Protein AF-0000000084598105 (afdb_homodimer)

InterPro domains:
  IPR011642 Nucleoside transporter/FeoB GTPase, Gate domain [PF07670] (47-146)
  IPR011642 Nucleoside transporter/FeoB GTPase, Gate domain [PF07670] (225-319)
  IPR014226 Sporulation integral membrane protein YlbJ [TIGR02871] (14-387)

pLDDT: mean 82.36, std 17.13, range [29.59, 98.12]

Nearest PDB structures (foldseek):
  6fv7-assembly1_B  TM=1.353E-01  e=2.612E-01  Aquifex aeolicus VF5
  6ids-assembly1_A  TM=1.250E-01  e=1.024E+00  Vibrio cholerae
  6fv7-assembly1_B  TM=1.267E-01  e=2.418E-01  Aquifex aeolicus VF5
  6ids-assembly1_A  TM=1.412E-01  e=9.019E-01  Vibrio cholerae

Organism: NCBI:txid1246626

Structure (mmCIF, N/CA/C/O backbone):
data_AF-0000000084598105-model_v1
#
loop_
_entity.id
_entity.type
_entity.pdbx_description
1 polymer 'Sporulation integral membrane protein'
#
loop_
_atom_site.group_PDB
_atom_site.id
_atom_site.type_symbol
_atom_site.label_atom_id
_atom_site.label_alt_id
_atom_site.label_comp_id
_atom_site.label_asym_id
_atom_site.label_entity_id
_atom_site.label_seq_id
_atom_site.pdbx_PDB_ins_code
_atom_site.Cartn_x
_atom_site.Cartn_y
_atom_site.Cartn_z
_atom_site.occupancy
_atom_site.B_iso_or_equiv
_atom_site.auth_seq_id
_atom_site.auth_comp_id
_atom_site.auth_asym_id
_atom_site.auth_atom_id
_atom_site.pdbx_PDB_model_num
ATOM 1 N N . MET A 1 1 ? -23.672 -43.031 5.434 1 60.06 1 MET A N 1
ATOM 2 C CA . MET A 1 1 ? -23.594 -42.188 6.609 1 60.06 1 MET A CA 1
ATOM 3 C C . MET A 1 1 ? -22.359 -42.5 7.449 1 60.06 1 MET A C 1
ATOM 5 O O . MET A 1 1 ? -21.625 -41.625 7.867 1 60.06 1 MET A O 1
ATOM 9 N N . LEU A 1 2 ? -22.109 -43.781 7.691 1 66.19 2 LEU A N 1
ATOM 10 C CA . LEU A 1 2 ? -20.953 -44.219 8.477 1 66.19 2 LEU A CA 1
ATOM 11 C C . LEU A 1 2 ? -19.656 -43.938 7.719 1 66.19 2 LEU A C 1
ATOM 13 O O . LEU A 1 2 ? -18.672 -43.531 8.312 1 66.19 2 LEU A O 1
ATOM 17 N N . GLU A 1 3 ? -19.719 -44.156 6.43 1 68 3 GLU A N 1
ATOM 18 C CA . GLU A 1 3 ? -18.531 -43.906 5.617 1 68 3 GLU A CA 1
ATOM 19 C C . GLU A 1 3 ? -18.172 -42.438 5.562 1 68 3 GLU A C 1
ATOM 21 O O . GLU A 1 3 ? -17 -42.062 5.613 1 68 3 GLU A O 1
ATOM 26 N N . ALA A 1 4 ? -19.172 -41.688 5.574 1 69.06 4 ALA A N 1
ATOM 27 C CA . ALA A 1 4 ? -18.938 -40.25 5.578 1 69.06 4 ALA A CA 1
ATOM 28 C C . ALA A 1 4 ? -18.375 -39.781 6.918 1 69.06 4 ALA A C 1
ATOM 30 O O . ALA A 1 4 ? -17.5 -38.906 6.965 1 69.06 4 ALA A O 1
ATOM 31 N N . ARG A 1 5 ? -19 -40.406 7.883 1 69.81 5 ARG A N 1
ATOM 32 C CA . ARG A 1 5 ? -18.516 -40.062 9.219 1 69.81 5 ARG A CA 1
ATOM 33 C C . ARG A 1 5 ? -17.062 -40.531 9.414 1 69.81 5 ARG A C 1
ATOM 35 O O . ARG A 1 5 ? -16.25 -39.844 10.008 1 69.81 5 ARG A O 1
ATOM 42 N N . GLN A 1 6 ? -16.875 -41.656 8.859 1 75.5 6 GLN A N 1
ATOM 43 C CA . GLN A 1 6 ? -15.516 -42.188 8.961 1 75.5 6 GLN A CA 1
ATOM 44 C C . GLN A 1 6 ? -14.531 -41.344 8.156 1 75.5 6 GLN A C 1
ATOM 46 O O . GLN A 1 6 ? -13.406 -41.125 8.602 1 75.5 6 GLN A O 1
ATOM 51 N N . SER A 1 7 ? -14.992 -40.969 7.09 1 78.75 7 SER A N 1
ATOM 52 C CA . SER A 1 7 ? -14.156 -40.125 6.258 1 78.75 7 SER A CA 1
ATOM 53 C C . SER A 1 7 ? -13.891 -38.781 6.934 1 78.75 7 SER A C 1
ATOM 55 O O . SER A 1 7 ? -12.773 -38.25 6.883 1 78.75 7 SER A O 1
ATOM 57 N N . SER A 1 8 ? -14.875 -38.406 7.602 1 84.38 8 SER A N 1
ATOM 58 C CA . SER A 1 8 ? -14.727 -37.156 8.336 1 84.38 8 SER A CA 1
ATOM 59 C C . SER A 1 8 ? -13.789 -37.344 9.531 1 84.38 8 SER A C 1
ATOM 61 O O . SER A 1 8 ? -12.977 -36.438 9.82 1 84.38 8 SER A O 1
ATOM 63 N N . GLN A 1 9 ? -13.852 -38.438 10.141 1 87 9 GLN A N 1
ATOM 64 C CA . GLN A 1 9 ? -12.977 -38.719 11.273 1 87 9 GLN A CA 1
ATOM 65 C C . GLN A 1 9 ? -11.531 -38.875 10.836 1 87 9 GLN A C 1
ATOM 67 O O . GLN A 1 9 ? -10.609 -38.438 11.523 1 87 9 GLN A O 1
ATOM 72 N N . LEU A 1 10 ? -11.438 -39.5 9.75 1 88.69 10 LEU A N 1
ATOM 73 C CA . LEU A 1 10 ? -10.094 -39.719 9.203 1 88.69 10 LEU A CA 1
ATOM 74 C C . LEU A 1 10 ? -9.469 -38.375 8.812 1 88.69 10 LEU A C 1
ATOM 76 O O . LEU A 1 10 ? -8.273 -38.156 9.039 1 88.69 10 LEU A O 1
ATOM 80 N N . LYS A 1 11 ? -10.234 -37.594 8.234 1 88.56 11 LYS A N 1
ATOM 81 C CA . LYS A 1 11 ? -9.75 -36.25 7.883 1 88.56 11 LYS A CA 1
ATOM 82 C C . LYS A 1 11 ? -9.328 -35.469 9.125 1 88.56 11 LYS A C 1
ATOM 84 O O . LYS A 1 11 ? -8.281 -34.812 9.117 1 88.56 11 LYS A O 1
ATOM 89 N N . SER A 1 12 ? -10.078 -35.562 10.086 1 90 12 SER A N 1
ATOM 90 C CA . SER A 1 12 ? -9.75 -34.906 11.336 1 90 12 SER A CA 1
ATOM 91 C C . SER A 1 12 ? -8.453 -35.438 11.938 1 90 12 SER A C 1
ATOM 93 O O . SER A 1 12 ? -7.633 -34.656 12.43 1 90 12 SER A O 1
ATOM 95 N N . ALA A 1 13 ? -8.375 -36.688 11.844 1 88.69 13 ALA A N 1
ATOM 96 C CA . ALA A 1 13 ? -7.168 -37.281 12.383 1 88.69 13 ALA A CA 1
ATOM 97 C C . ALA A 1 13 ? -5.938 -36.875 11.578 1 88.69 13 ALA A C 1
ATOM 99 O O . ALA A 1 13 ? -4.875 -36.625 12.148 1 88.69 13 ALA A O 1
ATOM 100 N N . LEU A 1 14 ? -6.047 -36.875 10.359 1 89.19 14 LEU A N 1
ATOM 101 C CA . LEU A 1 14 ? -4.938 -36.5 9.484 1 89.19 14 LEU A CA 1
ATOM 102 C C . LEU A 1 14 ? -4.496 -35.062 9.742 1 89.19 14 LEU A C 1
ATOM 104 O O . LEU A 1 14 ? -3.299 -34.781 9.82 1 89.19 14 LEU A O 1
ATOM 108 N N . PHE A 1 15 ? -5.434 -34.25 9.891 1 89.44 15 PHE A N 1
ATOM 109 C CA . PHE A 1 15 ? -5.121 -32.844 10.156 1 89.44 15 PHE A CA 1
ATOM 110 C C . PHE A 1 15 ? -4.461 -32.688 11.523 1 89.44 15 PHE A C 1
ATOM 112 O O . PHE A 1 15 ? -3.52 -31.906 11.672 1 89.44 15 PHE A O 1
ATOM 119 N N . ALA A 1 16 ? -4.977 -33.438 12.438 1 89.19 16 ALA A N 1
ATOM 120 C CA . ALA A 1 16 ? -4.422 -33.375 13.789 1 89.19 16 ALA A CA 1
ATOM 121 C C . ALA A 1 16 ? -2.986 -33.875 13.812 1 89.19 16 ALA A C 1
ATOM 123 O O . ALA A 1 16 ? -2.111 -33.25 14.422 1 89.19 16 ALA A O 1
ATOM 124 N N . ILE A 1 17 ? -2.801 -34.969 13.195 1 90.5 17 ILE A N 1
ATOM 125 C CA . ILE A 1 17 ? -1.473 -35.562 13.164 1 90.5 17 ILE A CA 1
ATOM 126 C C . ILE A 1 17 ? -0.501 -34.625 12.445 1 90.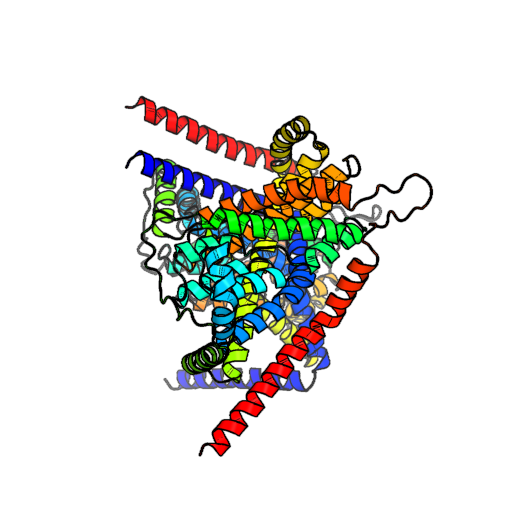5 17 ILE A C 1
ATOM 128 O O . ILE A 1 17 ? 0.621 -34.406 12.906 1 90.5 17 ILE A O 1
ATOM 132 N N . ALA A 1 18 ? -0.896 -34.125 11.273 1 91.06 18 ALA A N 1
ATOM 133 C CA . ALA A 1 18 ? -0.05 -33.219 10.516 1 91.06 18 ALA A CA 1
ATOM 134 C C . ALA A 1 18 ? 0.343 -32 11.352 1 91.06 18 ALA A C 1
ATOM 136 O O . ALA A 1 18 ? 1.498 -31.562 11.328 1 91.06 18 ALA A O 1
ATOM 137 N N . THR A 1 19 ? -0.594 -31.484 12.125 1 91.81 19 THR A N 1
ATOM 138 C CA . THR A 1 19 ? -0.34 -30.297 12.938 1 91.81 19 THR A CA 1
ATOM 139 C C . THR A 1 19 ? 0.572 -30.625 14.117 1 91.81 19 THR A C 1
ATOM 141 O O . THR A 1 19 ? 1.424 -29.828 14.492 1 91.81 19 THR A O 1
ATOM 144 N N . ILE A 1 20 ? 0.414 -31.766 14.664 1 91 20 ILE A N 1
ATOM 145 C CA . ILE A 1 20 ? 1.255 -32.188 15.781 1 91 20 ILE A CA 1
ATOM 146 C C . ILE A 1 20 ? 2.688 -32.406 15.289 1 91 20 ILE A C 1
ATOM 148 O O . ILE A 1 20 ? 3.641 -32 15.969 1 91 20 ILE A O 1
ATOM 152 N N . VAL A 1 21 ? 2.812 -33.031 14.18 1 91.94 21 VAL A N 1
ATOM 153 C CA . VAL A 1 21 ? 4.133 -33.25 13.609 1 91.94 21 VAL A CA 1
ATOM 154 C C . VAL A 1 21 ? 4.797 -31.906 13.305 1 91.94 21 VAL A C 1
ATOM 156 O O . VAL A 1 21 ? 5.988 -31.719 13.57 1 91.94 21 VAL A O 1
ATOM 159 N N . PHE A 1 22 ? 4.051 -31.047 12.75 1 92.31 22 PHE A N 1
ATOM 160 C CA . PHE A 1 22 ? 4.562 -29.719 12.453 1 92.31 22 PHE A CA 1
ATOM 161 C C . PHE A 1 22 ? 5 -29 13.727 1 92.31 22 PHE A C 1
ATOM 163 O O . PHE A 1 22 ? 6.105 -28.453 13.789 1 92.31 22 PHE A O 1
ATOM 170 N N . ALA A 1 23 ? 4.152 -29.062 14.75 1 92.56 23 ALA A N 1
ATOM 171 C CA . ALA A 1 23 ? 4.449 -28.406 16.031 1 92.56 23 ALA A CA 1
ATOM 172 C C . ALA A 1 23 ? 5.688 -29.031 16.672 1 92.56 23 ALA A C 1
ATOM 174 O O . ALA A 1 23 ? 6.547 -28.312 17.188 1 92.56 23 ALA A O 1
ATOM 175 N N . SER A 1 24 ? 5.738 -30.281 16.609 1 93.06 24 SER A N 1
ATOM 176 C CA . SER A 1 24 ? 6.887 -30.969 17.188 1 93.06 24 SER A CA 1
ATOM 177 C C . SER A 1 24 ? 8.172 -30.641 16.438 1 93.06 24 SER A C 1
ATOM 179 O O . SER A 1 24 ? 9.227 -30.453 17.047 1 93.06 24 SER A O 1
ATOM 181 N N . SER A 1 25 ? 8.062 -30.562 15.117 1 93.75 25 SER A N 1
ATOM 182 C CA . SER A 1 25 ? 9.219 -30.234 14.297 1 93.75 25 SER A CA 1
ATOM 183 C C . SER A 1 25 ? 9.727 -28.828 14.617 1 93.75 25 SER A C 1
ATOM 185 O O . SER A 1 25 ? 10.938 -28.578 14.602 1 93.75 25 SER A O 1
ATOM 187 N N . LEU A 1 26 ? 8.859 -27.922 14.883 1 92.19 26 LEU A N 1
ATOM 188 C CA . LEU A 1 26 ? 9.234 -26.562 15.258 1 92.19 26 LEU A CA 1
ATOM 189 C C . LEU A 1 26 ? 10.031 -26.547 16.562 1 92.19 26 LEU A C 1
ATOM 191 O O . LEU A 1 26 ? 10.961 -25.766 16.703 1 92.19 26 LEU A O 1
ATOM 195 N N . VAL A 1 27 ? 9.672 -27.438 17.484 1 92.31 27 VAL A N 1
ATOM 196 C CA . VAL A 1 27 ? 10.312 -27.516 18.797 1 92.31 27 VAL A CA 1
ATOM 197 C C . VAL A 1 27 ? 11.672 -28.203 18.672 1 92.31 27 VAL A C 1
ATOM 199 O O . VAL A 1 27 ? 12.625 -27.812 19.344 1 92.31 27 VAL A O 1
ATOM 202 N N . PHE A 1 28 ? 11.766 -29.109 17.781 1 94.06 28 PHE A N 1
ATOM 203 C CA . PHE A 1 28 ? 12.977 -29.922 17.656 1 94.06 28 PHE A CA 1
ATOM 204 C C . PHE A 1 28 ? 14.008 -29.203 16.781 1 94.06 28 PHE A C 1
ATOM 206 O O . PHE A 1 28 ? 15.211 -29.438 16.922 1 94.06 28 PHE A O 1
ATOM 213 N N . PHE A 1 29 ? 13.555 -28.391 15.859 1 95.06 29 PHE A N 1
ATOM 214 C CA . PHE A 1 29 ? 14.453 -27.719 14.938 1 95.06 29 PHE A CA 1
ATOM 215 C C . PHE A 1 29 ? 14.242 -26.203 14.977 1 95.06 29 PHE A C 1
ATOM 217 O O . PHE A 1 29 ? 14.023 -25.578 13.938 1 95.06 29 PHE A O 1
ATOM 224 N N . PRO A 1 30 ? 14.445 -25.578 16.078 1 93.06 30 PRO A N 1
ATOM 225 C CA . PRO A 1 30 ? 14.125 -24.156 16.234 1 93.06 30 PRO A CA 1
ATOM 226 C C . PRO A 1 30 ? 15.031 -23.25 15.391 1 93.06 30 PRO A C 1
ATOM 228 O O . PRO A 1 30 ? 14.578 -22.234 14.867 1 93.06 30 PRO A O 1
ATOM 231 N N . LYS A 1 31 ? 16.25 -23.594 15.25 1 94.19 31 LYS A N 1
ATOM 232 C CA . LYS A 1 31 ? 17.172 -22.766 14.484 1 94.19 31 LYS A CA 1
ATOM 233 C C . LYS A 1 31 ? 16.828 -22.781 13 1 94.19 31 LYS A C 1
ATOM 235 O O . LYS A 1 31 ? 16.797 -21.734 12.352 1 94.19 31 LYS A O 1
ATOM 240 N N . GLU A 1 32 ? 16.609 -23.938 12.492 1 94.62 32 GLU A N 1
ATOM 241 C CA . GLU A 1 32 ? 16.25 -24.078 11.086 1 94.62 32 GLU A CA 1
ATOM 242 C C . GLU A 1 32 ? 14.922 -23.406 10.773 1 94.62 32 GLU A C 1
ATOM 244 O O . GLU A 1 32 ? 14.758 -22.797 9.711 1 94.62 32 GLU A O 1
ATOM 249 N N . ALA A 1 33 ? 14.055 -23.578 11.727 1 94.81 33 ALA A N 1
ATOM 250 C CA . ALA A 1 33 ? 12.758 -22.938 11.562 1 94.81 33 ALA A CA 1
ATOM 251 C C . ALA A 1 33 ? 12.891 -21.422 11.523 1 94.81 33 ALA A C 1
ATOM 253 O O . ALA A 1 33 ? 12.234 -20.75 10.727 1 94.81 33 ALA A O 1
ATOM 254 N N . LEU A 1 34 ? 13.711 -20.875 12.391 1 94.12 34 LEU A N 1
ATOM 255 C CA . LEU A 1 34 ? 13.945 -19.438 12.43 1 94.12 34 LEU A CA 1
ATOM 256 C C . LEU A 1 34 ? 14.562 -18.953 11.125 1 94.12 34 LEU A C 1
ATOM 258 O O . LEU A 1 34 ? 14.164 -17.922 10.586 1 94.12 34 LEU A O 1
ATOM 262 N N . GLU A 1 35 ? 15.461 -19.656 10.672 1 93.25 35 GLU A N 1
ATOM 263 C CA . GLU A 1 35 ? 16.125 -19.297 9.422 1 93.25 35 GLU A CA 1
ATOM 264 C C . GLU A 1 35 ? 15.141 -19.312 8.25 1 93.25 35 GLU A C 1
ATOM 266 O O . GLU A 1 35 ? 15.156 -18.422 7.406 1 93.25 35 GLU A O 1
ATOM 271 N N . ALA A 1 36 ? 14.352 -20.312 8.203 1 93.31 36 ALA A N 1
ATOM 272 C CA . ALA A 1 36 ? 13.352 -20.422 7.148 1 93.31 36 ALA A CA 1
ATOM 273 C C . ALA A 1 36 ? 12.32 -19.297 7.242 1 93.31 36 ALA A C 1
ATOM 275 O O . ALA A 1 36 ? 11.914 -18.734 6.223 1 93.31 36 ALA A O 1
ATOM 276 N N . SER A 1 37 ? 11.898 -19.062 8.461 1 94 37 SER A N 1
ATOM 277 C CA . SER A 1 37 ? 10.969 -17.969 8.68 1 94 37 SER A CA 1
ATOM 278 C C . SER A 1 37 ? 11.555 -16.641 8.234 1 94 37 SER A C 1
ATOM 280 O O . SER A 1 37 ? 10.867 -15.82 7.625 1 94 37 SER A O 1
ATOM 282 N N . THR A 1 38 ? 12.797 -16.406 8.492 1 93.12 38 THR A N 1
ATOM 283 C CA . THR A 1 38 ? 13.477 -15.172 8.117 1 93.12 38 THR A CA 1
ATOM 284 C C . THR A 1 38 ? 13.609 -15.062 6.602 1 93.12 38 THR A C 1
ATOM 286 O O . THR A 1 38 ? 13.453 -13.984 6.035 1 93.12 38 THR A O 1
ATOM 289 N N . ARG A 1 39 ? 13.867 -16.125 6.008 1 90.44 39 ARG A N 1
ATOM 290 C CA . ARG A 1 39 ? 13.938 -16.141 4.551 1 90.44 39 ARG A CA 1
ATOM 291 C C . ARG A 1 39 ? 12.594 -15.789 3.928 1 90.44 39 ARG A C 1
ATOM 293 O O . ARG A 1 39 ? 12.531 -15.023 2.961 1 90.44 39 ARG A O 1
ATOM 300 N N . GLY A 1 40 ? 11.578 -16.438 4.441 1 90.31 40 GLY A N 1
ATOM 301 C CA . GLY A 1 40 ? 10.242 -16.094 3.975 1 90.31 40 GLY A CA 1
ATOM 302 C C . GLY A 1 40 ? 9.906 -14.625 4.184 1 90.31 40 GLY A C 1
ATOM 303 O O . GLY A 1 40 ? 9.352 -13.977 3.295 1 90.31 40 GLY A O 1
ATOM 304 N N . LEU A 1 41 ? 10.234 -14.109 5.344 1 91.81 41 LEU A N 1
ATOM 305 C CA . LEU A 1 41 ? 9.992 -12.711 5.664 1 91.81 41 LEU A CA 1
ATOM 306 C C . LEU A 1 41 ? 10.773 -11.797 4.723 1 91.81 41 LEU A C 1
ATOM 308 O O . LEU A 1 41 ? 10.25 -10.789 4.25 1 91.81 41 LEU A O 1
ATOM 312 N N . ASP A 1 42 ? 11.969 -12.125 4.473 1 89.5 42 ASP A N 1
ATOM 313 C CA . ASP A 1 42 ? 12.82 -11.336 3.586 1 89.5 42 ASP A CA 1
ATOM 314 C C . ASP A 1 42 ? 12.25 -11.297 2.168 1 89.5 42 ASP A C 1
ATOM 316 O O . ASP A 1 42 ? 12.242 -10.25 1.526 1 89.5 42 ASP A O 1
ATOM 320 N N . MET A 1 43 ? 11.781 -12.398 1.75 1 84.81 43 MET A N 1
ATOM 321 C CA . MET A 1 43 ? 11.172 -12.477 0.426 1 84.81 43 MET A CA 1
ATOM 322 C C . MET A 1 43 ? 9.914 -11.617 0.36 1 84.81 43 MET A C 1
ATOM 324 O O . MET A 1 43 ? 9.688 -10.906 -0.623 1 84.81 43 MET A O 1
ATOM 328 N N . TRP A 1 44 ? 9.102 -11.727 1.334 1 87.94 44 TRP A N 1
ATOM 329 C CA . TRP A 1 44 ? 7.863 -10.961 1.401 1 87.94 44 TRP A CA 1
ATOM 330 C C . TRP A 1 44 ? 8.148 -9.461 1.458 1 87.94 44 TRP A C 1
ATOM 332 O O . TRP A 1 44 ? 7.547 -8.68 0.719 1 87.94 44 TRP A O 1
ATOM 342 N N . TRP A 1 45 ? 9.102 -9.062 2.254 1 87.44 45 TRP A N 1
ATOM 343 C CA . TRP A 1 45 ? 9.375 -7.656 2.543 1 87.44 45 TRP A CA 1
ATOM 344 C C . TRP A 1 45 ? 10.117 -7 1.384 1 87.44 45 TRP A C 1
ATOM 346 O O . TRP A 1 45 ? 9.875 -5.832 1.066 1 87.44 45 TRP A O 1
ATOM 356 N N . ASN A 1 46 ? 10.984 -7.68 0.807 1 82.62 46 ASN A N 1
ATOM 357 C CA . ASN A 1 46 ? 11.883 -7.062 -0.163 1 82.62 46 ASN A CA 1
ATOM 358 C C . ASN A 1 46 ? 11.352 -7.211 -1.588 1 82.62 46 ASN A C 1
ATOM 360 O O . ASN A 1 46 ? 11.742 -6.453 -2.479 1 82.62 46 ASN A O 1
ATOM 364 N N . VAL A 1 47 ? 10.43 -8.094 -1.729 1 80.69 47 VAL A N 1
ATOM 365 C CA . VAL A 1 47 ? 10.047 -8.367 -3.109 1 80.69 47 VAL A CA 1
ATOM 366 C C . VAL A 1 47 ? 8.523 -8.281 -3.244 1 80.69 47 VAL A C 1
ATOM 368 O O . VAL A 1 47 ? 8.008 -7.441 -3.992 1 80.69 47 VAL A O 1
ATOM 371 N N . VAL A 1 48 ? 7.809 -9.039 -2.488 1 83.94 48 VAL A N 1
ATOM 372 C CA . VAL A 1 48 ? 6.379 -9.242 -2.707 1 83.94 48 VAL A CA 1
ATOM 373 C C . VAL A 1 48 ? 5.609 -7.992 -2.279 1 83.94 48 VAL A C 1
ATOM 375 O O . VAL A 1 48 ? 4.805 -7.457 -3.047 1 83.94 48 VAL A O 1
ATOM 378 N N . PHE A 1 49 ? 5.934 -7.469 -1.114 1 90.38 49 PHE A N 1
ATOM 379 C CA . PHE A 1 49 ? 5.188 -6.355 -0.546 1 90.38 49 PHE A CA 1
ATOM 380 C C . PHE A 1 49 ? 5.328 -5.109 -1.414 1 90.38 49 PHE A C 1
ATOM 382 O O . PHE A 1 49 ? 4.332 -4.559 -1.887 1 90.38 49 PHE A O 1
ATOM 389 N N . PRO A 1 50 ? 6.488 -4.711 -1.719 1 87.31 50 PRO A N 1
ATOM 390 C CA . PRO A 1 50 ? 6.641 -3.492 -2.514 1 87.31 50 PRO A CA 1
ATOM 391 C C . PRO A 1 50 ? 6.164 -3.662 -3.955 1 87.31 50 PRO A C 1
ATOM 393 O O . PRO A 1 50 ? 5.715 -2.697 -4.578 1 87.31 50 PRO A O 1
ATOM 396 N N . SER A 1 51 ? 6.16 -4.836 -4.469 1 82.75 51 SER A N 1
ATOM 397 C CA . SER A 1 51 ? 5.758 -5.055 -5.852 1 82.75 51 SER A CA 1
ATOM 398 C C . SER A 1 51 ? 4.242 -5.055 -5.996 1 82.75 51 SER A C 1
ATOM 400 O O . SER A 1 51 ? 3.703 -4.523 -6.969 1 82.75 51 SER A O 1
ATOM 402 N N . LEU A 1 52 ? 3.539 -5.633 -5.043 1 85.19 52 LEU A N 1
ATOM 403 C CA . LEU A 1 52 ? 2.104 -5.863 -5.184 1 85.19 52 LEU A CA 1
ATOM 404 C C . LEU A 1 52 ? 1.311 -4.68 -4.637 1 85.19 52 LEU A C 1
ATOM 406 O O . LEU A 1 52 ? 0.213 -4.387 -5.117 1 85.19 52 LEU A O 1
ATOM 410 N N . LEU A 1 53 ? 1.883 -3.963 -3.723 1 90.44 53 LEU A N 1
ATOM 411 C CA . LEU A 1 53 ? 1.112 -2.957 -3 1 90.44 53 LEU A CA 1
ATOM 412 C C . LEU A 1 53 ? 0.583 -1.889 -3.951 1 90.44 53 LEU A C 1
ATOM 414 O O . LEU A 1 53 ? -0.616 -1.604 -3.965 1 90.44 53 LEU A O 1
ATOM 418 N N . PRO A 1 54 ? 1.417 -1.25 -4.766 1 89.25 54 PRO A N 1
ATOM 419 C CA . PRO A 1 54 ? 0.887 -0.23 -5.676 1 89.25 54 PRO A CA 1
ATOM 420 C C . PRO A 1 54 ? -0.196 -0.772 -6.605 1 89.25 54 PRO A C 1
ATOM 422 O O . PRO A 1 54 ? -1.189 -0.09 -6.867 1 89.25 54 PRO A O 1
ATOM 425 N N . PHE A 1 55 ? -0.065 -1.954 -7.047 1 84.88 55 PHE A N 1
ATOM 426 C CA . PHE A 1 55 ? -1.041 -2.555 -7.945 1 84.88 55 PHE A CA 1
ATOM 427 C C . PHE A 1 55 ? -2.371 -2.773 -7.234 1 84.88 55 PHE A C 1
ATOM 429 O O . PHE A 1 55 ? -3.434 -2.514 -7.805 1 84.88 55 PHE A O 1
ATOM 436 N N . PHE A 1 56 ? -2.291 -3.266 -6.02 1 88.06 56 PHE A N 1
ATOM 437 C CA . PHE A 1 56 ? -3.51 -3.502 -5.254 1 88.06 56 PHE A CA 1
ATOM 438 C C . PHE A 1 56 ? -4.23 -2.189 -4.969 1 88.06 56 PHE A C 1
ATOM 440 O O . PHE A 1 56 ? -5.457 -2.115 -5.066 1 88.06 56 PHE A O 1
ATOM 447 N N . ILE A 1 57 ? -3.475 -1.183 -4.617 1 91.69 57 ILE A N 1
ATOM 448 C CA . ILE A 1 57 ? -4.082 0.109 -4.312 1 91.69 57 ILE A CA 1
ATOM 449 C C . ILE A 1 57 ? -4.766 0.663 -5.562 1 91.69 57 ILE A C 1
ATOM 451 O O . ILE A 1 57 ? -5.926 1.078 -5.508 1 91.69 57 ILE A O 1
ATOM 455 N N . VAL A 1 58 ? -4.113 0.608 -6.629 1 88.75 58 VAL A N 1
ATOM 456 C CA . VAL A 1 58 ? -4.637 1.155 -7.875 1 88.75 58 VAL A CA 1
ATOM 457 C C . VAL A 1 58 ? -5.871 0.365 -8.305 1 88.75 58 VAL A C 1
ATOM 459 O O . VAL A 1 58 ? -6.832 0.938 -8.82 1 88.75 58 VAL A O 1
ATOM 462 N N . SER A 1 59 ? -5.805 -0.915 -8.133 1 86.69 59 SER A N 1
ATOM 463 C CA . SER A 1 59 ? -6.961 -1.732 -8.484 1 86.69 59 SER A CA 1
ATOM 464 C C . SER A 1 59 ? -8.188 -1.315 -7.68 1 86.69 59 SER A C 1
ATOM 466 O O . SER A 1 59 ? -9.297 -1.247 -8.219 1 86.69 59 SER A O 1
ATOM 468 N N . GLU A 1 60 ? -7.996 -1.048 -6.426 1 87.25 60 GLU A N 1
ATOM 469 C CA . GLU A 1 60 ? -9.094 -0.587 -5.578 1 87.25 60 GLU A CA 1
ATOM 470 C C . GLU A 1 60 ? -9.625 0.765 -6.047 1 87.25 60 GLU A C 1
ATOM 472 O O . GLU A 1 60 ? -10.828 1.019 -5.988 1 87.25 60 GLU A O 1
ATOM 477 N N . LEU A 1 61 ? -8.758 1.586 -6.445 1 89.5 61 LEU A N 1
ATOM 478 C CA . LEU A 1 61 ? -9.164 2.904 -6.922 1 89.5 61 LEU A CA 1
ATOM 479 C C . LEU A 1 61 ? -9.945 2.795 -8.227 1 89.5 61 LEU A C 1
ATOM 481 O O . LEU A 1 61 ? -10.945 3.49 -8.422 1 89.5 61 LEU A O 1
ATOM 485 N N . LEU A 1 62 ? -9.492 1.968 -9.102 1 86.94 62 LEU A N 1
ATOM 486 C CA . LEU A 1 62 ? -10.188 1.743 -10.359 1 86.94 62 LEU A CA 1
ATOM 487 C C . LEU A 1 62 ? -11.609 1.245 -10.117 1 86.94 62 LEU A C 1
ATOM 489 O O . LEU A 1 62 ? -12.555 1.68 -10.781 1 86.94 62 LEU A O 1
ATOM 493 N N . ILE A 1 63 ? -11.742 0.396 -9.188 1 83.56 63 ILE A N 1
ATOM 494 C CA . ILE A 1 63 ? -13.047 -0.137 -8.82 1 83.56 63 ILE A CA 1
ATOM 495 C C . ILE A 1 63 ? -13.906 0.975 -8.227 1 83.56 63 ILE A C 1
ATOM 497 O O . ILE A 1 63 ? -15.062 1.155 -8.625 1 83.56 63 ILE A O 1
ATOM 501 N N . GLY A 1 64 ? -13.367 1.741 -7.379 1 85.31 64 GLY A N 1
ATOM 502 C CA . GLY A 1 64 ? -14.102 2.797 -6.703 1 85.31 64 GLY A CA 1
ATOM 503 C C . GLY A 1 64 ? -14.531 3.914 -7.633 1 85.31 64 GLY A C 1
ATOM 504 O O . GLY A 1 64 ? -15.602 4.508 -7.449 1 85.31 64 GLY A O 1
ATOM 505 N N . PHE A 1 65 ? -13.711 4.184 -8.617 1 86.94 65 PHE A N 1
ATOM 506 C CA . PHE A 1 65 ? -14.016 5.262 -9.555 1 86.94 65 PHE A CA 1
ATOM 507 C C . PHE A 1 65 ? -14.922 4.766 -10.672 1 86.94 65 PHE A C 1
ATOM 509 O O . PHE A 1 65 ? -15.312 5.539 -11.547 1 86.94 65 PHE A O 1
ATOM 516 N N . GLY A 1 66 ? -15.234 3.514 -10.695 1 83.25 66 GLY A N 1
ATOM 517 C CA . GLY A 1 66 ? -16.156 2.947 -11.656 1 83.25 66 GLY A CA 1
ATOM 518 C C . GLY A 1 66 ? -15.516 2.631 -13 1 83.25 66 GLY A C 1
ATOM 519 O O . GLY A 1 66 ? -16.219 2.32 -13.969 1 83.25 66 GLY A O 1
ATOM 520 N N . VAL A 1 67 ? -14.242 2.658 -13.008 1 82.38 67 VAL A N 1
ATOM 521 C CA . VAL A 1 67 ? -13.516 2.408 -14.25 1 82.38 67 VAL A CA 1
ATOM 522 C C . VAL A 1 67 ? -13.742 0.966 -14.695 1 82.38 67 VAL A C 1
ATOM 524 O O . VAL A 1 67 ? -13.758 0.677 -15.891 1 82.38 67 VAL A O 1
ATOM 527 N N . VAL A 1 68 ? -13.945 0.158 -13.773 1 80.62 68 VAL A N 1
ATOM 528 C CA . VAL A 1 68 ? -14.164 -1.257 -14.055 1 80.62 68 VAL A CA 1
ATOM 529 C C . VAL A 1 68 ? -15.422 -1.426 -14.906 1 80.62 68 VAL A C 1
ATOM 531 O O . VAL A 1 68 ? -15.469 -2.277 -15.797 1 80.62 68 VAL A O 1
ATOM 534 N N . ALA A 1 69 ? -16.406 -0.642 -14.602 1 79.31 69 ALA A N 1
ATOM 535 C CA . ALA A 1 69 ? -17.641 -0.686 -15.398 1 79.31 69 ALA A CA 1
ATOM 536 C C . ALA A 1 69 ? -17.375 -0.24 -16.828 1 79.31 69 ALA A C 1
ATOM 538 O O . ALA A 1 69 ? -17.938 -0.808 -17.781 1 79.31 69 ALA A O 1
ATOM 539 N N . PHE A 1 70 ? -16.594 0.751 -16.938 1 81.5 70 PHE A N 1
ATOM 540 C CA . PHE A 1 70 ? -16.203 1.251 -18.25 1 81.5 70 PHE A CA 1
ATOM 541 C C . PHE A 1 70 ? -15.484 0.173 -19.047 1 81.5 70 PHE A C 1
ATOM 543 O O . PHE A 1 70 ? -15.844 -0.109 -20.188 1 81.5 70 PHE A O 1
ATOM 550 N N . LEU A 1 71 ? -14.516 -0.438 -18.453 1 79.75 71 LEU A N 1
ATOM 551 C CA . LEU A 1 71 ? -13.719 -1.479 -19.094 1 79.75 71 LEU A CA 1
ATOM 552 C C . LEU A 1 71 ? -14.578 -2.707 -19.391 1 79.75 71 LEU A C 1
ATOM 554 O O . LEU A 1 71 ? -14.352 -3.4 -20.391 1 79.75 71 LEU A O 1
ATOM 558 N N . GLY A 1 72 ? -15.492 -2.965 -18.531 1 77.5 72 GLY A N 1
ATOM 559 C CA . GLY A 1 72 ? -16.406 -4.074 -18.75 1 77.5 72 GLY A CA 1
ATOM 560 C C . GLY A 1 72 ? -17.188 -3.967 -20.047 1 77.5 72 GLY A C 1
ATOM 561 O O . GLY A 1 72 ? -17.281 -4.941 -20.797 1 77.5 72 GLY A O 1
ATOM 562 N N . VAL A 1 73 ? -17.641 -2.775 -20.25 1 79.44 73 VAL A N 1
ATOM 563 C CA . VAL A 1 73 ? -18.406 -2.553 -21.469 1 79.44 73 VAL A CA 1
ATOM 564 C C . VAL A 1 73 ? -17.484 -2.684 -22.688 1 79.44 73 VAL A C 1
ATOM 566 O O . VAL A 1 73 ? -17.844 -3.301 -23.688 1 79.44 73 VAL A O 1
ATOM 569 N N . LEU A 1 74 ? -16.312 -2.227 -22.562 1 77.81 74 LEU A N 1
ATOM 570 C CA . LEU A 1 74 ? -15.352 -2.201 -23.672 1 77.81 74 LEU A CA 1
ATOM 571 C C . LEU A 1 74 ? -14.867 -3.607 -24 1 77.81 74 LEU A C 1
ATOM 573 O O . LEU A 1 74 ? -14.617 -3.93 -25.156 1 77.81 74 LEU A O 1
ATOM 577 N N . LEU A 1 75 ? -14.758 -4.457 -23.016 1 82.69 75 LEU A N 1
ATOM 578 C CA . LEU A 1 75 ? -14.109 -5.754 -23.203 1 82.69 75 LEU A CA 1
ATOM 579 C C . LEU A 1 75 ? -15.156 -6.859 -23.344 1 82.69 75 LEU A C 1
ATOM 581 O O . LEU A 1 75 ? -14.805 -8.031 -23.5 1 82.69 75 LEU A O 1
ATOM 585 N N . GLU A 1 76 ? -16.344 -6.445 -23.344 1 85.19 76 GLU A N 1
ATOM 586 C CA . GLU A 1 76 ? -17.438 -7.406 -23.453 1 85.19 76 GLU A CA 1
ATOM 587 C C . GLU A 1 76 ? -17.328 -8.242 -24.719 1 85.19 76 GLU A C 1
ATOM 589 O O . GLU A 1 76 ? -17.484 -9.461 -24.688 1 85.19 76 GLU A O 1
ATOM 594 N N . PRO A 1 77 ? -17.031 -7.633 -25.797 1 85.62 77 PRO A N 1
ATOM 595 C CA . PRO A 1 77 ? -16.969 -8.422 -27.031 1 85.62 77 PRO A CA 1
ATOM 596 C C . PRO A 1 77 ? -15.805 -9.406 -27.047 1 85.62 77 PRO A C 1
ATOM 598 O O . PRO A 1 77 ? -15.797 -10.344 -27.859 1 85.62 77 PRO A O 1
ATOM 601 N N . LEU A 1 78 ? -14.945 -9.25 -26.172 1 86.75 78 LEU A N 1
ATOM 602 C CA . LEU A 1 78 ? -13.789 -10.133 -26.125 1 86.75 78 LEU A CA 1
ATOM 603 C C . LEU A 1 78 ? -13.984 -11.219 -25.062 1 86.75 78 LEU A C 1
ATOM 605 O O . LEU A 1 78 ? -13.82 -12.406 -25.359 1 86.75 78 LEU A O 1
ATOM 609 N N . MET A 1 79 ? -14.406 -10.891 -23.969 1 89.62 79 MET A N 1
ATOM 610 C CA . MET A 1 79 ? -14.453 -11.781 -22.812 1 89.62 79 MET A CA 1
ATOM 611 C C . MET A 1 79 ? -15.586 -12.789 -22.938 1 89.62 79 MET A C 1
ATOM 613 O O . MET A 1 79 ? -15.422 -13.961 -22.609 1 89.62 79 MET A O 1
ATOM 617 N N . ARG A 1 80 ? -16.672 -12.32 -23.469 1 89.75 80 ARG A N 1
ATOM 618 C CA . ARG A 1 80 ? -17.859 -13.172 -23.531 1 89.75 80 ARG A CA 1
ATOM 619 C C . ARG A 1 80 ? -17.656 -14.305 -24.531 1 89.75 80 ARG A C 1
ATOM 621 O O . ARG A 1 80 ? -17.875 -15.477 -24.219 1 89.75 80 ARG A O 1
ATOM 628 N N . PRO A 1 81 ? -17.219 -13.977 -25.688 1 89.69 81 PRO A N 1
ATOM 629 C CA . PRO A 1 81 ? -17.062 -15.07 -26.641 1 89.69 81 PRO A CA 1
ATOM 630 C C . PRO A 1 81 ? -15.875 -15.977 -26.312 1 89.69 81 PRO A C 1
ATOM 632 O O . PRO A 1 81 ? -15.945 -17.188 -26.516 1 89.69 81 PRO A O 1
ATOM 635 N N . LEU A 1 82 ? -14.844 -15.484 -25.766 1 90.5 82 LEU A N 1
ATOM 636 C CA . LEU A 1 82 ? -13.625 -16.266 -25.578 1 90.5 82 LEU A CA 1
ATOM 637 C C . LEU A 1 82 ? -13.695 -17.078 -24.281 1 90.5 82 LEU A C 1
ATOM 639 O O . LEU A 1 82 ? -13.242 -18.219 -24.25 1 90.5 82 LEU A O 1
ATOM 643 N N . PHE A 1 83 ? -14.273 -16.5 -23.266 1 93.19 83 PHE A N 1
ATOM 644 C CA . PHE A 1 83 ? -14.133 -17.141 -21.953 1 93.19 83 PHE A CA 1
ATOM 645 C C . PHE A 1 83 ? -15.5 -17.328 -21.297 1 93.19 83 PHE A C 1
ATOM 647 O O . PHE A 1 83 ? -15.594 -17.906 -20.219 1 93.19 83 PHE A O 1
ATOM 654 N N . LYS A 1 84 ? -16.609 -16.781 -21.953 1 91.94 84 LYS A N 1
ATOM 655 C CA . LYS A 1 84 ? -17.969 -16.844 -21.438 1 91.94 84 LYS A CA 1
ATOM 656 C C . LYS A 1 84 ? -18.078 -16.219 -20.062 1 91.94 84 LYS A C 1
ATOM 658 O O . LYS A 1 84 ? -18.688 -16.781 -19.156 1 91.94 84 LYS A O 1
ATOM 663 N N . VAL A 1 85 ? -17.406 -15.141 -19.875 1 91.94 85 VAL A N 1
ATOM 664 C CA . VAL A 1 85 ? -17.5 -14.281 -18.703 1 91.94 85 VAL A CA 1
ATOM 665 C C . VAL A 1 85 ? -17.828 -12.852 -19.125 1 91.94 85 VAL A C 1
ATOM 667 O O . VAL A 1 85 ? -17.531 -12.461 -20.266 1 91.94 85 VAL A O 1
ATOM 670 N N . PRO A 1 86 ? -18.516 -12.125 -18.281 1 90.88 86 PRO A N 1
ATOM 671 C CA . PRO A 1 86 ? -18.844 -10.742 -18.625 1 90.88 86 PRO A CA 1
ATOM 672 C C . PRO A 1 86 ? -17.609 -9.883 -18.859 1 90.88 86 PRO A C 1
ATOM 674 O O . PRO A 1 86 ? -16.516 -10.25 -18.438 1 90.88 86 PRO A O 1
ATOM 677 N N . GLY A 1 87 ? -17.859 -8.773 -19.531 1 88.38 87 GLY A N 1
ATOM 678 C CA . GLY A 1 87 ? -16.781 -7.859 -19.891 1 88.38 87 GLY A CA 1
ATOM 679 C C . GLY A 1 87 ? -15.969 -7.398 -18.703 1 88.38 87 GLY A C 1
ATOM 680 O O . GLY A 1 87 ? -14.773 -7.152 -18.812 1 88.38 87 GLY A O 1
ATOM 681 N N . ILE A 1 88 ? -16.562 -7.34 -17.516 1 88.12 88 ILE A N 1
ATOM 682 C CA . ILE A 1 88 ? -15.898 -6.895 -16.297 1 88.12 88 ILE A CA 1
ATOM 683 C C . ILE A 1 88 ? -14.766 -7.859 -15.953 1 88.12 88 ILE A C 1
ATOM 685 O O . ILE A 1 88 ? -13.789 -7.473 -15.305 1 88.12 88 ILE A O 1
ATOM 689 N N . GLY A 1 89 ? -14.875 -9.062 -16.406 1 91.19 89 GLY A N 1
ATOM 690 C CA . GLY A 1 89 ? -13.812 -10.039 -16.234 1 91.19 89 GLY A CA 1
ATOM 691 C C . GLY A 1 89 ? -12.516 -9.625 -16.891 1 91.19 89 GLY A C 1
ATOM 692 O O . GLY A 1 89 ? -11.438 -10.094 -16.5 1 91.19 89 GLY A O 1
ATOM 693 N N . GLY A 1 90 ? -12.656 -8.859 -17.922 1 88.94 90 GLY A N 1
ATOM 694 C CA . GLY A 1 90 ? -11.453 -8.352 -18.578 1 88.94 90 GLY A CA 1
ATOM 695 C C . GLY A 1 90 ? -10.57 -7.535 -17.641 1 88.94 90 GLY A C 1
ATOM 696 O O . GLY A 1 90 ? -9.344 -7.613 -17.734 1 88.94 90 GLY A O 1
ATOM 697 N N . PHE A 1 91 ? -11.266 -6.746 -16.828 1 85.25 91 PHE A N 1
ATOM 698 C CA . PHE A 1 91 ? -10.531 -6.004 -15.812 1 85.25 91 PHE A CA 1
ATOM 699 C C . PHE A 1 91 ? -9.812 -6.953 -14.859 1 85.25 91 PHE A C 1
ATOM 701 O O . PHE A 1 91 ? -8.641 -6.746 -14.539 1 85.25 91 PHE A O 1
ATOM 708 N N . VAL A 1 92 ? -10.422 -7.965 -14.391 1 91 92 VAL A N 1
ATOM 709 C CA . VAL A 1 92 ? -9.844 -8.953 -13.484 1 91 92 VAL A CA 1
ATOM 710 C C . VAL A 1 92 ? -8.664 -9.648 -14.164 1 91 92 VAL A C 1
ATOM 712 O O . VAL A 1 92 ? -7.621 -9.859 -13.539 1 91 92 VAL A O 1
ATOM 715 N N . TRP A 1 93 ? -8.867 -9.945 -15.352 1 90.31 93 TRP A N 1
ATOM 716 C CA . TRP A 1 93 ? -7.824 -10.617 -16.125 1 90.31 93 TRP A CA 1
ATOM 717 C C . TRP A 1 93 ? -6.594 -9.727 -16.266 1 90.31 93 TRP A C 1
ATOM 719 O O . TRP A 1 93 ? -5.473 -10.156 -16 1 90.31 93 TRP A O 1
ATOM 729 N N . ALA A 1 94 ? -6.754 -8.508 -16.672 1 82.31 94 ALA A N 1
ATOM 730 C CA . ALA A 1 94 ? -5.656 -7.57 -16.875 1 82.31 94 ALA A CA 1
ATOM 731 C C . ALA A 1 94 ? -4.895 -7.32 -15.578 1 82.31 94 ALA A C 1
ATOM 733 O O . ALA A 1 94 ? -3.66 -7.328 -15.562 1 82.31 94 ALA A O 1
ATOM 734 N N . MET A 1 95 ? -5.676 -7.09 -14.562 1 81.88 95 MET A N 1
ATOM 735 C CA . MET A 1 95 ? -5.043 -6.801 -13.281 1 81.88 95 MET A CA 1
ATOM 736 C C . MET A 1 95 ? -4.348 -8.039 -12.727 1 81.88 95 MET A C 1
ATOM 738 O O . MET A 1 95 ? -3.303 -7.93 -12.078 1 81.88 95 MET A O 1
ATOM 742 N N . GLY A 1 96 ? -4.938 -9.172 -12.906 1 87.06 96 GLY A N 1
ATOM 743 C CA . GLY A 1 96 ? -4.297 -10.414 -12.492 1 87.06 96 GLY A CA 1
ATOM 744 C C . GLY A 1 96 ? -2.967 -10.648 -13.18 1 87.06 96 GLY A C 1
ATOM 745 O O . GLY A 1 96 ? -2.004 -11.086 -12.547 1 87.06 96 GLY A O 1
ATOM 746 N N . LEU A 1 97 ? -2.932 -10.328 -14.414 1 83.19 97 LEU A N 1
ATOM 747 C CA . LEU A 1 97 ? -1.706 -10.492 -15.188 1 83.19 97 LEU A CA 1
ATOM 748 C C . LEU A 1 97 ? -0.631 -9.516 -14.719 1 83.19 97 LEU A C 1
ATOM 750 O O . LEU A 1 97 ? 0.545 -9.883 -14.633 1 83.19 97 LEU A O 1
ATOM 754 N N . ALA A 1 98 ? -1.062 -8.383 -14.406 1 75.75 98 ALA A N 1
ATOM 755 C CA . ALA A 1 98 ? -0.113 -7.312 -14.109 1 75.75 98 ALA A CA 1
ATOM 756 C C . ALA A 1 98 ? 0.41 -7.426 -12.68 1 75.75 98 ALA A C 1
ATOM 758 O O . ALA A 1 98 ? 1.594 -7.195 -12.43 1 75.75 98 ALA A O 1
ATOM 759 N N . SER A 1 99 ? -0.468 -7.715 -11.781 1 79.5 99 SER A N 1
ATOM 760 C CA . SER A 1 99 ? -0.106 -7.699 -10.367 1 79.5 99 SER A CA 1
ATOM 761 C C . SER A 1 99 ? 0.446 -9.047 -9.922 1 79.5 99 SER A C 1
ATOM 763 O O . SER A 1 99 ? 1.358 -9.109 -9.094 1 79.5 99 SER A O 1
ATOM 765 N N . GLY A 1 100 ? -0.136 -10.117 -10.492 1 85.5 100 GLY A N 1
ATOM 766 C CA . GLY A 1 100 ? 0.273 -11.453 -10.07 1 85.5 100 GLY A CA 1
ATOM 767 C C . GLY A 1 100 ? -0.633 -12.047 -9.016 1 85.5 100 GLY A C 1
ATOM 768 O O . GLY A 1 100 ? -1.661 -11.469 -8.664 1 85.5 100 GLY A O 1
ATOM 769 N N . ASN A 1 101 ? -0.258 -13.258 -8.539 1 86.44 101 ASN A N 1
ATOM 770 C CA . ASN A 1 101 ? -1.024 -13.969 -7.52 1 86.44 101 ASN A CA 1
ATOM 771 C C . ASN A 1 101 ? -0.963 -13.25 -6.176 1 86.44 101 ASN A C 1
ATOM 773 O O . ASN A 1 101 ? 0.065 -12.672 -5.824 1 86.44 101 ASN A O 1
ATOM 777 N N . PRO A 1 102 ? -2.09 -13.25 -5.523 1 89.25 102 PRO A N 1
ATOM 778 C CA . PRO A 1 102 ? -3.404 -13.836 -5.789 1 89.25 102 PRO A CA 1
ATOM 779 C C . PRO A 1 102 ? -4.438 -12.805 -6.234 1 89.25 102 PRO A C 1
ATOM 781 O O . PRO A 1 102 ? -5.609 -12.906 -5.871 1 89.25 102 PRO A O 1
ATOM 784 N N . ALA A 1 103 ? -3.971 -11.797 -6.852 1 87.75 103 ALA A N 1
ATOM 785 C CA . ALA A 1 103 ? -4.801 -10.648 -7.191 1 87.75 103 ALA A CA 1
ATOM 786 C C . ALA A 1 103 ? -6.012 -11.07 -8.016 1 87.75 103 ALA A C 1
ATOM 788 O O . ALA A 1 103 ? -7.117 -10.555 -7.812 1 87.75 103 ALA A O 1
ATOM 789 N N . GLY A 1 104 ? -5.805 -11.984 -8.953 1 92 104 GLY A N 1
ATOM 790 C CA . GLY A 1 104 ? -6.918 -12.445 -9.773 1 92 104 GLY A CA 1
ATOM 791 C C . GLY A 1 104 ? -8.055 -13.023 -8.953 1 92 104 GLY A C 1
ATOM 792 O O . GLY A 1 104 ? -9.219 -12.68 -9.164 1 92 104 GLY A O 1
ATOM 793 N N . ALA A 1 105 ? -7.723 -13.828 -8.062 1 94 105 ALA A N 1
ATOM 794 C CA . ALA A 1 105 ? -8.727 -14.445 -7.191 1 94 105 ALA A CA 1
ATOM 795 C C . ALA A 1 105 ? -9.398 -13.398 -6.309 1 94 105 ALA A C 1
ATOM 797 O O . ALA A 1 105 ? -10.617 -13.438 -6.109 1 94 105 ALA A O 1
ATOM 798 N N . LYS A 1 106 ? -8.625 -12.539 -5.789 1 92.25 106 LYS A N 1
ATOM 799 C CA . LYS A 1 106 ? -9.172 -11.484 -4.941 1 92.25 106 LYS A CA 1
ATOM 800 C C . LYS A 1 106 ? -10.195 -10.641 -5.695 1 92.25 106 LYS A C 1
ATOM 802 O O . LYS A 1 106 ? -11.273 -10.352 -5.176 1 92.25 106 LYS A O 1
ATOM 807 N N . LEU A 1 107 ? -9.852 -10.281 -6.848 1 91.31 107 LEU A N 1
ATOM 808 C CA . LEU A 1 107 ? -10.734 -9.43 -7.645 1 91.31 107 LEU A CA 1
ATOM 809 C C . LEU A 1 107 ? -11.961 -10.203 -8.102 1 91.31 107 LEU A C 1
ATOM 811 O O . LEU A 1 107 ? -13.055 -9.641 -8.211 1 91.31 107 LEU A O 1
ATOM 815 N N . ALA A 1 108 ? -11.797 -11.445 -8.398 1 94.69 108 ALA A N 1
ATOM 816 C CA . ALA A 1 108 ? -12.945 -12.281 -8.727 1 94.69 108 ALA A CA 1
ATOM 817 C C . ALA A 1 108 ? -13.938 -12.336 -7.57 1 94.69 108 ALA A C 1
ATOM 819 O O . ALA A 1 108 ? -15.148 -12.219 -7.773 1 94.69 108 ALA A O 1
ATOM 820 N N . VAL A 1 109 ? -13.422 -12.508 -6.406 1 94.81 109 VAL A N 1
ATOM 821 C CA . VAL A 1 109 ? -14.258 -12.555 -5.211 1 94.81 109 VAL A CA 1
ATOM 822 C C . VAL A 1 109 ? -14.961 -11.211 -5.023 1 94.81 109 VAL A C 1
ATOM 824 O O . VAL A 1 109 ? -16.141 -11.172 -4.68 1 94.81 109 VAL A O 1
ATOM 827 N N . GLN A 1 110 ? -14.219 -10.172 -5.219 1 90.69 110 GLN A N 1
ATOM 828 C CA . GLN A 1 110 ? -14.805 -8.844 -5.082 1 90.69 110 GLN A CA 1
ATOM 829 C C . GLN A 1 110 ? -15.953 -8.641 -6.066 1 90.69 110 GLN A C 1
ATOM 831 O O . GLN A 1 110 ? -17 -8.094 -5.707 1 90.69 110 GLN A O 1
ATOM 836 N N . MET A 1 111 ? -15.805 -9.039 -7.316 1 91.31 111 MET A N 1
ATOM 837 C CA . MET A 1 111 ? -16.859 -8.922 -8.32 1 91.31 111 MET A CA 1
ATOM 838 C C . MET A 1 111 ? -18.062 -9.773 -7.953 1 91.31 111 MET A C 1
ATOM 840 O O . MET A 1 111 ? -19.203 -9.391 -8.211 1 91.31 111 MET A O 1
ATOM 844 N N . ARG A 1 112 ? -17.766 -10.891 -7.391 1 94.12 112 ARG A N 1
ATOM 845 C CA . ARG A 1 112 ? -18.844 -11.773 -6.938 1 94.12 112 ARG A CA 1
ATOM 846 C C . ARG A 1 112 ? -19.625 -11.141 -5.793 1 94.12 112 ARG A C 1
ATOM 848 O O . ARG A 1 112 ? -20.859 -11.156 -5.793 1 94.12 112 ARG A O 1
ATOM 855 N N . LYS A 1 113 ? -18.969 -10.57 -4.891 1 91.5 113 LYS A N 1
ATOM 856 C CA . LYS A 1 113 ? -19.594 -9.93 -3.74 1 91.5 113 LYS A CA 1
ATOM 857 C C . LYS A 1 113 ? -20.438 -8.727 -4.172 1 91.5 113 LYS A C 1
ATOM 859 O O . LYS A 1 113 ? -21.469 -8.438 -3.561 1 91.5 113 LYS A O 1
ATOM 864 N N . LEU A 1 114 ? -19.984 -8.109 -5.23 1 85.94 114 LEU A N 1
ATOM 865 C CA . LEU A 1 114 ? -20.703 -6.945 -5.754 1 85.94 114 LEU A CA 1
ATOM 866 C C . LEU A 1 114 ? -21.859 -7.379 -6.648 1 85.94 114 LEU A C 1
ATOM 868 O O . LEU A 1 114 ? -22.609 -6.535 -7.148 1 85.94 114 LEU A O 1
ATOM 872 N N . GLY A 1 115 ? -22 -8.664 -6.926 1 89.38 115 GLY A N 1
ATOM 873 C CA . GLY A 1 115 ? -23.078 -9.211 -7.723 1 89.38 115 GLY A CA 1
ATOM 874 C C . GLY A 1 115 ? -22.891 -9.008 -9.211 1 89.38 115 GLY A C 1
ATOM 875 O O . GLY A 1 115 ? -23.844 -9.062 -9.984 1 89.38 115 GLY A O 1
ATOM 876 N N . LYS A 1 116 ? -21.719 -8.836 -9.586 1 88.38 116 LYS A N 1
ATOM 877 C CA . LYS A 1 116 ? -21.438 -8.516 -10.984 1 88.38 116 LYS A CA 1
ATOM 878 C C . LYS A 1 116 ? -21.172 -9.773 -11.797 1 88.38 116 LYS A C 1
ATOM 880 O O . LYS A 1 116 ? -21.25 -9.758 -13.023 1 88.38 116 LYS A O 1
ATOM 885 N N . ILE A 1 117 ? -20.891 -10.867 -11.102 1 92.25 117 ILE A N 1
ATOM 886 C CA . ILE A 1 117 ? -20.672 -12.148 -11.781 1 92.25 117 ILE A CA 1
ATOM 887 C C . ILE A 1 117 ? -21.328 -13.273 -10.992 1 92.25 117 ILE A C 1
ATOM 889 O O . ILE A 1 117 ? -21.562 -13.148 -9.789 1 92.25 117 ILE A O 1
ATOM 893 N N . SER A 1 118 ? -21.609 -14.305 -11.727 1 93.88 118 SER A N 1
ATOM 894 C CA . SER A 1 118 ? -22.156 -15.5 -11.078 1 93.88 118 SER A CA 1
ATOM 895 C C . SER A 1 118 ? -21.047 -16.328 -10.445 1 93.88 118 SER A C 1
ATOM 897 O O . SER A 1 118 ? -19.859 -16.062 -10.641 1 93.88 118 SER A O 1
ATOM 899 N N . GLN A 1 119 ? -21.469 -17.312 -9.641 1 95 119 GLN A N 1
ATOM 900 C CA . GLN A 1 119 ? -20.516 -18.203 -9 1 95 119 GLN A CA 1
ATOM 901 C C . GLN A 1 119 ? -19.656 -18.906 -10.031 1 95 119 GLN A C 1
ATOM 903 O O . GLN A 1 119 ? -18.422 -18.984 -9.883 1 95 119 GLN A O 1
ATOM 908 N N . ILE A 1 120 ? -20.312 -19.406 -11.055 1 95 120 ILE A N 1
ATOM 909 C CA . ILE A 1 120 ? -19.625 -20.172 -12.086 1 95 120 ILE A CA 1
ATOM 910 C C . ILE A 1 120 ? -18.688 -19.266 -12.875 1 95 120 ILE A C 1
ATOM 912 O O . ILE A 1 120 ? -17.562 -19.656 -13.203 1 95 120 ILE A O 1
ATOM 916 N N . GLU A 1 121 ? -19.156 -18.094 -13.188 1 94.19 121 GLU A N 1
ATOM 917 C CA . GLU A 1 121 ? -18.297 -17.125 -13.859 1 94.19 121 GLU A CA 1
ATOM 918 C C . GLU A 1 121 ? -17.078 -16.766 -12.992 1 94.19 121 GLU A C 1
ATOM 920 O O . GLU A 1 121 ? -15.984 -16.578 -13.516 1 94.19 121 GLU A O 1
ATOM 925 N N . GLY A 1 122 ? -17.328 -16.688 -11.688 1 95.88 122 GLY A N 1
ATOM 926 C CA . GLY A 1 122 ? -16.234 -16.453 -10.766 1 95.88 122 GLY A CA 1
ATOM 927 C C . GLY A 1 122 ? -15.227 -17.578 -10.734 1 95.88 122 GLY A C 1
ATOM 928 O O . GLY A 1 122 ? -14.016 -17.328 -10.648 1 95.88 122 GLY A O 1
ATOM 929 N N . GLU A 1 123 ? -15.688 -18.797 -10.82 1 96.62 123 GLU A N 1
ATOM 930 C CA . GLU A 1 123 ? -14.812 -19.969 -10.859 1 96.62 123 GLU A CA 1
ATOM 931 C C . GLU A 1 123 ? -13.977 -19.984 -12.141 1 96.62 123 GLU A C 1
ATOM 933 O O . GLU A 1 123 ? -12.789 -20.312 -12.109 1 96.62 123 GLU A O 1
ATOM 938 N N . ARG A 1 124 ? -14.641 -19.641 -13.234 1 95.81 124 ARG A N 1
ATOM 939 C CA . ARG A 1 124 ? -13.906 -19.547 -14.484 1 95.81 124 ARG A CA 1
ATOM 940 C C . ARG A 1 124 ? -12.82 -18.469 -14.406 1 95.81 124 ARG A C 1
ATOM 942 O O . ARG A 1 124 ? -11.664 -18.734 -14.75 1 95.81 124 ARG A O 1
ATOM 949 N N . LEU A 1 125 ? -13.227 -17.328 -13.914 1 94.81 125 LEU A N 1
ATOM 950 C CA . LEU A 1 125 ? -12.312 -16.188 -13.844 1 94.81 125 LEU A CA 1
ATOM 951 C C . LEU A 1 125 ? -11.133 -16.5 -12.922 1 94.81 125 LEU A C 1
ATOM 953 O O . LEU A 1 125 ? -9.977 -16.266 -13.289 1 94.81 125 LEU A O 1
ATOM 957 N N . ALA A 1 126 ? -11.414 -17 -11.758 1 95.62 126 ALA A N 1
ATOM 958 C CA . ALA A 1 126 ? -10.352 -17.328 -10.812 1 95.62 126 ALA A CA 1
ATOM 959 C C . ALA A 1 126 ? -9.391 -18.375 -11.398 1 95.62 126 ALA A C 1
ATOM 961 O O . ALA A 1 126 ? -8.211 -18.391 -11.062 1 95.62 126 ALA A O 1
ATOM 962 N N . GLY A 1 127 ? -9.875 -19.156 -12.266 1 95.12 127 GLY A N 1
ATOM 963 C CA . GLY A 1 127 ? -9.102 -20.25 -12.828 1 95.12 127 GLY A CA 1
ATOM 964 C C . GLY A 1 127 ? -8.016 -19.781 -13.781 1 95.12 127 GLY A C 1
ATOM 965 O O . GLY A 1 127 ? -6.988 -20.438 -13.93 1 95.12 127 GLY A O 1
ATOM 966 N N . PHE A 1 128 ? -8.258 -18.672 -14.438 1 94.06 128 PHE A N 1
ATOM 967 C CA . PHE A 1 128 ? -7.277 -18.344 -15.469 1 94.06 128 PHE A CA 1
ATOM 968 C C . PHE A 1 128 ? -6.75 -16.938 -15.281 1 94.06 128 PHE A C 1
ATOM 970 O O . PHE A 1 128 ? -6.039 -16.406 -16.141 1 94.06 128 PHE A O 1
ATOM 977 N N . THR A 1 129 ? -7.105 -16.266 -14.195 1 91.69 129 THR A N 1
ATOM 978 C CA . THR A 1 129 ? -6.645 -14.891 -13.984 1 91.69 129 THR A CA 1
ATOM 979 C C . THR A 1 129 ? -5.559 -14.844 -12.914 1 91.69 129 THR A C 1
ATOM 981 O O . THR A 1 129 ? -5.176 -13.766 -12.453 1 91.69 129 THR A O 1
ATOM 984 N N . ASN A 1 130 ? -5.094 -15.938 -12.508 1 90.19 130 ASN A N 1
ATOM 985 C CA . ASN A 1 130 ? -4 -16.047 -11.547 1 90.19 130 ASN A CA 1
ATOM 986 C C . ASN A 1 130 ? -2.691 -16.422 -12.227 1 90.19 130 ASN A C 1
ATOM 988 O O . ASN A 1 130 ? -2.598 -17.469 -12.859 1 90.19 130 ASN A O 1
ATOM 992 N N . SER A 1 131 ? -1.803 -15.508 -12.18 1 89.69 131 SER A N 1
ATOM 993 C CA . SER A 1 131 ? -0.501 -15.711 -12.812 1 89.69 131 SER A CA 1
ATOM 994 C C . SER A 1 131 ? 0.614 -15.07 -11.992 1 89.69 131 SER A C 1
ATOM 996 O O . SER A 1 131 ? 0.351 -14.258 -11.102 1 89.69 131 SER A O 1
ATOM 998 N N . SER A 1 132 ? 1.801 -15.562 -12.25 1 88.81 132 SER A N 1
ATOM 999 C CA . SER A 1 132 ? 2.955 -14.891 -11.664 1 88.81 132 SER A CA 1
ATOM 1000 C C . SER A 1 132 ? 3.207 -13.547 -12.328 1 88.81 132 SER A C 1
ATOM 1002 O O . SER A 1 132 ? 2.998 -13.391 -13.531 1 88.81 132 SER A O 1
ATOM 1004 N N . ASN A 1 133 ? 3.551 -12.586 -11.578 1 82.44 133 ASN A N 1
ATOM 1005 C CA . ASN A 1 133 ? 3.816 -11.266 -12.141 1 82.44 133 ASN A CA 1
ATOM 1006 C C . ASN A 1 133 ? 5.086 -11.258 -12.984 1 82.44 133 ASN A C 1
ATOM 1008 O O . ASN A 1 133 ? 6.027 -12.008 -12.703 1 82.44 133 ASN A O 1
ATOM 1012 N N . PRO A 1 134 ? 5.152 -10.375 -13.961 1 80.38 134 PRO A N 1
ATOM 1013 C CA . PRO A 1 134 ? 6.293 -10.297 -14.875 1 80.38 134 PRO A CA 1
ATOM 1014 C C . PRO A 1 134 ? 7.605 -9.992 -14.156 1 80.38 134 PRO A C 1
ATOM 1016 O O . PRO A 1 134 ? 8.656 -10.516 -14.539 1 80.38 134 PRO A O 1
ATOM 1019 N N . LEU A 1 135 ? 7.551 -9.211 -13.18 1 74.62 135 LEU A N 1
ATOM 1020 C CA . LEU A 1 135 ? 8.758 -8.852 -12.445 1 74.62 135 LEU A CA 1
ATOM 1021 C C . LEU A 1 135 ? 9.391 -10.078 -11.797 1 74.62 135 LEU A C 1
ATOM 1023 O O . LEU A 1 135 ? 10.609 -10.172 -11.695 1 74.62 135 LEU A O 1
ATOM 1027 N N . PHE A 1 136 ? 8.578 -10.93 -11.352 1 83.12 136 PHE A N 1
ATOM 1028 C CA . PHE A 1 136 ? 9.07 -12.156 -10.727 1 83.12 136 PHE A CA 1
ATOM 1029 C C . PHE A 1 136 ? 9.703 -13.078 -11.766 1 83.12 136 PHE A C 1
ATOM 1031 O O . PHE A 1 136 ? 10.789 -13.617 -11.539 1 83.12 136 PHE A O 1
ATOM 1038 N N . ILE A 1 137 ? 9.102 -13.203 -12.891 1 88.75 137 ILE A N 1
ATOM 1039 C CA . ILE A 1 137 ? 9.578 -14.102 -13.938 1 88.75 137 ILE A CA 1
ATOM 1040 C C . ILE A 1 137 ? 10.875 -13.555 -14.531 1 88.75 137 ILE A C 1
ATOM 1042 O O . ILE A 1 137 ? 11.883 -14.266 -14.602 1 88.75 137 ILE A O 1
ATOM 1046 N N . PHE A 1 138 ? 10.922 -12.32 -14.836 1 82.25 138 PHE A N 1
ATOM 1047 C CA . PHE A 1 138 ? 12.078 -11.727 -15.5 1 82.25 138 PHE A CA 1
ATOM 1048 C C . PHE A 1 138 ? 13.172 -11.406 -14.492 1 82.25 138 PHE A C 1
ATOM 1050 O O . PHE A 1 138 ? 14.344 -11.711 -14.727 1 82.25 138 PHE A O 1
ATOM 1057 N N . GLY A 1 139 ? 12.82 -10.852 -13.461 1 77.44 139 GLY A N 1
ATOM 1058 C CA . GLY A 1 139 ? 13.789 -10.352 -12.492 1 77.44 139 GLY A CA 1
ATOM 1059 C C . GLY A 1 139 ? 14.359 -11.438 -11.602 1 77.44 139 GLY A C 1
ATOM 1060 O O . GLY A 1 139 ? 15.57 -11.625 -11.547 1 77.44 139 GLY A O 1
ATOM 1061 N N . ALA A 1 140 ? 13.5 -12.102 -10.906 1 79.69 140 ALA A N 1
ATOM 1062 C CA . ALA A 1 140 ? 13.945 -13.062 -9.914 1 79.69 140 ALA A CA 1
ATOM 1063 C C . ALA A 1 140 ? 14.391 -14.367 -10.57 1 79.69 140 ALA A C 1
ATOM 1065 O O . ALA A 1 140 ? 15.508 -14.844 -10.336 1 79.69 140 ALA A O 1
ATOM 1066 N N . ILE A 1 141 ? 13.602 -14.867 -11.469 1 89.38 141 ILE A N 1
ATOM 1067 C CA . ILE A 1 141 ? 13.875 -16.203 -12 1 89.38 141 ILE A CA 1
ATOM 1068 C C . ILE A 1 141 ? 14.906 -16.109 -13.117 1 89.38 141 ILE A C 1
ATOM 1070 O O . ILE A 1 141 ? 16.016 -16.625 -12.992 1 89.38 141 ILE A O 1
ATOM 1074 N N . ALA A 1 142 ? 14.664 -15.375 -14.141 1 87.81 142 ALA A N 1
ATOM 1075 C CA . ALA A 1 142 ? 15.539 -15.344 -15.312 1 87.81 142 ALA A CA 1
ATOM 1076 C C . ALA A 1 142 ? 16.875 -14.695 -14.984 1 87.81 142 ALA A C 1
ATOM 1078 O O . ALA A 1 142 ? 17.938 -15.297 -15.188 1 87.81 142 ALA A O 1
ATOM 1079 N N . VAL A 1 143 ? 16.828 -13.586 -14.422 1 80.06 143 VAL A N 1
ATOM 1080 C CA . VAL A 1 143 ? 18.047 -12.852 -14.133 1 80.06 143 VAL A CA 1
ATOM 1081 C C . VAL A 1 143 ? 18.625 -13.312 -12.797 1 80.06 143 VAL A C 1
ATOM 1083 O O . VAL A 1 143 ? 19.828 -13.555 -12.68 1 80.06 143 VAL A O 1
ATOM 1086 N N . GLY A 1 144 ? 17.891 -13.43 -11.852 1 79.12 144 GLY A N 1
ATOM 1087 C CA . GLY A 1 144 ? 18.344 -13.703 -10.5 1 79.12 144 GLY A CA 1
ATOM 1088 C C . GLY A 1 144 ? 18.859 -15.117 -10.32 1 79.12 144 GLY A C 1
ATOM 1089 O O . GLY A 1 144 ? 19.938 -15.32 -9.75 1 79.12 144 GLY A O 1
ATOM 1090 N N . PHE A 1 145 ? 18.094 -16.047 -10.766 1 87.62 145 PHE A N 1
ATOM 1091 C CA . PHE A 1 145 ? 18.438 -17.438 -10.492 1 87.62 145 PHE A CA 1
ATOM 1092 C C . PHE A 1 145 ? 19.188 -18.047 -11.664 1 87.62 145 PHE A C 1
ATOM 1094 O O . PHE A 1 145 ? 20.25 -18.641 -11.477 1 87.62 145 PHE A O 1
ATOM 1101 N N . PHE A 1 146 ? 18.703 -17.812 -12.859 1 90.19 146 PHE A N 1
ATOM 1102 C CA . PHE A 1 146 ? 19.312 -18.453 -14.023 1 90.19 146 PHE A CA 1
ATOM 1103 C C . PHE A 1 146 ? 20.406 -17.562 -14.625 1 90.19 146 PHE A C 1
ATOM 1105 O O . PHE A 1 146 ? 21.141 -18 -15.508 1 90.19 146 PHE A O 1
ATOM 1112 N N . HIS A 1 147 ? 20.453 -16.297 -14.18 1 83 147 HIS A N 1
ATOM 1113 C CA . HIS A 1 147 ? 21.422 -15.32 -14.672 1 83 147 HIS A CA 1
ATOM 1114 C C . HIS A 1 147 ? 21.375 -15.219 -16.188 1 83 147 HIS A C 1
ATOM 1116 O O . HIS A 1 147 ? 22.406 -15.133 -16.844 1 83 147 HIS A O 1
ATOM 1122 N N . ASN A 1 148 ? 20.219 -15.398 -16.719 1 83.12 148 ASN A N 1
ATOM 1123 C CA . ASN A 1 148 ? 19.969 -15.336 -18.156 1 83.12 148 ASN A CA 1
ATOM 1124 C C . ASN A 1 148 ? 18.672 -14.586 -18.469 1 83.12 148 ASN A C 1
ATOM 1126 O O . ASN A 1 148 ? 17.594 -15.18 -18.5 1 83.12 148 ASN A O 1
ATOM 1130 N N . PRO A 1 149 ? 18.781 -13.328 -18.781 1 75.44 149 PRO A N 1
ATOM 1131 C CA . PRO A 1 149 ? 17.609 -12.5 -19.016 1 75.44 149 PRO A CA 1
ATOM 1132 C C . PRO A 1 149 ? 16.766 -12.992 -20.188 1 75.44 149 PRO A C 1
ATOM 1134 O O . PRO A 1 149 ? 15.547 -12.82 -20.203 1 75.44 149 PRO A O 1
ATOM 1137 N N . ALA A 1 150 ? 17.359 -13.625 -21.109 1 76.5 150 ALA A N 1
ATOM 1138 C CA . ALA A 1 150 ? 16.672 -14.07 -22.312 1 76.5 150 ALA A CA 1
ATOM 1139 C C . ALA A 1 150 ? 15.648 -15.164 -21.984 1 76.5 150 ALA A C 1
ATOM 1141 O O . ALA A 1 150 ? 14.641 -15.305 -22.672 1 76.5 150 ALA A O 1
ATOM 1142 N N . LEU A 1 151 ? 15.867 -15.812 -20.969 1 87.69 151 LEU A N 1
ATOM 1143 C CA . LEU A 1 151 ? 14.961 -16.875 -20.562 1 87.69 151 LEU A CA 1
ATOM 1144 C C . LEU A 1 151 ? 13.625 -16.312 -20.094 1 87.69 151 LEU A C 1
ATOM 1146 O O . LEU A 1 151 ? 12.617 -17.016 -20.094 1 87.69 151 LEU A O 1
ATOM 1150 N N . GLY A 1 152 ? 13.68 -15.102 -19.672 1 87.19 152 GLY A N 1
ATOM 1151 C CA . GLY A 1 152 ? 12.469 -14.461 -19.188 1 87.19 152 GLY A CA 1
ATOM 1152 C C . GLY A 1 152 ? 11.344 -14.445 -20.203 1 87.19 152 GLY A C 1
ATOM 1153 O O . GLY A 1 152 ? 10.188 -14.703 -19.859 1 87.19 152 GLY A O 1
ATOM 1154 N N . MET A 1 153 ? 11.703 -14.25 -21.375 1 84.62 153 MET A N 1
ATOM 1155 C CA . MET A 1 153 ? 10.688 -14.164 -22.422 1 84.62 153 MET A CA 1
ATOM 1156 C C . MET A 1 153 ? 10.062 -15.531 -22.688 1 84.62 153 MET A C 1
ATOM 1158 O O . MET A 1 153 ? 8.844 -15.633 -22.875 1 84.62 153 MET A O 1
ATOM 1162 N N . ILE A 1 154 ? 10.875 -16.5 -22.703 1 90.88 154 ILE A N 1
ATOM 1163 C CA . ILE A 1 154 ? 10.391 -17.859 -22.938 1 90.88 154 ILE A CA 1
ATOM 1164 C C . ILE A 1 154 ? 9.445 -18.266 -21.812 1 90.88 154 ILE A C 1
ATOM 1166 O O . ILE A 1 154 ? 8.344 -18.766 -22.078 1 90.88 154 ILE A O 1
ATOM 1170 N N . LEU A 1 155 ? 9.859 -18.047 -20.641 1 93.88 155 LEU A N 1
ATOM 1171 C CA . LEU A 1 155 ? 9.062 -18.438 -19.484 1 93.88 155 LEU A CA 1
ATOM 1172 C C . LEU A 1 155 ? 7.777 -17.609 -19.406 1 93.88 155 LEU A C 1
ATOM 1174 O O . LEU A 1 155 ? 6.711 -18.156 -19.094 1 93.88 155 LEU A O 1
ATOM 1178 N N . ALA A 1 156 ? 7.891 -16.328 -19.688 1 91.81 156 ALA A N 1
ATOM 1179 C CA . ALA A 1 156 ? 6.727 -15.453 -19.641 1 91.81 156 ALA A CA 1
ATOM 1180 C C . ALA A 1 156 ? 5.699 -15.844 -20.703 1 91.81 156 ALA A C 1
ATOM 1182 O O . ALA A 1 156 ? 4.504 -15.93 -20.422 1 91.81 156 ALA A O 1
ATOM 1183 N N . LEU A 1 157 ? 6.172 -16.047 -21.891 1 92.12 157 LEU A N 1
ATOM 1184 C CA . LEU A 1 157 ? 5.27 -16.438 -22.969 1 92.12 157 LEU A CA 1
ATOM 1185 C C . LEU A 1 157 ? 4.57 -17.75 -22.656 1 92.12 157 LEU A C 1
ATOM 1187 O O . LEU A 1 157 ? 3.355 -17.875 -22.828 1 92.12 157 LEU A O 1
ATOM 1191 N N . ALA A 1 158 ? 5.359 -18.703 -22.234 1 96.31 158 ALA A N 1
ATOM 1192 C CA . ALA A 1 158 ? 4.773 -20 -21.875 1 96.31 158 ALA A CA 1
ATOM 1193 C C . ALA A 1 158 ? 3.744 -19.844 -20.75 1 96.31 158 ALA A C 1
ATOM 1195 O O . ALA A 1 158 ? 2.678 -20.453 -20.797 1 96.31 158 ALA A O 1
ATOM 1196 N N . HIS A 1 159 ? 4.059 -19.031 -19.797 1 95.75 159 HIS A N 1
ATOM 1197 C CA . HIS A 1 159 ? 3.213 -18.844 -18.625 1 95.75 159 HIS A CA 1
ATOM 1198 C C . HIS A 1 159 ? 1.916 -18.125 -19 1 95.75 159 HIS A C 1
ATOM 1200 O O . HIS A 1 159 ? 0.828 -18.594 -18.641 1 95.75 159 HIS A O 1
ATOM 1206 N N . TYR A 1 160 ? 1.964 -17.078 -19.734 1 93.56 160 TYR A N 1
ATOM 1207 C CA . TYR A 1 160 ? 0.792 -16.25 -20.016 1 93.56 160 TYR A CA 1
ATOM 1208 C C . TYR A 1 160 ? -0.07 -16.875 -21.109 1 93.56 160 TYR A C 1
ATOM 1210 O O . TYR A 1 160 ? -1.301 -16.828 -21.031 1 93.56 160 TYR A O 1
ATOM 1218 N N . ILE A 1 161 ? 0.564 -17.422 -22.109 1 94.69 161 ILE A N 1
ATOM 1219 C CA . ILE A 1 161 ? -0.202 -18.141 -23.109 1 94.69 161 ILE A CA 1
ATOM 1220 C C . ILE A 1 161 ? -0.883 -19.344 -22.469 1 94.69 161 ILE A C 1
ATOM 1222 O O . ILE A 1 161 ? -2.025 -19.672 -22.797 1 94.69 161 ILE A O 1
ATOM 1226 N N . GLY A 1 162 ? -0.138 -20 -21.609 1 96.31 162 GLY A N 1
ATOM 1227 C CA . GLY A 1 162 ? -0.748 -21.094 -20.875 1 96.31 162 GLY A CA 1
ATOM 1228 C C . GLY A 1 162 ? -1.997 -20.688 -20.125 1 96.31 162 GLY A C 1
ATOM 1229 O O . GLY A 1 162 ? -2.996 -21.406 -20.125 1 96.31 162 GLY A O 1
ATOM 1230 N N . ASN A 1 163 ? -1.975 -19.578 -19.484 1 94.75 163 ASN A N 1
ATOM 1231 C CA . ASN A 1 163 ? -3.133 -19.078 -18.75 1 94.75 163 ASN A CA 1
ATOM 1232 C C . ASN A 1 163 ? -4.309 -18.812 -19.688 1 94.75 163 ASN A C 1
ATOM 1234 O O . ASN A 1 163 ? -5.465 -19.031 -19.312 1 94.75 163 ASN A O 1
ATOM 1238 N N . ILE A 1 164 ? -4.027 -18.297 -20.828 1 94.25 164 ILE A N 1
ATOM 1239 C CA . ILE A 1 164 ? -5.07 -18.016 -21.812 1 94.25 164 ILE A CA 1
ATOM 1240 C C . ILE A 1 164 ? -5.711 -19.328 -22.266 1 94.25 164 ILE A C 1
ATOM 1242 O O . ILE A 1 164 ? -6.934 -19.422 -22.391 1 94.25 164 ILE A O 1
ATOM 1246 N N . VAL A 1 165 ? -4.875 -20.297 -22.516 1 96.56 165 VAL A N 1
ATOM 1247 C CA . VAL A 1 165 ? -5.363 -21.594 -22.922 1 96.56 165 VAL A CA 1
ATOM 1248 C C . VAL A 1 165 ? -6.277 -22.188 -21.859 1 96.56 165 VAL A C 1
ATOM 1250 O O . VAL A 1 165 ? -7.344 -22.719 -22.156 1 96.56 165 VAL A O 1
ATOM 1253 N N . VAL A 1 166 ? -5.871 -22.078 -20.609 1 96.31 166 VAL A N 1
ATOM 1254 C CA . VAL A 1 166 ? -6.695 -22.578 -19.516 1 96.31 166 VAL A CA 1
ATOM 1255 C C . VAL A 1 166 ? -8.016 -21.812 -19.469 1 96.31 166 VAL A C 1
ATOM 1257 O O . VAL A 1 166 ? -9.07 -22.391 -19.203 1 96.31 166 VAL A O 1
ATOM 1260 N N . GLY A 1 167 ? -7.949 -20.531 -19.688 1 95.31 167 GLY A N 1
ATOM 1261 C CA . GLY A 1 167 ? -9.172 -19.734 -19.781 1 95.31 167 GLY A CA 1
ATOM 1262 C C . GLY A 1 167 ? -10.125 -20.25 -20.844 1 95.31 167 GLY A C 1
ATOM 1263 O O . GLY A 1 167 ? -11.336 -20.312 -20.609 1 95.31 167 GLY A O 1
ATOM 1264 N N . PHE A 1 168 ? -9.57 -20.609 -21.969 1 95.31 168 PHE A N 1
ATOM 1265 C CA . PHE A 1 168 ? -10.375 -21.125 -23.062 1 95.31 168 PHE A CA 1
ATOM 1266 C C . PHE A 1 168 ? -11 -22.469 -22.672 1 95.31 168 PHE A C 1
ATOM 1268 O O . PHE A 1 168 ? -12.164 -22.734 -23 1 95.31 168 PHE A O 1
ATOM 1275 N N . LEU A 1 169 ? -10.273 -23.266 -22.031 1 95.5 169 LEU A N 1
ATOM 1276 C CA . LEU A 1 169 ? -10.766 -24.578 -21.625 1 95.5 169 LEU A CA 1
ATOM 1277 C C . LEU A 1 169 ? -11.852 -24.453 -20.562 1 95.5 169 LEU A C 1
ATOM 1279 O O . LEU A 1 169 ? -12.812 -25.219 -20.547 1 95.5 169 LEU A O 1
ATOM 1283 N N . PHE A 1 170 ? -11.719 -23.531 -19.734 1 95.19 170 PHE A N 1
ATOM 1284 C CA . PHE A 1 170 ? -12.633 -23.359 -18.609 1 95.19 170 PHE A CA 1
ATOM 1285 C C . PHE A 1 170 ? -13.938 -22.719 -19.062 1 95.19 170 PHE A C 1
ATOM 1287 O O . PHE A 1 170 ? -14.898 -22.641 -18.297 1 95.19 170 PHE A O 1
ATOM 1294 N N . ARG A 1 171 ? -13.922 -22.234 -20.297 1 92.25 171 ARG A N 1
ATOM 1295 C CA . ARG A 1 171 ? -15.164 -21.719 -20.844 1 92.25 171 ARG A CA 1
ATOM 1296 C C . ARG A 1 171 ? -16.281 -22.75 -20.781 1 92.25 171 ARG A C 1
ATOM 1298 O O . ARG A 1 171 ? -17.453 -22.406 -20.703 1 92.25 171 ARG A O 1
ATOM 1305 N N . PHE A 1 172 ? -15.883 -23.953 -20.719 1 91.38 172 PHE A N 1
ATOM 1306 C CA . PHE A 1 172 ? -16.844 -25.062 -20.719 1 91.38 172 PHE A CA 1
ATOM 1307 C C . PHE A 1 172 ? -17.156 -25.5 -19.297 1 91.38 172 PHE A C 1
ATOM 1309 O O . PHE A 1 172 ? -18.016 -26.375 -19.094 1 91.38 172 PHE A O 1
ATOM 1316 N N . HIS A 1 173 ? -16.531 -24.969 -18.406 1 91.06 173 HIS A N 1
ATOM 1317 C CA . HIS A 1 173 ? -16.812 -25.297 -17.016 1 91.06 173 HIS A CA 1
ATOM 1318 C C . HIS A 1 173 ? -18.188 -24.797 -16.594 1 91.06 173 HIS A C 1
ATOM 1320 O O . HIS A 1 173 ? -18.547 -23.641 -16.859 1 91.06 173 HIS A O 1
ATOM 1326 N N . GLY A 1 174 ? -19.031 -25.609 -15.922 1 84.94 174 GLY A N 1
ATOM 1327 C CA . GLY A 1 174 ? -20.359 -25.266 -15.438 1 84.94 174 GLY A CA 1
ATOM 1328 C C . GLY A 1 174 ? -21.406 -25.266 -16.531 1 84.94 174 GLY A C 1
ATOM 1329 O O . GLY A 1 174 ? -22.438 -24.594 -16.406 1 84.94 174 GLY A O 1
ATOM 1330 N N . LYS A 1 175 ? -21.266 -25.703 -17.641 1 75.56 175 LYS A N 1
ATOM 1331 C CA . LYS A 1 175 ? -22.188 -25.688 -18.766 1 75.56 175 LYS A CA 1
ATOM 1332 C C . LYS A 1 175 ? -23.562 -26.219 -18.375 1 75.56 175 LYS A C 1
ATOM 1334 O O . LYS A 1 175 ? -24.578 -25.719 -18.859 1 75.56 175 LYS A O 1
ATOM 1339 N N . ASN A 1 176 ? -23.562 -26.969 -17.453 1 69.75 176 ASN A N 1
ATOM 1340 C CA . ASN A 1 176 ? -24.844 -27.562 -17.094 1 69.75 176 ASN A CA 1
ATOM 1341 C C . ASN A 1 176 ? -25.562 -26.734 -16.047 1 69.75 176 ASN A C 1
ATOM 1343 O O . ASN A 1 176 ? -26.703 -27.047 -15.688 1 69.75 176 ASN A O 1
ATOM 1347 N N . MET A 1 177 ? -25.016 -25.766 -15.617 1 65.62 177 MET A N 1
ATOM 1348 C CA . MET A 1 177 ? -25.656 -25 -14.555 1 65.62 177 MET A CA 1
ATOM 1349 C C . MET A 1 177 ? -26.375 -23.781 -15.117 1 65.62 177 MET A C 1
ATOM 1351 O O . MET A 1 177 ? -25.891 -23.156 -16.062 1 65.62 177 MET A O 1
ATOM 1355 N N . LYS A 1 178 ? -27.703 -23.656 -14.961 1 54.94 178 LYS A N 1
ATOM 1356 C CA . LYS A 1 178 ? -28.594 -22.578 -15.383 1 54.94 178 LYS A CA 1
ATOM 1357 C C . LYS A 1 178 ? -27.984 -21.203 -15.102 1 54.94 178 LYS A C 1
ATOM 1359 O O . LYS A 1 178 ? -27.781 -20.844 -13.938 1 54.94 178 LYS A O 1
ATOM 1364 N N . GLU A 1 179 ? -27.016 -20.875 -15.891 1 57.41 179 GLU A N 1
ATOM 1365 C CA . GLU A 1 179 ? -26.406 -19.578 -15.633 1 57.41 179 GLU A CA 1
ATOM 1366 C C . GLU A 1 179 ? -27.344 -18.438 -16.031 1 57.41 179 GLU A C 1
ATOM 1368 O O . GLU A 1 179 ? -27.859 -18.422 -17.156 1 57.41 179 GLU A O 1
ATOM 1373 N N . VAL A 1 180 ? -28.234 -17.969 -15.195 1 49.34 180 VAL A N 1
ATOM 1374 C CA . VAL A 1 180 ? -28.969 -16.75 -15.523 1 49.34 180 VAL A CA 1
ATOM 1375 C C . VAL A 1 180 ? -27.969 -15.633 -15.844 1 49.34 180 VAL A C 1
ATOM 1377 O O . VAL A 1 180 ? -27.141 -15.273 -15.008 1 49.34 180 VAL A O 1
ATOM 1380 N N . PRO A 1 181 ? -27.75 -15.445 -17.125 1 52.09 181 PRO A N 1
ATOM 1381 C CA . PRO A 1 181 ? -26.859 -14.328 -17.422 1 52.09 181 PRO A CA 1
ATOM 1382 C C . PRO A 1 181 ? -27.25 -13.055 -16.688 1 52.09 181 PRO A C 1
ATOM 1384 O O . PRO A 1 181 ? -28.406 -12.641 -16.703 1 52.09 181 PRO A O 1
ATOM 1387 N N . LEU A 1 182 ? -26.641 -12.812 -15.57 1 51.28 182 LEU A N 1
ATOM 1388 C CA . LEU A 1 182 ? -27.047 -11.57 -14.914 1 51.28 182 LEU A CA 1
ATOM 1389 C C . LEU A 1 182 ? -27.219 -10.445 -15.93 1 51.28 182 LEU A C 1
ATOM 1391 O O . LEU A 1 182 ? -28.328 -9.992 -16.188 1 51.28 182 LEU A O 1
ATOM 1395 N N . THR A 1 183 ? -26.531 -9.289 -15.953 1 48.53 183 THR A N 1
ATOM 1396 C CA . THR A 1 183 ? -26.828 -8.062 -16.703 1 48.53 183 THR A CA 1
ATOM 1397 C C . THR A 1 183 ? -26.25 -8.148 -18.109 1 48.53 183 THR A C 1
ATOM 1399 O O . THR A 1 183 ? -25.047 -8.32 -18.297 1 48.53 183 THR A O 1
ATOM 1402 N N . ARG A 1 184 ? -27.047 -8.766 -19.062 1 48.09 184 ARG A N 1
ATOM 1403 C CA . ARG A 1 184 ? -26.672 -8.586 -20.469 1 48.09 184 ARG A CA 1
ATOM 1404 C C . ARG A 1 184 ? -26.5 -7.105 -20.797 1 48.09 184 ARG A C 1
ATOM 1406 O O . ARG A 1 184 ? -27.453 -6.328 -20.719 1 48.09 184 ARG A O 1
ATOM 1413 N N . GLY A 1 185 ? -25.453 -6.52 -20.391 1 48.31 185 GLY A N 1
ATOM 1414 C CA . GLY A 1 185 ? -25.375 -5.121 -20.781 1 48.31 185 GLY A CA 1
ATOM 1415 C C . GLY A 1 185 ? -25.609 -4.91 -22.266 1 48.31 185 GLY A C 1
ATOM 1416 O O . GLY A 1 185 ? -25.578 -5.863 -23.047 1 48.31 185 GLY A O 1
ATOM 1417 N N . PRO A 1 186 ? -26.25 -3.834 -22.625 1 47.19 186 PRO A N 1
ATOM 1418 C CA . PRO A 1 186 ? -26.625 -3.596 -24.016 1 47.19 186 PRO A CA 1
ATOM 1419 C C . PRO A 1 186 ? -25.469 -3.854 -24.984 1 47.19 186 PRO A C 1
ATOM 1421 O O . PRO A 1 186 ? -24.297 -3.68 -24.625 1 47.19 186 PRO A O 1
ATOM 1424 N N . SER A 1 187 ? -25.672 -4.809 -25.969 1 49.06 187 SER A N 1
ATOM 1425 C CA . SER A 1 187 ? -24.844 -5.227 -27.094 1 49.06 187 SER A CA 1
ATOM 1426 C C . SER A 1 187 ? -24.156 -4.031 -27.75 1 49.06 187 SER A C 1
ATOM 1428 O O . SER A 1 187 ? -23.156 -4.191 -28.453 1 49.06 187 SER A O 1
ATOM 1430 N N . SER A 1 188 ? -24.812 -2.895 -27.75 1 51.97 188 SER A N 1
ATOM 1431 C CA . SER A 1 188 ? -24.188 -1.835 -28.547 1 51.97 188 SER A CA 1
ATOM 1432 C C . SER A 1 188 ? -23.094 -1.126 -27.75 1 51.97 188 SER A C 1
ATOM 1434 O O . SER A 1 188 ? -23.328 -0.679 -26.625 1 51.97 188 SER A O 1
ATOM 1436 N N . LEU A 1 189 ? -21.922 -1.384 -28.016 1 60.44 189 LEU A N 1
ATOM 1437 C CA . LEU A 1 189 ? -20.672 -0.804 -27.531 1 60.44 189 LEU A CA 1
ATOM 1438 C C . LEU A 1 189 ? -20.672 0.712 -27.703 1 60.44 189 LEU A C 1
ATOM 1440 O O . LEU A 1 189 ? -20.375 1.224 -28.781 1 60.44 189 LEU A O 1
ATOM 1444 N N . LYS A 1 190 ? -21.578 1.494 -27.031 1 65.06 190 LYS A N 1
ATOM 1445 C CA . LYS A 1 190 ? -21.359 2.938 -27.109 1 65.06 190 LYS A CA 1
ATOM 1446 C C . LYS A 1 190 ? -20.516 3.436 -25.938 1 65.06 190 LYS A C 1
ATOM 1448 O O . LYS A 1 190 ? -20.812 3.135 -24.781 1 65.06 190 LYS A O 1
ATOM 1453 N N . ILE A 1 191 ? -19.344 3.949 -26.281 1 73.06 191 ILE A N 1
ATOM 1454 C CA . ILE A 1 191 ? -18.406 4.555 -25.328 1 73.06 191 ILE A CA 1
ATOM 1455 C C . ILE A 1 191 ? -19.188 5.426 -24.344 1 73.06 191 ILE A C 1
ATOM 1457 O O . ILE A 1 191 ? -18.844 5.469 -23.156 1 73.06 191 ILE A O 1
ATOM 1461 N N . ILE A 1 192 ? -20.203 5.957 -24.828 1 73.5 192 ILE A N 1
ATOM 1462 C CA . ILE A 1 192 ? -21.016 6.832 -23.984 1 73.5 192 ILE A CA 1
ATOM 1463 C C . ILE A 1 192 ? -21.703 6.016 -22.891 1 73.5 192 ILE A C 1
ATOM 1465 O O . ILE A 1 192 ? -21.797 6.461 -21.75 1 73.5 192 ILE A O 1
ATOM 1469 N N . ASP A 1 193 ? -22.109 4.906 -23.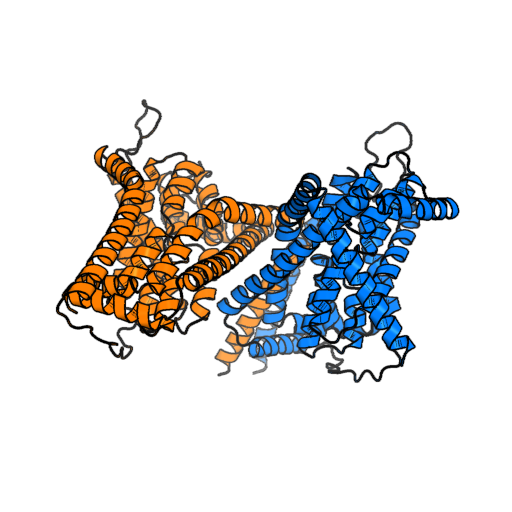312 1 75.44 193 ASP A N 1
ATOM 1470 C CA . ASP A 1 193 ? -22.75 4.023 -22.344 1 75.44 193 ASP A CA 1
ATOM 1471 C C . ASP A 1 193 ? -21.75 3.553 -21.297 1 75.44 193 ASP A C 1
ATOM 1473 O O . ASP A 1 193 ? -22.094 3.436 -20.109 1 75.44 193 ASP A O 1
ATOM 1477 N N . ALA A 1 194 ? -20.594 3.395 -21.781 1 76.19 194 ALA A N 1
ATOM 1478 C CA . ALA A 1 194 ? -19.547 2.949 -20.875 1 76.19 194 ALA A CA 1
ATOM 1479 C C . ALA A 1 194 ? -19.219 4.027 -19.844 1 76.19 194 ALA A C 1
ATOM 1481 O O . ALA A 1 194 ? -19.062 3.738 -18.656 1 76.19 194 ALA A O 1
ATOM 1482 N N . PHE A 1 195 ? -19.156 5.156 -20.297 1 78.44 195 PHE A N 1
ATOM 1483 C CA . PHE A 1 195 ? -18.859 6.266 -19.391 1 78.44 195 PHE A CA 1
ATOM 1484 C C . PHE A 1 195 ? -19.984 6.496 -18.406 1 78.44 195 PHE A C 1
ATOM 1486 O O . PHE A 1 195 ? -19.75 6.812 -17.234 1 78.44 195 PHE A O 1
ATOM 1493 N N . SER A 1 196 ? -21.141 6.414 -18.969 1 78.94 196 SER A N 1
ATOM 1494 C CA . SER A 1 196 ? -22.297 6.57 -18.094 1 78.94 196 SER A CA 1
ATOM 1495 C C . SER A 1 196 ? -22.312 5.512 -17 1 78.94 196 SER A C 1
ATOM 1497 O O . SER A 1 196 ? -22.641 5.809 -15.852 1 78.94 196 SER A O 1
ATOM 1499 N N . ALA A 1 197 ? -21.969 4.402 -17.375 1 76.19 197 ALA A N 1
ATOM 1500 C CA . ALA A 1 197 ? -21.922 3.318 -16.391 1 76.19 197 ALA A CA 1
ATOM 1501 C C . ALA A 1 197 ? -20.859 3.596 -15.328 1 76.19 197 ALA A C 1
ATOM 1503 O O . ALA A 1 197 ? -21.078 3.354 -14.141 1 76.19 197 ALA A O 1
ATOM 1504 N N . MET A 1 198 ? -19.766 4.074 -15.781 1 81.38 198 MET A N 1
ATOM 1505 C CA . MET A 1 198 ? -18.672 4.418 -14.883 1 81.38 198 MET A CA 1
ATOM 1506 C C . MET A 1 198 ? -19.094 5.504 -13.891 1 81.38 198 MET A C 1
ATOM 1508 O O . MET A 1 198 ? -18.875 5.375 -12.688 1 81.38 198 MET A O 1
ATOM 1512 N N . HIS A 1 199 ? -19.672 6.484 -14.43 1 81.81 199 HIS A N 1
ATOM 1513 C CA . HIS A 1 199 ? -20.094 7.613 -13.609 1 81.81 199 HIS A CA 1
ATOM 1514 C C . HIS A 1 199 ? -21.125 7.184 -12.57 1 81.81 199 HIS A C 1
ATOM 1516 O O . HIS A 1 199 ? -21.047 7.598 -11.414 1 81.81 199 HIS A O 1
ATOM 1522 N N . GLN A 1 200 ? -22 6.367 -12.961 1 79.06 200 GLN A N 1
ATOM 1523 C CA . GLN A 1 200 ? -23.031 5.895 -12.055 1 79.06 200 GLN A CA 1
ATOM 1524 C C . GLN A 1 200 ? -22.438 5.043 -10.938 1 79.06 200 GLN A C 1
ATOM 1526 O O . GLN A 1 200 ? -22.875 5.129 -9.789 1 79.06 200 GLN A O 1
ATOM 1531 N N . GLU A 1 201 ? -21.547 4.266 -11.281 1 80.19 201 GLU A N 1
ATOM 1532 C CA . GLU A 1 201 ? -20.906 3.412 -10.281 1 80.19 201 GLU A CA 1
ATOM 1533 C C . GLU A 1 201 ? -20.141 4.242 -9.258 1 80.19 201 GLU A C 1
ATOM 1535 O O . GLU A 1 201 ? -20.125 3.91 -8.07 1 80.19 201 GLU A O 1
ATOM 1540 N N . ARG A 1 202 ? -19.469 5.234 -9.719 1 81.06 202 ARG A N 1
ATOM 1541 C CA . ARG A 1 202 ? -18.75 6.117 -8.812 1 81.06 202 ARG A CA 1
ATOM 1542 C C . ARG A 1 202 ? -19.688 6.797 -7.832 1 81.06 202 ARG A C 1
ATOM 1544 O O . ARG A 1 202 ? -19.391 6.895 -6.641 1 81.06 202 ARG A O 1
ATOM 1551 N N . LEU A 1 203 ? -20.766 7.219 -8.375 1 81.19 203 LEU A N 1
ATOM 1552 C CA . LEU A 1 203 ? -21.75 7.875 -7.527 1 81.19 203 LEU A CA 1
ATOM 1553 C C . LEU A 1 203 ? -22.328 6.891 -6.516 1 81.19 203 LEU A C 1
ATOM 1555 O O . LEU A 1 203 ? -22.594 7.262 -5.367 1 81.19 203 LEU A O 1
ATOM 1559 N N . LYS A 1 204 ? -22.469 5.707 -6.898 1 80.75 204 LYS A N 1
ATOM 1560 C CA . LYS A 1 204 ? -23.016 4.68 -6.016 1 80.75 204 LYS A CA 1
ATOM 1561 C C . LYS A 1 204 ? -22.062 4.367 -4.875 1 80.75 204 LYS A C 1
ATOM 1563 O O . LYS A 1 204 ? -22.484 4.07 -3.756 1 80.75 204 LYS A O 1
ATOM 1568 N N . ASP A 1 205 ? -20.812 4.332 -5.125 1 82.94 205 ASP A N 1
ATOM 1569 C CA . ASP A 1 205 ? -19.812 4.102 -4.078 1 82.94 205 ASP A CA 1
ATOM 1570 C C . ASP A 1 205 ? -19.938 5.145 -2.967 1 82.94 205 ASP A C 1
ATOM 1572 O O . ASP A 1 205 ? -19.859 4.805 -1.783 1 82.94 205 ASP A O 1
ATOM 1576 N N . GLY A 1 206 ? -20.062 6.457 -3.232 1 80.75 206 GLY A N 1
ATOM 1577 C CA . GLY A 1 206 ? -20.422 7.508 -2.295 1 80.75 206 GLY A CA 1
ATOM 1578 C C . GLY A 1 206 ? -19.281 7.941 -1.407 1 80.75 206 GLY A C 1
ATOM 1579 O O . GLY A 1 206 ? -19.391 8.922 -0.667 1 80.75 206 GLY A O 1
ATOM 1580 N N . ARG A 1 207 ? -18.172 7.289 -1.399 1 87.25 207 ARG A N 1
ATOM 1581 C CA . ARG A 1 207 ? -17.031 7.676 -0.562 1 87.25 207 ARG A CA 1
ATOM 1582 C C . ARG A 1 207 ? -16.359 8.93 -1.106 1 87.25 207 ARG A C 1
ATOM 1584 O O . ARG A 1 207 ? -16.312 9.141 -2.32 1 87.25 207 ARG A O 1
ATOM 1591 N N . THR A 1 208 ? -15.852 9.766 -0.141 1 85.81 208 THR A N 1
ATOM 1592 C CA . THR A 1 208 ? -15 10.875 -0.55 1 85.81 208 THR A CA 1
ATOM 1593 C C . THR A 1 208 ? -13.656 10.367 -1.069 1 85.81 208 THR A C 1
ATOM 1595 O O . THR A 1 208 ? -13.297 9.211 -0.834 1 85.81 208 THR A O 1
ATOM 1598 N N . PHE A 1 209 ? -13.016 11.195 -1.803 1 86.56 209 PHE A N 1
ATOM 1599 C CA . PHE A 1 209 ? -11.719 10.844 -2.371 1 86.56 209 PHE A CA 1
ATOM 1600 C C . PHE A 1 209 ? -10.758 10.375 -1.281 1 86.56 209 PHE A C 1
ATOM 1602 O O . PHE A 1 209 ? -10.086 9.352 -1.431 1 86.56 209 PHE A O 1
ATOM 1609 N N . GLY A 1 210 ? -10.758 11.125 -0.199 1 86.38 210 GLY A N 1
ATOM 1610 C CA . GLY A 1 210 ? -9.883 10.773 0.908 1 86.38 210 GLY A CA 1
ATOM 1611 C C . GLY A 1 210 ? -10.211 9.422 1.524 1 86.38 210 GLY A C 1
ATOM 1612 O O . GLY A 1 210 ? -9.312 8.641 1.833 1 86.38 210 GLY A O 1
ATOM 1613 N N . LYS A 1 211 ? -11.398 9.195 1.685 1 90.38 211 LYS A N 1
ATOM 1614 C CA . LYS A 1 211 ? -11.828 7.922 2.252 1 90.38 211 LYS A CA 1
ATOM 1615 C C . LYS A 1 211 ? -11.523 6.77 1.302 1 90.38 211 LYS A C 1
ATOM 1617 O O . LYS A 1 211 ? -11.086 5.699 1.734 1 90.38 211 LYS A O 1
ATOM 1622 N N . LEU A 1 212 ? -11.758 7.008 0.034 1 91.44 212 LEU A N 1
ATOM 1623 C CA . LEU A 1 212 ? -11.523 5.969 -0.961 1 91.44 212 LEU A CA 1
ATOM 1624 C C . LEU A 1 212 ? -10.055 5.562 -0.984 1 91.44 212 LEU A C 1
ATOM 1626 O O . LEU A 1 212 ? -9.734 4.371 -0.992 1 91.44 212 LEU A O 1
ATOM 1630 N N . ILE A 1 213 ? -9.18 6.496 -1.002 1 91.31 213 ILE A N 1
ATOM 1631 C CA . ILE A 1 213 ? -7.762 6.18 -1.055 1 91.31 213 ILE A CA 1
ATOM 1632 C C . ILE A 1 213 ? -7.332 5.512 0.249 1 91.31 213 ILE A C 1
ATOM 1634 O O . ILE A 1 213 ? -6.547 4.559 0.237 1 91.31 213 ILE A O 1
ATOM 1638 N N . GLY A 1 214 ? -7.812 6.016 1.332 1 91.56 214 GLY A N 1
ATOM 1639 C CA . GLY A 1 214 ? -7.512 5.398 2.615 1 91.56 214 GLY A CA 1
ATOM 1640 C C . GLY A 1 214 ? -7.953 3.949 2.697 1 91.56 214 GLY A C 1
ATOM 1641 O O . GLY A 1 214 ? -7.199 3.092 3.156 1 91.56 214 GLY A O 1
ATOM 1642 N N . ASP A 1 215 ? -9.156 3.732 2.285 1 92 215 ASP A N 1
ATOM 1643 C CA . ASP A 1 215 ? -9.688 2.373 2.279 1 92 215 ASP A CA 1
ATOM 1644 C C . ASP A 1 215 ? -8.883 1.47 1.351 1 92 215 ASP A C 1
ATOM 1646 O O . ASP A 1 215 ? -8.664 0.295 1.654 1 92 215 ASP A O 1
ATOM 1650 N N . ALA A 1 216 ? -8.5 2.027 0.2 1 91.81 216 ALA A N 1
ATOM 1651 C CA . ALA A 1 216 ? -7.691 1.277 -0.757 1 91.81 216 ALA A CA 1
ATOM 1652 C C . ALA A 1 216 ? -6.363 0.854 -0.138 1 91.81 216 ALA A C 1
ATOM 1654 O O . ALA A 1 216 ? -5.945 -0.297 -0.281 1 91.81 216 ALA A O 1
ATOM 1655 N N . VAL A 1 217 ? -5.789 1.74 0.52 1 92.38 217 VAL A N 1
ATOM 1656 C CA . VAL A 1 217 ? -4.508 1.455 1.159 1 92.38 217 VAL A CA 1
ATOM 1657 C C . VAL A 1 217 ? -4.703 0.421 2.266 1 92.38 217 VAL A C 1
ATOM 1659 O O . VAL A 1 217 ? -3.959 -0.56 2.344 1 92.38 217 VAL A O 1
ATOM 1662 N N . ARG A 1 218 ? -5.688 0.599 3.086 1 91.31 218 ARG A N 1
ATOM 1663 C CA . ARG A 1 218 ? -5.941 -0.291 4.215 1 91.31 218 ARG A CA 1
ATOM 1664 C C . ARG A 1 218 ? -6.219 -1.713 3.738 1 91.31 218 ARG A C 1
ATOM 1666 O O . ARG A 1 218 ? -5.609 -2.666 4.23 1 91.31 218 ARG A O 1
ATOM 1673 N N . SER A 1 219 ? -7.062 -1.845 2.826 1 89.56 219 SER A N 1
ATOM 1674 C CA . SER A 1 219 ? -7.438 -3.16 2.312 1 89.56 219 SER A CA 1
ATOM 1675 C C . SER A 1 219 ? -6.25 -3.855 1.655 1 89.56 219 SER A C 1
ATOM 1677 O O . SER A 1 219 ? -6.074 -5.066 1.804 1 89.56 219 SER A O 1
ATOM 1679 N N . SER A 1 220 ? -5.488 -3.123 0.915 1 89.94 220 SER A N 1
ATOM 1680 C CA . SER A 1 220 ? -4.32 -3.678 0.237 1 89.94 220 SER A CA 1
ATOM 1681 C C . SER A 1 220 ? -3.291 -4.188 1.239 1 89.94 220 SER A C 1
ATOM 1683 O O . SER A 1 220 ? -2.717 -5.262 1.056 1 89.94 220 SER A O 1
ATOM 1685 N N . ILE A 1 221 ? -3.111 -3.428 2.271 1 90.31 221 ILE A N 1
ATOM 1686 C CA . ILE A 1 221 ? -2.154 -3.816 3.303 1 90.31 221 ILE A CA 1
ATOM 1687 C C . ILE A 1 221 ? -2.635 -5.086 4 1 90.31 221 ILE A C 1
ATOM 1689 O O . ILE A 1 221 ? -1.842 -5.988 4.277 1 90.31 221 ILE A O 1
ATOM 1693 N N . GLU A 1 222 ? -3.873 -5.141 4.305 1 89.81 222 GLU A N 1
ATOM 1694 C CA . GLU A 1 222 ? -4.434 -6.324 4.945 1 89.81 222 GLU A CA 1
ATOM 1695 C C . GLU A 1 222 ? -4.211 -7.57 4.098 1 89.81 222 GLU A C 1
ATOM 1697 O O . GLU A 1 222 ? -3.82 -8.617 4.613 1 89.81 222 GLU A O 1
ATOM 1702 N N . THR A 1 223 ? -4.465 -7.457 2.885 1 86.81 223 THR A N 1
ATOM 1703 C CA . THR A 1 223 ? -4.262 -8.57 1.96 1 86.81 223 THR A CA 1
ATOM 1704 C C . THR A 1 223 ? -2.791 -8.969 1.906 1 86.81 223 THR A C 1
ATOM 1706 O O . THR A 1 223 ? -2.467 -10.156 1.905 1 86.81 223 THR A O 1
ATOM 1709 N N . LEU A 1 224 ? -1.959 -8.016 1.85 1 89 224 LEU A N 1
ATOM 1710 C CA . LEU A 1 224 ? -0.529 -8.281 1.74 1 89 224 LEU A CA 1
ATOM 1711 C C . LEU A 1 224 ? 0.001 -8.922 3.018 1 89 224 LEU A C 1
ATOM 1713 O O . LEU A 1 224 ? 0.917 -9.75 2.971 1 89 224 LEU A O 1
ATOM 1717 N N . LEU A 1 225 ? -0.553 -8.492 4.172 1 90.88 225 LEU A N 1
ATOM 1718 C CA . LEU A 1 225 ? -0.166 -9.125 5.422 1 90.88 225 LEU A CA 1
ATOM 1719 C C . LEU A 1 225 ? -0.569 -10.602 5.43 1 90.88 225 LEU A C 1
ATOM 1721 O O . LEU A 1 225 ? 0.187 -11.453 5.902 1 90.88 225 LEU A O 1
ATOM 1725 N N . LEU A 1 226 ? -1.704 -10.867 4.914 1 89.88 226 LEU A N 1
ATOM 1726 C CA . LEU A 1 226 ? -2.152 -12.25 4.785 1 89.88 226 LEU A CA 1
ATOM 1727 C C . LEU A 1 226 ? -1.213 -13.047 3.885 1 89.88 226 LEU A C 1
ATOM 1729 O O . LEU A 1 226 ? -0.819 -14.164 4.227 1 89.88 226 LEU A O 1
ATOM 1733 N N . ILE A 1 227 ? -0.866 -12.5 2.777 1 89.56 227 ILE A N 1
ATOM 1734 C CA . ILE A 1 227 ? 0.056 -13.117 1.832 1 89.56 227 ILE A CA 1
ATOM 1735 C C . ILE A 1 227 ? 1.396 -13.383 2.516 1 89.56 227 ILE A C 1
ATOM 1737 O O . ILE A 1 227 ? 1.967 -14.469 2.379 1 89.56 227 ILE A O 1
ATOM 1741 N N . GLY A 1 228 ? 1.877 -12.406 3.248 1 90.31 228 GLY A N 1
ATOM 1742 C CA . GLY A 1 228 ? 3.119 -12.57 3.984 1 90.31 228 GLY A CA 1
ATOM 1743 C C . GLY A 1 228 ? 3.082 -13.727 4.969 1 90.31 228 GLY A C 1
ATOM 1744 O O . GLY A 1 228 ? 4.039 -14.492 5.07 1 90.31 228 GLY A O 1
ATOM 1745 N N . GLY A 1 229 ? 2.002 -13.844 5.711 1 91.88 229 GLY A N 1
ATOM 1746 C CA . GLY A 1 229 ? 1.839 -14.961 6.629 1 91.88 229 GLY A CA 1
ATOM 1747 C C . GLY A 1 229 ? 1.951 -16.312 5.953 1 91.88 229 GLY A C 1
ATOM 1748 O O . GLY A 1 229 ? 2.611 -17.219 6.469 1 91.88 229 GLY A O 1
ATOM 1749 N N . PHE A 1 230 ? 1.382 -16.422 4.816 1 91.94 230 PHE A N 1
ATOM 1750 C CA . PHE A 1 230 ? 1.405 -17.688 4.09 1 91.94 230 PHE A CA 1
ATOM 1751 C C . PHE A 1 230 ? 2.801 -17.969 3.551 1 91.94 230 PHE A C 1
ATOM 1753 O O . PHE A 1 230 ? 3.25 -19.125 3.557 1 91.94 230 PHE A O 1
ATOM 1760 N N . ILE A 1 231 ? 3.441 -16.969 3.012 1 90.12 231 ILE A N 1
ATOM 1761 C CA . ILE A 1 231 ? 4.789 -17.156 2.484 1 90.12 231 ILE A CA 1
ATOM 1762 C C . ILE A 1 231 ? 5.711 -17.672 3.592 1 90.12 231 ILE A C 1
ATOM 1764 O O . ILE A 1 231 ? 6.461 -18.625 3.393 1 90.12 231 ILE A O 1
ATOM 1768 N N . ILE A 1 232 ? 5.676 -17.062 4.766 1 92.56 232 ILE A N 1
ATOM 1769 C CA . ILE A 1 232 ? 6.504 -17.438 5.906 1 92.56 232 ILE A CA 1
ATOM 1770 C C . ILE A 1 232 ? 6.164 -18.859 6.348 1 92.56 232 ILE A C 1
ATOM 1772 O O . ILE A 1 232 ? 7.059 -19.672 6.555 1 92.56 232 ILE A O 1
ATOM 1776 N N . LEU A 1 233 ? 4.91 -19.141 6.48 1 94.19 233 LEU A N 1
ATOM 1777 C CA . LEU A 1 233 ? 4.449 -20.453 6.926 1 94.19 233 LEU A CA 1
ATOM 1778 C C . LEU A 1 233 ? 4.945 -21.547 5.988 1 94.19 233 LEU A C 1
ATOM 1780 O O . LEU A 1 233 ? 5.477 -22.562 6.445 1 94.19 233 LEU A O 1
ATOM 1784 N N . PHE A 1 234 ? 4.855 -21.359 4.734 1 92.25 234 PHE A N 1
ATOM 1785 C CA . PHE A 1 234 ? 5.199 -22.406 3.773 1 92.25 234 PHE A CA 1
ATOM 1786 C C . PHE A 1 234 ? 6.711 -22.5 3.596 1 92.25 234 PHE A C 1
ATOM 1788 O O . PHE A 1 234 ? 7.234 -23.547 3.213 1 92.25 234 PHE A O 1
ATOM 1795 N N . SER A 1 235 ? 7.379 -21.344 3.805 1 91.19 235 SER A N 1
ATOM 1796 C CA . SER A 1 235 ? 8.836 -21.422 3.865 1 91.19 235 SER A CA 1
ATOM 1797 C C . SER A 1 235 ? 9.297 -22.328 5 1 91.19 235 SER A C 1
ATOM 1799 O O . SER A 1 235 ? 10.18 -23.172 4.809 1 91.19 235 SER A O 1
ATOM 1801 N N . VAL A 1 236 ? 8.711 -22.219 6.164 1 93.81 236 VAL A N 1
ATOM 1802 C CA . VAL A 1 236 ? 9.039 -23.047 7.328 1 93.81 236 VAL A CA 1
ATOM 1803 C C . VAL A 1 236 ? 8.602 -24.484 7.086 1 93.81 236 VAL A C 1
ATOM 1805 O O . VAL A 1 236 ? 9.344 -25.422 7.391 1 93.81 236 VAL A O 1
ATOM 1808 N N . LEU A 1 237 ? 7.426 -24.625 6.527 1 94.19 237 LEU A N 1
ATOM 1809 C CA . LEU A 1 237 ? 6.91 -25.969 6.238 1 94.19 237 LEU A CA 1
ATOM 1810 C C . LEU A 1 237 ? 7.836 -26.703 5.281 1 94.19 237 LEU A C 1
ATOM 1812 O O . LEU A 1 237 ? 8.141 -27.875 5.492 1 94.19 237 LEU A O 1
ATOM 1816 N N . ASN A 1 238 ? 8.211 -26.031 4.242 1 93.12 238 ASN A N 1
ATOM 1817 C CA . ASN A 1 238 ? 9.133 -26.625 3.275 1 93.12 238 ASN A CA 1
ATOM 1818 C C . ASN A 1 238 ? 10.438 -27.062 3.938 1 93.12 238 ASN A C 1
ATOM 1820 O O . ASN A 1 238 ? 10.945 -28.156 3.658 1 93.12 238 ASN A O 1
ATOM 1824 N N . GLN A 1 239 ? 10.984 -26.219 4.789 1 93.5 239 GLN A N 1
ATOM 1825 C CA . GLN A 1 239 ? 12.242 -26.5 5.48 1 93.5 239 GLN A CA 1
ATOM 1826 C C . GLN A 1 239 ? 12.094 -27.688 6.422 1 93.5 239 GLN A C 1
ATOM 1828 O O . GLN A 1 239 ? 12.953 -28.578 6.457 1 93.5 239 GLN A O 1
ATOM 1833 N N . LEU A 1 240 ? 11.07 -27.766 7.141 1 93.88 240 LEU A N 1
ATOM 1834 C CA . LEU A 1 240 ? 10.859 -28.844 8.109 1 93.88 240 LEU A CA 1
ATOM 1835 C C . LEU A 1 240 ? 10.602 -30.172 7.41 1 93.88 240 LEU A C 1
ATOM 1837 O O . LEU A 1 240 ? 11.109 -31.203 7.836 1 93.88 240 LEU A O 1
ATOM 1841 N N . LEU A 1 241 ? 9.82 -30.141 6.352 1 93.62 241 LEU A N 1
ATOM 1842 C CA . LEU A 1 241 ? 9.586 -31.359 5.574 1 93.62 241 LEU A CA 1
ATOM 1843 C C . LEU A 1 241 ? 10.883 -31.875 4.973 1 93.62 241 LEU A C 1
ATOM 1845 O O . LEU A 1 241 ? 11.078 -33.094 4.848 1 93.62 241 LEU A O 1
ATOM 1849 N N . SER A 1 242 ? 11.711 -30.953 4.613 1 93.25 242 SER A N 1
ATOM 1850 C CA . SER A 1 242 ? 13.023 -31.328 4.098 1 93.25 242 SER A CA 1
ATOM 1851 C C . SER A 1 242 ? 13.867 -32 5.176 1 93.25 242 SER A C 1
ATOM 1853 O O . SER A 1 242 ? 14.484 -33.031 4.93 1 93.25 242 SER A O 1
ATOM 1855 N N . LEU A 1 243 ? 13.891 -31.469 6.367 1 93.06 243 LEU A N 1
ATOM 1856 C CA . LEU A 1 243 ? 14.695 -31.969 7.477 1 93.06 243 LEU A CA 1
ATOM 1857 C C . LEU A 1 243 ? 14.195 -33.344 7.941 1 93.06 243 LEU A C 1
ATOM 1859 O O . LEU A 1 243 ? 14.984 -34.188 8.375 1 93.06 243 LEU A O 1
ATOM 1863 N N . LEU A 1 244 ? 12.93 -33.562 7.828 1 93.81 244 LEU A N 1
ATOM 1864 C CA . LEU A 1 244 ? 12.336 -34.812 8.242 1 93.81 244 LEU A CA 1
ATOM 1865 C C . LEU A 1 244 ? 12.516 -35.906 7.172 1 93.81 244 LEU A C 1
ATOM 1867 O O . LEU A 1 244 ? 12.195 -37.062 7.395 1 93.81 244 LEU A O 1
ATOM 1871 N N . GLY A 1 245 ? 12.938 -35.5 6.016 1 93.12 245 GLY A N 1
ATOM 1872 C CA . GLY A 1 245 ? 13.195 -36.438 4.941 1 93.12 245 GLY A CA 1
ATOM 1873 C C . GLY A 1 245 ? 11.969 -36.75 4.109 1 93.12 245 GLY A C 1
ATOM 1874 O O . GLY A 1 245 ? 12.008 -37.594 3.223 1 93.12 245 GLY A O 1
ATOM 1875 N N . ILE A 1 246 ? 11 -36.094 4.387 1 92.19 246 ILE A N 1
ATOM 1876 C CA . ILE A 1 246 ? 9.742 -36.344 3.691 1 92.19 246 ILE A CA 1
ATOM 1877 C C . ILE A 1 246 ? 9.867 -35.938 2.229 1 92.19 246 ILE A C 1
ATOM 1879 O O . ILE A 1 246 ? 9.422 -36.656 1.33 1 92.19 246 ILE A O 1
ATOM 1883 N N . LEU A 1 247 ? 10.43 -34.75 1.98 1 92.81 247 LEU A N 1
ATOM 1884 C CA . LEU A 1 247 ? 10.594 -34.281 0.609 1 92.81 247 LEU A CA 1
ATOM 1885 C C . LEU A 1 247 ? 11.453 -35.25 -0.197 1 92.81 247 LEU A C 1
ATOM 1887 O O . LEU A 1 247 ? 11.172 -35.5 -1.368 1 92.81 247 LEU A O 1
ATOM 1891 N N . SER A 1 248 ? 12.484 -35.75 0.46 1 92.88 248 SER A N 1
ATOM 1892 C CA . SER A 1 248 ? 13.367 -36.688 -0.213 1 92.88 248 SER A CA 1
ATOM 1893 C C . SER A 1 248 ? 12.648 -38 -0.549 1 92.88 248 SER A C 1
ATOM 1895 O O . SER A 1 248 ? 12.883 -38.594 -1.603 1 92.88 248 SER A O 1
ATOM 1897 N N . LEU A 1 249 ? 11.836 -38.406 0.32 1 93.75 249 LEU A N 1
ATOM 1898 C CA . LEU A 1 249 ? 11.07 -39.625 0.096 1 93.75 249 LEU A CA 1
ATOM 1899 C C . LEU A 1 249 ? 10.133 -39.469 -1.095 1 93.75 249 LEU A C 1
ATOM 1901 O O . LEU A 1 249 ? 10.07 -40.344 -1.957 1 93.75 249 LEU A O 1
ATOM 1905 N N . ILE A 1 250 ? 9.484 -38.375 -1.144 1 94.81 250 ILE A N 1
ATOM 1906 C CA . ILE A 1 250 ? 8.562 -38.125 -2.246 1 94.81 250 ILE A CA 1
ATOM 1907 C C . ILE A 1 250 ? 9.352 -37.938 -3.539 1 94.81 250 ILE A C 1
ATOM 1909 O O . ILE A 1 250 ? 8.93 -38.375 -4.605 1 94.81 250 ILE A O 1
ATOM 1913 N N . ALA A 1 251 ? 10.445 -37.25 -3.406 1 94.81 251 ALA A N 1
ATOM 1914 C CA . ALA A 1 251 ? 11.289 -36.969 -4.562 1 94.81 251 ALA A CA 1
ATOM 1915 C C . ALA A 1 251 ? 11.766 -38.25 -5.227 1 94.81 251 ALA A C 1
ATOM 1917 O O . ALA A 1 251 ? 11.938 -38.312 -6.449 1 94.81 251 ALA A O 1
ATOM 1918 N N . ALA A 1 252 ? 11.977 -39.281 -4.465 1 94 252 ALA A N 1
ATOM 1919 C CA . ALA A 1 252 ? 12.414 -40.562 -5.008 1 94 252 ALA A CA 1
ATOM 1920 C C . ALA A 1 252 ? 11.391 -41.125 -5.988 1 94 252 ALA A C 1
ATOM 1922 O O . ALA A 1 252 ? 11.75 -41.625 -7.059 1 94 252 ALA A O 1
ATOM 1923 N N . SER A 1 253 ? 10.188 -41.031 -5.652 1 94.81 253 SER A N 1
ATOM 1924 C CA . SER A 1 253 ? 9.117 -41.5 -6.531 1 94.81 253 SER A CA 1
ATOM 1925 C C . SER A 1 253 ? 9 -40.625 -7.773 1 94.81 253 SER A C 1
ATOM 1927 O O . SER A 1 253 ? 8.805 -41.125 -8.883 1 94.81 253 SER A O 1
ATOM 1929 N N . ILE A 1 254 ? 9.164 -39.375 -7.586 1 95.81 254 ILE A N 1
ATOM 1930 C CA . ILE A 1 254 ? 9.039 -38.406 -8.688 1 95.81 254 ILE A CA 1
ATOM 1931 C C . ILE A 1 254 ? 10.219 -38.562 -9.641 1 95.81 254 ILE A C 1
ATOM 1933 O O . ILE A 1 254 ? 10.062 -38.406 -10.859 1 95.81 254 ILE A O 1
ATOM 1937 N N . SER A 1 255 ? 11.383 -38.875 -9.07 1 95.94 255 SER A N 1
ATOM 1938 C CA . SER A 1 255 ? 12.578 -39.062 -9.883 1 95.94 255 SER A CA 1
ATOM 1939 C C . SER A 1 255 ? 12.367 -40.156 -10.922 1 95.94 255 SER A C 1
ATOM 1941 O O . SER A 1 255 ? 12.789 -40.031 -12.078 1 95.94 255 SER A O 1
ATOM 1943 N N . MET A 1 256 ? 11.688 -41.188 -10.547 1 94.88 256 MET A N 1
ATOM 1944 C CA . MET A 1 256 ? 11.383 -42.281 -11.461 1 94.88 256 MET A CA 1
ATOM 1945 C C . MET A 1 256 ? 10.438 -41.812 -12.57 1 94.88 256 MET A C 1
ATOM 1947 O O . MET A 1 256 ? 10.625 -42.188 -13.734 1 94.88 256 MET A O 1
ATOM 1951 N N . CYS A 1 257 ? 9.5 -41.062 -12.172 1 95.44 257 CYS A N 1
ATOM 1952 C CA . CYS A 1 257 ? 8.555 -40.531 -13.148 1 95.44 257 CYS A CA 1
ATOM 1953 C C . CYS A 1 257 ? 9.25 -39.625 -14.141 1 95.44 257 CYS A C 1
ATOM 1955 O O . CYS A 1 257 ? 8.984 -39.688 -15.344 1 95.44 257 CYS A O 1
ATOM 1957 N N . PHE A 1 258 ? 10.102 -38.75 -13.617 1 96.25 258 PHE A N 1
ATOM 1958 C CA . PHE A 1 258 ? 10.844 -37.812 -14.477 1 96.25 258 PHE A CA 1
ATOM 1959 C C . PHE A 1 258 ? 11.688 -38.594 -15.484 1 96.25 258 PHE A C 1
ATOM 1961 O O . PHE A 1 258 ? 11.719 -38.25 -16.672 1 96.25 258 PHE A O 1
ATOM 1968 N N . ALA A 1 259 ? 12.328 -39.656 -15.023 1 93.56 259 ALA A N 1
ATOM 1969 C CA . ALA A 1 259 ? 13.156 -40.5 -15.898 1 93.56 259 ALA A CA 1
ATOM 1970 C C . ALA A 1 259 ? 12.32 -41.125 -17.016 1 93.56 259 ALA A C 1
ATOM 1972 O O . ALA A 1 259 ? 12.758 -41.188 -18.156 1 93.56 259 ALA A O 1
ATOM 1973 N N . PHE A 1 260 ? 11.188 -41.5 -16.688 1 94.56 260 PHE A N 1
ATOM 1974 C CA . PHE A 1 260 ? 10.297 -42.188 -17.625 1 94.56 260 PHE A CA 1
ATOM 1975 C C . PHE A 1 260 ? 9.859 -41.219 -18.734 1 94.56 260 PHE A C 1
ATOM 1977 O O . PHE A 1 260 ? 9.68 -41.656 -19.875 1 94.56 260 PHE A O 1
ATOM 1984 N N . ILE A 1 261 ? 9.719 -39.938 -18.438 1 94.31 261 ILE A N 1
ATOM 1985 C CA . ILE A 1 261 ? 9.18 -39 -19.438 1 94.31 261 ILE A CA 1
ATOM 1986 C C . ILE A 1 261 ? 10.32 -38.219 -20.062 1 94.31 261 ILE A C 1
ATOM 1988 O O . ILE A 1 261 ? 10.086 -37.281 -20.828 1 94.31 261 ILE A O 1
ATOM 1992 N N . GLY A 1 262 ? 11.523 -38.531 -19.688 1 93.12 262 GLY A N 1
ATOM 1993 C CA . GLY A 1 262 ? 12.68 -37.969 -20.359 1 93.12 262 GLY A CA 1
ATOM 1994 C C . GLY A 1 262 ? 13.172 -36.688 -19.688 1 93.12 262 GLY A C 1
ATOM 1995 O O . GLY A 1 262 ? 13.953 -35.938 -20.281 1 93.12 262 GLY A O 1
ATOM 1996 N N . LEU A 1 263 ? 12.727 -36.469 -18.5 1 95.94 263 LEU A N 1
ATOM 1997 C CA . LEU A 1 263 ? 13.219 -35.312 -17.734 1 95.94 263 LEU A CA 1
ATOM 1998 C C . LEU A 1 263 ? 14.367 -35.75 -16.812 1 95.94 263 LEU A C 1
ATOM 2000 O O . LEU A 1 263 ? 14.5 -36.906 -16.469 1 95.94 263 LEU A O 1
ATOM 2004 N N . SER A 1 264 ? 15.203 -34.719 -16.453 1 96.56 264 SER A N 1
ATOM 2005 C CA . SER A 1 264 ? 16.328 -35.031 -15.555 1 96.56 264 SER A CA 1
ATOM 2006 C C . SER A 1 264 ? 15.828 -35.406 -14.164 1 96.56 264 SER A C 1
ATOM 2008 O O . SER A 1 264 ? 15.211 -34.594 -13.469 1 96.56 264 SER A O 1
ATOM 2010 N N . PRO A 1 265 ? 16.172 -36.562 -13.75 1 96 265 PRO A N 1
ATOM 2011 C CA . PRO A 1 265 ? 15.672 -37.062 -12.461 1 96 265 PRO A CA 1
ATOM 2012 C C . PRO A 1 265 ? 16.188 -36.219 -11.281 1 96 265 PRO A C 1
ATOM 2014 O O . PRO A 1 265 ? 15.547 -36.188 -10.227 1 96 265 PRO A O 1
ATOM 2017 N N . GLU A 1 266 ? 17.344 -35.562 -11.445 1 96.19 266 GLU A N 1
ATOM 2018 C CA . GLU A 1 266 ? 17.969 -34.75 -10.391 1 96.19 266 GLU A CA 1
ATOM 2019 C C . GLU A 1 266 ? 17.078 -33.562 -10.008 1 96.19 266 GLU A C 1
ATOM 2021 O O . GLU A 1 266 ? 17.281 -32.969 -8.953 1 96.19 266 GLU A O 1
ATOM 2026 N N . LEU A 1 267 ? 16.094 -33.344 -10.836 1 97.62 267 LEU A N 1
ATOM 2027 C CA . LEU A 1 267 ? 15.242 -32.188 -10.609 1 97.62 267 LEU A CA 1
ATOM 2028 C C . LEU A 1 267 ? 14.062 -32.531 -9.719 1 97.62 267 LEU A C 1
ATOM 2030 O O . LEU A 1 267 ? 13.273 -31.672 -9.352 1 97.62 267 LEU A O 1
ATOM 2034 N N . ALA A 1 268 ? 13.969 -33.781 -9.32 1 97.06 268 ALA A N 1
ATOM 2035 C CA . ALA A 1 268 ? 12.805 -34.25 -8.562 1 97.06 268 ALA A CA 1
ATOM 2036 C C . ALA A 1 268 ? 12.695 -33.5 -7.23 1 97.06 268 ALA A C 1
ATOM 2038 O O . ALA A 1 268 ? 11.617 -33.031 -6.875 1 97.06 268 ALA A O 1
ATOM 2039 N N . TYR A 1 269 ? 13.797 -33.406 -6.527 1 95.38 269 TYR A N 1
ATOM 2040 C CA . TYR A 1 269 ? 13.781 -32.719 -5.227 1 95.38 269 TYR A CA 1
ATOM 2041 C C . TYR A 1 269 ? 13.484 -31.25 -5.379 1 95.38 269 TYR A C 1
ATOM 2043 O O . TYR A 1 269 ? 12.602 -30.703 -4.711 1 95.38 269 TYR A O 1
ATOM 2051 N N . PRO A 1 270 ? 14.164 -30.531 -6.262 1 95.88 270 PRO A N 1
ATOM 2052 C CA . PRO A 1 270 ? 13.82 -29.125 -6.492 1 95.88 270 PRO A CA 1
ATOM 2053 C C . PRO A 1 270 ? 12.367 -28.938 -6.91 1 95.88 270 PRO A C 1
ATOM 2055 O O . PRO A 1 270 ? 11.734 -27.938 -6.527 1 95.88 270 PRO A O 1
ATOM 2058 N N . PHE A 1 271 ? 11.875 -29.875 -7.68 1 97 271 PHE A N 1
ATOM 2059 C CA . PHE A 1 271 ? 10.5 -29.812 -8.148 1 97 271 PHE A CA 1
ATOM 2060 C C . PHE A 1 271 ? 9.523 -29.875 -6.98 1 97 271 PHE A C 1
ATOM 2062 O O . PHE A 1 271 ? 8.617 -29.047 -6.879 1 97 271 PHE A O 1
ATOM 2069 N N . ILE A 1 272 ? 9.68 -30.812 -6.113 1 95.75 272 ILE A N 1
ATOM 2070 C CA . ILE A 1 272 ? 8.789 -30.953 -4.969 1 95.75 272 ILE A CA 1
ATOM 2071 C C . ILE A 1 272 ? 8.906 -29.75 -4.055 1 95.75 272 ILE A C 1
ATOM 2073 O O . ILE A 1 272 ? 7.91 -29.266 -3.514 1 95.75 272 ILE A O 1
ATOM 2077 N N . SER A 1 273 ? 10.102 -29.266 -3.836 1 92.69 273 SER A N 1
ATOM 2078 C CA . SER A 1 273 ? 10.297 -28.047 -3.068 1 92.69 273 SER A CA 1
ATOM 2079 C C . SER A 1 273 ? 9.531 -26.875 -3.682 1 92.69 273 SER A C 1
ATOM 2081 O O . SER A 1 273 ? 8.945 -26.062 -2.961 1 92.69 273 SER A O 1
ATOM 2083 N N . GLY A 1 274 ? 9.523 -26.812 -5.008 1 94 274 GLY A N 1
ATOM 2084 C CA . GLY A 1 274 ? 8.82 -25.766 -5.734 1 94 274 GLY A CA 1
ATOM 2085 C C . GLY A 1 274 ? 7.312 -25.891 -5.641 1 94 274 GLY A C 1
ATOM 2086 O O . GLY A 1 274 ? 6.598 -24.891 -5.723 1 94 274 GLY A O 1
ATOM 2087 N N . LEU A 1 275 ? 6.844 -27.125 -5.477 1 95 275 LEU A N 1
ATOM 2088 C CA . LEU A 1 275 ? 5.414 -27.328 -5.285 1 95 275 LEU A CA 1
ATOM 2089 C C . LEU A 1 275 ? 4.945 -26.688 -3.979 1 95 275 LEU A C 1
ATOM 2091 O O . LEU A 1 275 ? 3.793 -26.266 -3.865 1 95 275 LEU A O 1
ATOM 2095 N N . PHE A 1 276 ? 5.832 -26.609 -3.068 1 90.81 276 PHE A N 1
ATOM 2096 C CA . PHE A 1 276 ? 5.48 -26.016 -1.783 1 90.81 276 PHE A CA 1
ATOM 2097 C C . PHE A 1 276 ? 5.73 -24.516 -1.793 1 90.81 276 PHE A C 1
ATOM 2099 O O . PHE A 1 276 ? 4.91 -23.734 -1.294 1 90.81 276 PHE A O 1
ATOM 2106 N N . GLU A 1 277 ? 6.875 -24.156 -2.334 1 87.88 277 GLU A N 1
ATOM 2107 C CA . GLU A 1 277 ? 7.27 -22.75 -2.42 1 87.88 277 GLU A CA 1
ATOM 2108 C C . GLU A 1 277 ? 8.016 -22.469 -3.717 1 87.88 277 GLU A C 1
ATOM 2110 O O . GLU A 1 277 ? 9.195 -22.797 -3.85 1 87.88 277 GLU A O 1
ATOM 2115 N N . ILE A 1 278 ? 7.418 -21.625 -4.508 1 91.5 278 ILE A N 1
ATOM 2116 C CA . ILE A 1 278 ? 7.859 -21.469 -5.891 1 91.5 278 ILE A CA 1
ATOM 2117 C C . ILE A 1 278 ? 9.25 -20.844 -5.922 1 91.5 278 ILE A C 1
ATOM 2119 O O . ILE A 1 278 ? 10.086 -21.219 -6.75 1 91.5 278 ILE A O 1
ATOM 2123 N N . THR A 1 279 ? 9.547 -19.875 -5.062 1 86.88 279 THR A N 1
ATOM 2124 C CA . THR A 1 279 ? 10.828 -19.172 -5.09 1 86.88 279 THR A CA 1
ATOM 2125 C C . THR A 1 279 ? 11.969 -20.125 -4.746 1 86.88 279 THR A C 1
ATOM 2127 O O . THR A 1 279 ? 12.977 -20.172 -5.457 1 86.88 279 THR A O 1
ATOM 2130 N N . ILE A 1 280 ? 11.812 -20.875 -3.744 1 85.94 280 ILE A N 1
ATOM 2131 C CA . ILE A 1 280 ? 12.836 -21.828 -3.316 1 85.94 280 ILE A CA 1
ATOM 2132 C C . ILE A 1 280 ? 13.016 -22.906 -4.383 1 85.94 280 ILE A C 1
ATOM 2134 O O . ILE A 1 280 ? 14.148 -23.281 -4.723 1 85.94 280 ILE A O 1
ATOM 2138 N N . GLY A 1 281 ? 11.945 -23.406 -4.812 1 92.31 281 GLY A N 1
ATOM 2139 C CA . GLY A 1 281 ? 12 -24.422 -5.848 1 92.31 281 GLY A CA 1
ATOM 2140 C C . GLY A 1 281 ? 12.711 -23.953 -7.105 1 92.31 281 GLY A C 1
ATOM 2141 O O . GLY A 1 281 ? 13.578 -24.656 -7.633 1 92.31 281 GLY A O 1
ATOM 2142 N N . ALA A 1 282 ? 12.359 -22.766 -7.547 1 93.69 282 ALA A N 1
ATOM 2143 C CA . ALA A 1 282 ? 12.961 -22.219 -8.758 1 93.69 282 ALA A CA 1
ATOM 2144 C C . ALA A 1 282 ? 14.469 -22.016 -8.578 1 93.69 282 ALA A C 1
ATOM 2146 O O . ALA A 1 282 ? 15.25 -22.266 -9.492 1 93.69 282 ALA A O 1
ATOM 2147 N N . GLN A 1 283 ? 14.836 -21.562 -7.449 1 90.69 283 GLN A N 1
ATOM 2148 C CA . GLN A 1 283 ? 16.25 -21.375 -7.156 1 90.69 283 GLN A CA 1
ATOM 2149 C C . GLN A 1 283 ? 17 -22.703 -7.184 1 90.69 283 GLN A C 1
ATOM 2151 O O . GLN A 1 283 ? 18.062 -22.812 -7.801 1 90.69 283 GLN A O 1
ATOM 2156 N N . LEU A 1 284 ? 16.469 -23.703 -6.555 1 92.38 284 LEU A N 1
ATOM 2157 C CA . LEU A 1 284 ? 17.094 -25.016 -6.508 1 92.38 284 LEU A CA 1
ATOM 2158 C C . LEU A 1 284 ? 17.188 -25.625 -7.902 1 92.38 284 LEU A C 1
ATOM 2160 O O . LEU A 1 284 ? 18.188 -26.266 -8.242 1 92.38 284 LEU A O 1
ATOM 2164 N N . ILE A 1 285 ? 16.188 -25.453 -8.68 1 96.69 285 ILE A N 1
ATOM 2165 C CA . ILE A 1 285 ? 16.172 -25.969 -10.047 1 96.69 285 ILE A CA 1
ATOM 2166 C C . ILE A 1 285 ? 17.297 -25.344 -10.859 1 96.69 285 ILE A C 1
ATOM 2168 O O . ILE A 1 285 ? 18.031 -26.047 -11.562 1 96.69 285 ILE A O 1
ATOM 2172 N N . SER A 1 286 ? 17.469 -24.047 -10.734 1 93.81 286 SER A N 1
ATOM 2173 C CA . SER A 1 286 ? 18.484 -23.328 -11.484 1 93.81 286 SER A CA 1
ATOM 2174 C C . SER A 1 286 ? 19.891 -23.766 -11.055 1 93.81 286 SER A C 1
ATOM 2176 O O . SER A 1 286 ? 20.828 -23.688 -11.844 1 93.81 286 SER A O 1
ATOM 2178 N N . GLN A 1 287 ? 20.016 -24.25 -9.859 1 93.62 287 GLN A N 1
ATOM 2179 C CA . GLN A 1 287 ? 21.328 -24.625 -9.312 1 93.62 287 GLN A CA 1
ATOM 2180 C C . GLN A 1 287 ? 21.641 -26.078 -9.586 1 93.62 287 GLN A C 1
ATOM 2182 O O . GLN A 1 287 ? 22.766 -26.547 -9.312 1 93.62 287 GLN A O 1
ATOM 2187 N N . THR A 1 288 ? 20.656 -26.781 -10.047 1 95.19 288 THR A N 1
ATOM 2188 C CA . THR A 1 288 ? 20.891 -28.172 -10.391 1 95.19 288 THR A CA 1
ATOM 2189 C C . THR A 1 288 ? 21.547 -28.297 -11.766 1 95.19 288 THR A C 1
ATOM 2191 O O . THR A 1 288 ? 20.875 -28.609 -12.758 1 95.19 288 THR A O 1
ATOM 2194 N N . THR A 1 289 ? 22.844 -28.234 -11.789 1 90.88 289 THR A N 1
ATOM 2195 C CA . THR A 1 289 ? 23.625 -28.125 -13.023 1 90.88 289 THR A CA 1
ATOM 2196 C C . THR A 1 289 ? 23.719 -29.484 -13.727 1 90.88 289 THR A C 1
ATOM 2198 O O . THR A 1 289 ? 24.016 -29.547 -14.922 1 90.88 289 THR A O 1
ATOM 2201 N N . GLU A 1 290 ? 23.469 -30.531 -13.047 1 93.44 290 GLU A N 1
ATOM 2202 C CA . GLU A 1 290 ? 23.516 -31.875 -13.633 1 93.44 290 GLU A CA 1
ATOM 2203 C C . GLU A 1 290 ? 22.328 -32.125 -14.562 1 93.44 290 GLU A C 1
ATOM 2205 O O . GLU A 1 290 ? 22.375 -33 -15.406 1 93.44 290 GLU A O 1
ATOM 2210 N N . ALA A 1 291 ? 21.359 -31.312 -14.469 1 95.12 291 ALA A N 1
ATOM 2211 C CA . ALA A 1 291 ? 20.156 -31.469 -15.281 1 95.12 291 ALA A CA 1
ATOM 2212 C C . ALA A 1 291 ? 20.297 -30.75 -16.609 1 95.12 291 ALA A C 1
ATOM 2214 O O . ALA A 1 291 ? 21.047 -29.781 -16.719 1 95.12 291 ALA A O 1
ATOM 2215 N N . SER A 1 292 ? 19.625 -31.297 -17.609 1 93.75 292 SER A N 1
ATOM 2216 C CA . SER A 1 292 ? 19.578 -30.578 -18.875 1 93.75 292 SER A CA 1
ATOM 2217 C C . SER A 1 292 ? 18.891 -29.234 -18.719 1 93.75 292 SER A C 1
ATOM 2219 O O . SER A 1 292 ? 17.922 -29.109 -17.969 1 93.75 292 SER A O 1
ATOM 2221 N N . PHE A 1 293 ? 19.344 -28.359 -19.484 1 93.75 293 PHE A N 1
ATOM 2222 C CA . PHE A 1 293 ? 18.828 -27 -19.406 1 93.75 293 PHE A CA 1
ATOM 2223 C C . PHE A 1 293 ? 17.344 -26.969 -19.75 1 93.75 293 PHE A C 1
ATOM 2225 O O . PHE A 1 293 ? 16.562 -26.281 -19.109 1 93.75 293 PHE A O 1
ATOM 2232 N N . LEU A 1 294 ? 17 -27.688 -20.734 1 94.12 294 LEU A N 1
ATOM 2233 C CA . LEU A 1 294 ? 15.609 -27.75 -21.141 1 94.12 294 LEU A CA 1
ATOM 2234 C C . LEU A 1 294 ? 14.75 -28.344 -20.031 1 94.12 294 LEU A C 1
ATOM 2236 O O . LEU A 1 294 ? 13.641 -27.875 -19.766 1 94.12 294 LEU A O 1
ATOM 2240 N N . SER A 1 295 ? 15.227 -29.375 -19.375 1 96.38 295 SER A N 1
ATOM 2241 C CA . SER A 1 295 ? 14.5 -29.969 -18.266 1 96.38 295 SER A CA 1
ATOM 2242 C C . SER A 1 295 ? 14.281 -28.953 -17.141 1 96.38 295 SER A C 1
ATOM 2244 O O . SER A 1 295 ? 13.219 -28.922 -16.516 1 96.38 295 SER A O 1
ATOM 2246 N N . GLN A 1 296 ? 15.266 -28.141 -16.875 1 97.25 296 GLN A N 1
ATOM 2247 C CA . GLN A 1 296 ? 15.141 -27.094 -15.867 1 97.25 296 GLN A CA 1
ATOM 2248 C C . GLN A 1 296 ? 14.008 -26.125 -16.203 1 97.25 296 GLN A C 1
ATOM 2250 O O . GLN A 1 296 ? 13.188 -25.797 -15.352 1 97.25 296 GLN A O 1
ATOM 2255 N N . LEU A 1 297 ? 13.961 -25.781 -17.453 1 96.69 297 LEU A N 1
ATOM 2256 C CA . LEU A 1 297 ? 12.969 -24.797 -17.891 1 96.69 297 LEU A CA 1
ATOM 2257 C C . LEU A 1 297 ? 11.562 -25.391 -17.844 1 96.69 297 LEU A C 1
ATOM 2259 O O . LEU A 1 297 ? 10.609 -24.688 -17.469 1 96.69 297 LEU A O 1
ATOM 2263 N N . ILE A 1 298 ? 11.5 -26.609 -18.234 1 97.5 298 ILE A N 1
ATOM 2264 C CA . ILE A 1 298 ? 10.211 -27.281 -18.219 1 97.5 298 ILE A CA 1
ATOM 2265 C C . ILE A 1 298 ? 9.68 -27.344 -16.781 1 97.5 298 ILE A C 1
ATOM 2267 O O . ILE A 1 298 ? 8.523 -27.016 -16.531 1 97.5 298 ILE A O 1
ATOM 2271 N N . VAL A 1 299 ? 10.492 -27.719 -15.867 1 97.81 299 VAL A N 1
ATOM 2272 C CA . VAL A 1 299 ? 10.094 -27.922 -14.477 1 97.81 299 VAL A CA 1
ATOM 2273 C C . VAL A 1 299 ? 9.781 -26.578 -13.828 1 97.81 299 VAL A C 1
ATOM 2275 O O . VAL A 1 299 ? 8.797 -26.453 -13.094 1 97.81 299 VAL A O 1
ATOM 2278 N N . VAL A 1 300 ? 10.578 -25.594 -14.062 1 97.38 300 VAL A N 1
ATOM 2279 C CA . VAL A 1 300 ? 10.328 -24.266 -13.492 1 97.38 300 VAL A CA 1
ATOM 2280 C C . VAL A 1 300 ? 9.016 -23.719 -14.047 1 97.38 300 VAL A C 1
ATOM 2282 O O . VAL A 1 300 ? 8.242 -23.094 -13.312 1 97.38 300 VAL A O 1
ATOM 2285 N N . SER A 1 301 ? 8.789 -23.891 -15.312 1 97.56 301 SER A N 1
ATOM 2286 C CA . SER A 1 301 ? 7.555 -23.422 -15.93 1 97.56 301 SER A CA 1
ATOM 2287 C C . SER A 1 301 ? 6.332 -24.094 -15.312 1 97.56 301 SER A C 1
ATOM 2289 O O . SER A 1 301 ? 5.289 -23.453 -15.133 1 97.56 301 SER A O 1
ATOM 2291 N N . PHE A 1 302 ? 6.473 -25.344 -15.062 1 98 302 PHE A N 1
ATOM 2292 C CA . PHE A 1 302 ? 5.371 -26.047 -14.414 1 98 302 PHE A CA 1
ATOM 2293 C C . PHE A 1 302 ? 5.074 -25.438 -13.047 1 98 302 PHE A C 1
ATOM 2295 O O . PHE A 1 302 ? 3.914 -25.172 -12.719 1 98 302 PHE A O 1
ATOM 2302 N N . ILE A 1 303 ? 6.078 -25.266 -12.266 1 96.75 303 ILE A N 1
ATOM 2303 C CA . ILE A 1 303 ? 5.891 -24.766 -10.914 1 96.75 303 ILE A CA 1
ATOM 2304 C C . ILE A 1 303 ? 5.312 -23.359 -10.961 1 96.75 303 ILE A C 1
ATOM 2306 O O . ILE A 1 303 ? 4.473 -23 -10.133 1 96.75 303 ILE A O 1
ATOM 2310 N N . LEU A 1 304 ? 5.754 -22.562 -11.883 1 94.94 304 LEU A N 1
ATOM 2311 C CA . LEU A 1 304 ? 5.215 -21.219 -12.07 1 94.94 304 LEU A CA 1
ATOM 2312 C C . LEU A 1 304 ? 3.725 -21.266 -12.391 1 94.94 304 LEU A C 1
ATOM 2314 O O . LEU A 1 304 ? 2.947 -20.469 -11.867 1 94.94 304 LEU A O 1
ATOM 2318 N N . GLY A 1 305 ? 3.418 -22.141 -13.266 1 95.94 305 GLY A N 1
ATOM 2319 C CA . GLY A 1 305 ? 2.023 -22.297 -13.648 1 95.94 305 GLY A CA 1
ATOM 2320 C C . GLY A 1 305 ? 1.16 -22.875 -12.547 1 95.94 305 GLY A C 1
ATOM 2321 O O . GLY A 1 305 ? 0.049 -22.391 -12.305 1 95.94 305 GLY A O 1
ATOM 2322 N N . PHE A 1 306 ? 1.683 -23.828 -11.867 1 96.5 306 PHE A N 1
ATOM 2323 C CA . PHE A 1 306 ? 0.972 -24.484 -10.773 1 96.5 306 PHE A CA 1
ATOM 2324 C C . PHE A 1 306 ? 0.799 -23.531 -9.594 1 96.5 306 PHE A C 1
ATOM 2326 O O . PHE A 1 306 ? -0.185 -23.625 -8.859 1 96.5 306 PHE A O 1
ATOM 2333 N N . GLY A 1 307 ? 1.7 -22.594 -9.414 1 93.06 307 GLY A N 1
ATOM 2334 C CA . GLY A 1 307 ? 1.621 -21.547 -8.398 1 93.06 307 GLY A CA 1
ATOM 2335 C C . GLY A 1 307 ? 2.107 -22 -7.035 1 93.06 307 GLY A C 1
ATOM 2336 O O . GLY A 1 307 ? 2.318 -21.188 -6.141 1 93.06 307 GLY A O 1
ATOM 2337 N N . GLY A 1 308 ? 2.252 -23.344 -6.82 1 93.31 308 GLY A N 1
ATOM 2338 C CA . GLY A 1 308 ? 2.662 -23.859 -5.527 1 93.31 308 GLY A CA 1
ATOM 2339 C C . GLY A 1 308 ? 1.531 -23.922 -4.52 1 93.31 308 GLY A C 1
ATOM 2340 O O . GLY A 1 308 ? 0.542 -23.188 -4.648 1 93.31 308 GLY A O 1
ATOM 2341 N N . PHE A 1 309 ? 1.734 -24.641 -3.516 1 95.31 309 PHE A N 1
ATOM 2342 C CA . PHE A 1 309 ? 0.704 -24.812 -2.498 1 95.31 309 PHE A CA 1
ATOM 2343 C C . PHE A 1 309 ? 0.564 -23.547 -1.654 1 95.31 309 PHE A C 1
ATOM 2345 O O . PHE A 1 309 ? -0.518 -23.25 -1.14 1 95.31 309 PHE A O 1
ATOM 2352 N N . SER A 1 310 ? 1.654 -22.812 -1.51 1 93.62 310 SER A N 1
ATOM 2353 C CA . SER A 1 310 ? 1.586 -21.547 -0.78 1 93.62 310 SER A CA 1
ATOM 2354 C C . SER A 1 310 ? 0.558 -20.609 -1.398 1 93.62 310 SER A C 1
ATOM 2356 O O . SER A 1 310 ? -0.33 -20.109 -0.705 1 93.62 310 SER A O 1
ATOM 2358 N N . ILE A 1 311 ? 0.645 -20.375 -2.701 1 94.25 311 ILE A N 1
ATOM 2359 C CA . ILE A 1 311 ? -0.269 -19.5 -3.416 1 94.25 311 ILE A CA 1
ATOM 2360 C C . ILE A 1 311 ? -1.672 -20.094 -3.424 1 94.25 311 ILE A C 1
ATOM 2362 O O . ILE A 1 311 ? -2.662 -19.391 -3.252 1 94.25 311 ILE A O 1
ATOM 2366 N N . GLN A 1 312 ? -1.724 -21.344 -3.605 1 96.06 312 GLN A N 1
ATOM 2367 C CA . GLN A 1 312 ? -3.023 -22 -3.635 1 96.06 312 GLN A CA 1
ATOM 2368 C C . GLN A 1 312 ? -3.734 -21.875 -2.289 1 96.06 312 GLN A C 1
ATOM 2370 O O . GLN A 1 312 ? -4.957 -21.719 -2.24 1 96.06 312 GLN A O 1
ATOM 2375 N N . ALA A 1 313 ? -2.984 -22 -1.236 1 94.88 313 ALA A N 1
ATOM 2376 C CA . ALA A 1 313 ? -3.578 -21.812 0.084 1 94.88 313 ALA A CA 1
ATOM 2377 C C . ALA A 1 313 ? -4.059 -20.375 0.265 1 94.88 313 ALA A C 1
ATOM 2379 O O . ALA A 1 313 ? -5.109 -20.125 0.869 1 94.88 313 ALA A O 1
ATOM 2380 N N . GLN A 1 314 ? -3.305 -19.453 -0.187 1 93.75 314 GLN A N 1
ATOM 2381 C CA . GLN A 1 314 ? -3.727 -18.047 -0.167 1 93.75 314 GLN A CA 1
ATOM 2382 C C . GLN A 1 314 ? -5.051 -17.859 -0.905 1 93.75 314 GLN A C 1
ATOM 2384 O O . GLN A 1 314 ? -5.98 -17.25 -0.377 1 93.75 314 GLN A O 1
ATOM 2389 N N . VAL A 1 315 ? -5.105 -18.406 -2.062 1 95.94 315 VAL A N 1
ATOM 2390 C CA . VAL A 1 315 ? -6.285 -18.266 -2.912 1 95.94 315 VAL A CA 1
ATOM 2391 C C . VAL A 1 315 ? -7.48 -18.953 -2.25 1 95.94 315 VAL A C 1
ATOM 2393 O O . VAL A 1 315 ? -8.594 -18.422 -2.285 1 95.94 315 VAL A O 1
ATOM 2396 N N . ALA A 1 316 ? -7.23 -20.078 -1.662 1 95.94 316 ALA A N 1
ATOM 2397 C CA . ALA A 1 316 ? -8.305 -20.781 -0.955 1 95.94 316 ALA A CA 1
ATOM 2398 C C . ALA A 1 316 ? -8.891 -19.906 0.15 1 95.94 316 ALA A C 1
ATOM 2400 O O . ALA A 1 316 ? -10.109 -19.859 0.33 1 95.94 316 ALA A O 1
ATOM 2401 N N . SER A 1 317 ? -8.07 -19.297 0.868 1 94.12 317 SER A N 1
ATOM 2402 C CA . SER A 1 317 ? -8.508 -18.406 1.942 1 94.12 317 SER A CA 1
ATOM 2403 C C . SER A 1 317 ? -9.312 -17.234 1.397 1 94.12 317 SER A C 1
ATOM 2405 O O . SER A 1 317 ? -10.312 -16.828 1.994 1 94.12 317 SER A O 1
ATOM 2407 N N . ILE A 1 318 ? -8.914 -16.719 0.321 1 92.88 318 ILE A N 1
ATOM 2408 C CA . ILE A 1 318 ? -9.578 -15.578 -0.301 1 92.88 318 ILE A CA 1
ATOM 2409 C C . ILE A 1 318 ? -10.922 -16.016 -0.871 1 92.88 318 ILE A C 1
ATOM 2411 O O . ILE A 1 318 ? -11.945 -15.352 -0.648 1 92.88 318 ILE A O 1
ATOM 2415 N N . LEU A 1 319 ? -10.945 -17.125 -1.547 1 95.62 319 LEU A N 1
ATOM 2416 C CA . LEU A 1 319 ? -12.172 -17.625 -2.16 1 95.62 319 LEU A CA 1
ATOM 2417 C C . LEU A 1 319 ? -13.211 -17.969 -1.098 1 95.62 319 LEU A C 1
ATOM 2419 O O . LEU A 1 319 ? -14.414 -17.859 -1.343 1 95.62 319 LEU A O 1
ATOM 2423 N N . ALA A 1 320 ? -12.781 -18.328 0.086 1 94.62 320 ALA A N 1
ATOM 2424 C CA . ALA A 1 320 ? -13.664 -18.734 1.175 1 94.62 320 ALA A CA 1
ATOM 2425 C C . ALA A 1 320 ? -14.531 -17.578 1.644 1 94.62 320 ALA A C 1
ATOM 2427 O O . ALA A 1 320 ? -15.547 -17.781 2.322 1 94.62 320 ALA A O 1
ATOM 2428 N N . GLU A 1 321 ? -14.18 -16.391 1.259 1 92.5 321 GLU A N 1
ATOM 2429 C CA . GLU A 1 321 ? -14.984 -15.227 1.599 1 92.5 321 GLU A CA 1
ATOM 2430 C C . GLU A 1 321 ? -16.234 -15.141 0.716 1 92.5 321 GLU A C 1
ATOM 2432 O O . GLU A 1 321 ? -17.109 -14.305 0.949 1 92.5 321 GLU A O 1
ATOM 2437 N N . SER A 1 322 ? -16.344 -15.93 -0.25 1 95.19 322 SER A N 1
ATOM 2438 C CA . SER A 1 322 ? -17.484 -16.016 -1.157 1 95.19 322 SER A CA 1
ATOM 2439 C C . SER A 1 322 ? -17.922 -17.453 -1.364 1 95.19 322 SER A C 1
ATOM 2441 O O . SER A 1 322 ? -17.5 -18.344 -0.629 1 95.19 322 SER A O 1
ATOM 2443 N N . ASP A 1 323 ? -18.859 -17.641 -2.314 1 96 323 ASP A N 1
ATOM 2444 C CA . ASP A 1 323 ? -19.344 -18.984 -2.582 1 96 323 ASP A CA 1
ATOM 2445 C C . ASP A 1 323 ? -18.594 -19.609 -3.762 1 96 323 ASP A C 1
ATOM 2447 O O . ASP A 1 323 ? -18.969 -20.672 -4.254 1 96 323 ASP A O 1
ATOM 2451 N N . ILE A 1 324 ? -17.547 -18.906 -4.242 1 95.88 324 ILE A N 1
ATOM 2452 C CA . ILE A 1 324 ? -16.719 -19.469 -5.301 1 95.88 324 ILE A CA 1
ATOM 2453 C C . ILE A 1 324 ? -15.961 -20.688 -4.77 1 95.88 324 ILE A C 1
ATOM 2455 O O . ILE A 1 324 ? -15.25 -20.594 -3.77 1 95.88 324 ILE A O 1
ATOM 2459 N N . ARG A 1 325 ? -16.156 -21.844 -5.461 1 95.94 325 ARG A N 1
ATOM 2460 C CA . ARG A 1 325 ? -15.555 -23.094 -4.988 1 95.94 325 ARG A CA 1
ATOM 2461 C C . ARG A 1 325 ? -14.07 -23.156 -5.34 1 95.94 325 ARG A C 1
ATOM 2463 O O . ARG A 1 325 ? -13.664 -22.703 -6.414 1 95.94 325 ARG A O 1
ATOM 2470 N N . PHE A 1 326 ? -13.242 -23.781 -4.535 1 97.38 326 PHE A N 1
ATOM 2471 C CA . PHE A 1 326 ? -11.797 -23.875 -4.688 1 97.38 326 PHE A CA 1
ATOM 2472 C C . PHE A 1 326 ? -11.422 -24.953 -5.691 1 97.38 326 PHE A C 1
ATOM 2474 O O . PHE A 1 326 ? -10.422 -24.828 -6.402 1 97.38 326 PHE A O 1
ATOM 2481 N N . ARG A 1 327 ? -12.102 -25.984 -5.824 1 96.44 327 ARG A N 1
ATOM 2482 C CA . ARG A 1 327 ? -11.75 -27.156 -6.609 1 96.44 327 ARG A CA 1
ATOM 2483 C C . ARG A 1 327 ? -11.492 -26.797 -8.062 1 96.44 327 ARG A C 1
ATOM 2485 O O . ARG A 1 327 ? -10.508 -27.25 -8.656 1 96.44 327 ARG A O 1
ATOM 2492 N N . PRO A 1 328 ? -12.352 -26 -8.68 1 96.06 328 PRO A N 1
ATOM 2493 C CA . PRO A 1 328 ? -12.055 -25.609 -10.062 1 96.06 328 PRO A CA 1
ATOM 2494 C C . PRO A 1 328 ? -10.734 -24.859 -10.188 1 96.06 328 PRO A C 1
ATOM 2496 O O . PRO A 1 328 ? -10.023 -25.016 -11.188 1 96.06 328 PRO A O 1
ATOM 2499 N N . PHE A 1 329 ? -10.438 -24.094 -9.227 1 96.81 329 PHE A N 1
ATOM 2500 C CA . PHE A 1 329 ? -9.18 -23.359 -9.227 1 96.81 329 PHE A CA 1
ATOM 2501 C C . PHE A 1 329 ? -7.992 -24.312 -9.203 1 96.81 329 PHE A C 1
ATOM 2503 O O . PHE A 1 329 ? -7.035 -24.141 -9.961 1 96.81 329 PHE A O 1
ATOM 2510 N N . LEU A 1 330 ? -8.094 -25.297 -8.336 1 97.19 330 LEU A N 1
ATOM 2511 C CA . LEU A 1 330 ? -7.035 -26.297 -8.227 1 97.19 330 LEU A CA 1
ATOM 2512 C C . LEU A 1 330 ? -6.816 -27 -9.562 1 97.19 330 LEU A C 1
ATOM 2514 O O . LEU A 1 330 ? -5.676 -27.188 -9.984 1 97.19 330 LEU A O 1
ATOM 2518 N N . LEU A 1 331 ? -7.828 -27.344 -10.148 1 96.94 331 LEU A N 1
ATOM 2519 C CA . LEU A 1 331 ? -7.754 -28 -11.453 1 96.94 331 LEU A CA 1
ATOM 2520 C C . LEU A 1 331 ? -7.148 -27.062 -12.492 1 96.94 331 LEU A C 1
ATOM 2522 O O . LEU A 1 331 ? -6.332 -27.484 -13.32 1 96.94 331 LEU A O 1
ATOM 2526 N N . ALA A 1 332 ? -7.562 -25.875 -12.461 1 97 332 ALA A N 1
ATOM 2527 C CA . ALA A 1 332 ? -7.035 -24.891 -13.398 1 97 332 ALA A CA 1
ATOM 2528 C C . ALA A 1 332 ? -5.531 -24.719 -13.227 1 97 332 ALA A C 1
ATOM 2530 O O . ALA A 1 332 ? -4.797 -24.594 -14.211 1 97 332 ALA A O 1
ATOM 2531 N N . ARG A 1 333 ? -5.105 -24.688 -11.984 1 96.88 333 ARG A N 1
ATOM 2532 C CA . ARG A 1 333 ? -3.682 -24.516 -11.711 1 96.88 333 ARG A CA 1
ATOM 2533 C C . ARG A 1 333 ? -2.883 -25.719 -12.211 1 96.88 333 ARG A C 1
ATOM 2535 O O . ARG A 1 333 ? -1.778 -25.562 -12.734 1 96.88 333 ARG A O 1
ATOM 2542 N N . PHE A 1 334 ? -3.432 -26.844 -12.016 1 97.38 334 PHE A N 1
ATOM 2543 C CA . PHE A 1 334 ? -2.781 -28.047 -12.516 1 97.38 334 PHE A CA 1
ATOM 2544 C C . PHE A 1 334 ? -2.676 -28.016 -14.039 1 97.38 334 PHE A C 1
ATOM 2546 O O . PHE A 1 334 ? -1.61 -28.297 -14.594 1 97.38 334 PHE A O 1
ATOM 2553 N N . LEU A 1 335 ? -3.746 -27.703 -14.68 1 97.5 335 LEU A N 1
ATOM 2554 C CA . LEU A 1 335 ? -3.758 -27.594 -16.125 1 97.5 335 LEU A CA 1
ATOM 2555 C C . LEU A 1 335 ? -2.789 -26.516 -16.609 1 97.5 335 LEU A C 1
ATOM 2557 O O . LEU A 1 335 ? -2.104 -26.703 -17.609 1 97.5 335 LEU A O 1
ATOM 2561 N N . GLN A 1 336 ? -2.807 -25.453 -15.906 1 97.44 336 GLN A N 1
ATOM 2562 C CA . GLN A 1 336 ? -1.897 -24.359 -16.234 1 97.44 336 GLN A CA 1
ATOM 2563 C C . GLN A 1 336 ? -0.441 -24.812 -16.141 1 97.44 336 GLN A C 1
ATOM 2565 O O . GLN A 1 336 ? 0.38 -24.469 -16.984 1 97.44 336 GLN A O 1
ATOM 2570 N N . GLY A 1 337 ? -0.097 -25.5 -15.07 1 97.62 337 GLY A N 1
ATOM 2571 C CA . GLY A 1 337 ? 1.249 -26.031 -14.938 1 97.62 337 GLY A CA 1
ATOM 2572 C C . GLY A 1 337 ? 1.643 -26.938 -16.094 1 97.62 337 GLY A C 1
ATOM 2573 O O . GLY A 1 337 ? 2.729 -26.797 -16.656 1 97.62 337 GLY A O 1
ATOM 2574 N N . LEU A 1 338 ? 0.79 -27.781 -16.438 1 97.69 338 LEU A N 1
ATOM 2575 C CA . LEU A 1 338 ? 1.052 -28.734 -17.516 1 97.69 338 LEU A CA 1
ATOM 2576 C C . LEU A 1 338 ? 1.161 -28.016 -18.859 1 97.69 338 LEU A C 1
ATOM 2578 O O . LEU A 1 338 ? 2.07 -28.281 -19.641 1 97.69 338 LEU A O 1
ATOM 2582 N N . THR A 1 339 ? 0.236 -27.125 -19.094 1 97.88 339 THR A N 1
ATOM 2583 C CA . THR A 1 339 ? 0.219 -26.406 -20.359 1 97.88 339 THR A CA 1
ATOM 2584 C C . THR A 1 339 ? 1.468 -25.531 -20.516 1 97.88 339 THR A C 1
ATOM 2586 O O . THR A 1 339 ? 2.094 -25.516 -21.578 1 97.88 339 THR A O 1
ATOM 2589 N N . ALA A 1 340 ? 1.791 -24.812 -19.469 1 97.75 340 ALA A N 1
ATOM 2590 C CA . ALA A 1 340 ? 2.973 -23.953 -19.516 1 97.75 340 ALA A CA 1
ATOM 2591 C C . ALA A 1 340 ? 4.242 -24.781 -19.719 1 97.75 340 ALA A C 1
ATOM 2593 O O . ALA A 1 340 ? 5.129 -24.391 -20.484 1 97.75 340 ALA A O 1
ATOM 2594 N N . ALA A 1 341 ? 4.352 -25.906 -19.016 1 97.75 341 ALA A N 1
ATOM 2595 C CA . ALA A 1 341 ? 5.496 -26.797 -19.172 1 97.75 341 ALA A CA 1
ATOM 2596 C C . ALA A 1 341 ? 5.621 -27.297 -20.609 1 97.75 341 ALA A C 1
ATOM 2598 O O . ALA A 1 341 ? 6.727 -27.359 -21.156 1 97.75 341 ALA A O 1
ATOM 2599 N N . CYS A 1 342 ? 4.562 -27.641 -21.234 1 97.56 342 CYS A N 1
ATOM 2600 C CA . CYS A 1 342 ? 4.559 -28.141 -22.594 1 97.56 342 CYS A CA 1
ATOM 2601 C C . CYS A 1 342 ? 4.91 -27.031 -23.594 1 97.56 342 CYS A C 1
ATOM 2603 O O . CYS A 1 342 ? 5.609 -27.281 -24.578 1 97.56 342 CYS A O 1
ATOM 2605 N N . LEU A 1 343 ? 4.457 -25.891 -23.297 1 97.38 343 LEU A N 1
ATOM 2606 C CA . LEU A 1 343 ? 4.664 -24.766 -24.219 1 97.38 343 LEU A CA 1
ATOM 2607 C C . LEU A 1 343 ? 6.125 -24.328 -24.219 1 97.38 343 LEU A C 1
ATOM 2609 O O . LEU A 1 343 ? 6.613 -23.781 -25.203 1 97.38 343 LEU A O 1
ATOM 2613 N N . VAL A 1 344 ? 6.789 -24.578 -23.125 1 96.31 344 VAL A N 1
ATOM 2614 C CA . VAL A 1 344 ? 8.195 -24.203 -23.031 1 96.31 344 VAL A CA 1
ATOM 2615 C C . VAL A 1 344 ? 8.992 -24.953 -24.094 1 96.31 344 VAL A C 1
ATOM 2617 O O . VAL A 1 344 ? 9.969 -24.422 -24.641 1 96.31 344 VAL A O 1
ATOM 2620 N N . ILE A 1 345 ? 8.641 -26.156 -24.469 1 95.25 345 ILE A N 1
ATOM 2621 C CA . ILE A 1 345 ? 9.391 -27.016 -25.375 1 95.25 345 ILE A CA 1
ATOM 2622 C C . ILE A 1 345 ? 9.453 -26.375 -26.75 1 95.25 345 ILE A C 1
ATOM 2624 O O . ILE A 1 345 ? 10.539 -26.078 -27.25 1 95.25 345 ILE A O 1
ATOM 2628 N N . PRO A 1 346 ? 8.359 -26.109 -27.406 1 95.12 346 PRO A N 1
ATOM 2629 C CA . PRO A 1 346 ? 8.461 -25.469 -28.719 1 95.12 346 PRO A CA 1
ATOM 2630 C C . PRO A 1 346 ? 9.07 -24.062 -28.641 1 95.12 346 PRO A C 1
ATOM 2632 O O . PRO A 1 346 ? 9.773 -23.641 -29.547 1 95.12 346 PRO A O 1
ATOM 2635 N N . LEU A 1 347 ? 8.828 -23.359 -27.578 1 93.94 347 LEU A N 1
ATOM 2636 C CA . LEU A 1 347 ? 9.352 -22 -27.438 1 93.94 347 LEU A CA 1
ATOM 2637 C C . LEU A 1 347 ? 10.867 -22.016 -27.25 1 93.94 347 LEU A C 1
ATOM 2639 O O . LEU A 1 347 ? 11.562 -21.109 -27.719 1 93.94 347 LEU A O 1
ATOM 2643 N N . TYR A 1 348 ? 11.305 -23.016 -26.5 1 91.56 348 TYR A N 1
ATOM 2644 C CA . TYR A 1 348 ? 12.734 -23.203 -26.281 1 91.56 348 TYR A CA 1
ATOM 2645 C C . TYR A 1 348 ? 13.453 -23.406 -27.609 1 91.56 348 TYR A C 1
ATOM 2647 O O . TYR A 1 348 ? 14.484 -22.781 -27.875 1 91.56 348 TYR A O 1
ATOM 2655 N N . TYR A 1 349 ? 12.953 -24.203 -28.469 1 89.75 349 TYR A N 1
ATOM 2656 C CA . TYR A 1 349 ? 13.594 -24.531 -29.734 1 89.75 349 TYR A CA 1
ATOM 2657 C C . TYR A 1 349 ? 13.414 -23.391 -30.734 1 89.75 349 TYR A C 1
ATOM 2659 O O . TYR A 1 349 ? 14.281 -23.156 -31.594 1 89.75 349 TYR A O 1
ATOM 2667 N N . LEU A 1 350 ? 12.383 -22.703 -30.594 1 87.69 350 LEU A N 1
ATOM 2668 C CA . LEU A 1 350 ? 12.102 -21.594 -31.5 1 87.69 350 LEU A CA 1
ATOM 2669 C C . LEU A 1 350 ? 12.953 -20.375 -31.141 1 87.69 350 LEU A C 1
ATOM 2671 O O . LEU A 1 350 ? 13.406 -19.656 -32.031 1 87.69 350 LEU A O 1
ATOM 2675 N N . PHE A 1 351 ? 13.102 -20.188 -29.828 1 81.44 351 PHE A N 1
ATOM 2676 C CA . PHE A 1 351 ? 13.656 -18.891 -29.422 1 81.44 351 PHE A CA 1
ATOM 2677 C C . PHE A 1 351 ? 15.031 -19.078 -28.781 1 81.44 351 PHE A C 1
ATOM 2679 O O . PHE A 1 351 ? 15.789 -18.109 -28.641 1 81.44 351 PHE A O 1
ATOM 2686 N N . TYR A 1 352 ? 15.25 -20.203 -28.25 1 72.56 352 TYR A N 1
ATOM 2687 C CA . TYR A 1 352 ? 16.531 -20.375 -27.562 1 72.56 352 TYR A CA 1
ATOM 2688 C C . TYR A 1 352 ? 17.531 -21.078 -28.453 1 72.56 352 TYR A C 1
ATOM 2690 O O . TYR A 1 352 ? 17.25 -22.125 -29.047 1 72.56 352 TYR A O 1
ATOM 2698 N N . GLU A 1 353 ? 18.531 -20.391 -29.031 1 60.56 353 GLU A N 1
ATOM 2699 C CA . GLU A 1 353 ? 19.625 -21.016 -29.766 1 60.56 353 GLU A CA 1
ATOM 2700 C C . GLU A 1 353 ? 20.797 -21.328 -28.844 1 60.56 353 GLU A C 1
ATOM 2702 O O . GLU A 1 353 ? 21.359 -20.438 -28.219 1 60.56 353 GLU A O 1
ATOM 2707 N N . PRO A 1 354 ? 20.844 -22.719 -28.531 1 49.88 354 PRO A N 1
ATOM 2708 C CA . PRO A 1 354 ? 22.016 -23.047 -27.719 1 49.88 354 PRO A CA 1
ATOM 2709 C C . PRO A 1 354 ? 23.297 -22.406 -28.25 1 49.88 354 PRO A C 1
ATOM 2711 O O . PRO A 1 354 ? 23.438 -22.219 -29.453 1 49.88 354 PRO A O 1
ATOM 2714 N N . LEU A 1 355 ? 23.891 -21.453 -27.531 1 43.62 355 LEU A N 1
ATOM 2715 C CA . LEU A 1 355 ? 25.203 -20.969 -27.969 1 43.62 355 LEU A CA 1
ATOM 2716 C C . LEU A 1 355 ? 26.078 -22.109 -28.453 1 43.62 355 LEU A C 1
ATOM 2718 O O . LEU A 1 355 ? 26.281 -23.094 -27.734 1 43.62 355 LEU A O 1
ATOM 2722 N N . THR A 1 356 ? 26.141 -22.578 -29.672 1 38.78 356 THR A N 1
ATOM 2723 C CA . THR A 1 356 ? 27.344 -23.312 -30.062 1 38.78 356 THR A CA 1
ATOM 2724 C C . THR A 1 356 ? 28.562 -22.828 -29.281 1 38.78 356 THR A C 1
ATOM 2726 O O . THR A 1 356 ? 28.547 -21.734 -28.719 1 38.78 356 THR A O 1
ATOM 2729 N N . ASP A 1 357 ? 29.953 -23.453 -29.406 1 36.03 357 ASP A N 1
ATOM 2730 C CA . ASP A 1 357 ? 31.25 -23.328 -28.734 1 36.03 357 ASP A CA 1
ATOM 2731 C C . ASP A 1 357 ? 31.562 -21.875 -28.406 1 36.03 357 ASP A C 1
ATOM 2733 O O . ASP A 1 357 ? 32.25 -21.594 -27.406 1 36.03 357 ASP A O 1
ATOM 2737 N N . GLU A 1 358 ? 32.062 -21.031 -29.438 1 34.72 358 GLU A N 1
ATOM 2738 C CA . GLU A 1 358 ? 33 -19.953 -29.078 1 34.72 358 GLU A CA 1
ATOM 2739 C C . GLU A 1 358 ? 32.312 -18.922 -28.172 1 34.72 358 GLU A C 1
ATOM 2741 O O . GLU A 1 358 ? 32.969 -18.234 -27.406 1 34.72 358 GLU A O 1
ATOM 2746 N N . VAL A 1 359 ? 31.297 -18.094 -28.75 1 35.78 359 VAL A N 1
ATOM 2747 C CA . VAL A 1 359 ? 31.062 -16.797 -28.141 1 35.78 359 VAL A CA 1
ATOM 2748 C C . VAL A 1 359 ? 30.188 -16.953 -26.906 1 35.78 359 VAL A C 1
ATOM 2750 O O . VAL A 1 359 ? 29.188 -17.672 -26.938 1 35.78 359 VAL A O 1
ATOM 2753 N N . SER A 1 360 ? 30.609 -16.703 -25.656 1 36.66 360 SER A N 1
ATOM 2754 C CA . SER A 1 360 ? 30.203 -16.734 -24.25 1 36.66 360 SER A CA 1
ATOM 2755 C C . SER A 1 360 ? 28.703 -16.469 -24.109 1 36.66 360 SER A C 1
ATOM 2757 O O . SER A 1 360 ? 28.078 -16.922 -23.156 1 36.66 360 SER A O 1
ATOM 2759 N N . SER A 1 361 ? 28.281 -15.172 -24.312 1 37.12 361 SER A N 1
ATOM 2760 C CA . SER A 1 361 ? 27.031 -14.672 -23.734 1 37.12 361 SER A CA 1
ATOM 2761 C C . SER A 1 361 ? 25.828 -15.258 -24.453 1 37.12 361 SER A C 1
ATOM 2763 O O . SER A 1 361 ? 25.609 -15.008 -25.641 1 37.12 361 SER A O 1
ATOM 2765 N N . GLY A 1 362 ? 25.453 -16.438 -24.406 1 37.47 362 GLY A N 1
ATOM 2766 C CA . GLY A 1 362 ? 24.297 -17.125 -24.969 1 37.47 362 GLY A CA 1
ATOM 2767 C C . GLY A 1 362 ? 23.078 -16.234 -25.094 1 37.47 362 GLY A C 1
ATOM 2768 O O . GLY A 1 362 ? 22.484 -15.844 -24.094 1 37.47 362 GLY A O 1
ATOM 2769 N N . GLY A 1 363 ? 23.109 -15.195 -25.938 1 42.16 363 GLY A N 1
ATOM 2770 C CA . GLY A 1 363 ? 22.047 -14.227 -26.125 1 42.16 363 GLY A CA 1
ATOM 2771 C C . GLY A 1 363 ? 20.797 -14.82 -26.75 1 42.16 363 GLY A C 1
ATOM 2772 O O . GLY A 1 363 ? 20.875 -15.82 -27.484 1 42.16 363 GLY A O 1
ATOM 2773 N N . VAL A 1 364 ? 19.781 -15.102 -26.078 1 47.84 364 VAL A N 1
ATOM 2774 C CA . VAL A 1 364 ? 18.484 -15.391 -26.656 1 47.84 364 VAL A CA 1
ATOM 2775 C C . VAL A 1 364 ? 18.328 -14.648 -27.984 1 47.84 364 VAL A C 1
ATOM 2777 O O . VAL A 1 364 ? 18.625 -13.453 -28.078 1 47.84 364 VAL A O 1
ATOM 2780 N N . ARG A 1 365 ? 18.469 -15.312 -29.188 1 42.88 365 ARG A N 1
ATOM 2781 C CA . ARG A 1 365 ? 18.172 -14.672 -30.469 1 42.88 365 ARG A CA 1
ATOM 2782 C C . ARG A 1 365 ? 16.734 -14.148 -30.5 1 42.88 365 ARG A C 1
ATOM 2784 O O . ARG A 1 365 ? 15.828 -14.828 -30.984 1 42.88 365 ARG A O 1
ATOM 2791 N N . ILE A 1 366 ? 16.266 -13.531 -29.531 1 44.69 366 ILE A N 1
ATOM 2792 C CA . ILE A 1 366 ? 15.031 -12.836 -29.891 1 44.69 366 ILE A CA 1
ATOM 2793 C C . ILE A 1 366 ? 15.273 -11.992 -31.141 1 44.69 366 ILE A C 1
ATOM 2795 O O . ILE A 1 366 ? 16.25 -11.227 -31.203 1 44.69 366 ILE A O 1
ATOM 2799 N N . PRO A 1 367 ? 14.695 -12.352 -32.312 1 43.16 367 PRO A N 1
ATOM 2800 C CA . PRO A 1 367 ? 14.945 -11.453 -33.438 1 43.16 367 PRO A CA 1
ATOM 2801 C C . PRO A 1 367 ? 15.062 -9.992 -33.031 1 43.16 367 PRO A C 1
ATOM 2803 O O . PRO A 1 367 ? 14.336 -9.539 -32.125 1 43.16 367 PRO A O 1
ATOM 2806 N N . ALA A 1 368 ? 16.203 -9.336 -33.312 1 46.03 368 ALA A N 1
ATOM 2807 C CA . ALA A 1 368 ? 16.453 -7.914 -33.062 1 46.03 368 ALA A CA 1
ATOM 2808 C C . ALA A 1 368 ? 15.172 -7.098 -33.219 1 46.03 368 ALA A C 1
ATOM 2810 O O . ALA A 1 368 ? 14.969 -6.109 -32.5 1 46.03 368 ALA A O 1
ATOM 2811 N N . SER A 1 369 ? 14.328 -7.609 -34.031 1 47.5 369 SER A N 1
ATOM 2812 C CA . SER A 1 369 ? 13.07 -6.926 -34.312 1 47.5 369 SER A CA 1
ATOM 2813 C C . SER A 1 369 ? 12.117 -6.988 -33.125 1 47.5 369 SER A C 1
ATOM 2815 O O . SER A 1 369 ? 11.422 -6.016 -32.812 1 47.5 369 SER A O 1
ATOM 2817 N N . ILE A 1 370 ? 12.078 -8.07 -32.562 1 45.56 370 ILE A N 1
ATOM 2818 C CA . ILE A 1 370 ? 11.172 -8.195 -31.422 1 45.56 370 ILE A CA 1
ATOM 2819 C C . ILE A 1 370 ? 11.758 -7.469 -30.203 1 45.56 370 ILE A C 1
ATOM 2821 O O . ILE A 1 370 ? 11.039 -6.789 -29.484 1 45.56 370 ILE A O 1
ATOM 2825 N N . GLU A 1 371 ? 12.969 -7.645 -30.047 1 47.97 371 GLU A N 1
ATOM 2826 C CA . GLU A 1 371 ? 13.617 -6.875 -28.984 1 47.97 371 GLU A CA 1
ATOM 2827 C C . GLU A 1 371 ? 13.492 -5.375 -29.25 1 47.97 371 GLU A C 1
ATOM 2829 O O . GLU A 1 371 ? 13.195 -4.605 -28.328 1 47.97 371 GLU A O 1
ATOM 2834 N N . GLN A 1 372 ? 13.812 -4.969 -30.516 1 49.47 372 GLN A N 1
ATOM 2835 C CA . GLN A 1 372 ? 13.617 -3.58 -30.906 1 49.47 372 GLN A CA 1
ATOM 2836 C C . GLN A 1 372 ? 12.156 -3.174 -30.781 1 49.47 372 GLN A C 1
ATOM 2838 O O . GLN A 1 372 ? 11.844 -2.061 -30.344 1 49.47 372 GLN A O 1
ATOM 2843 N N . GLY A 1 373 ? 11.336 -4.027 -31.141 1 47.09 373 GLY A N 1
ATOM 2844 C CA . GLY A 1 373 ? 9.914 -3.756 -31 1 47.09 373 GLY A CA 1
ATOM 2845 C C . GLY A 1 373 ? 9.484 -3.592 -29.547 1 47.09 373 GLY A C 1
ATOM 2846 O O . GLY A 1 373 ? 8.719 -2.684 -29.219 1 47.09 373 GLY A O 1
ATOM 2847 N N . TRP A 1 374 ? 9.953 -4.438 -28.812 1 46 374 TRP A N 1
ATOM 2848 C CA . TRP A 1 374 ? 9.656 -4.32 -27.391 1 46 374 TRP A CA 1
ATOM 2849 C C . TRP A 1 374 ? 10.305 -3.068 -26.797 1 46 374 TRP A C 1
ATOM 2851 O O . TRP A 1 374 ? 9.664 -2.33 -26.047 1 46 374 TRP A O 1
ATOM 2861 N N . HIS A 1 375 ? 11.555 -2.873 -27.172 1 50.53 375 HIS A N 1
ATOM 2862 C CA . HIS A 1 375 ? 12.18 -1.617 -26.781 1 50.53 375 HIS A CA 1
ATOM 2863 C C . HIS A 1 375 ? 11.453 -0.422 -27.375 1 50.53 375 HIS A C 1
ATOM 2865 O O . HIS A 1 375 ? 11.258 0.596 -26.703 1 50.53 375 HIS A O 1
ATOM 2871 N N . TYR A 1 376 ? 11.156 -0.602 -28.688 1 48.44 376 TYR A N 1
ATOM 2872 C CA . TYR A 1 376 ? 10.344 0.425 -29.328 1 48.44 376 TYR A CA 1
ATOM 2873 C C . TYR A 1 376 ? 8.977 0.543 -28.656 1 48.44 376 TYR A C 1
ATOM 2875 O O . TYR A 1 376 ? 8.492 1.65 -28.422 1 48.44 376 TYR A O 1
ATOM 2883 N N . PHE A 1 377 ? 8.414 -0.497 -28.469 1 43.91 377 PHE A N 1
ATOM 2884 C CA . PHE A 1 377 ? 7.156 -0.483 -27.734 1 43.91 377 PHE A CA 1
ATOM 2885 C C . PHE A 1 377 ? 7.336 0.151 -26.359 1 43.91 377 PHE A C 1
ATOM 2887 O O . PHE A 1 377 ? 6.527 0.987 -25.938 1 43.91 377 PHE A O 1
ATOM 2894 N N . LEU A 1 378 ? 8.344 -0.155 -25.734 1 48.31 378 LEU A N 1
ATOM 2895 C CA . LEU A 1 378 ? 8.633 0.465 -24.453 1 48.31 378 LEU A CA 1
ATOM 2896 C C . LEU A 1 378 ? 8.969 1.943 -24.625 1 48.31 378 LEU A C 1
ATOM 2898 O O . LEU A 1 378 ? 8.648 2.76 -23.75 1 48.31 378 LEU A O 1
ATOM 2902 N N . HIS A 1 379 ? 9.586 2.203 -25.797 1 48.5 379 HIS A N 1
ATOM 2903 C CA . HIS A 1 379 ? 9.906 3.59 -26.109 1 48.5 379 HIS A CA 1
ATOM 2904 C C . HIS A 1 379 ? 8.664 4.359 -26.531 1 48.5 379 HIS A C 1
ATOM 2906 O O . HIS A 1 379 ? 8.531 5.547 -26.234 1 48.5 379 HIS A O 1
ATOM 2912 N N . VAL A 1 380 ? 7.832 3.734 -27.359 1 48.12 380 VAL A N 1
ATOM 2913 C CA . VAL A 1 380 ? 6.672 4.414 -27.922 1 48.12 380 VAL A CA 1
ATOM 2914 C C . VAL A 1 380 ? 5.492 4.312 -26.969 1 48.12 380 VAL A C 1
ATOM 2916 O O . VAL A 1 380 ? 4.578 5.141 -27 1 48.12 380 VAL A O 1
ATOM 2919 N N . SER A 1 381 ? 5.543 3.494 -26.188 1 44.75 381 SER A N 1
ATOM 2920 C CA . SER A 1 381 ? 4.406 3.205 -25.312 1 44.75 381 SER A CA 1
ATOM 2921 C C . SER A 1 381 ? 4.059 4.406 -24.453 1 44.75 381 SER A C 1
ATOM 2923 O O . SER A 1 381 ? 2.883 4.727 -24.266 1 44.75 381 SER A O 1
ATOM 2925 N N . PRO A 1 382 ? 5.012 5.012 -23.953 1 46.12 382 PRO A N 1
ATOM 2926 C CA . PRO A 1 382 ? 4.59 6.234 -23.266 1 46.12 382 PRO A CA 1
ATOM 2927 C C . PRO A 1 382 ? 3.893 7.223 -24.188 1 46.12 382 PRO A C 1
ATOM 2929 O O . PRO A 1 382 ? 2.949 7.902 -23.781 1 46.12 382 PRO A O 1
ATOM 2932 N N . TYR A 1 383 ? 4.344 7.215 -25.438 1 46.75 383 TYR A N 1
ATOM 2933 C CA . TYR A 1 383 ? 3.727 8.109 -26.406 1 46.75 383 TYR A CA 1
ATOM 2934 C C . TYR A 1 383 ? 2.35 7.598 -26.828 1 46.75 383 TYR A C 1
ATOM 2936 O O . TYR A 1 383 ? 1.434 8.383 -27.062 1 46.75 383 TYR A O 1
ATOM 2944 N N . ILE A 1 384 ? 2.184 6.43 -26.891 1 45.47 384 ILE A N 1
ATOM 2945 C CA . ILE A 1 384 ? 0.871 5.867 -27.188 1 45.47 384 ILE A CA 1
ATOM 2946 C C . ILE A 1 384 ? -0.076 6.121 -26.016 1 45.47 384 ILE A C 1
ATOM 2948 O O . ILE A 1 384 ? -1.214 6.551 -26.219 1 45.47 384 ILE A O 1
ATOM 2952 N N . THR A 1 385 ? 0.36 5.906 -24.891 1 42.25 385 THR A N 1
ATOM 2953 C CA . THR A 1 385 ? -0.445 6.191 -23.703 1 42.25 385 THR A CA 1
ATOM 2954 C C . THR A 1 385 ? -0.772 7.68 -23.625 1 42.25 385 THR A C 1
ATOM 2956 O O . THR A 1 385 ? -1.914 8.055 -23.344 1 42.25 385 THR A O 1
ATOM 2959 N N . PHE A 1 386 ? 0.248 8.453 -23.875 1 45.38 386 PHE A N 1
ATOM 2960 C CA . PHE A 1 386 ? 0.021 9.891 -23.969 1 45.38 386 PHE A CA 1
ATOM 2961 C C . PHE A 1 386 ? -0.927 10.211 -25.125 1 45.38 386 PHE A C 1
ATOM 2963 O O . PHE A 1 386 ? -1.819 11.055 -24.984 1 45.38 386 PHE A O 1
ATOM 2970 N N . SER A 1 387 ? -0.783 9.578 -26.25 1 45.06 387 SER A N 1
ATOM 2971 C CA . SER A 1 387 ? -1.675 9.828 -27.375 1 45.06 387 SER A CA 1
ATOM 2972 C C . SER A 1 387 ? -3.098 9.375 -27.062 1 45.06 387 SER A C 1
ATOM 2974 O O . SER A 1 387 ? -4.062 10.062 -27.406 1 45.06 387 SER A O 1
ATOM 2976 N N . PHE A 1 388 ? -3.221 8.328 -26.375 1 44.19 388 PHE A N 1
ATOM 2977 C CA . PHE A 1 388 ? -4.566 7.898 -26.016 1 44.19 388 PHE A CA 1
ATOM 2978 C C . PHE A 1 388 ? -5.164 8.797 -24.938 1 44.19 388 PHE A C 1
ATOM 2980 O O . PHE A 1 388 ? -6.359 9.094 -24.969 1 44.19 388 PHE A O 1
ATOM 2987 N N . LEU A 1 389 ? -4.348 9.195 -24.062 1 44.44 389 LEU A N 1
ATOM 2988 C CA . LEU A 1 389 ? -4.773 10.203 -23.109 1 44.44 389 LEU A CA 1
ATOM 2989 C C . LEU A 1 389 ? -5.152 11.5 -23.812 1 44.44 389 LEU A C 1
ATOM 2991 O O . LEU A 1 389 ? -6.184 12.102 -23.5 1 44.44 389 LEU A O 1
ATOM 2995 N N . CYS A 1 390 ? -4.297 11.875 -24.75 1 47.19 390 CYS A N 1
ATOM 2996 C CA . CYS A 1 390 ? -4.637 13.047 -25.562 1 47.19 390 CYS A CA 1
ATOM 2997 C C . CYS A 1 39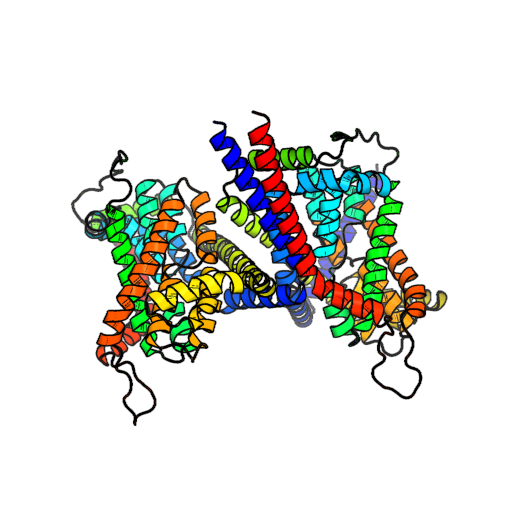0 ? -5.887 12.789 -26.391 1 47.19 390 CYS A C 1
ATOM 2999 O O . CYS A 1 390 ? -6.758 13.656 -26.5 1 47.19 390 CYS A O 1
ATOM 3001 N N . LEU A 1 391 ? -5.941 11.664 -26.938 1 46.88 391 LEU A N 1
ATOM 3002 C CA . LEU A 1 391 ? -7.125 11.32 -27.719 1 46.88 391 LEU A CA 1
ATOM 3003 C C . LEU A 1 391 ? -8.367 11.273 -26.828 1 46.88 391 LEU A C 1
ATOM 3005 O O . LEU A 1 391 ? -9.43 11.75 -27.234 1 46.88 391 LEU A O 1
ATOM 3009 N N . PHE A 1 392 ? -8.211 10.812 -25.734 1 44.31 392 PHE A N 1
ATOM 3010 C CA . PHE A 1 392 ? -9.312 10.805 -24.781 1 44.31 392 PHE A CA 1
ATOM 3011 C C . PHE A 1 392 ? -9.695 12.219 -24.375 1 44.31 392 PHE A C 1
ATOM 3013 O O . PHE A 1 392 ? -10.875 12.57 -24.344 1 44.31 392 PHE A O 1
ATOM 3020 N N . ILE A 1 393 ? -8.727 13.008 -24.094 1 47.69 393 ILE A N 1
ATOM 3021 C CA . ILE A 1 393 ? -8.992 14.422 -23.828 1 47.69 393 ILE A CA 1
ATOM 3022 C C . ILE A 1 393 ? -9.617 15.07 -25.062 1 47.69 393 ILE A C 1
ATOM 3024 O O . ILE A 1 393 ? -10.578 15.828 -24.953 1 47.69 393 ILE A O 1
ATOM 3028 N N . LEU A 1 394 ? -9.047 14.719 -26.172 1 46.97 394 LEU A N 1
ATOM 3029 C CA . LEU A 1 394 ? -9.578 15.289 -27.406 1 46.97 394 LEU A CA 1
ATOM 3030 C C . LEU A 1 394 ? -10.992 14.797 -27.672 1 46.97 394 LEU A C 1
ATOM 3032 O O . LEU A 1 394 ? -11.867 15.578 -28.047 1 46.97 394 LEU A O 1
ATOM 3036 N N . LEU A 1 395 ? -11.188 13.633 -27.484 1 45.88 395 LEU A N 1
ATOM 3037 C CA . LEU A 1 395 ? -12.531 13.133 -27.734 1 45.88 395 LEU A CA 1
ATOM 3038 C C . LEU A 1 395 ? -13.523 13.703 -26.719 1 45.88 395 LEU A C 1
ATOM 3040 O O . LEU A 1 395 ? -14.664 14.016 -27.078 1 45.88 395 LEU A O 1
ATOM 3044 N N . LYS A 1 396 ? -13.133 13.984 -25.609 1 46.62 396 LYS A N 1
ATOM 3045 C CA . LYS A 1 396 ? -13.953 14.609 -24.578 1 46.62 396 LYS A CA 1
ATOM 3046 C C . LYS A 1 396 ? -14.195 16.078 -24.891 1 46.62 396 LYS A C 1
ATOM 3048 O O . LYS A 1 396 ? -15.312 16.578 -24.719 1 46.62 396 LYS A O 1
ATOM 3053 N N . THR A 1 397 ? -13.133 16.75 -25.281 1 46.88 397 THR A N 1
ATOM 3054 C CA . THR A 1 397 ? -13.336 18.141 -25.688 1 46.88 397 THR A CA 1
ATOM 3055 C C . THR A 1 397 ? -14.234 18.203 -26.922 1 46.88 397 THR A C 1
ATOM 3057 O O . THR A 1 397 ? -15.055 19.125 -27.047 1 46.88 397 THR A O 1
ATOM 3060 N N . MET A 1 398 ? -14.117 17.328 -27.734 1 45.75 398 MET A N 1
ATOM 3061 C CA . MET A 1 398 ? -14.969 17.344 -28.922 1 45.75 398 MET A CA 1
ATOM 3062 C C . MET A 1 398 ? -16.406 16.984 -28.562 1 45.75 398 MET A C 1
ATOM 3064 O O . MET A 1 398 ? -17.359 17.531 -29.125 1 45.75 398 MET A O 1
ATOM 3068 N N . HIS A 1 399 ? -16.594 16.125 -27.703 1 44.53 399 HIS A N 1
ATOM 3069 C CA . HIS A 1 399 ? -17.953 15.742 -27.328 1 44.53 399 HIS A CA 1
ATOM 3070 C C . HIS A 1 399 ? -18.609 16.812 -26.484 1 44.53 399 HIS A C 1
ATOM 3072 O O . HIS A 1 399 ? -19.812 17.062 -26.609 1 44.53 399 HIS A O 1
ATOM 3078 N N . LEU A 1 400 ? -17.953 17.453 -25.641 1 44.59 400 LEU A N 1
ATOM 3079 C CA . LEU A 1 400 ? -18.5 18.625 -24.938 1 44.59 400 LEU A CA 1
ATOM 3080 C C . LEU A 1 400 ? -18.859 19.734 -25.922 1 44.59 400 LEU A C 1
ATOM 3082 O O . LEU A 1 400 ? -19.859 20.422 -25.75 1 44.59 400 LEU A O 1
ATOM 3086 N N . ARG A 1 401 ? -18.141 19.859 -26.922 1 44.5 401 ARG A N 1
ATOM 3087 C CA . ARG A 1 401 ? -18.484 20.859 -27.938 1 44.5 401 ARG A CA 1
ATOM 3088 C C . ARG A 1 401 ? -19.719 20.422 -28.734 1 44.5 401 ARG A C 1
ATOM 3090 O O . ARG A 1 401 ? -20.531 21.266 -29.109 1 44.5 401 ARG A O 1
ATOM 3097 N N . ARG A 1 402 ? -19.812 19.172 -29.016 1 43.72 402 ARG A N 1
ATOM 3098 C CA . ARG A 1 402 ? -20.969 18.766 -29.812 1 43.72 402 ARG A CA 1
ATOM 3099 C C . ARG A 1 402 ? -22.266 18.891 -29 1 43.72 402 ARG A C 1
ATOM 3101 O O . ARG A 1 402 ? -23.312 19.25 -29.531 1 43.72 402 ARG A O 1
ATOM 3108 N N . ASN A 1 403 ? -22.219 18.578 -27.812 1 41.97 403 ASN A N 1
ATOM 3109 C CA . ASN A 1 403 ? -23.453 18.734 -27.062 1 41.97 403 ASN A CA 1
ATOM 3110 C C . ASN A 1 403 ? -23.75 20.203 -26.75 1 41.97 403 ASN A C 1
ATOM 3112 O O . ASN A 1 403 ? -24.828 20.531 -26.266 1 41.97 403 ASN A O 1
ATOM 3116 N N . SER A 1 404 ? -22.812 21.047 -26.875 1 41.34 404 SER A N 1
ATOM 3117 C CA . SER A 1 404 ? -23.172 22.453 -26.797 1 41.34 404 SER A CA 1
ATOM 3118 C C . SER A 1 404 ? -23.859 22.922 -28.062 1 41.34 404 SER A C 1
ATOM 3120 O O . SER A 1 404 ? -24.594 23.906 -28.047 1 41.34 404 SER A O 1
ATOM 3122 N N . PHE A 1 405 ? -23.578 22.359 -29.234 1 41.16 405 PHE A N 1
ATOM 3123 C CA . PHE A 1 405 ? -24.234 22.844 -30.438 1 41.16 405 PHE A CA 1
ATOM 3124 C C . PHE A 1 405 ? -25.609 22.234 -30.594 1 41.16 405 PHE A C 1
ATOM 3126 O O . PHE A 1 405 ? -26.391 22.656 -31.453 1 41.16 405 PHE A O 1
ATOM 3133 N N . SER A 1 406 ? -25.844 21.094 -30.172 1 34.41 406 SER A N 1
ATOM 3134 C CA . SER A 1 406 ? -27.203 20.594 -30.438 1 34.41 406 SER A CA 1
ATOM 3135 C C . SER A 1 406 ? -28.203 21.219 -29.469 1 34.41 406 SER A C 1
ATOM 3137 O O . SER A 1 406 ? -29.375 20.828 -29.469 1 34.41 406 SER A O 1
ATOM 3139 N N . ARG A 1 407 ? -27.828 22.203 -28.547 1 29.59 407 ARG A N 1
ATOM 3140 C CA . ARG A 1 407 ? -28.906 23.031 -28.047 1 29.59 407 ARG A CA 1
ATOM 3141 C C . ARG A 1 407 ? -28.891 24.406 -28.719 1 29.59 407 ARG A C 1
ATOM 3143 O O . ARG A 1 407 ? -27.828 24.984 -28.922 1 29.59 407 ARG A O 1
ATOM 3150 N N . MET B 1 1 ? -28.281 22.594 -11.203 1 56 1 MET B N 1
ATOM 3151 C CA . MET B 1 1 ? -28.406 21.141 -11.164 1 56 1 MET B CA 1
ATOM 3152 C C . MET B 1 1 ? -27.594 20.5 -12.281 1 56 1 MET B C 1
ATOM 3154 O O . MET B 1 1 ? -26.844 19.547 -12.039 1 56 1 MET B O 1
ATOM 3158 N N . LEU B 1 2 ? -27.719 21.078 -13.547 1 57.78 2 LEU B N 1
ATOM 3159 C CA . LEU B 1 2 ? -26.969 20.562 -14.688 1 57.78 2 LEU B CA 1
ATOM 3160 C C . LEU B 1 2 ? -25.469 20.812 -14.523 1 57.78 2 LEU B C 1
ATOM 3162 O O . LEU B 1 2 ? -24.656 19.938 -14.828 1 57.78 2 LEU B O 1
ATOM 3166 N N . GLU B 1 3 ? -25.125 22.016 -14.047 1 60.62 3 GLU B N 1
ATOM 3167 C CA . GLU B 1 3 ? -23.719 22.344 -13.836 1 60.62 3 GLU B CA 1
ATOM 3168 C C . GLU B 1 3 ? -23.094 21.438 -12.789 1 60.62 3 GLU B C 1
ATOM 3170 O O . GLU B 1 3 ? -21.953 21 -12.945 1 60.62 3 GLU B O 1
ATOM 3175 N N . ALA B 1 4 ? -23.859 21.203 -11.844 1 63.97 4 ALA B N 1
ATOM 3176 C CA . ALA B 1 4 ? -23.375 20.312 -10.797 1 63.97 4 ALA B CA 1
ATOM 3177 C C . ALA B 1 4 ? -23.172 18.891 -11.336 1 63.97 4 ALA B C 1
ATOM 3179 O O . ALA B 1 4 ? -22.203 18.219 -10.977 1 63.97 4 ALA B O 1
ATOM 3180 N N . ARG B 1 5 ? -24.078 18.531 -12.164 1 66.56 5 ARG B N 1
ATOM 3181 C CA . ARG B 1 5 ? -23.953 17.203 -12.773 1 66.56 5 ARG B CA 1
ATOM 3182 C C . ARG B 1 5 ? -22.734 17.125 -13.688 1 66.56 5 ARG B C 1
ATOM 3184 O O . ARG B 1 5 ? -22.016 16.125 -13.688 1 66.56 5 ARG B O 1
ATOM 3191 N N . GLN B 1 6 ? -22.547 18.188 -14.375 1 68.12 6 GLN B N 1
ATOM 3192 C CA . GLN B 1 6 ? -21.391 18.219 -15.273 1 68.12 6 GLN B CA 1
ATOM 3193 C C . GLN B 1 6 ? -20.078 18.219 -14.5 1 68.12 6 GLN B C 1
ATOM 3195 O O . GLN B 1 6 ? -19.125 17.547 -14.891 1 68.12 6 GLN B O 1
ATOM 3200 N N . SER B 1 7 ? -20.156 18.938 -13.516 1 73 7 SER B N 1
ATOM 3201 C CA . SER B 1 7 ? -18.969 18.984 -12.688 1 73 7 SER B CA 1
ATOM 3202 C C . SER B 1 7 ? -18.672 17.625 -12.062 1 73 7 SER B C 1
ATOM 3204 O O . SER B 1 7 ? -17.5 17.219 -11.984 1 73 7 SER B O 1
ATOM 3206 N N . SER B 1 8 ? -19.672 17.016 -11.852 1 79.31 8 SER B N 1
ATOM 3207 C CA . SER B 1 8 ? -19.516 15.688 -11.258 1 79.31 8 SER B CA 1
ATOM 3208 C C . SER B 1 8 ? -19 14.688 -12.281 1 79.31 8 SER B C 1
ATOM 3210 O O . SER B 1 8 ? -18.156 13.852 -11.969 1 79.31 8 SER B O 1
ATOM 3212 N N . GLN B 1 9 ? -19.438 14.828 -13.453 1 80.38 9 GLN B N 1
ATOM 3213 C CA . GLN B 1 9 ? -19 13.93 -14.523 1 80.38 9 GLN B CA 1
ATOM 3214 C C . GLN B 1 9 ? -17.547 14.188 -14.883 1 80.38 9 GLN B C 1
ATOM 3216 O O . GLN B 1 9 ? -16.797 13.242 -15.164 1 80.38 9 GLN B O 1
ATOM 3221 N N . LEU B 1 10 ? -17.266 15.43 -14.859 1 81.06 10 LEU B N 1
ATOM 3222 C CA . LEU B 1 10 ? -15.875 15.789 -15.156 1 81.06 10 LEU B CA 1
ATOM 3223 C C . LEU B 1 10 ? -14.938 15.258 -14.078 1 81.06 10 LEU B C 1
ATOM 3225 O O . LEU B 1 10 ? -13.844 14.773 -14.391 1 81.06 10 LEU B O 1
ATOM 3229 N N . LYS B 1 11 ? -15.359 15.383 -12.914 1 82.88 11 LYS B N 1
ATOM 3230 C CA . LYS B 1 11 ? -14.555 14.859 -11.805 1 82.88 11 LYS B CA 1
ATOM 3231 C C . LYS B 1 11 ? -14.367 13.344 -11.938 1 82.88 11 LYS B C 1
ATOM 3233 O O . LYS B 1 11 ? -13.266 12.836 -11.742 1 82.88 11 LYS B O 1
ATOM 3238 N N . SER B 1 12 ? -15.383 12.734 -12.344 1 81.12 12 SER B N 1
ATOM 3239 C CA . SER B 1 12 ? -15.312 11.289 -12.516 1 81.12 12 SER B CA 1
ATOM 3240 C C . SER B 1 12 ? -14.352 10.914 -13.641 1 81.12 12 SER B C 1
ATOM 3242 O O . SER B 1 12 ? -13.57 9.969 -13.508 1 81.12 12 SER B O 1
ATOM 3244 N N . ALA B 1 13 ? -14.422 11.648 -14.625 1 81.5 13 ALA B N 1
ATOM 3245 C CA . ALA B 1 13 ? -13.555 11.383 -15.766 1 81.5 13 ALA B CA 1
ATOM 3246 C C . ALA B 1 13 ? -12.086 11.625 -15.406 1 81.5 13 ALA B C 1
ATOM 3248 O O . ALA B 1 13 ? -11.219 10.836 -15.789 1 81.5 13 ALA B O 1
ATOM 3249 N N . LEU B 1 14 ? -11.883 12.625 -14.688 1 83.62 14 LEU B N 1
ATOM 3250 C CA . LEU B 1 14 ? -10.516 12.961 -14.297 1 83.62 14 LEU B CA 1
ATOM 3251 C C . LEU B 1 14 ? -9.93 11.883 -13.398 1 83.62 14 LEU B C 1
ATOM 3253 O O . LEU B 1 14 ? -8.789 11.453 -13.602 1 83.62 14 LEU B O 1
ATOM 3257 N N . PHE B 1 15 ? -10.695 11.469 -12.531 1 83.38 15 PHE B N 1
ATOM 3258 C CA . PHE B 1 15 ? -10.234 10.422 -11.617 1 83.38 15 PHE B CA 1
ATOM 3259 C C . PHE B 1 15 ? -9.984 9.125 -12.367 1 83.38 15 PHE B C 1
ATOM 3261 O O . PHE B 1 15 ? -9 8.43 -12.117 1 83.38 15 PHE B O 1
ATOM 3268 N N . ALA B 1 16 ? -10.852 8.852 -13.273 1 82.12 16 ALA B N 1
ATOM 3269 C CA . ALA B 1 16 ? -10.734 7.617 -14.055 1 82.12 16 ALA B CA 1
ATOM 3270 C C . ALA B 1 16 ? -9.484 7.648 -14.938 1 82.12 16 ALA B C 1
ATOM 3272 O O . ALA B 1 16 ? -8.719 6.684 -14.969 1 82.12 16 ALA B O 1
ATOM 3273 N N . ILE B 1 17 ? -9.312 8.711 -15.547 1 83.81 17 ILE B N 1
ATOM 3274 C CA . ILE B 1 17 ? -8.172 8.844 -16.438 1 83.81 17 ILE B CA 1
ATOM 3275 C C . ILE B 1 17 ? -6.871 8.773 -15.648 1 83.81 17 ILE B C 1
ATOM 3277 O O . ILE B 1 17 ? -5.934 8.07 -16.031 1 83.81 17 ILE B O 1
ATOM 3281 N N . ALA B 1 18 ? -6.832 9.461 -14.594 1 86.25 18 ALA B N 1
ATOM 3282 C CA . ALA B 1 18 ? -5.641 9.461 -13.75 1 86.25 18 ALA B CA 1
ATOM 3283 C C . ALA B 1 18 ? -5.301 8.055 -13.266 1 86.25 18 ALA B C 1
ATOM 3285 O O . ALA B 1 18 ? -4.137 7.648 -13.289 1 86.25 18 ALA B O 1
ATOM 3286 N N . THR B 1 19 ? -6.312 7.371 -12.914 1 86.62 19 THR B N 1
ATOM 3287 C CA . THR B 1 19 ? -6.078 6.035 -12.383 1 86.62 19 THR B CA 1
ATOM 3288 C C . THR B 1 19 ? -5.68 5.066 -13.492 1 86.62 19 THR B C 1
ATOM 3290 O O . THR B 1 19 ? -4.852 4.18 -13.281 1 86.62 19 THR B O 1
ATOM 3293 N N . ILE B 1 20 ? -6.238 5.207 -14.633 1 84.12 20 ILE B N 1
ATOM 3294 C CA . ILE B 1 20 ? -5.887 4.359 -15.766 1 84.12 20 ILE B CA 1
ATOM 3295 C C . ILE B 1 20 ? -4.438 4.621 -16.172 1 84.12 20 ILE B C 1
ATOM 3297 O O . ILE B 1 20 ? -3.686 3.688 -16.453 1 84.12 20 ILE B O 1
ATOM 3301 N N . VAL B 1 21 ? -4.121 5.836 -16.172 1 85.69 21 VAL B N 1
ATOM 3302 C CA . VAL B 1 21 ? -2.75 6.203 -16.516 1 85.69 21 VAL B CA 1
ATOM 3303 C C . VAL B 1 21 ? -1.786 5.629 -15.484 1 85.69 21 VAL B C 1
ATOM 3305 O O . VAL B 1 21 ? -0.728 5.105 -15.836 1 85.69 21 VAL B O 1
ATOM 3308 N N . PHE B 1 22 ? -2.154 5.758 -14.32 1 89.06 22 PHE B N 1
ATOM 3309 C CA . PHE B 1 22 ? -1.329 5.219 -13.25 1 89.06 22 PHE B CA 1
ATOM 3310 C C . PHE B 1 22 ? -1.188 3.705 -13.383 1 89.06 22 PHE B C 1
ATOM 3312 O O . PHE B 1 22 ? -0.08 3.172 -13.312 1 89.06 22 PHE B O 1
ATOM 3319 N N . ALA B 1 23 ? -2.287 3.039 -13.578 1 84.25 23 ALA B N 1
ATOM 3320 C CA . ALA B 1 23 ? -2.293 1.587 -13.727 1 84.25 23 ALA B CA 1
ATOM 3321 C C . ALA B 1 23 ? -1.45 1.157 -14.93 1 84.25 23 ALA B C 1
ATOM 3323 O O . ALA B 1 23 ? -0.655 0.22 -14.836 1 84.25 23 ALA B O 1
ATOM 3324 N N . SER B 1 24 ? -1.629 1.804 -15.992 1 83.31 24 SER B N 1
ATOM 3325 C CA . SER B 1 24 ? -0.87 1.489 -17.188 1 83.31 24 SER B CA 1
ATOM 3326 C C . SER B 1 24 ? 0.624 1.715 -16.984 1 83.31 24 SER B C 1
ATOM 3328 O O . SER B 1 24 ? 1.448 0.932 -17.453 1 83.31 24 SER B O 1
ATOM 3330 N N . SER B 1 25 ? 0.941 2.785 -16.281 1 87.06 25 SER B N 1
ATOM 3331 C CA . SER B 1 25 ? 2.342 3.08 -16 1 87.06 25 SER B CA 1
ATOM 3332 C C . SER B 1 25 ? 2.977 1.985 -15.148 1 87.06 25 SER B C 1
ATOM 3334 O O . SER B 1 25 ? 4.152 1.658 -15.32 1 87.06 25 SER B O 1
ATOM 3336 N N . LEU B 1 26 ? 2.238 1.478 -14.242 1 84.12 26 LEU B N 1
ATOM 3337 C CA . LEU B 1 26 ? 2.738 0.389 -13.414 1 84.12 26 LEU B CA 1
ATOM 3338 C C . LEU B 1 26 ? 3.078 -0.832 -14.258 1 84.12 26 LEU B C 1
ATOM 3340 O O . LEU B 1 26 ? 4.07 -1.517 -14 1 84.12 26 LEU B O 1
ATOM 3344 N N . VAL B 1 27 ? 2.264 -1.106 -15.219 1 76.44 27 VAL B N 1
ATOM 3345 C CA . VAL B 1 27 ? 2.426 -2.277 -16.078 1 76.44 27 VAL B CA 1
ATOM 3346 C C . VAL B 1 27 ? 3.604 -2.066 -17.031 1 76.44 27 VAL B C 1
ATOM 3348 O O . VAL B 1 27 ? 4.348 -3.004 -17.312 1 76.44 27 VAL B O 1
ATOM 3351 N N . PHE B 1 28 ? 3.807 -0.833 -17.312 1 77.44 28 PHE B N 1
ATOM 3352 C CA . PHE B 1 28 ? 4.809 -0.542 -18.328 1 77.44 28 PHE B CA 1
ATOM 3353 C C . PHE B 1 28 ? 6.18 -0.333 -17.703 1 77.44 28 PHE B C 1
ATOM 3355 O O . PHE B 1 28 ? 7.207 -0.508 -18.359 1 77.44 28 PHE B O 1
ATOM 3362 N N . PHE B 1 29 ? 6.199 0.129 -16.516 1 83.31 29 PHE B N 1
ATOM 3363 C CA . PHE B 1 29 ? 7.457 0.404 -15.828 1 83.31 29 PHE B CA 1
ATOM 3364 C C . PHE B 1 29 ? 7.543 -0.377 -14.523 1 83.31 29 PHE B C 1
ATOM 3366 O O . PHE B 1 29 ? 7.785 0.201 -13.461 1 83.31 29 PHE B O 1
ATOM 3373 N N . PRO B 1 30 ? 7.504 -1.69 -14.672 1 77.81 30 PRO B N 1
ATOM 3374 C CA . PRO B 1 30 ? 7.438 -2.492 -13.445 1 77.81 30 PRO B CA 1
ATOM 3375 C C . PRO B 1 30 ? 8.719 -2.42 -12.625 1 77.81 30 PRO B C 1
ATOM 3377 O O . PRO B 1 30 ? 8.672 -2.441 -11.391 1 77.81 30 PRO B O 1
ATOM 3380 N N . LYS B 1 31 ? 9.898 -2.336 -13.25 1 82.81 31 LYS B N 1
ATOM 3381 C CA . LYS B 1 31 ? 11.164 -2.27 -12.516 1 82.81 31 LYS B CA 1
ATOM 3382 C C . LYS B 1 31 ? 11.281 -0.96 -11.742 1 82.81 31 LYS B C 1
ATOM 3384 O O . LYS B 1 31 ? 11.641 -0.96 -10.562 1 82.81 31 LYS B O 1
ATOM 3389 N N . GLU B 1 32 ? 11.023 0.13 -12.445 1 89 32 GLU B N 1
ATOM 3390 C CA . GLU B 1 32 ? 11.086 1.443 -11.812 1 89 32 GLU B CA 1
ATOM 3391 C C . GLU B 1 32 ? 10.062 1.567 -10.688 1 89 32 GLU B C 1
ATOM 3393 O O . GLU B 1 32 ? 10.352 2.168 -9.648 1 89 32 GLU B O 1
ATOM 3398 N N . ALA B 1 33 ? 8.922 0.979 -10.93 1 88.38 33 ALA B N 1
ATOM 3399 C CA . ALA B 1 33 ? 7.887 0.99 -9.906 1 88.38 33 ALA B CA 1
ATOM 3400 C C . ALA B 1 33 ? 8.328 0.209 -8.664 1 88.38 33 ALA B C 1
ATOM 3402 O O . ALA B 1 33 ? 8.094 0.642 -7.535 1 88.38 33 ALA B O 1
ATOM 3403 N N . LEU B 1 34 ? 8.93 -0.885 -8.906 1 85.88 34 LEU B N 1
ATOM 3404 C CA . LEU B 1 34 ? 9.422 -1.699 -7.801 1 85.88 34 LEU B CA 1
ATOM 3405 C C . LEU B 1 34 ? 10.492 -0.952 -7.008 1 85.88 34 LEU B C 1
ATOM 3407 O O . LEU B 1 34 ? 10.477 -0.969 -5.773 1 85.88 34 LEU B O 1
ATOM 3411 N N . GLU B 1 35 ? 11.398 -0.376 -7.68 1 89.75 35 GLU B N 1
ATOM 3412 C CA . GLU B 1 35 ? 12.453 0.383 -7.02 1 89.75 35 GLU B CA 1
ATOM 3413 C C . GLU B 1 35 ? 11.883 1.524 -6.188 1 89.75 35 GLU B C 1
ATOM 3415 O O . GLU B 1 35 ? 12.32 1.757 -5.059 1 89.75 35 GLU B O 1
ATOM 3420 N N . ALA B 1 36 ? 10.969 2.238 -6.766 1 91.75 36 ALA B N 1
ATOM 3421 C CA . ALA B 1 36 ? 10.328 3.342 -6.055 1 91.75 36 ALA B CA 1
ATOM 3422 C C . ALA B 1 36 ? 9.562 2.84 -4.832 1 91.75 36 ALA B C 1
ATOM 3424 O O . ALA B 1 36 ? 9.594 3.473 -3.775 1 91.75 36 ALA B O 1
A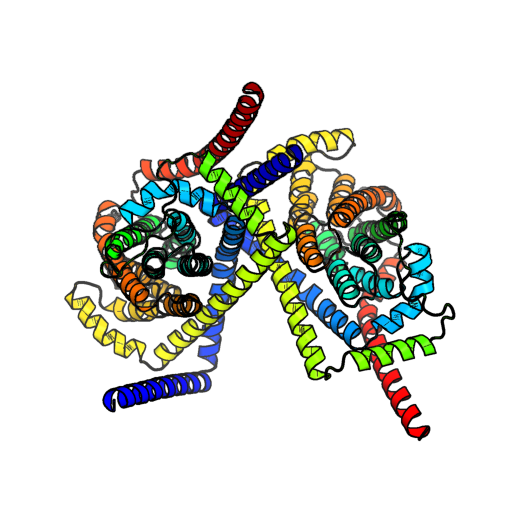TOM 3425 N N . SER B 1 37 ? 8.836 1.787 -5.023 1 91.69 37 SER B N 1
ATOM 3426 C CA . SER B 1 37 ? 8.102 1.178 -3.92 1 91.69 37 SER B CA 1
ATOM 3427 C C . SER B 1 37 ? 9.039 0.743 -2.801 1 91.69 37 SER B C 1
ATOM 3429 O O . SER B 1 37 ? 8.734 0.921 -1.62 1 91.69 37 SER B O 1
ATOM 3431 N N . THR B 1 38 ? 10.141 0.214 -3.131 1 90.56 38 THR B N 1
ATOM 3432 C CA . THR B 1 38 ? 11.133 -0.226 -2.152 1 90.56 38 THR B CA 1
ATOM 3433 C C . THR B 1 38 ? 11.727 0.968 -1.41 1 90.56 38 THR B C 1
ATOM 3435 O O . THR B 1 38 ? 11.961 0.9 -0.201 1 90.56 38 THR B O 1
ATOM 3438 N N . ARG B 1 39 ? 11.977 1.992 -2.113 1 89.44 39 ARG B N 1
ATOM 3439 C CA . ARG B 1 39 ? 12.469 3.209 -1.475 1 89.44 39 ARG B CA 1
ATOM 3440 C C . ARG B 1 39 ? 11.461 3.742 -0.463 1 89.44 39 ARG B C 1
ATOM 3442 O O . ARG B 1 39 ? 11.828 4.148 0.64 1 89.44 39 ARG B O 1
ATOM 3449 N N . GLY B 1 40 ? 10.25 3.809 -0.888 1 90.31 40 GLY B N 1
ATOM 3450 C CA . GLY B 1 40 ? 9.211 4.215 0.045 1 90.31 40 GLY B CA 1
ATOM 3451 C C . GLY B 1 40 ? 9.125 3.316 1.265 1 90.31 40 GLY B C 1
ATOM 3452 O O . GLY B 1 40 ? 8.984 3.801 2.391 1 90.31 40 GLY B O 1
ATOM 3453 N N . LEU B 1 41 ? 9.188 2.047 1.018 1 91.06 41 LEU B N 1
ATOM 3454 C CA . LEU B 1 41 ? 9.141 1.073 2.104 1 91.06 41 LEU B CA 1
ATOM 3455 C C . LEU B 1 41 ? 10.312 1.265 3.059 1 91.06 41 LEU B C 1
ATOM 3457 O O . LEU B 1 41 ? 10.141 1.206 4.277 1 91.06 41 LEU B O 1
ATOM 3461 N N . ASP B 1 42 ? 11.461 1.469 2.549 1 89.19 42 ASP B N 1
ATOM 3462 C CA . ASP B 1 42 ? 12.656 1.678 3.357 1 89.19 42 ASP B CA 1
ATOM 3463 C C . ASP B 1 42 ? 12.531 2.938 4.211 1 89.19 42 ASP B C 1
ATOM 3465 O O . ASP B 1 42 ? 12.906 2.938 5.387 1 89.19 42 ASP B O 1
ATOM 3469 N N . MET B 1 43 ? 12.031 3.965 3.623 1 83.81 43 MET B N 1
ATOM 3470 C CA . MET B 1 43 ? 11.812 5.207 4.355 1 83.81 43 MET B CA 1
ATOM 3471 C C . MET B 1 43 ? 10.812 4.996 5.492 1 83.81 43 MET B C 1
ATOM 3473 O O . MET B 1 43 ? 11.031 5.477 6.605 1 83.81 43 MET B O 1
ATOM 3477 N N . TRP B 1 44 ? 9.773 4.32 5.207 1 87.31 44 TRP B N 1
ATOM 3478 C CA . TRP B 1 44 ? 8.75 4.047 6.207 1 87.31 44 TRP B CA 1
ATOM 3479 C C . TRP B 1 44 ? 9.305 3.18 7.336 1 87.31 44 TRP B C 1
ATOM 3481 O O . TRP B 1 44 ? 9.094 3.475 8.516 1 87.31 44 TRP B O 1
ATOM 3491 N N . TRP B 1 45 ? 10.023 2.164 6.992 1 86.12 45 TRP B N 1
ATOM 3492 C CA . TRP B 1 45 ? 10.477 1.161 7.949 1 86.12 45 TRP B CA 1
ATOM 3493 C C . TRP B 1 45 ? 11.617 1.699 8.797 1 86.12 45 TRP B C 1
ATOM 3495 O O . TRP B 1 45 ? 11.711 1.397 9.992 1 86.12 45 TRP B O 1
ATOM 3505 N N . ASN B 1 46 ? 12.461 2.459 8.25 1 80.88 46 ASN B N 1
ATOM 3506 C CA . ASN B 1 46 ? 13.695 2.834 8.938 1 80.88 46 ASN B CA 1
ATOM 3507 C C . ASN B 1 46 ? 13.562 4.191 9.625 1 80.88 46 ASN B C 1
ATOM 3509 O O . ASN B 1 46 ? 14.305 4.496 10.555 1 80.88 46 ASN B O 1
ATOM 3513 N N . VAL B 1 47 ? 12.625 4.957 9.258 1 78.5 47 VAL B N 1
ATOM 3514 C CA . VAL B 1 47 ? 12.578 6.316 9.781 1 78.5 47 VAL B CA 1
ATOM 3515 C C . VAL B 1 47 ? 11.219 6.586 10.414 1 78.5 47 VAL B C 1
ATOM 3517 O O . VAL B 1 47 ? 11.117 6.855 11.609 1 78.5 47 VAL B O 1
ATOM 3520 N N . VAL B 1 48 ? 10.195 6.418 9.68 1 82.56 48 VAL B N 1
ATOM 3521 C CA . VAL B 1 48 ? 8.875 6.898 10.07 1 82.56 48 VAL B CA 1
ATOM 3522 C C . VAL B 1 48 ? 8.289 5.984 11.148 1 82.56 48 VAL B C 1
ATOM 3524 O O . VAL B 1 48 ? 7.84 6.457 12.195 1 82.56 48 VAL B O 1
ATOM 3527 N N . PHE B 1 49 ? 8.375 4.688 10.938 1 86.56 49 PHE B N 1
ATOM 3528 C CA . PHE B 1 49 ? 7.742 3.721 11.828 1 86.56 49 PHE B CA 1
ATOM 3529 C C . PHE B 1 49 ? 8.352 3.799 13.227 1 86.56 49 PHE B C 1
ATOM 3531 O O . PHE B 1 49 ? 7.637 4.012 14.211 1 86.56 49 PHE B O 1
ATOM 3538 N N . PRO B 1 50 ? 9.641 3.746 13.359 1 79.62 50 PRO B N 1
ATOM 3539 C CA . PRO B 1 50 ? 10.227 3.77 14.703 1 79.62 50 PRO B CA 1
ATOM 3540 C C . PRO B 1 50 ? 10.102 5.133 15.375 1 79.62 50 PRO B C 1
ATOM 3542 O O . PRO B 1 50 ? 10.039 5.215 16.609 1 79.62 50 PRO B O 1
ATOM 3545 N N . SER B 1 51 ? 9.969 6.164 14.641 1 76.75 51 SER B N 1
ATOM 3546 C CA . SER B 1 51 ? 9.891 7.504 15.211 1 76.75 51 SER B CA 1
ATOM 3547 C C . SER B 1 51 ? 8.484 7.812 15.711 1 76.75 51 SER B C 1
ATOM 3549 O O . SER B 1 51 ? 8.32 8.438 16.766 1 76.75 51 SER B O 1
ATOM 3551 N N . LEU B 1 52 ? 7.477 7.328 14.992 1 80.81 52 LEU B N 1
ATOM 3552 C CA . LEU B 1 52 ? 6.105 7.738 15.289 1 80.81 52 LEU B CA 1
ATOM 3553 C C . LEU B 1 52 ? 5.438 6.75 16.234 1 80.81 52 LEU B C 1
ATOM 3555 O O . LEU B 1 52 ? 4.562 7.129 17.016 1 80.81 52 LEU B O 1
ATOM 3559 N N . LEU B 1 53 ? 5.867 5.484 16.25 1 85.56 53 LEU B N 1
ATOM 3560 C CA . LEU B 1 53 ? 5.156 4.438 16.969 1 85.56 53 LEU B CA 1
ATOM 3561 C C . LEU B 1 53 ? 5.105 4.746 18.469 1 85.56 53 LEU B C 1
ATOM 3563 O O . LEU B 1 53 ? 4.027 4.75 19.062 1 85.56 53 LEU B O 1
ATOM 3567 N N . PRO B 1 54 ? 6.258 5.035 19.125 1 84.56 54 PRO B N 1
ATOM 3568 C CA . PRO B 1 54 ? 6.184 5.324 20.562 1 84.56 54 PRO B CA 1
ATOM 3569 C C . PRO B 1 54 ? 5.305 6.531 20.875 1 84.56 54 PRO B C 1
ATOM 3571 O O . PRO B 1 54 ? 4.57 6.523 21.859 1 84.56 54 PRO B O 1
ATOM 3574 N N . PHE B 1 55 ? 5.293 7.52 20.062 1 80.62 55 PHE B N 1
ATOM 3575 C CA . PHE B 1 55 ? 4.508 8.727 20.297 1 80.62 55 PHE B CA 1
ATOM 3576 C C . PHE B 1 55 ? 3.018 8.438 20.156 1 80.62 55 PHE B C 1
ATOM 3578 O O . PHE B 1 55 ? 2.207 8.938 20.938 1 80.62 55 PHE B O 1
ATOM 3585 N N . PHE B 1 56 ? 2.699 7.625 19.188 1 84.69 56 PHE B N 1
ATOM 3586 C CA . PHE B 1 56 ? 1.3 7.27 18.984 1 84.69 56 PHE B CA 1
ATOM 3587 C C . PHE B 1 56 ? 0.789 6.434 20.156 1 84.69 56 PHE B C 1
ATOM 3589 O O . PHE B 1 56 ? -0.336 6.629 20.625 1 84.69 56 PHE B O 1
ATOM 3596 N N . ILE B 1 57 ? 1.58 5.527 20.625 1 87.38 57 ILE B N 1
ATOM 3597 C CA . ILE B 1 57 ? 1.183 4.676 21.75 1 87.38 57 ILE B CA 1
ATOM 3598 C C . ILE B 1 57 ? 0.982 5.527 23 1 87.38 57 ILE B C 1
ATOM 3600 O O . ILE B 1 57 ? -0.042 5.414 23.672 1 87.38 57 ILE B O 1
ATOM 3604 N N . VAL B 1 58 ? 1.909 6.352 23.234 1 86.06 58 VAL B N 1
ATOM 3605 C CA . VAL B 1 58 ? 1.847 7.195 24.422 1 86.06 58 VAL B CA 1
ATOM 3606 C C . VAL B 1 58 ? 0.635 8.117 24.328 1 86.06 58 VAL B C 1
ATOM 3608 O O . VAL B 1 58 ? -0.048 8.352 25.328 1 86.06 58 VAL B O 1
ATOM 3611 N N . SER B 1 59 ? 0.431 8.664 23.203 1 85.12 59 SER B N 1
ATOM 3612 C CA . SER B 1 59 ? -0.727 9.539 23.031 1 85.12 59 SER B CA 1
ATOM 3613 C C . SER B 1 59 ? -2.023 8.805 23.359 1 85.12 59 SER B C 1
ATOM 3615 O O . SER B 1 59 ? -2.92 9.359 23.984 1 85.12 59 SER B O 1
ATOM 3617 N N . GLU B 1 60 ? -2.127 7.551 22.938 1 85.62 60 GLU B N 1
ATOM 3618 C CA . GLU B 1 60 ? -3.303 6.738 23.234 1 85.62 60 GLU B CA 1
ATOM 3619 C C . GLU B 1 60 ? -3.434 6.48 24.719 1 85.62 60 GLU B C 1
ATOM 3621 O O . GLU B 1 60 ? -4.543 6.457 25.266 1 85.62 60 GLU B O 1
ATOM 3626 N N . LEU B 1 61 ? -2.359 6.258 25.328 1 86.38 61 LEU B N 1
ATOM 3627 C CA . LEU B 1 61 ? -2.371 6.012 26.766 1 86.38 61 LEU B CA 1
ATOM 3628 C C . LEU B 1 61 ? -2.773 7.273 27.531 1 86.38 61 LEU B C 1
ATOM 3630 O O . LEU B 1 61 ? -3.555 7.203 28.484 1 86.38 61 LEU B O 1
ATOM 3634 N N . LEU B 1 62 ? -2.252 8.367 27.094 1 84.62 62 LEU B N 1
ATOM 3635 C CA . LEU B 1 62 ? -2.602 9.633 27.734 1 84.62 62 LEU B CA 1
ATOM 3636 C C . LEU B 1 62 ? -4.098 9.906 27.609 1 84.62 62 LEU B C 1
ATOM 3638 O O . LEU B 1 62 ? -4.719 10.391 28.562 1 84.62 62 LEU B O 1
ATOM 3642 N N . ILE B 1 63 ? -4.625 9.586 26.531 1 82.56 63 ILE B N 1
ATOM 3643 C CA . ILE B 1 63 ? -6.055 9.758 26.312 1 82.56 63 ILE B CA 1
ATOM 3644 C C . ILE B 1 63 ? -6.836 8.805 27.219 1 82.56 63 ILE B C 1
ATOM 3646 O O . ILE B 1 63 ? -7.789 9.219 27.891 1 82.56 63 ILE B O 1
ATOM 3650 N N . GLY B 1 64 ? -6.41 7.609 27.281 1 84.25 64 GLY B N 1
ATOM 3651 C CA . GLY B 1 64 ? -7.094 6.605 28.078 1 84.25 64 GLY B CA 1
ATOM 3652 C C . GLY B 1 64 ? -7.012 6.875 29.578 1 84.25 64 GLY B C 1
ATOM 3653 O O . GLY B 1 64 ? -7.945 6.57 30.312 1 84.25 64 GLY B O 1
ATOM 3654 N N . PHE B 1 65 ? -5.934 7.449 29.953 1 85.38 65 PHE B N 1
ATOM 3655 C CA . PHE B 1 65 ? -5.727 7.734 31.375 1 85.38 65 PHE B CA 1
ATOM 3656 C C . PHE B 1 65 ? -6.398 9.047 31.766 1 85.38 65 PHE B C 1
ATOM 3658 O O . PHE B 1 65 ? -6.418 9.414 32.938 1 85.38 65 PHE B O 1
ATOM 3665 N N . GLY B 1 66 ? -6.902 9.742 30.828 1 81.62 66 GLY B N 1
ATOM 3666 C CA . GLY B 1 66 ? -7.609 10.984 31.109 1 81.62 66 GLY B CA 1
ATOM 3667 C C . GLY B 1 66 ? -6.684 12.172 31.266 1 81.62 66 GLY B C 1
ATOM 3668 O O . GLY B 1 66 ? -7.121 13.258 31.641 1 81.62 66 GLY B O 1
ATOM 3669 N N . VAL B 1 67 ? -5.449 12.016 30.922 1 81 67 VAL B N 1
ATOM 3670 C CA . VAL B 1 67 ? -4.461 13.086 31.062 1 81 67 VAL B CA 1
ATOM 3671 C C . VAL B 1 67 ? -4.824 14.242 30.141 1 81 67 VAL B C 1
ATOM 3673 O O . VAL B 1 67 ? -4.551 15.406 30.453 1 81 67 VAL B O 1
ATOM 3676 N N . VAL B 1 68 ? -5.434 13.922 29.125 1 80.19 68 VAL B N 1
ATOM 3677 C CA . VAL B 1 68 ? -5.852 14.922 28.156 1 80.19 68 VAL B CA 1
ATOM 3678 C C . VAL B 1 68 ? -6.824 15.906 28.812 1 80.19 68 VAL B C 1
ATOM 3680 O O . VAL B 1 68 ? -6.785 17.109 28.531 1 80.19 68 VAL B O 1
ATOM 3683 N N . ALA B 1 69 ? -7.668 15.391 29.656 1 78.56 69 ALA B N 1
ATOM 3684 C CA . ALA B 1 69 ? -8.602 16.25 30.391 1 78.56 69 ALA B CA 1
ATOM 3685 C C . ALA B 1 69 ? -7.863 17.188 31.344 1 78.56 69 ALA B C 1
ATOM 3687 O O . ALA B 1 69 ? -8.234 18.359 31.484 1 78.56 69 ALA B O 1
ATOM 3688 N N . PHE B 1 70 ? -6.914 16.641 31.922 1 80.69 70 PHE B N 1
ATOM 3689 C CA . PHE B 1 70 ? -6.078 17.438 32.844 1 80.69 70 PHE B CA 1
ATOM 3690 C C . PHE B 1 70 ? -5.395 18.562 32.094 1 80.69 70 PHE B C 1
ATOM 3692 O O . PHE B 1 70 ? -5.48 19.734 32.5 1 80.69 70 PHE B O 1
ATOM 3699 N N . LEU B 1 71 ? -4.762 18.25 30.984 1 81.38 71 LEU B N 1
ATOM 3700 C CA . LEU B 1 71 ? -4.051 19.234 30.172 1 81.38 71 LEU B CA 1
ATOM 3701 C C . LEU B 1 71 ? -5.02 20.25 29.562 1 81.38 71 LEU B C 1
ATOM 3703 O O . LEU B 1 71 ? -4.676 21.406 29.391 1 81.38 71 LEU B O 1
ATOM 3707 N N . GLY B 1 72 ? -6.133 19.766 29.312 1 78.69 72 GLY B N 1
ATOM 3708 C CA . GLY B 1 72 ? -7.16 20.656 28.781 1 78.69 72 GLY B CA 1
ATOM 3709 C C . GLY B 1 72 ? -7.512 21.797 29.703 1 78.69 72 GLY B C 1
ATOM 3710 O O . GLY B 1 72 ? -7.605 22.953 29.281 1 78.69 72 GLY B O 1
ATOM 3711 N N . VAL B 1 73 ? -7.648 21.422 30.938 1 79.5 73 VAL B N 1
ATOM 3712 C CA . VAL B 1 73 ? -7.984 22.453 31.922 1 79.5 73 VAL B CA 1
ATOM 3713 C C . VAL B 1 73 ? -6.812 23.406 32.094 1 79.5 73 VAL B C 1
ATOM 3715 O O . VAL B 1 73 ? -7.008 24.625 32.156 1 79.5 73 VAL B O 1
ATOM 3718 N N . LEU B 1 74 ? -5.664 22.922 32.062 1 78.69 74 LEU B N 1
ATOM 3719 C CA . LEU B 1 74 ? -4.457 23.703 32.312 1 78.69 74 LEU B CA 1
ATOM 3720 C C . LEU B 1 74 ? -4.184 24.656 31.141 1 78.69 74 LEU B C 1
ATOM 3722 O O . LEU B 1 74 ? -3.703 25.766 31.344 1 78.69 74 LEU B O 1
ATOM 3726 N N . LEU B 1 75 ? -4.527 24.281 29.953 1 84.31 75 LEU B N 1
ATOM 3727 C CA . LEU B 1 75 ? -4.117 25.031 28.766 1 84.31 75 LEU B CA 1
ATOM 3728 C C . LEU B 1 75 ? -5.277 25.859 28.219 1 84.31 75 LEU B C 1
ATOM 3730 O O . LEU B 1 75 ? -5.125 26.562 27.219 1 84.31 75 LEU B O 1
ATOM 3734 N N . GLU B 1 76 ? -6.312 25.812 28.922 1 85.25 76 GLU B N 1
ATOM 3735 C CA . GLU B 1 76 ? -7.504 26.547 28.516 1 85.25 76 GLU B CA 1
ATOM 3736 C C . GLU B 1 76 ? -7.215 28.047 28.375 1 85.25 76 GLU B C 1
ATOM 3738 O O . GLU B 1 76 ? -7.621 28.672 27.391 1 85.25 76 GLU B O 1
ATOM 3743 N N . PRO B 1 77 ? -6.523 28.609 29.297 1 85.38 77 PRO B N 1
ATOM 3744 C CA . PRO B 1 77 ? -6.293 30.047 29.203 1 85.38 77 PRO B CA 1
ATOM 3745 C C . PRO B 1 77 ? -5.383 30.422 28.031 1 85.38 77 PRO B C 1
ATOM 3747 O O . PRO B 1 77 ? -5.34 31.594 27.641 1 85.38 77 PRO B O 1
ATOM 3750 N N . LEU B 1 78 ? -4.773 29.516 27.5 1 87.56 78 LEU B N 1
ATOM 3751 C CA . LEU B 1 78 ? -3.867 29.766 26.391 1 87.56 78 LEU B CA 1
ATOM 3752 C C . LEU B 1 78 ? -4.555 29.484 25.047 1 87.56 78 LEU B C 1
ATOM 3754 O O . LEU B 1 78 ? -4.551 30.328 24.156 1 87.56 78 LEU B O 1
ATOM 3758 N N . MET B 1 79 ? -5.172 28.422 24.953 1 90.19 79 MET B N 1
ATOM 3759 C CA . MET B 1 79 ? -5.711 27.922 23.688 1 90.19 79 MET B CA 1
ATOM 3760 C C . MET B 1 79 ? -6.938 28.719 23.266 1 90.19 79 MET B C 1
ATOM 3762 O O . MET B 1 79 ? -7.102 29.031 22.078 1 90.19 79 MET B O 1
ATOM 3766 N N . ARG B 1 80 ? -7.742 29.078 24.203 1 89.5 80 ARG B N 1
ATOM 3767 C CA . ARG B 1 80 ? -9 29.75 23.891 1 89.5 80 ARG B CA 1
ATOM 3768 C C . ARG B 1 80 ? -8.75 31.156 23.375 1 89.5 80 ARG B C 1
ATOM 3770 O O . ARG B 1 80 ? -9.266 31.531 22.312 1 89.5 80 ARG B O 1
ATOM 3777 N N . PRO B 1 81 ? -7.973 31.875 24.062 1 89.06 81 PRO B N 1
ATOM 3778 C CA . PRO B 1 81 ? -7.77 33.219 23.562 1 89.06 81 PRO B CA 1
ATOM 3779 C C . PRO B 1 81 ? -6.914 33.25 22.297 1 89.06 81 PRO B C 1
ATOM 3781 O O . PRO B 1 81 ? -7.156 34.094 21.406 1 89.06 81 PRO B O 1
ATOM 3784 N N . LEU B 1 82 ? -5.988 32.406 22.125 1 90.19 82 LEU B N 1
ATOM 3785 C CA . LEU B 1 82 ? -5.035 32.469 21.031 1 90.19 82 LEU B CA 1
ATOM 3786 C C . LEU B 1 82 ? -5.613 31.828 19.766 1 90.19 82 LEU B C 1
ATOM 3788 O O . LEU B 1 82 ? -5.418 32.344 18.656 1 90.19 82 LEU B O 1
ATOM 3792 N N . PHE B 1 83 ? -6.316 30.75 19.938 1 92.88 83 PHE B N 1
ATOM 3793 C CA . PHE B 1 83 ? -6.664 29.969 18.75 1 92.88 83 PHE B CA 1
ATOM 3794 C C . PHE B 1 83 ? -8.164 29.703 18.703 1 92.88 83 PHE B C 1
ATOM 3796 O O . PHE B 1 83 ? -8.664 29.109 17.75 1 92.88 83 PHE B O 1
ATOM 3803 N N . LYS B 1 84 ? -8.93 30.125 19.812 1 91.44 84 LYS B N 1
ATOM 3804 C CA . LYS B 1 84 ? -10.375 29.922 19.938 1 91.44 84 LYS B CA 1
ATOM 3805 C C . LYS B 1 84 ? -10.734 28.453 19.844 1 91.44 84 LYS B C 1
ATOM 3807 O O . LYS B 1 84 ? -11.664 28.078 19.125 1 91.44 84 LYS B O 1
ATOM 3812 N N . VAL B 1 85 ? -9.93 27.641 20.438 1 91.81 85 VAL B N 1
ATOM 3813 C CA . VAL B 1 85 ? -10.188 26.219 20.625 1 91.81 85 VAL B CA 1
ATOM 3814 C C . VAL B 1 85 ? -10.102 25.859 22.109 1 91.81 85 VAL B C 1
ATOM 3816 O O . VAL B 1 85 ? -9.438 26.562 22.875 1 91.81 85 VAL B O 1
ATOM 3819 N N . PRO B 1 86 ? -10.852 24.844 22.516 1 90.56 86 PRO B N 1
ATOM 3820 C CA . PRO B 1 86 ? -10.812 24.453 23.922 1 90.56 86 PRO B CA 1
ATOM 3821 C C . PRO B 1 86 ? -9.422 24.016 24.375 1 90.56 86 PRO B C 1
ATOM 3823 O O . PRO B 1 86 ? -8.57 23.688 23.547 1 90.56 86 PRO B O 1
ATOM 3826 N N . GLY B 1 87 ? -9.25 24.031 25.672 1 88.44 87 GLY B N 1
ATOM 3827 C CA . GLY B 1 87 ? -7.965 23.703 26.281 1 88.44 87 GLY B CA 1
ATOM 3828 C C . GLY B 1 87 ? -7.449 22.344 25.844 1 88.44 87 GLY B C 1
ATOM 3829 O O . GLY B 1 87 ? -6.234 22.141 25.734 1 88.44 87 GLY B O 1
ATOM 3830 N N . ILE B 1 88 ? -8.336 21.406 25.531 1 88.31 88 ILE B N 1
ATOM 3831 C CA . ILE B 1 88 ? -7.961 20.047 25.125 1 88.31 88 ILE B CA 1
ATOM 3832 C C . ILE B 1 88 ? -7.172 20.109 23.812 1 88.31 88 ILE B C 1
ATOM 3834 O O . ILE B 1 88 ? -6.359 19.234 23.531 1 88.31 88 ILE B O 1
ATOM 3838 N N . GLY B 1 89 ? -7.359 21.125 23.062 1 91.12 89 GLY B N 1
ATOM 3839 C CA . GLY B 1 89 ? -6.59 21.344 21.844 1 91.12 89 GLY B CA 1
ATOM 3840 C C . GLY B 1 89 ? -5.105 21.484 22.094 1 91.12 89 GLY B C 1
ATOM 3841 O O . GLY B 1 89 ? -4.289 21.25 21.203 1 91.12 89 GLY B O 1
ATOM 3842 N N . GLY B 1 90 ? -4.848 21.969 23.266 1 89.62 90 GLY B N 1
ATOM 3843 C CA . GLY B 1 90 ? -3.445 22.078 23.625 1 89.62 90 GLY B CA 1
ATOM 3844 C C . GLY B 1 90 ? -2.719 20.75 23.609 1 89.62 90 GLY B C 1
ATOM 3845 O O . GLY B 1 90 ? -1.551 20.688 23.219 1 89.62 90 GLY B O 1
ATOM 3846 N N . PHE B 1 91 ? -3.412 19.75 24.047 1 86.12 91 PHE B N 1
ATOM 3847 C CA . PHE B 1 91 ? -2.867 18.391 23.969 1 86.12 91 PHE B CA 1
ATOM 3848 C C . PHE B 1 91 ? -2.619 18 22.516 1 86.12 91 PHE B C 1
ATOM 3850 O O . PHE B 1 91 ? -1.56 17.469 22.188 1 86.12 91 PHE B O 1
ATOM 3857 N N . VAL B 1 92 ? -3.543 18.234 21.641 1 91.12 92 VAL B N 1
ATOM 3858 C CA . VAL B 1 92 ? -3.428 17.922 20.219 1 91.12 92 VAL B CA 1
ATOM 3859 C C . VAL B 1 92 ? -2.254 18.688 19.609 1 91.12 92 VAL B C 1
ATOM 3861 O O . VAL B 1 92 ? -1.479 18.125 18.828 1 91.12 92 VAL B O 1
ATOM 3864 N N . TRP B 1 93 ? -2.176 19.875 20 1 90.62 93 TRP B N 1
ATOM 3865 C CA . TRP B 1 93 ? -1.107 20.734 19.5 1 90.62 93 TRP B CA 1
ATOM 3866 C C . TRP B 1 93 ? 0.258 20.219 19.922 1 90.62 93 TRP B C 1
ATOM 3868 O O . TRP B 1 93 ? 1.16 20.062 19.109 1 90.62 93 TRP B O 1
ATOM 3878 N N . ALA B 1 94 ? 0.429 19.922 21.188 1 83.06 94 ALA B N 1
ATOM 3879 C CA . ALA B 1 94 ? 1.697 19.453 21.734 1 83.06 94 ALA B CA 1
ATOM 3880 C C . ALA B 1 94 ? 2.104 18.125 21.109 1 83.06 94 ALA B C 1
ATOM 3882 O O . ALA B 1 94 ? 3.262 17.938 20.719 1 83.06 94 ALA B O 1
ATOM 3883 N N . MET B 1 95 ? 1.124 17.281 21.047 1 82.5 95 MET B N 1
ATOM 3884 C CA . MET B 1 95 ? 1.417 15.969 20.484 1 82.5 95 MET B CA 1
ATOM 3885 C C . MET B 1 95 ? 1.692 16.062 18.984 1 82.5 95 MET B C 1
ATOM 3887 O O . MET B 1 95 ? 2.514 15.32 18.453 1 82.5 95 MET B O 1
ATOM 3891 N N . GLY B 1 96 ? 0.984 16.891 18.297 1 87.12 96 GLY B N 1
ATOM 3892 C CA . GLY B 1 96 ? 1.245 17.109 16.891 1 87.12 96 GLY B CA 1
ATOM 3893 C C . GLY B 1 96 ? 2.648 17.625 16.609 1 87.12 96 GLY B C 1
ATOM 3894 O O . GLY B 1 96 ? 3.293 17.188 15.656 1 87.12 96 GLY B O 1
ATOM 3895 N N . LEU B 1 97 ? 3.082 18.453 17.469 1 83.56 97 LEU B N 1
ATOM 3896 C CA . LEU B 1 97 ? 4.422 19.016 17.328 1 83.56 97 LEU B CA 1
ATOM 3897 C C . LEU B 1 97 ? 5.484 17.953 17.594 1 83.56 97 LEU B C 1
ATOM 3899 O O . LEU B 1 97 ? 6.508 17.906 16.906 1 83.56 97 LEU B O 1
ATOM 3903 N N . ALA B 1 98 ? 5.219 17.141 18.5 1 76.12 98 ALA B N 1
ATOM 3904 C CA . ALA B 1 98 ? 6.219 16.188 18.953 1 76.12 98 ALA B CA 1
ATOM 3905 C C . ALA B 1 98 ? 6.289 14.984 18.016 1 76.12 98 ALA B C 1
ATOM 3907 O O . ALA B 1 98 ? 7.375 14.484 17.719 1 76.12 98 ALA B O 1
ATOM 3908 N N . SER B 1 99 ? 5.168 14.555 17.594 1 80.19 99 SER B N 1
ATOM 3909 C CA . SER B 1 99 ? 5.113 13.312 16.828 1 80.19 99 SER B CA 1
ATOM 3910 C C . SER B 1 99 ? 5.242 13.578 15.328 1 80.19 99 SER B C 1
ATOM 3912 O O . SER B 1 99 ? 5.84 12.781 14.602 1 80.19 99 SER B O 1
ATOM 3914 N N . GLY B 1 100 ? 4.688 14.688 14.906 1 85.25 100 GLY B N 1
ATOM 3915 C CA . GLY B 1 100 ? 4.707 14.984 13.484 1 85.25 100 GLY B CA 1
ATOM 3916 C C . GLY B 1 100 ? 3.449 14.539 12.766 1 85.25 100 GLY B C 1
ATOM 3917 O O . GLY B 1 100 ? 2.498 14.07 13.398 1 85.25 100 GLY B O 1
ATOM 3918 N N . ASN B 1 101 ? 3.424 14.719 11.453 1 86.44 101 ASN B N 1
ATOM 3919 C CA . ASN B 1 101 ? 2.287 14.336 10.625 1 86.44 101 ASN B CA 1
ATOM 3920 C C . ASN B 1 101 ? 2.113 12.82 10.57 1 86.44 101 ASN B C 1
ATOM 3922 O O . ASN B 1 101 ? 3.098 12.078 10.578 1 86.44 101 ASN B O 1
ATOM 3926 N N . PRO B 1 102 ? 0.859 12.406 10.578 1 88.94 102 PRO B N 1
ATOM 3927 C CA . PRO B 1 102 ? -0.415 13.125 10.617 1 88.94 102 PRO B CA 1
ATOM 3928 C C . PRO B 1 102 ? -1.066 13.102 12 1 88.94 102 PRO B C 1
ATOM 3930 O O . PRO B 1 102 ? -2.293 13.016 12.109 1 88.94 102 PRO B O 1
ATOM 3933 N N . ALA B 1 103 ? -0.287 13.062 13.008 1 87.31 103 ALA B N 1
ATOM 3934 C CA . ALA B 1 103 ? -0.75 12.867 14.383 1 87.31 103 ALA B CA 1
ATOM 3935 C C . ALA B 1 103 ? -1.746 13.953 14.781 1 87.31 103 ALA B C 1
ATOM 3937 O O . ALA B 1 103 ? -2.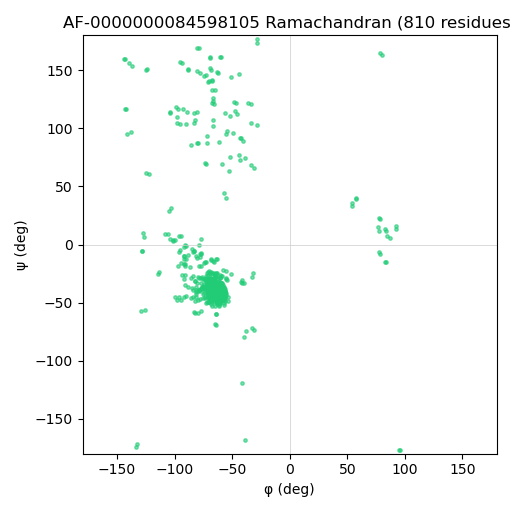744 13.664 15.453 1 87.31 103 ALA B O 1
ATOM 3938 N N . GLY B 1 104 ? -1.447 15.172 14.406 1 92 104 GLY B N 1
ATOM 3939 C CA . GLY B 1 104 ? -2.359 16.25 14.742 1 92 104 GLY B CA 1
ATOM 3940 C C . GLY B 1 104 ? -3.766 16.031 14.219 1 92 104 GLY B C 1
ATOM 3941 O O . GLY B 1 104 ? -4.742 16.203 14.953 1 92 104 GLY B O 1
ATOM 3942 N N . ALA B 1 105 ? -3.828 15.656 13.023 1 93.69 105 ALA B N 1
ATOM 3943 C CA . ALA B 1 105 ? -5.125 15.391 12.406 1 93.69 105 ALA B CA 1
ATOM 3944 C C . ALA B 1 105 ? -5.809 14.195 13.055 1 93.69 105 ALA B C 1
ATOM 3946 O O . ALA B 1 105 ? -7.02 14.219 13.297 1 93.69 105 ALA B O 1
ATOM 3947 N N . LYS B 1 106 ? -5.082 13.188 13.305 1 91.69 106 LYS B N 1
ATOM 3948 C CA . LYS B 1 106 ? -5.629 11.992 13.945 1 91.69 106 LYS B CA 1
ATOM 3949 C C . LYS B 1 106 ? -6.23 12.328 15.312 1 91.69 106 LYS B C 1
ATOM 3951 O O . LYS B 1 106 ? -7.336 11.891 15.633 1 91.69 106 LYS B O 1
ATOM 3956 N N . LEU B 1 107 ? -5.543 13.07 16.047 1 91.06 107 LEU B N 1
ATOM 3957 C CA . LEU B 1 107 ? -5.992 13.422 17.391 1 91.06 107 LEU B CA 1
ATOM 3958 C C . LEU B 1 107 ? -7.172 14.383 17.328 1 91.06 107 LEU B C 1
ATOM 3960 O O . LEU B 1 107 ? -8.07 14.32 18.172 1 91.06 107 LEU B O 1
ATOM 3964 N N . ALA B 1 108 ? -7.152 15.273 16.406 1 94.56 108 ALA B N 1
ATOM 3965 C CA . ALA B 1 108 ? -8.305 16.156 16.219 1 94.56 108 ALA B CA 1
ATOM 3966 C C . ALA B 1 108 ? -9.562 15.352 15.914 1 94.56 108 ALA B C 1
ATOM 3968 O O . ALA B 1 108 ? -10.633 15.633 16.469 1 94.56 108 ALA B O 1
ATOM 3969 N N . VAL B 1 109 ? -9.422 14.383 15.086 1 94.5 109 VAL B N 1
ATOM 3970 C CA . VAL B 1 109 ? -10.547 13.523 14.734 1 94.5 109 VAL B CA 1
ATOM 3971 C C . VAL B 1 109 ? -11.016 12.758 15.969 1 94.5 109 VAL B C 1
ATOM 3973 O O . VAL B 1 109 ? -12.219 12.617 16.203 1 94.5 109 VAL B O 1
ATOM 3976 N N . GLN B 1 110 ? -10.062 12.273 16.703 1 90.38 110 GLN B N 1
ATOM 3977 C CA . GLN B 1 110 ? -10.414 11.539 17.922 1 90.38 110 GLN B CA 1
ATOM 3978 C C . GLN B 1 110 ? -11.188 12.422 18.891 1 90.38 110 GLN B C 1
ATOM 3980 O O . GLN B 1 110 ? -12.172 11.977 19.484 1 90.38 110 GLN B O 1
ATOM 3985 N N . MET B 1 111 ? -10.773 13.633 19.109 1 91.19 111 MET B N 1
ATOM 3986 C CA . MET B 1 111 ? -11.461 14.562 20 1 91.19 111 MET B CA 1
ATOM 3987 C C . MET B 1 111 ? -12.867 14.875 19.484 1 91.19 111 MET B C 1
ATOM 3989 O O . MET B 1 111 ? -13.797 15.047 20.266 1 91.19 111 MET B O 1
ATOM 3993 N N . ARG B 1 112 ? -12.953 14.977 18.172 1 93.94 112 ARG B N 1
ATOM 3994 C CA . ARG B 1 112 ? -14.25 15.211 17.562 1 93.94 112 ARG B CA 1
ATOM 3995 C C . ARG B 1 112 ? -15.188 14.023 17.781 1 93.94 112 ARG B C 1
ATOM 3997 O O . ARG B 1 112 ? -16.359 14.203 18.125 1 93.94 112 ARG B O 1
ATOM 4004 N N . LYS B 1 113 ? -14.688 12.883 17.656 1 91.19 113 LYS B N 1
ATOM 4005 C CA . LYS B 1 113 ? -15.477 11.664 17.844 1 91.19 113 LYS B CA 1
ATOM 4006 C C . LYS B 1 113 ? -15.93 11.516 19.297 1 91.19 113 LYS B C 1
ATOM 4008 O O . LYS B 1 113 ? -17.016 10.992 19.562 1 91.19 113 LYS B O 1
ATOM 4013 N N . LEU B 1 114 ? -15.117 12 20.188 1 85.69 114 LEU B N 1
ATOM 4014 C CA . LEU B 1 114 ? -15.43 11.938 21.609 1 85.69 114 LEU B CA 1
ATOM 4015 C C . LEU B 1 114 ? -16.344 13.078 22.016 1 85.69 114 LEU B C 1
ATOM 4017 O O . LEU B 1 114 ? -16.766 13.156 23.172 1 85.69 114 LEU B O 1
ATOM 4021 N N . GLY B 1 115 ? -16.641 14.008 21.109 1 89.56 115 GLY B N 1
ATOM 4022 C CA . GLY B 1 115 ? -17.547 15.109 21.359 1 89.56 115 GLY B CA 1
ATOM 4023 C C . GLY B 1 115 ? -16.906 16.234 22.172 1 89.56 115 GLY B C 1
ATOM 4024 O O . GLY B 1 115 ? -17.609 17.047 22.766 1 89.56 115 GLY B O 1
ATOM 4025 N N . LYS B 1 116 ? -15.664 16.25 22.125 1 88.19 116 LYS B N 1
ATOM 4026 C CA . LYS B 1 116 ? -14.961 17.219 22.969 1 88.19 116 LYS B CA 1
ATOM 4027 C C . LYS B 1 116 ? -14.727 18.531 22.234 1 88.19 116 LYS B C 1
ATOM 4029 O O . LYS B 1 116 ? -14.445 19.562 22.844 1 88.19 116 LYS B O 1
ATOM 4034 N N . ILE B 1 117 ? -14.82 18.484 20.906 1 92.25 117 ILE B N 1
ATOM 4035 C CA . ILE B 1 117 ? -14.656 19.688 20.094 1 92.25 117 ILE B CA 1
ATOM 4036 C C . ILE B 1 117 ? -15.711 19.719 19 1 92.25 117 ILE B C 1
ATOM 4038 O O . ILE B 1 117 ? -16.234 18.672 18.609 1 92.25 117 ILE B O 1
ATOM 4042 N N . SER B 1 118 ? -16.016 20.938 18.594 1 93.94 118 SER B N 1
ATOM 4043 C CA . SER B 1 118 ? -16.922 21.094 17.453 1 93.94 118 SER B CA 1
ATOM 4044 C C . SER B 1 118 ? -16.203 20.859 16.141 1 93.94 118 SER B C 1
ATOM 4046 O O . SER B 1 118 ? -14.984 20.703 16.094 1 93.94 118 SER B O 1
ATOM 4048 N N . GLN B 1 119 ? -17.016 20.75 15.078 1 95.06 119 GLN B N 1
ATOM 4049 C CA . GLN B 1 119 ? -16.453 20.547 13.742 1 95.06 119 GLN B CA 1
ATOM 4050 C C . GLN B 1 119 ? -15.492 21.656 13.375 1 95.06 119 GLN B C 1
ATOM 4052 O O . GLN B 1 119 ? -14.391 21.406 12.875 1 95.06 119 GLN B O 1
ATOM 4057 N N . ILE B 1 120 ? -15.938 22.875 13.68 1 95 120 ILE B N 1
ATOM 4058 C CA . ILE B 1 120 ? -15.156 24.062 13.312 1 9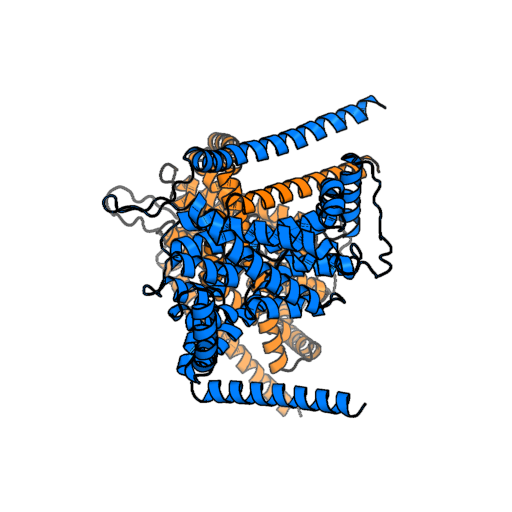5 120 ILE B CA 1
ATOM 4059 C C . ILE B 1 120 ? -13.883 24.109 14.148 1 95 120 ILE B C 1
ATOM 4061 O O . ILE B 1 120 ? -12.805 24.422 13.633 1 95 120 ILE B O 1
ATOM 4065 N N . GLU B 1 121 ? -14.016 23.797 15.406 1 94.12 121 GLU B N 1
ATOM 4066 C CA . GLU B 1 121 ? -12.836 23.734 16.266 1 94.12 121 GLU B CA 1
ATOM 4067 C C . GLU B 1 121 ? -11.867 22.656 15.789 1 94.12 121 GLU B C 1
ATOM 4069 O O . GLU B 1 121 ? -10.648 22.828 15.859 1 94.12 121 GLU B O 1
ATOM 4074 N N . GLY B 1 122 ? -12.438 21.562 15.32 1 95.75 122 GLY B N 1
ATOM 4075 C CA . GLY B 1 122 ? -11.609 20.516 14.742 1 95.75 122 GLY B CA 1
ATOM 4076 C C . GLY B 1 122 ? -10.875 20.953 13.492 1 95.75 122 GLY B C 1
ATOM 4077 O O . GLY B 1 122 ? -9.719 20.578 13.289 1 95.75 122 GLY B O 1
ATOM 4078 N N . GLU B 1 123 ? -11.531 21.703 12.656 1 96.75 123 GLU B N 1
ATOM 4079 C CA . GLU B 1 123 ? -10.914 22.234 11.438 1 96.75 123 GLU B CA 1
ATOM 4080 C C . GLU B 1 123 ? -9.781 23.188 11.773 1 96.75 123 GLU B C 1
ATOM 4082 O O . GLU B 1 123 ? -8.734 23.188 11.117 1 96.75 123 GLU B O 1
ATOM 4087 N N . ARG B 1 124 ? -10.039 24 12.789 1 95.75 124 ARG B N 1
ATOM 4088 C CA . ARG B 1 124 ? -8.984 24.906 13.234 1 95.75 124 ARG B CA 1
ATOM 4089 C C . ARG B 1 124 ? -7.781 24.125 13.75 1 95.75 124 ARG B C 1
ATOM 4091 O O . ARG B 1 124 ? -6.648 24.391 13.352 1 95.75 124 ARG B O 1
ATOM 4098 N N . LEU B 1 125 ? -8.055 23.156 14.586 1 94.69 125 LEU B N 1
ATOM 4099 C CA . LEU B 1 125 ? -6.996 22.375 15.211 1 94.69 125 LEU B CA 1
ATOM 4100 C C . LEU B 1 125 ? -6.203 21.609 14.156 1 94.69 125 LEU B C 1
ATOM 4102 O O . LEU B 1 125 ? -4.969 21.625 14.172 1 94.69 125 LEU B O 1
ATOM 4106 N N . ALA B 1 126 ? -6.891 20.938 13.289 1 95.56 126 ALA B N 1
ATOM 4107 C CA . ALA B 1 126 ? -6.219 20.188 12.234 1 95.56 126 ALA B CA 1
ATOM 4108 C C . ALA B 1 126 ? -5.352 21.094 11.367 1 95.56 126 ALA B C 1
ATOM 4110 O O . ALA B 1 126 ? -4.332 20.656 10.828 1 95.56 126 ALA B O 1
ATOM 4111 N N . GLY B 1 127 ? -5.699 22.297 11.289 1 95.12 127 GLY B N 1
ATOM 4112 C CA . GLY B 1 127 ? -5.023 23.25 10.414 1 95.12 127 GLY B CA 1
ATOM 4113 C C . GLY B 1 127 ? -3.65 23.641 10.914 1 95.12 127 GLY B C 1
ATOM 4114 O O . GLY B 1 127 ? -2.766 23.969 10.125 1 95.12 127 GLY B O 1
ATOM 4115 N N . PHE B 1 128 ? -3.518 23.625 12.203 1 94 128 PHE B N 1
ATOM 4116 C CA . PHE B 1 128 ? -2.248 24.172 12.656 1 94 128 PHE B CA 1
ATOM 4117 C C . PHE B 1 128 ? -1.536 23.203 13.594 1 94 128 PHE B C 1
ATOM 4119 O O . PHE B 1 128 ? -0.553 23.562 14.242 1 94 128 PHE B O 1
ATOM 4126 N N . THR B 1 129 ? -2.008 21.984 13.711 1 91.75 129 THR B N 1
ATOM 4127 C CA . THR B 1 129 ? -1.376 21.016 14.602 1 91.75 129 THR B CA 1
ATOM 4128 C C . THR B 1 129 ? -0.642 19.938 13.797 1 91.75 129 THR B C 1
ATOM 4130 O O . THR B 1 129 ? -0.212 18.922 14.352 1 91.75 129 THR B O 1
ATOM 4133 N N . ASN B 1 130 ? -0.538 20.141 12.547 1 90.31 130 ASN B N 1
ATOM 4134 C CA . ASN B 1 130 ? 0.206 19.234 11.664 1 90.31 130 ASN B CA 1
ATOM 4135 C C . ASN B 1 130 ? 1.556 19.828 11.273 1 90.31 130 ASN B C 1
ATOM 4137 O O . ASN B 1 130 ? 1.616 20.906 10.672 1 90.31 130 ASN B O 1
ATOM 4141 N N . SER B 1 131 ? 2.572 19.203 11.734 1 89.75 131 SER B N 1
ATOM 4142 C CA . SER B 1 131 ? 3.934 19.656 11.461 1 89.75 131 SER B CA 1
ATOM 4143 C C . SER B 1 131 ? 4.879 18.469 11.266 1 89.75 131 SER B C 1
ATOM 4145 O O . SER B 1 131 ? 4.543 17.328 11.602 1 89.75 131 SER B O 1
ATOM 4147 N N . SER B 1 132 ? 5.988 18.766 10.609 1 89.62 132 SER B N 1
ATOM 4148 C CA . SER B 1 132 ? 7.039 17.766 10.531 1 89.62 132 SER B CA 1
ATOM 4149 C C . SER B 1 132 ? 7.719 17.562 11.883 1 89.62 132 SER B C 1
ATOM 4151 O O . SER B 1 132 ? 7.895 18.516 12.641 1 89.62 132 SER B O 1
ATOM 4153 N N . ASN B 1 133 ? 8.023 16.359 12.18 1 82.5 133 ASN B N 1
ATOM 4154 C CA . ASN B 1 133 ? 8.695 16.078 13.445 1 82.5 133 ASN B CA 1
ATOM 4155 C C . ASN B 1 133 ? 10.125 16.625 13.453 1 82.5 133 ASN B C 1
ATOM 4157 O O . ASN B 1 133 ? 10.797 16.625 12.414 1 82.5 133 ASN B O 1
ATOM 4161 N N . PRO B 1 134 ? 10.578 16.969 14.625 1 83.56 134 PRO B N 1
ATOM 4162 C CA . PRO B 1 134 ? 11.922 17.531 14.758 1 83.56 134 PRO B CA 1
ATOM 4163 C C . PRO B 1 134 ? 13.016 16.578 14.273 1 83.56 134 PRO B C 1
ATOM 4165 O O . PRO B 1 134 ? 14 17.016 13.688 1 83.56 134 PRO B O 1
ATOM 4168 N N . LEU B 1 135 ? 12.844 15.359 14.531 1 75.56 135 LEU B N 1
ATOM 4169 C CA . LEU B 1 135 ? 13.836 14.367 14.117 1 75.56 135 LEU B CA 1
ATOM 4170 C C . LEU B 1 135 ? 14.008 14.375 12.602 1 75.56 135 LEU B C 1
ATOM 4172 O O . LEU B 1 135 ? 15.117 14.156 12.102 1 75.56 135 LEU B O 1
ATOM 4176 N N . PHE B 1 136 ? 12.961 14.555 11.922 1 84.88 136 PHE B N 1
ATOM 4177 C CA . PHE B 1 136 ? 13.023 14.617 10.469 1 84.88 136 PHE B CA 1
ATOM 4178 C C . PHE B 1 136 ? 13.727 15.883 10.008 1 84.88 136 PHE B C 1
ATOM 4180 O O . PHE B 1 136 ? 14.57 15.844 9.109 1 84.88 136 PHE B O 1
ATOM 4187 N N . ILE B 1 137 ? 13.43 17 10.594 1 91 137 ILE B N 1
ATOM 4188 C CA . ILE B 1 137 ? 13.992 18.297 10.195 1 91 137 ILE B CA 1
ATOM 4189 C C . ILE B 1 137 ? 15.484 18.328 10.523 1 91 137 ILE B C 1
ATOM 4191 O O . ILE B 1 137 ? 16.312 18.625 9.648 1 91 137 ILE B O 1
ATOM 4195 N N . PHE B 1 138 ? 15.859 17.922 11.656 1 86.38 138 PHE B N 1
ATOM 4196 C CA . PHE B 1 138 ? 17.25 18 12.102 1 86.38 138 PHE B CA 1
ATOM 4197 C C . PHE B 1 138 ? 18.047 16.828 11.562 1 86.38 138 PHE B C 1
ATOM 4199 O O . PHE B 1 138 ? 19.156 17.016 11.047 1 86.38 138 PHE B O 1
ATOM 4206 N N . GLY B 1 139 ? 17.562 15.695 11.688 1 81.12 139 GLY B N 1
ATOM 4207 C CA . GLY B 1 139 ? 18.297 14.484 11.344 1 81.12 139 GLY B CA 1
ATOM 4208 C C . GLY B 1 139 ? 18.359 14.234 9.852 1 81.12 139 GLY B C 1
ATOM 4209 O O . GLY B 1 139 ? 19.453 14.125 9.281 1 81.12 139 GLY B O 1
ATOM 4210 N N . ALA B 1 140 ? 17.25 14.148 9.242 1 82.06 140 ALA B N 1
ATOM 4211 C CA . ALA B 1 140 ? 17.203 13.75 7.836 1 82.06 140 ALA B CA 1
ATOM 4212 C C . ALA B 1 140 ? 17.547 14.922 6.926 1 82.06 140 ALA B C 1
ATOM 4214 O O . ALA B 1 140 ? 18.438 14.82 6.066 1 82.06 140 ALA B O 1
ATOM 4215 N N . ILE B 1 141 ? 16.953 16.047 7.164 1 90.88 141 ILE B N 1
ATOM 4216 C CA . ILE B 1 141 ? 17.094 17.156 6.223 1 90.88 141 ILE B CA 1
ATOM 4217 C C . ILE B 1 141 ? 18.406 17.906 6.496 1 90.88 141 ILE B C 1
ATOM 4219 O O . ILE B 1 141 ? 19.297 17.922 5.652 1 90.88 141 ILE B O 1
ATOM 4223 N N . ALA B 1 142 ? 18.609 18.422 7.641 1 90.5 142 ALA B N 1
ATOM 4224 C CA . ALA B 1 142 ? 19.75 19.266 7.941 1 90.5 142 ALA B CA 1
ATOM 4225 C C . ALA B 1 142 ? 21.047 18.453 7.906 1 90.5 142 ALA B C 1
ATOM 4227 O O . ALA B 1 142 ? 21.984 18.797 7.176 1 90.5 142 ALA B O 1
ATOM 4228 N N . VAL B 1 143 ? 21.094 17.391 8.609 1 83.81 143 VAL B N 1
ATOM 4229 C CA . VAL B 1 143 ? 22.297 16.594 8.703 1 83.81 143 VAL B CA 1
ATOM 4230 C C . VAL B 1 143 ? 22.375 15.633 7.52 1 83.81 143 VAL B C 1
ATOM 4232 O O . VAL B 1 143 ? 23.438 15.5 6.887 1 83.81 143 VAL B O 1
ATOM 4235 N N . GLY B 1 144 ? 21.391 15.016 7.203 1 82.5 144 GLY B N 1
ATOM 4236 C CA . GLY B 1 144 ? 21.391 13.953 6.203 1 82.5 144 GLY B CA 1
ATOM 4237 C C . GLY B 1 144 ? 21.547 14.477 4.785 1 82.5 144 GLY B C 1
ATOM 4238 O O . GLY B 1 144 ? 22.375 13.969 4.023 1 82.5 144 GLY B O 1
ATOM 4239 N N . PHE B 1 145 ? 20.766 15.43 4.441 1 88.88 145 PHE B N 1
ATOM 4240 C CA . PHE B 1 145 ? 20.734 15.883 3.055 1 88.88 145 PHE B CA 1
ATOM 4241 C C . PHE B 1 145 ? 21.672 17.078 2.859 1 88.88 145 PHE B C 1
ATOM 4243 O O . PHE B 1 145 ? 22.484 17.078 1.94 1 88.88 145 PHE B O 1
ATOM 4250 N N . PHE B 1 146 ? 21.578 18.047 3.754 1 91.69 146 PHE B N 1
ATOM 4251 C CA . PHE B 1 146 ? 22.344 19.281 3.578 1 91.69 146 PHE B CA 1
ATOM 4252 C C . PHE B 1 146 ? 23.703 19.156 4.246 1 91.69 146 PHE B C 1
ATOM 4254 O O . PHE B 1 146 ? 24.562 20.016 4.062 1 91.69 146 PHE B O 1
ATOM 4261 N N . HIS B 1 147 ? 23.891 18.141 5.059 1 87.19 147 HIS B N 1
ATOM 4262 C CA . HIS B 1 147 ? 25.125 17.906 5.797 1 87.19 147 HIS B CA 1
ATOM 4263 C C . HIS B 1 147 ? 25.516 19.141 6.605 1 87.19 147 HIS B C 1
ATOM 4265 O O . HIS B 1 147 ? 26.703 19.5 6.648 1 87.19 147 HIS B O 1
ATOM 4271 N N . ASN B 1 148 ? 24.562 19.812 7.109 1 87.88 148 ASN B N 1
ATOM 4272 C CA . ASN B 1 148 ? 24.734 21.031 7.902 1 87.88 148 ASN B CA 1
ATOM 4273 C C . ASN B 1 148 ? 23.75 21.094 9.07 1 87.88 148 ASN B C 1
ATOM 4275 O O . ASN B 1 148 ? 22.641 21.578 8.922 1 87.88 148 ASN B O 1
ATOM 4279 N N . PRO B 1 149 ? 24.172 20.656 10.227 1 80.69 149 PRO B N 1
ATOM 4280 C CA . PRO B 1 149 ? 23.281 20.594 11.398 1 80.69 149 PRO B CA 1
ATOM 4281 C C . PRO B 1 149 ? 22.734 21.969 11.789 1 80.69 149 PRO B C 1
ATOM 4283 O O . PRO B 1 149 ? 21.625 22.062 12.328 1 80.69 149 PRO B O 1
ATOM 4286 N N . ALA B 1 150 ? 23.422 23 11.484 1 80.31 150 ALA B N 1
ATOM 4287 C CA . ALA B 1 150 ? 23.031 24.344 11.883 1 80.31 150 ALA B CA 1
ATOM 4288 C C . ALA B 1 150 ? 21.766 24.781 11.148 1 80.31 150 ALA B C 1
ATOM 4290 O O . ALA B 1 150 ? 21 25.594 11.664 1 80.31 150 ALA B O 1
ATOM 4291 N N . LEU B 1 151 ? 21.547 24.219 10.094 1 90.06 151 LEU B N 1
ATOM 4292 C CA . LEU B 1 151 ? 20.375 24.578 9.297 1 90.06 151 LEU B CA 1
ATOM 4293 C C . LEU B 1 151 ? 19.109 24.078 9.961 1 90.06 151 LEU B C 1
ATOM 4295 O O . LEU B 1 151 ? 18.016 24.594 9.695 1 90.06 151 LEU B O 1
ATOM 4299 N N . GLY B 1 152 ? 19.266 23.047 10.773 1 89.75 152 GLY B N 1
ATOM 4300 C CA . GLY B 1 152 ? 18.109 22.469 11.453 1 89.75 152 GLY B CA 1
ATOM 4301 C C . GLY B 1 152 ? 17.344 23.484 12.281 1 89.75 152 GLY B C 1
ATOM 4302 O O . GLY B 1 152 ? 16.109 23.484 12.273 1 89.75 152 GLY B O 1
ATOM 4303 N N . MET B 1 153 ? 18.047 24.344 12.898 1 87.5 153 MET B N 1
ATOM 4304 C CA . MET B 1 153 ? 17.406 25.312 13.766 1 87.5 153 MET B CA 1
ATOM 4305 C C . MET B 1 153 ? 16.625 26.344 12.945 1 87.5 153 MET B C 1
ATOM 4307 O O . MET B 1 153 ? 15.523 26.734 13.32 1 87.5 153 MET B O 1
ATOM 4311 N N . ILE B 1 154 ? 17.219 26.75 11.898 1 92.62 154 ILE B N 1
ATOM 4312 C CA . ILE B 1 154 ? 16.562 27.719 11.039 1 92.62 154 ILE B CA 1
ATOM 4313 C C . ILE B 1 154 ? 15.273 27.141 10.469 1 92.62 154 ILE B C 1
ATOM 4315 O O . ILE B 1 154 ? 14.219 27.766 10.516 1 92.62 154 ILE B O 1
ATOM 4319 N N . LEU B 1 155 ? 15.398 25.953 9.984 1 95.25 155 LEU B N 1
ATOM 4320 C CA . LEU B 1 155 ? 14.25 25.312 9.367 1 95.25 155 LEU B CA 1
ATOM 4321 C C . LEU B 1 155 ? 13.18 24.984 10.414 1 95.25 155 LEU B C 1
ATOM 4323 O O . LEU B 1 155 ? 11.984 25.156 10.156 1 95.25 155 LEU B O 1
ATOM 4327 N N . ALA B 1 156 ? 13.609 24.531 11.578 1 93.38 156 ALA B N 1
ATOM 4328 C CA . ALA B 1 156 ? 12.672 24.188 12.648 1 93.38 156 ALA B CA 1
ATOM 4329 C C . ALA B 1 156 ? 11.922 25.438 13.133 1 93.38 156 ALA B C 1
ATOM 4331 O O . ALA B 1 156 ? 10.703 25.406 13.305 1 93.38 156 ALA B O 1
ATOM 4332 N N . LEU B 1 157 ? 12.656 26.484 13.359 1 93.38 157 LEU B N 1
ATOM 4333 C CA . LEU B 1 157 ? 12.031 27.719 13.828 1 93.38 157 LEU B CA 1
ATOM 4334 C C . LEU B 1 157 ? 11.031 28.25 12.805 1 93.38 157 LEU B C 1
ATOM 4336 O O . LEU B 1 157 ? 9.914 28.641 13.156 1 93.38 157 LEU B O 1
ATOM 4340 N N . ALA B 1 158 ? 11.477 28.281 11.594 1 96.75 158 ALA B N 1
ATOM 4341 C CA . ALA B 1 158 ? 10.578 28.734 10.539 1 96.75 158 ALA B CA 1
ATOM 4342 C C . ALA B 1 158 ? 9.328 27.859 10.461 1 96.75 158 ALA B C 1
ATOM 4344 O O . ALA B 1 158 ? 8.219 28.375 10.297 1 96.75 158 ALA B O 1
ATOM 4345 N N . HIS B 1 159 ? 9.508 26.578 10.594 1 96.31 159 HIS B N 1
ATOM 4346 C CA . HIS B 1 159 ? 8.422 25.625 10.469 1 96.31 159 HIS B CA 1
ATOM 4347 C C . HIS B 1 159 ? 7.441 25.734 11.633 1 96.31 159 HIS B C 1
ATOM 4349 O O . HIS B 1 159 ? 6.234 25.859 11.414 1 96.31 159 HIS B O 1
ATOM 4355 N N . TYR B 1 160 ? 7.91 25.812 12.844 1 94.06 160 TYR B N 1
ATOM 4356 C CA . TYR B 1 160 ? 7.039 25.766 14.016 1 94.06 160 TYR B CA 1
ATOM 4357 C C . TYR B 1 160 ? 6.414 27.141 14.273 1 94.06 160 TYR B C 1
ATOM 4359 O O . TYR B 1 160 ? 5.246 27.234 14.664 1 94.06 160 TYR B O 1
ATOM 4367 N N . ILE B 1 161 ? 7.18 28.172 14.086 1 95.12 161 ILE B N 1
ATOM 4368 C CA . ILE B 1 161 ? 6.602 29.516 14.188 1 95.12 161 ILE B CA 1
ATOM 4369 C C . ILE B 1 161 ? 5.551 29.703 13.102 1 95.12 161 ILE B C 1
ATOM 4371 O O . ILE B 1 161 ? 4.504 30.312 13.344 1 95.12 161 ILE B O 1
ATOM 4375 N N . GLY B 1 162 ? 5.898 29.203 11.953 1 96.25 162 GLY B N 1
ATOM 4376 C CA . GLY B 1 162 ? 4.91 29.25 10.891 1 96.25 162 GLY B CA 1
ATOM 4377 C C . GLY B 1 162 ? 3.605 28.562 11.25 1 96.25 162 GLY B C 1
ATOM 4378 O O . GLY B 1 162 ? 2.527 29.094 10.961 1 96.25 162 GLY B O 1
ATOM 4379 N N . ASN B 1 163 ? 3.664 27.453 11.859 1 95.06 163 ASN B N 1
ATOM 4380 C CA . ASN B 1 163 ? 2.471 26.734 12.289 1 95.06 163 ASN B CA 1
ATOM 4381 C C . ASN B 1 163 ? 1.665 27.547 13.305 1 95.06 163 ASN B C 1
ATOM 4383 O O . ASN B 1 163 ? 0.433 27.5 13.297 1 95.06 163 ASN B O 1
ATOM 4387 N N . ILE B 1 164 ? 2.34 28.203 14.188 1 94.25 164 ILE B N 1
ATOM 4388 C CA . ILE B 1 164 ? 1.68 29.031 15.195 1 94.25 164 ILE B CA 1
ATOM 4389 C C . ILE B 1 164 ? 0.96 30.188 14.516 1 94.25 164 ILE B C 1
ATOM 4391 O O . ILE B 1 164 ? -0.177 30.516 14.867 1 94.25 164 ILE B O 1
ATOM 4395 N N . VAL B 1 165 ? 1.611 30.797 13.57 1 96.5 165 VAL B N 1
ATOM 4396 C CA . VAL B 1 165 ? 1.018 31.891 12.82 1 96.5 165 VAL B CA 1
ATOM 4397 C C . VAL B 1 165 ? -0.254 31.422 12.125 1 96.5 165 VAL B C 1
ATOM 4399 O O . VAL B 1 165 ? -1.273 32.125 12.141 1 96.5 165 VAL B O 1
ATOM 4402 N N . VAL B 1 166 ? -0.181 30.266 11.531 1 96.25 166 VAL B N 1
ATOM 4403 C CA . VAL B 1 166 ? -1.353 29.719 10.859 1 96.25 166 VAL B CA 1
ATOM 4404 C C . VAL B 1 166 ? -2.463 29.469 11.875 1 96.25 166 VAL B C 1
ATOM 4406 O O . VAL B 1 166 ? -3.639 29.703 11.594 1 96.25 166 VAL B O 1
ATOM 4409 N N . GLY B 1 167 ? -2.109 28.969 13.023 1 95.12 167 GLY B N 1
ATOM 4410 C CA . GLY B 1 167 ? -3.086 28.797 14.086 1 95.12 167 GLY B CA 1
ATOM 4411 C C . GLY B 1 167 ? -3.785 30.094 14.461 1 95.12 167 GLY B C 1
ATOM 4412 O O . GLY B 1 167 ? -5 30.109 14.664 1 95.12 167 GLY B O 1
ATOM 4413 N N . PHE B 1 168 ? -3.027 31.125 14.508 1 95.19 168 PHE B N 1
ATOM 4414 C CA . PHE B 1 168 ? -3.584 32.438 14.836 1 95.19 168 PHE B CA 1
ATOM 4415 C C . PHE B 1 168 ? -4.527 32.906 13.742 1 95.19 168 PHE B C 1
ATOM 4417 O O . PHE B 1 168 ? -5.582 33.5 14.023 1 95.19 168 PHE B O 1
ATOM 4424 N N . LEU B 1 169 ? -4.168 32.688 12.547 1 95.44 169 LEU B N 1
ATOM 4425 C CA . LEU B 1 169 ? -5 33.125 11.422 1 95.44 169 LEU B CA 1
ATOM 4426 C C . LEU B 1 169 ? -6.293 32.312 11.375 1 95.44 169 LEU B C 1
ATOM 4428 O O . LEU B 1 169 ? -7.348 32.844 11.016 1 95.44 169 LEU B O 1
ATOM 4432 N N . PHE B 1 170 ? -6.203 31.109 11.711 1 95.12 170 PHE B N 1
ATOM 4433 C CA . PHE B 1 170 ? -7.34 30.203 11.609 1 95.12 170 PHE B CA 1
ATOM 4434 C C . PHE B 1 170 ? -8.32 30.422 12.758 1 95.12 170 PHE B C 1
ATOM 4436 O O . PHE B 1 170 ? -9.422 29.875 12.75 1 95.12 170 PHE B O 1
ATOM 4443 N N . ARG B 1 171 ? -7.938 31.234 13.719 1 91.81 171 ARG B N 1
ATOM 4444 C CA . ARG B 1 171 ? -8.852 31.594 14.797 1 91.81 171 ARG B CA 1
ATOM 4445 C C . ARG B 1 171 ? -10.117 32.25 14.242 1 91.81 171 ARG B C 1
ATOM 4447 O O . ARG B 1 171 ? -11.188 32.156 14.859 1 91.81 171 ARG B O 1
ATOM 4454 N N . PHE B 1 172 ? -9.992 32.75 13.094 1 91.12 172 PHE B N 1
ATOM 4455 C CA . PHE B 1 172 ? -11.109 33.469 12.477 1 91.12 172 PHE B CA 1
ATOM 4456 C C . PHE B 1 172 ? -11.883 32.531 11.539 1 91.12 172 PHE B C 1
ATOM 4458 O O . PHE B 1 172 ? -12.898 32.938 10.969 1 91.12 172 PHE B O 1
ATOM 4465 N N . HIS B 1 173 ? -11.406 31.422 11.352 1 91.06 173 HIS B N 1
ATOM 4466 C CA . HIS B 1 173 ? -12.125 30.453 10.516 1 91.06 173 HIS B CA 1
ATOM 4467 C C . HIS B 1 173 ? -13.445 30.047 11.164 1 91.06 173 HIS B C 1
ATOM 4469 O O . HIS B 1 173 ? -13.484 29.703 12.344 1 91.06 173 HIS B O 1
ATOM 4475 N N . GLY B 1 174 ? -14.57 30.031 10.398 1 85.19 174 GLY B N 1
ATOM 4476 C CA . GLY B 1 174 ? -15.891 29.641 10.867 1 85.19 174 GLY B CA 1
ATOM 4477 C C . GLY B 1 174 ? -16.578 30.703 11.703 1 85.19 174 GLY B C 1
ATOM 4478 O O . GLY B 1 174 ? -17.438 30.375 12.523 1 85.19 174 GLY B O 1
ATOM 4479 N N . LYS B 1 175 ? -16.281 31.844 11.789 1 75.44 175 LYS B N 1
ATOM 4480 C CA . LYS B 1 175 ? -16.812 32.906 12.617 1 75.44 175 LYS B CA 1
ATOM 4481 C C . LYS B 1 175 ? -18.328 33.031 12.43 1 75.44 175 LYS B C 1
ATOM 4483 O O . LYS B 1 175 ? -19.062 33.312 13.383 1 75.44 175 LYS B O 1
ATOM 4488 N N . ASN B 1 176 ? -18.734 32.719 11.312 1 70.31 176 ASN B N 1
ATOM 4489 C CA . ASN B 1 176 ? -20.156 32.906 11.055 1 70.31 176 ASN B CA 1
ATOM 4490 C C . ASN B 1 176 ? -20.969 31.688 11.445 1 70.31 176 ASN B C 1
ATOM 4492 O O . ASN B 1 176 ? -22.188 31.703 11.359 1 70.31 176 ASN B O 1
ATOM 4496 N N . MET B 1 177 ? -20.359 30.703 11.734 1 64 177 MET B N 1
ATOM 4497 C CA . MET B 1 177 ? -21.109 29.484 12.062 1 64 177 MET B CA 1
ATOM 4498 C C . MET B 1 177 ? -21.422 29.422 13.555 1 64 177 MET B C 1
ATOM 4500 O O . MET B 1 177 ? -20.609 29.844 14.375 1 64 177 MET B O 1
ATOM 4504 N N . LYS B 1 178 ? -22.734 29.5 13.961 1 56.5 178 LYS B N 1
ATOM 4505 C CA . LYS B 1 178 ? -23.281 29.438 15.312 1 56.5 178 LYS B CA 1
ATOM 4506 C C . LYS B 1 178 ? -22.547 28.406 16.156 1 56.5 178 LYS B C 1
ATOM 4508 O O . LYS B 1 178 ? -22.641 27.203 15.898 1 56.5 178 LYS B O 1
ATOM 4513 N N . GLU B 1 179 ? -21.391 28.656 16.578 1 57.44 179 GLU B N 1
ATOM 4514 C CA . GLU B 1 179 ? -20.656 27.688 17.391 1 57.44 179 GLU B CA 1
ATOM 4515 C C . GLU B 1 179 ? -21.25 27.594 18.797 1 57.44 179 GLU B C 1
ATOM 4517 O O . GLU B 1 179 ? -21.516 28.609 19.438 1 57.44 179 GLU B O 1
ATOM 4522 N N . VAL B 1 180 ? -22.156 26.672 19.016 1 50.28 180 VAL B N 1
ATOM 4523 C CA . VAL B 1 180 ? -22.578 26.438 20.391 1 50.28 180 VAL B CA 1
ATOM 4524 C C . VAL B 1 180 ? -21.359 26.125 21.266 1 50.28 180 VAL B C 1
ATOM 4526 O O . VAL B 1 180 ? -20.625 25.172 21 1 50.28 180 VAL B O 1
ATOM 4529 N N . PRO B 1 181 ? -20.859 27.156 21.891 1 50.25 181 PRO B N 1
ATOM 4530 C CA . PRO B 1 181 ? -19.719 26.844 22.75 1 50.25 181 PRO B CA 1
ATOM 4531 C C . PRO B 1 181 ? -19.922 25.578 23.578 1 50.25 181 PRO B C 1
ATOM 4533 O O . PRO B 1 181 ? -20.953 25.438 24.25 1 50.25 181 PRO B O 1
ATOM 4536 N N . LEU B 1 182 ? -19.516 24.453 23.094 1 52.34 182 LEU B N 1
ATOM 4537 C CA . LEU B 1 182 ? -19.625 23.359 24.031 1 52.34 182 LEU B CA 1
ATOM 4538 C C . LEU B 1 182 ? -19.266 23.812 25.438 1 52.34 182 LEU B C 1
ATOM 4540 O O . LEU B 1 182 ? -18.766 24.906 25.641 1 52.34 182 LEU B O 1
ATOM 4544 N N . THR B 1 183 ? -19.047 22.906 26.531 1 48.16 183 THR B N 1
ATOM 4545 C CA . THR B 1 183 ? -19 23.109 27.984 1 48.16 183 THR B CA 1
ATOM 4546 C C . THR B 1 183 ? -17.875 24.062 28.359 1 48.16 183 THR B C 1
ATOM 4548 O O . THR B 1 183 ? -16.703 23.812 28.031 1 48.16 183 THR B O 1
ATOM 4551 N N . ARG B 1 184 ? -18.203 25.469 28.359 1 49.59 184 ARG B N 1
ATOM 4552 C CA . ARG B 1 184 ? -17.281 26.422 28.984 1 49.59 184 ARG B CA 1
ATOM 4553 C C . ARG B 1 184 ? -16.797 25.891 30.328 1 49.59 184 ARG B C 1
ATOM 4555 O O . ARG B 1 184 ? -17.609 25.641 31.234 1 49.59 184 ARG B O 1
ATOM 4562 N N . GLY B 1 185 ? -15.883 24.969 30.297 1 48.69 185 GLY B N 1
ATOM 4563 C CA . GLY B 1 185 ? -15.461 24.594 31.641 1 48.69 185 GLY B CA 1
ATOM 4564 C C . GLY B 1 185 ? -15.242 25.781 32.562 1 48.69 185 GLY B C 1
ATOM 4565 O O . GLY B 1 185 ? -15.156 26.922 32.094 1 48.69 185 GLY B O 1
ATOM 4566 N N . PRO B 1 186 ? -15.523 25.578 33.812 1 46.44 186 PRO B N 1
ATOM 4567 C CA . PRO B 1 186 ? -15.406 26.656 34.781 1 46.44 186 PRO B CA 1
ATOM 4568 C C . PRO B 1 186 ? -14.078 27.422 34.688 1 46.44 186 PRO B C 1
ATOM 4570 O O . PRO B 1 186 ? -13.062 26.828 34.312 1 46.44 186 PRO B O 1
ATOM 4573 N N . SER B 1 187 ? -14.078 28.75 34.469 1 48.59 187 SER B N 1
ATOM 4574 C CA . SER B 1 187 ? -13.031 29.766 34.375 1 48.59 187 SER B CA 1
ATOM 4575 C C . SER B 1 187 ? -11.977 29.562 35.438 1 48.59 187 SER B C 1
ATOM 4577 O O . SER B 1 187 ? -10.867 30.094 35.344 1 48.59 187 SER B O 1
ATOM 4579 N N . SER B 1 188 ? -12.344 29.031 36.594 1 51.66 188 SER B N 1
ATOM 4580 C CA . SER B 1 188 ? -11.328 29.047 37.656 1 51.66 188 SER B CA 1
ATOM 4581 C C . SER B 1 188 ? -10.375 27.875 37.5 1 51.66 188 SER B C 1
ATOM 4583 O O . SER B 1 188 ? -10.805 26.719 37.438 1 51.66 188 SER B O 1
ATOM 4585 N N . LEU B 1 189 ? -9.195 28.125 37.094 1 60.81 189 LEU B N 1
ATOM 4586 C CA . LEU B 1 189 ? -8.039 27.234 36.938 1 60.81 189 LEU B CA 1
ATOM 4587 C C . LEU B 1 189 ? -7.688 26.578 38.281 1 60.81 189 LEU B C 1
ATOM 4589 O O . LEU B 1 189 ? -6.961 27.156 39.094 1 60.81 189 LEU B O 1
ATOM 4593 N N . LYS B 1 190 ? -8.492 25.672 38.844 1 67.19 190 LYS B N 1
ATOM 4594 C CA . LYS B 1 190 ? -8.008 24.938 40 1 67.19 190 LYS B CA 1
ATOM 4595 C C . LYS B 1 190 ? -7.449 23.578 39.594 1 67.19 190 LYS B C 1
ATOM 4597 O O . LYS B 1 190 ? -8.109 22.812 38.906 1 67.19 190 LYS B O 1
ATOM 4602 N N . ILE B 1 191 ? -6.176 23.359 39.812 1 75.75 191 ILE B N 1
ATOM 4603 C CA . ILE B 1 191 ? -5.453 22.109 39.594 1 75.75 191 ILE B CA 1
ATOM 4604 C C . ILE B 1 191 ? -6.297 20.938 40.062 1 75.75 191 ILE B C 1
ATOM 4606 O O . ILE B 1 191 ? -6.305 19.875 39.438 1 75.75 191 ILE B O 1
ATOM 4610 N N . ILE B 1 192 ? -7.035 21.203 41.062 1 74.5 192 ILE B N 1
ATOM 4611 C CA . ILE B 1 192 ? -7.863 20.156 41.656 1 74.5 192 ILE B CA 1
ATOM 4612 C C . ILE B 1 192 ? -8.969 19.766 40.656 1 74.5 192 ILE B C 1
ATOM 4614 O O . ILE B 1 192 ? -9.297 18.594 40.531 1 74.5 192 ILE B O 1
ATOM 4618 N N . ASP B 1 193 ? -9.461 20.75 40.094 1 75.38 193 ASP B N 1
ATOM 4619 C CA . ASP B 1 193 ? -10.5 20.5 39.094 1 75.38 193 ASP B CA 1
ATOM 4620 C C . ASP B 1 193 ? -9.945 19.703 37.906 1 75.38 193 ASP B C 1
ATOM 4622 O O . ASP B 1 193 ? -10.633 18.844 37.344 1 75.38 193 ASP B O 1
ATOM 4626 N N . ALA B 1 194 ? -8.75 20.016 37.562 1 75.44 194 ALA B N 1
ATOM 4627 C CA . ALA B 1 194 ? -8.102 19.312 36.469 1 75.44 194 ALA B CA 1
ATOM 4628 C C . ALA B 1 194 ? -7.887 17.844 36.781 1 75.44 194 ALA B C 1
ATOM 4630 O O . ALA B 1 194 ? -8.133 16.969 35.938 1 75.44 194 ALA B O 1
ATOM 4631 N N . PHE B 1 195 ? -7.48 17.641 37.938 1 78.19 195 PHE B N 1
ATOM 4632 C CA . PHE B 1 195 ? -7.242 16.266 38.375 1 78.19 195 PHE B CA 1
ATOM 4633 C C . PHE B 1 195 ? -8.555 15.492 38.438 1 78.19 195 PHE B C 1
ATOM 4635 O O . PHE B 1 195 ? -8.594 14.312 38.094 1 78.19 195 PHE B O 1
ATOM 4642 N N . SER B 1 196 ? -9.484 16.109 39 1 78.38 196 SER B N 1
ATOM 4643 C CA . SER B 1 196 ? -10.797 15.469 39.062 1 78.38 196 SER B CA 1
ATOM 4644 C C . SER B 1 196 ? -11.312 15.102 37.688 1 78.38 196 SER B C 1
ATOM 4646 O O . SER B 1 196 ? -11.922 14.047 37.5 1 78.38 196 SER B O 1
ATOM 4648 N N . ALA B 1 197 ? -11.109 15.984 36.812 1 75.06 197 ALA B N 1
ATOM 4649 C CA . ALA B 1 197 ? -11.531 15.734 35.438 1 75.06 197 ALA B CA 1
ATOM 4650 C C . ALA B 1 197 ? -10.789 14.539 34.844 1 75.06 197 ALA B C 1
ATOM 4652 O O . ALA B 1 197 ? -11.383 13.711 34.156 1 75.06 197 ALA B O 1
ATOM 4653 N N . MET B 1 198 ? -9.539 14.484 35.094 1 80.06 198 MET B N 1
ATOM 4654 C CA . MET B 1 198 ? -8.711 13.375 34.625 1 80.06 198 MET B CA 1
ATOM 4655 C C . MET B 1 198 ? -9.203 12.047 35.188 1 80.06 198 MET B C 1
ATOM 4657 O O . MET B 1 198 ? -9.359 11.07 34.438 1 80.06 198 MET B O 1
ATOM 4661 N N . HIS B 1 199 ? -9.43 12.102 36.438 1 79.56 199 HIS B N 1
ATOM 4662 C CA . HIS B 1 199 ? -9.867 10.891 37.125 1 79.56 199 HIS B CA 1
ATOM 4663 C C . HIS B 1 199 ? -11.211 10.406 36.594 1 79.56 199 HIS B C 1
ATOM 4665 O O . HIS B 1 199 ? -11.398 9.211 36.375 1 79.56 199 HIS B O 1
ATOM 4671 N N . GLN B 1 200 ? -12.055 11.258 36.438 1 78.75 200 GLN B N 1
ATOM 4672 C CA . GLN B 1 200 ? -13.383 10.914 35.938 1 78.75 200 GLN B CA 1
ATOM 4673 C C . GLN B 1 200 ? -13.297 10.328 34.5 1 78.75 200 GLN B C 1
ATOM 4675 O O . GLN B 1 200 ? -14.023 9.391 34.188 1 78.75 200 GLN B O 1
ATOM 4680 N N . GLU B 1 201 ? -12.5 10.891 33.719 1 79.88 201 GLU B N 1
ATOM 4681 C CA . GLU B 1 201 ? -12.352 10.406 32.375 1 79.88 201 GLU B CA 1
ATOM 4682 C C . GLU B 1 201 ? -11.766 9 32.344 1 79.88 201 GLU B C 1
ATOM 4684 O O . GLU B 1 201 ? -12.141 8.18 31.5 1 79.88 201 GLU B O 1
ATOM 4689 N N . ARG B 1 202 ? -10.805 8.766 33.156 1 81.06 202 ARG B N 1
ATOM 4690 C CA . ARG B 1 202 ? -10.219 7.438 33.25 1 81.06 202 ARG B CA 1
ATOM 4691 C C . ARG B 1 202 ? -11.266 6.395 33.625 1 81.06 202 ARG B C 1
ATOM 4693 O O . ARG B 1 202 ? -11.297 5.301 33.062 1 81.06 202 ARG B O 1
ATOM 4700 N N . LEU B 1 203 ? -12.078 6.832 34.531 1 81.19 203 LEU B N 1
ATOM 4701 C CA . LEU B 1 203 ? -13.133 5.93 34.969 1 81.19 203 LEU B CA 1
ATOM 4702 C C . LEU B 1 203 ? -14.141 5.684 33.844 1 81.19 203 LEU B C 1
ATOM 4704 O O . LEU B 1 203 ? -14.648 4.57 33.719 1 81.19 203 LEU B O 1
ATOM 4708 N N . LYS B 1 204 ? -14.367 6.602 33.156 1 81.94 204 LYS B N 1
ATOM 4709 C CA . LYS B 1 204 ? -15.328 6.492 32.031 1 81.94 204 LYS B CA 1
ATOM 4710 C C . LYS B 1 204 ? -14.805 5.562 30.953 1 81.94 204 LYS B C 1
ATOM 4712 O O . LYS B 1 204 ? -15.586 4.875 30.297 1 81.94 204 LYS B O 1
ATOM 4717 N N . ASP B 1 205 ? -13.555 5.617 30.656 1 82.94 205 ASP B N 1
ATOM 4718 C CA . ASP B 1 205 ? -12.961 4.723 29.672 1 82.94 205 ASP B CA 1
ATOM 4719 C C . ASP B 1 205 ? -13.195 3.26 30.047 1 82.94 205 ASP B C 1
ATOM 4721 O O . ASP B 1 205 ? -13.516 2.438 29.188 1 82.94 205 ASP B O 1
ATOM 4725 N N . GLY B 1 206 ? -13 2.838 31.281 1 82.88 206 GLY B N 1
ATOM 4726 C CA . GLY B 1 206 ? -13.406 1.553 31.828 1 82.88 206 GLY B CA 1
ATOM 4727 C C . GLY B 1 206 ? -12.5 0.413 31.422 1 82.88 206 GLY B C 1
ATOM 4728 O O . GLY B 1 206 ? -12.633 -0.707 31.922 1 82.88 206 GLY B O 1
ATOM 4729 N N . ARG B 1 207 ? -11.57 0.58 30.594 1 87.62 207 ARG B N 1
ATOM 4730 C CA . ARG B 1 207 ? -10.672 -0.496 30.172 1 87.62 207 ARG B CA 1
ATOM 4731 C C . ARG B 1 207 ? -9.664 -0.824 31.266 1 87.62 207 ARG B C 1
ATOM 4733 O O . ARG B 1 207 ? -9.242 0.058 32.031 1 87.62 207 ARG B O 1
ATOM 4740 N N . THR B 1 208 ? -9.344 -2.188 31.312 1 86 208 THR B N 1
ATOM 4741 C CA . THR B 1 208 ? -8.227 -2.574 32.156 1 86 208 THR B CA 1
ATOM 4742 C C . THR B 1 208 ? -6.902 -2.076 31.578 1 86 208 THR B C 1
ATOM 4744 O O . THR B 1 208 ? -6.836 -1.703 30.406 1 86 208 THR B O 1
ATOM 4747 N N . PHE B 1 209 ? -5.957 -2.043 32.438 1 84.5 209 PHE B N 1
ATOM 4748 C CA . PHE B 1 209 ? -4.641 -1.56 32.031 1 84.5 209 PHE B CA 1
ATOM 4749 C C . PHE B 1 209 ? -4.117 -2.361 30.844 1 84.5 209 PHE B C 1
ATOM 4751 O O . PHE B 1 209 ? -3.631 -1.788 29.859 1 84.5 209 PHE B O 1
ATOM 4758 N N . GLY B 1 210 ? -4.246 -3.664 30.953 1 86.31 210 GLY B N 1
ATOM 4759 C CA . GLY B 1 210 ? -3.789 -4.527 29.875 1 86.31 210 GLY B CA 1
ATOM 4760 C C . GLY B 1 210 ? -4.52 -4.289 28.562 1 86.31 210 GLY B C 1
ATOM 4761 O O . GLY B 1 210 ? -3.902 -4.258 27.5 1 86.31 210 GLY B O 1
ATOM 4762 N N . LYS B 1 211 ? -5.691 -4.137 28.641 1 90.19 211 LYS B N 1
ATOM 4763 C CA . LYS B 1 211 ? -6.488 -3.885 27.438 1 90.19 211 LYS B CA 1
ATOM 4764 C C . LYS B 1 211 ? -6.16 -2.521 26.844 1 90.19 211 LYS B C 1
ATOM 4766 O O . LYS B 1 211 ? -6.074 -2.381 25.609 1 90.19 211 LYS B O 1
ATOM 4771 N N . LEU B 1 212 ? -6 -1.55 27.688 1 88.44 212 LEU B N 1
ATOM 4772 C CA . LEU B 1 212 ? -5.688 -0.202 27.219 1 88.44 212 LEU B CA 1
ATOM 4773 C C . LEU B 1 212 ? -4.371 -0.183 26.453 1 88.44 212 LEU B C 1
ATOM 4775 O O . LEU B 1 212 ? -4.281 0.426 25.391 1 88.44 212 LEU B O 1
ATOM 4779 N N . ILE B 1 213 ? -3.402 -0.828 27.016 1 87.81 213 ILE B N 1
ATOM 4780 C CA . ILE B 1 213 ? -2.1 -0.863 26.359 1 87.81 213 ILE B CA 1
ATOM 4781 C C . ILE B 1 213 ? -2.203 -1.633 25.047 1 87.81 213 ILE B C 1
ATOM 4783 O O . ILE B 1 213 ? -1.643 -1.217 24.031 1 87.81 213 ILE B O 1
ATOM 4787 N N . GLY B 1 214 ? -2.904 -2.729 25.141 1 89.25 214 GLY B N 1
ATOM 4788 C CA . GLY B 1 214 ? -3.102 -3.516 23.922 1 89.25 214 GLY B CA 1
ATOM 4789 C C . GLY B 1 214 ? -3.797 -2.746 22.828 1 89.25 214 GLY B C 1
ATOM 4790 O O . GLY B 1 214 ? -3.379 -2.799 21.656 1 89.25 214 GLY B O 1
ATOM 4791 N N . ASP B 1 215 ? -4.777 -2.084 23.156 1 89.81 215 ASP B N 1
ATOM 4792 C CA . ASP B 1 215 ? -5.527 -1.284 22.188 1 89.81 215 ASP B CA 1
ATOM 4793 C C . ASP B 1 215 ? -4.672 -0.141 21.641 1 89.81 215 ASP B C 1
ATOM 4795 O O . ASP B 1 215 ? -4.766 0.199 20.453 1 89.81 215 ASP B O 1
ATOM 4799 N N . ALA B 1 216 ? -3.887 0.447 22.516 1 88.69 216 ALA B N 1
ATOM 4800 C CA . ALA B 1 216 ? -3.004 1.539 22.109 1 88.69 216 ALA B CA 1
ATOM 4801 C C . ALA B 1 216 ? -1.998 1.073 21.062 1 88.69 216 ALA B C 1
ATOM 4803 O O . ALA B 1 216 ? -1.778 1.755 20.047 1 88.69 216 ALA B O 1
ATOM 4804 N N . VAL B 1 217 ? -1.482 -0.064 21.375 1 89.12 217 VAL B N 1
ATOM 4805 C CA . VAL B 1 217 ? -0.499 -0.624 20.453 1 89.12 217 VAL B CA 1
ATOM 4806 C C . VAL B 1 217 ? -1.171 -0.967 19.125 1 89.12 217 VAL B C 1
ATOM 4808 O O . VAL B 1 217 ? -0.664 -0.618 18.062 1 89.12 217 VAL B O 1
ATOM 4811 N N . ARG B 1 218 ? -2.26 -1.582 19.141 1 89.94 218 ARG B N 1
ATOM 4812 C CA . ARG B 1 218 ? -2.969 -2.021 17.953 1 89.94 218 ARG B CA 1
ATOM 4813 C C . ARG B 1 218 ? -3.377 -0.831 17.094 1 89.94 218 ARG B C 1
ATOM 4815 O O . ARG B 1 218 ? -3.129 -0.82 15.875 1 89.94 218 ARG B O 1
ATOM 4822 N N . SER B 1 219 ? -3.918 0.099 17.672 1 88.62 219 SER B N 1
ATOM 4823 C CA . SER B 1 219 ? -4.383 1.276 16.938 1 88.62 219 SER B CA 1
ATOM 4824 C C . SER B 1 219 ? -3.217 2.037 16.328 1 88.62 219 SER B C 1
ATOM 4826 O O . SER B 1 219 ? -3.324 2.541 15.203 1 88.62 219 SER B O 1
ATOM 4828 N N . SER B 1 220 ? -2.146 2.15 17.078 1 87.38 220 SER B N 1
ATOM 4829 C CA . SER B 1 220 ? -0.964 2.854 16.578 1 87.38 220 SER B CA 1
ATOM 4830 C C . SER B 1 220 ? -0.358 2.146 15.375 1 87.38 220 SER B C 1
ATOM 4832 O O . SER B 1 220 ? 0.021 2.793 14.398 1 87.38 220 SER B O 1
ATOM 4834 N N . ILE B 1 221 ? -0.367 0.814 15.461 1 89.06 221 ILE B N 1
ATOM 4835 C CA . ILE B 1 221 ? 0.182 0.025 14.367 1 89.06 221 ILE B CA 1
ATOM 4836 C C . ILE B 1 221 ? -0.705 0.171 13.133 1 89.06 221 ILE B C 1
ATOM 4838 O O . ILE B 1 221 ? -0.205 0.316 12.016 1 89.06 221 ILE B O 1
ATOM 4842 N N . GLU B 1 222 ? -1.912 0.146 13.289 1 89.69 222 GLU B N 1
ATOM 4843 C CA . GLU B 1 222 ? -2.846 0.31 12.18 1 89.69 222 GLU B CA 1
ATOM 4844 C C . GLU B 1 222 ? -2.648 1.655 11.484 1 89.69 222 GLU B C 1
ATOM 4846 O O . GLU B 1 222 ? -2.639 1.73 10.258 1 89.69 222 GLU B O 1
ATOM 4851 N N . THR B 1 223 ? -2.549 2.627 12.258 1 86.88 223 THR B N 1
ATOM 4852 C CA . THR B 1 223 ? -2.332 3.965 11.719 1 86.88 223 THR B CA 1
ATOM 4853 C C . THR B 1 223 ? -1.011 4.031 10.953 1 86.88 223 THR B C 1
ATOM 4855 O O . THR B 1 223 ? -0.937 4.629 9.883 1 86.88 223 THR B O 1
ATOM 4858 N N . LEU B 1 224 ? -0.025 3.463 11.516 1 88.25 224 LEU B N 1
ATOM 4859 C CA . LEU B 1 224 ? 1.297 3.504 10.898 1 88.25 224 LEU B CA 1
ATOM 4860 C C . LEU B 1 224 ? 1.317 2.707 9.602 1 88.25 224 LEU B C 1
ATOM 4862 O O . LEU B 1 224 ? 2.029 3.066 8.656 1 88.25 224 LEU B O 1
ATOM 4866 N N . LEU B 1 225 ? 0.577 1.618 9.57 1 90.25 225 LEU B N 1
ATOM 4867 C CA . LEU B 1 225 ? 0.472 0.858 8.328 1 90.25 225 LEU B CA 1
ATOM 4868 C C . LEU B 1 225 ? -0.211 1.683 7.238 1 90.25 225 LEU B C 1
ATOM 4870 O O . LEU B 1 225 ? 0.2 1.647 6.078 1 90.25 225 LEU B O 1
ATOM 4874 N N . LEU B 1 226 ? -1.171 2.379 7.625 1 90.12 226 LEU B N 1
ATOM 4875 C CA . LEU B 1 226 ? -1.842 3.279 6.691 1 90.12 226 LEU B CA 1
ATOM 4876 C C . LEU B 1 226 ? -0.873 4.332 6.16 1 90.12 226 LEU B C 1
ATOM 4878 O O . LEU B 1 226 ? -0.829 4.586 4.953 1 90.12 226 LEU B O 1
ATOM 4882 N N . ILE B 1 227 ? -0.143 4.91 7.027 1 90.44 227 ILE B N 1
ATOM 4883 C CA . ILE B 1 227 ? 0.856 5.91 6.672 1 90.44 227 ILE B CA 1
ATOM 4884 C C . ILE B 1 227 ? 1.877 5.301 5.711 1 90.44 227 ILE B C 1
ATOM 4886 O O . ILE B 1 227 ? 2.227 5.91 4.699 1 90.44 227 ILE B O 1
ATOM 4890 N N . GLY B 1 228 ? 2.326 4.156 6.062 1 90.69 228 GLY B N 1
ATOM 4891 C CA . GLY B 1 228 ? 3.27 3.463 5.199 1 90.69 228 GLY B CA 1
ATOM 4892 C C . GLY B 1 228 ? 2.736 3.234 3.797 1 90.69 228 GLY B C 1
ATOM 4893 O O . GLY B 1 228 ? 3.457 3.426 2.814 1 90.69 228 GLY B O 1
ATOM 4894 N N . GLY B 1 229 ? 1.533 2.777 3.715 1 91.88 229 GLY B N 1
ATOM 4895 C CA . GLY B 1 229 ? 0.908 2.594 2.414 1 91.88 229 GLY B CA 1
ATOM 4896 C C . GLY B 1 229 ? 0.899 3.857 1.573 1 91.88 229 GLY B C 1
ATOM 4897 O O . GLY B 1 229 ? 1.159 3.809 0.37 1 91.88 229 GLY B O 1
ATOM 4898 N N . PHE B 1 230 ? 0.619 4.949 2.16 1 92.69 230 PHE B N 1
ATOM 4899 C CA . PHE B 1 230 ? 0.586 6.219 1.445 1 92.69 230 PHE B CA 1
ATOM 4900 C C . PHE B 1 230 ? 1.985 6.621 0.995 1 92.69 230 PHE B C 1
ATOM 4902 O O . PHE B 1 230 ? 2.162 7.148 -0.107 1 92.69 230 PHE B O 1
ATOM 4909 N N . ILE B 1 231 ? 2.912 6.441 1.85 1 91.25 231 ILE B N 1
ATOM 4910 C CA . ILE B 1 231 ? 4.285 6.801 1.51 1 91.25 231 ILE B CA 1
ATOM 4911 C C . ILE B 1 231 ? 4.734 6.012 0.281 1 91.25 231 ILE B C 1
ATOM 4913 O O . ILE B 1 231 ? 5.297 6.582 -0.657 1 91.25 231 ILE B O 1
ATOM 4917 N N . ILE B 1 232 ? 4.477 4.766 0.293 1 92 232 ILE B N 1
ATOM 4918 C CA . ILE B 1 232 ? 4.867 3.895 -0.808 1 92 232 ILE B CA 1
ATOM 4919 C C . ILE B 1 232 ? 4.125 4.305 -2.078 1 92 232 ILE B C 1
ATOM 4921 O O . ILE B 1 232 ? 4.73 4.434 -3.145 1 92 232 ILE B O 1
ATOM 4925 N N . LEU B 1 233 ? 2.867 4.48 -1.939 1 92.81 233 LEU B N 1
ATOM 4926 C CA . LEU B 1 233 ? 2.041 4.871 -3.076 1 92.81 233 LEU B CA 1
ATOM 4927 C C . LEU B 1 233 ? 2.562 6.156 -3.711 1 92.81 233 LEU B C 1
ATOM 4929 O O . LEU B 1 233 ? 2.709 6.234 -4.934 1 92.81 233 LEU B O 1
ATOM 4933 N N . PHE B 1 234 ? 2.883 7.098 -2.984 1 92.19 234 PHE B N 1
ATOM 4934 C CA . PHE B 1 234 ? 3.279 8.398 -3.514 1 92.19 234 PHE B CA 1
ATOM 4935 C C . PHE B 1 234 ? 4.73 8.367 -3.984 1 92.19 234 PHE B C 1
ATOM 4937 O O . PHE B 1 234 ? 5.121 9.156 -4.852 1 92.19 234 PHE B O 1
ATOM 4944 N N . SER B 1 235 ? 5.52 7.508 -3.363 1 90.88 235 SER B N 1
ATOM 4945 C CA . SER B 1 235 ? 6.852 7.273 -3.914 1 90.88 235 SER B CA 1
ATOM 4946 C C . SER B 1 235 ? 6.773 6.73 -5.336 1 90.88 235 SER B C 1
ATOM 4948 O O . SER B 1 235 ? 7.488 7.199 -6.227 1 90.88 235 SER B O 1
ATOM 4950 N N . VAL B 1 236 ? 5.906 5.789 -5.547 1 92.81 236 VAL B N 1
ATOM 4951 C CA . VAL B 1 236 ? 5.711 5.188 -6.863 1 92.81 236 VAL B CA 1
ATOM 4952 C C . VAL B 1 236 ? 5.094 6.211 -7.812 1 92.81 236 VAL B C 1
ATOM 4954 O O . VAL B 1 236 ? 5.512 6.328 -8.969 1 92.81 236 VAL B O 1
ATOM 4957 N N . LEU B 1 237 ? 4.145 6.938 -7.316 1 93.38 237 LEU B N 1
ATOM 4958 C CA . LEU B 1 237 ? 3.492 7.961 -8.125 1 93.38 237 LEU B CA 1
ATOM 4959 C C . LEU B 1 237 ? 4.5 9.008 -8.594 1 93.38 237 LEU B C 1
ATOM 4961 O O . LEU B 1 237 ? 4.492 9.398 -9.766 1 93.38 237 LEU B O 1
ATOM 4965 N N . ASN B 1 238 ? 5.277 9.453 -7.688 1 92.31 238 ASN B N 1
ATOM 4966 C CA . ASN B 1 238 ? 6.309 10.422 -8.016 1 92.31 238 ASN B CA 1
ATOM 4967 C C . ASN B 1 238 ? 7.25 9.898 -9.102 1 92.31 238 ASN B C 1
ATOM 4969 O O . ASN B 1 238 ? 7.602 10.625 -10.031 1 92.31 238 ASN B O 1
ATOM 4973 N N . GLN B 1 239 ? 7.668 8.688 -8.992 1 92.44 239 GLN B N 1
ATOM 4974 C CA . GLN B 1 239 ? 8.578 8.062 -9.945 1 92.44 239 GLN B CA 1
ATOM 4975 C C . GLN B 1 239 ? 7.934 7.926 -11.32 1 92.44 239 GLN B C 1
ATOM 4977 O O . GLN B 1 239 ? 8.555 8.227 -12.336 1 92.44 239 GLN B O 1
ATOM 4982 N N . LEU B 1 240 ? 6.75 7.5 -11.359 1 91.38 240 LEU B N 1
ATOM 4983 C CA . LEU B 1 240 ? 6.066 7.281 -12.625 1 91.38 240 LEU B CA 1
ATOM 4984 C C . LEU B 1 240 ? 5.766 8.602 -13.32 1 91.38 240 LEU B C 1
ATOM 4986 O O . LEU B 1 240 ? 5.902 8.719 -14.539 1 91.38 240 LEU B O 1
ATOM 4990 N N . LEU B 1 241 ? 5.359 9.617 -12.562 1 92.06 241 LEU B N 1
ATOM 4991 C CA . LEU B 1 241 ? 5.133 10.938 -13.133 1 92.06 241 LEU B CA 1
ATOM 4992 C C . LEU B 1 241 ? 6.43 11.508 -13.703 1 92.06 241 LEU B C 1
ATOM 4994 O O . LEU B 1 241 ? 6.406 12.211 -14.711 1 92.06 241 LEU B O 1
ATOM 4998 N N . SER B 1 242 ? 7.484 11.219 -13.039 1 91.88 242 SER B N 1
ATOM 4999 C CA . SER B 1 242 ? 8.789 11.641 -13.523 1 91.88 242 SER B CA 1
ATOM 5000 C C . SER B 1 242 ? 9.133 10.961 -14.852 1 91.88 242 SER B C 1
ATOM 5002 O O . SER B 1 242 ? 9.578 11.625 -15.797 1 91.88 242 SER B O 1
ATOM 5004 N N . LEU B 1 243 ? 8.898 9.711 -14.953 1 89.69 243 LEU B N 1
ATOM 5005 C CA . LEU B 1 243 ? 9.219 8.922 -16.141 1 89.69 243 LEU B CA 1
ATOM 5006 C C . LEU B 1 243 ? 8.359 9.344 -17.328 1 89.69 243 LEU B C 1
ATOM 5008 O O . LEU B 1 243 ? 8.805 9.312 -18.469 1 89.69 243 LEU B O 1
ATOM 5012 N N . LEU B 1 244 ? 7.176 9.75 -17.047 1 90.12 244 LEU B N 1
ATOM 5013 C CA . LEU B 1 244 ? 6.25 10.164 -18.094 1 90.12 244 LEU B CA 1
ATOM 5014 C C . LEU B 1 244 ? 6.535 11.594 -18.531 1 90.12 244 LEU B C 1
ATOM 5016 O O . LEU B 1 244 ? 5.934 12.086 -19.484 1 90.12 244 LEU B O 1
ATOM 5020 N N . GLY B 1 245 ? 7.348 12.258 -17.844 1 90.38 245 GLY B N 1
ATOM 5021 C CA . GLY B 1 245 ? 7.719 13.617 -18.203 1 90.38 245 GLY B CA 1
ATOM 5022 C C . GLY B 1 245 ? 6.742 14.656 -17.688 1 90.38 245 GLY B C 1
ATOM 5023 O O . GLY B 1 245 ? 6.859 15.844 -18.016 1 90.38 245 GLY B O 1
ATOM 5024 N N . ILE B 1 246 ? 5.883 14.227 -16.938 1 90.06 246 ILE B N 1
ATOM 5025 C CA . ILE B 1 246 ? 4.855 15.133 -16.438 1 90.06 246 ILE B CA 1
ATOM 5026 C C . ILE B 1 246 ? 5.477 16.125 -15.453 1 90.06 246 ILE B C 1
ATOM 5028 O O . ILE B 1 246 ? 5.176 17.312 -15.492 1 90.06 246 ILE B O 1
ATOM 5032 N N . LEU B 1 247 ? 6.301 15.633 -14.539 1 91.5 247 LEU B N 1
ATOM 5033 C CA . LEU B 1 247 ? 6.945 16.5 -13.57 1 91.5 247 LEU B CA 1
ATOM 5034 C C . LEU B 1 247 ? 7.797 17.562 -14.266 1 91.5 247 LEU B C 1
ATOM 5036 O O . LEU B 1 247 ? 7.816 18.719 -13.852 1 91.5 247 LEU B O 1
ATOM 5040 N N . SER B 1 248 ? 8.453 17.141 -15.336 1 90.75 248 SER B N 1
ATOM 5041 C CA . SER B 1 248 ? 9.289 18.078 -16.094 1 90.75 248 SER B CA 1
ATOM 5042 C C . SER B 1 248 ? 8.445 19.141 -16.766 1 90.75 248 SER B C 1
ATOM 5044 O O . SER B 1 248 ? 8.852 20.312 -16.844 1 90.75 248 SER B O 1
ATOM 5046 N N . LEU B 1 249 ? 7.352 18.734 -17.281 1 90.88 249 LEU B N 1
ATOM 5047 C CA . LEU B 1 249 ? 6.457 19.672 -17.938 1 90.88 249 LEU B CA 1
ATOM 5048 C C . LEU B 1 249 ? 5.945 20.734 -16.969 1 90.88 249 LEU B C 1
ATOM 5050 O O . LEU B 1 249 ? 5.953 21.922 -17.266 1 90.88 249 LEU B O 1
ATOM 5054 N N . ILE B 1 250 ? 5.57 20.281 -15.82 1 93.62 250 ILE B N 1
ATOM 5055 C CA . ILE B 1 250 ? 5.078 21.203 -14.797 1 93.62 250 ILE B CA 1
ATOM 5056 C C . ILE B 1 250 ? 6.223 22.078 -14.289 1 93.62 250 ILE B C 1
ATOM 5058 O O . ILE B 1 250 ? 6.035 23.266 -14.023 1 93.62 250 ILE B O 1
ATOM 5062 N N . ALA B 1 251 ? 7.344 21.469 -14.133 1 93.62 251 ALA B N 1
ATOM 5063 C CA . ALA B 1 251 ? 8.516 22.172 -13.633 1 93.62 251 ALA B CA 1
ATOM 5064 C C . ALA B 1 251 ? 8.891 23.328 -14.539 1 93.62 251 ALA B C 1
ATOM 5066 O O . ALA B 1 251 ? 9.391 24.359 -14.078 1 93.62 251 ALA B O 1
ATOM 5067 N N . ALA B 1 252 ? 8.68 23.203 -15.812 1 92.94 252 ALA B N 1
ATOM 5068 C CA . ALA B 1 252 ? 8.984 24.266 -16.766 1 92.94 252 ALA B CA 1
ATOM 5069 C C . ALA B 1 252 ? 8.195 25.531 -16.438 1 92.94 252 ALA B C 1
ATOM 5071 O O . ALA B 1 252 ? 8.734 26.625 -16.469 1 92.94 252 ALA B O 1
ATOM 5072 N N . SER B 1 253 ? 6.961 25.359 -16.141 1 94.31 253 SER B N 1
ATOM 5073 C CA . SER B 1 253 ? 6.113 26.5 -15.773 1 94.31 253 SER B CA 1
ATOM 5074 C C . SER B 1 253 ? 6.531 27.094 -14.43 1 94.31 253 SER B C 1
ATOM 5076 O O . SER B 1 253 ? 6.555 28.312 -14.273 1 94.31 253 SER B O 1
ATOM 5078 N N . ILE B 1 254 ? 6.895 26.266 -13.531 1 95.56 254 ILE B N 1
ATOM 5079 C CA . ILE B 1 254 ? 7.273 26.703 -12.195 1 95.56 254 ILE B CA 1
ATOM 5080 C C . ILE B 1 254 ? 8.625 27.422 -12.25 1 95.56 254 ILE B C 1
ATOM 5082 O O . ILE B 1 254 ? 8.859 28.375 -11.5 1 95.56 254 ILE B O 1
ATOM 5086 N N . SER B 1 255 ? 9.484 26.953 -13.141 1 95.62 255 SER B N 1
ATOM 5087 C CA . SER B 1 255 ? 10.797 27.562 -13.297 1 95.62 255 SER B CA 1
ATOM 5088 C C . SER B 1 255 ? 10.664 29.047 -13.656 1 95.62 255 SER B C 1
ATOM 5090 O O . SER B 1 255 ? 11.414 29.87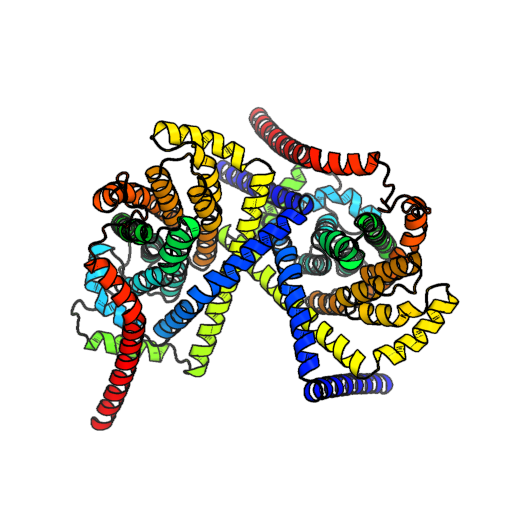5 -13.141 1 95.62 255 SER B O 1
ATOM 5092 N N . MET B 1 256 ? 9.734 29.328 -14.445 1 94.75 256 MET B N 1
ATOM 5093 C CA . MET B 1 256 ? 9.477 30.719 -14.836 1 94.75 256 MET B CA 1
ATOM 5094 C C . MET B 1 256 ? 9 31.531 -13.641 1 94.75 256 MET B C 1
ATOM 5096 O O . MET B 1 256 ? 9.422 32.688 -13.461 1 94.75 256 MET B O 1
ATOM 5100 N N . CYS B 1 257 ? 8.172 30.938 -12.891 1 95.5 257 CYS B N 1
ATOM 5101 C CA . CYS B 1 257 ? 7.664 31.609 -11.695 1 95.5 257 CYS B CA 1
ATOM 5102 C C . CYS B 1 257 ? 8.789 31.859 -10.695 1 95.5 257 CYS B C 1
ATOM 5104 O O . CYS B 1 257 ? 8.859 32.938 -10.094 1 95.5 257 CYS B O 1
ATOM 5106 N N . PHE B 1 258 ? 9.594 30.859 -10.5 1 96.12 258 PHE B N 1
ATOM 5107 C CA . PHE B 1 258 ? 10.711 31 -9.578 1 96.12 258 PHE B CA 1
ATOM 5108 C C . PHE B 1 258 ? 11.633 32.125 -10.016 1 96.12 258 PHE B C 1
ATOM 5110 O O . PHE B 1 258 ? 12.062 32.938 -9.188 1 96.12 258 PHE B O 1
ATOM 5117 N N . ALA B 1 259 ? 11.891 32.188 -11.305 1 93.94 259 ALA B N 1
ATOM 5118 C CA . ALA B 1 259 ? 12.742 33.25 -11.836 1 93.94 259 ALA B CA 1
ATOM 5119 C C . ALA B 1 259 ? 12.141 34.625 -11.57 1 93.94 259 ALA B C 1
ATOM 5121 O O . ALA B 1 259 ? 12.859 35.594 -11.234 1 93.94 259 ALA B O 1
ATOM 5122 N N . PHE B 1 260 ? 10.945 34.719 -11.68 1 94.94 260 PHE B N 1
ATOM 5123 C CA . PHE B 1 260 ? 10.234 36 -11.523 1 94.94 260 PHE B CA 1
ATOM 5124 C C . PHE B 1 260 ? 10.32 36.5 -10.086 1 94.94 260 PHE B C 1
ATOM 5126 O O . PHE B 1 260 ? 10.391 37.688 -9.852 1 94.94 260 PHE B O 1
ATOM 5133 N N . ILE B 1 261 ? 10.336 35.562 -9.109 1 94.56 261 ILE B N 1
ATOM 5134 C CA . ILE B 1 261 ? 10.305 36 -7.715 1 94.56 261 ILE B CA 1
ATOM 5135 C C . ILE B 1 261 ? 11.711 35.969 -7.129 1 94.56 261 ILE B C 1
ATOM 5137 O O . ILE B 1 261 ? 11.891 36.125 -5.918 1 94.56 261 ILE B O 1
ATOM 5141 N N . GLY B 1 262 ? 12.664 35.656 -7.957 1 93.19 262 GLY B N 1
ATOM 5142 C CA . GLY B 1 262 ? 14.047 35.75 -7.527 1 93.19 262 GLY B CA 1
ATOM 5143 C C . GLY B 1 262 ? 14.586 34.438 -6.941 1 93.19 262 GLY B C 1
ATOM 5144 O O . GLY B 1 262 ? 15.633 34.438 -6.293 1 93.19 262 GLY B O 1
ATOM 5145 N N . LEU B 1 263 ? 13.883 33.406 -7.141 1 96 263 LEU B N 1
ATOM 5146 C CA . LEU B 1 263 ? 14.367 32.094 -6.715 1 96 263 LEU B CA 1
ATOM 5147 C C . LEU B 1 263 ? 15.102 31.391 -7.852 1 96 263 LEU B C 1
ATOM 5149 O O . LEU B 1 263 ? 14.891 31.703 -9.023 1 96 263 LEU B O 1
ATOM 5153 N N . SER B 1 264 ? 15.992 30.453 -7.473 1 96.81 264 SER B N 1
ATOM 5154 C CA . SER B 1 264 ? 16.734 29.703 -8.477 1 96.81 264 SER B CA 1
ATOM 5155 C C . SER B 1 264 ? 15.805 28.812 -9.297 1 96.81 264 SER B C 1
ATOM 5157 O O . SER B 1 264 ? 15.188 27.891 -8.766 1 96.81 264 SER B O 1
ATOM 5159 N N . PRO B 1 265 ? 15.773 29 -10.562 1 96 265 PRO B N 1
ATOM 5160 C CA . PRO B 1 265 ? 14.844 28.234 -11.406 1 96 265 PRO B CA 1
ATOM 5161 C C . PRO B 1 265 ? 15.172 26.75 -11.438 1 96 265 PRO B C 1
ATOM 5163 O O . PRO B 1 265 ? 14.289 25.922 -11.688 1 96 265 PRO B O 1
ATOM 5166 N N . GLU B 1 266 ? 16.422 26.391 -11.18 1 96.44 266 GLU B N 1
ATOM 5167 C CA . GLU B 1 266 ? 16.875 25 -11.203 1 96.44 266 GLU B CA 1
ATOM 5168 C C . GLU B 1 266 ? 16.172 24.172 -10.125 1 96.44 266 GLU B C 1
ATOM 5170 O O . GLU B 1 266 ? 16.188 22.938 -10.18 1 96.44 266 GLU B O 1
ATOM 5175 N N . LEU B 1 267 ? 15.516 24.891 -9.234 1 97.69 267 LEU B N 1
ATOM 5176 C CA . LEU B 1 267 ? 14.891 24.203 -8.117 1 97.69 267 LEU B CA 1
ATOM 5177 C C . LEU B 1 267 ? 13.453 23.812 -8.453 1 97.69 267 LEU B C 1
ATOM 5179 O O . LEU B 1 267 ? 12.781 23.156 -7.656 1 97.69 267 LEU B O 1
ATOM 5183 N N . ALA B 1 268 ? 13.031 24.141 -9.633 1 97.19 268 ALA B N 1
ATOM 5184 C CA . ALA B 1 268 ? 11.641 23.906 -10.008 1 97.19 268 ALA B CA 1
ATOM 5185 C C . ALA B 1 268 ? 11.305 22.422 -9.984 1 97.19 268 ALA B C 1
ATOM 5187 O O . ALA B 1 268 ? 10.297 22.016 -9.391 1 97.19 268 ALA B O 1
ATOM 5188 N N . TYR B 1 269 ? 12.141 21.609 -10.57 1 95.5 269 TYR B N 1
ATOM 5189 C CA . TYR B 1 269 ? 11.891 20.172 -10.617 1 95.5 269 TYR B CA 1
ATOM 5190 C C . TYR B 1 269 ? 11.961 19.547 -9.227 1 95.5 269 TYR B C 1
ATOM 5192 O O . TYR B 1 269 ? 11.047 18.828 -8.812 1 95.5 269 TYR B O 1
ATOM 5200 N N . PRO B 1 270 ? 12.984 19.844 -8.445 1 95.69 270 PRO B N 1
ATOM 5201 C CA . PRO B 1 270 ? 13.008 19.344 -7.07 1 95.69 270 PRO B CA 1
ATOM 5202 C C . PRO B 1 270 ? 11.797 19.797 -6.254 1 95.69 270 PRO B C 1
ATOM 5204 O O . PRO B 1 270 ? 11.305 19.047 -5.414 1 95.69 270 PRO B O 1
ATOM 5207 N N . PHE B 1 271 ? 11.359 21.031 -6.551 1 97.25 271 PHE B N 1
ATOM 5208 C CA . PHE B 1 271 ? 10.211 21.578 -5.836 1 97.25 271 PHE B CA 1
ATOM 5209 C C . PHE B 1 271 ? 8.953 20.766 -6.125 1 97.25 271 PHE B C 1
ATOM 5211 O O . PHE B 1 271 ? 8.242 20.375 -5.199 1 97.25 271 PHE B O 1
ATOM 5218 N N . ILE B 1 272 ? 8.695 20.484 -7.336 1 95.75 272 ILE B N 1
ATOM 5219 C CA . ILE B 1 272 ? 7.5 19.734 -7.715 1 95.75 272 ILE B CA 1
ATOM 5220 C C . ILE B 1 272 ? 7.594 18.312 -7.172 1 95.75 272 ILE B C 1
ATOM 5222 O O . ILE B 1 272 ? 6.602 17.75 -6.711 1 95.75 272 ILE B O 1
ATOM 5226 N N . SER B 1 273 ? 8.758 17.719 -7.246 1 93 273 SER B N 1
ATOM 5227 C CA . SER B 1 273 ? 8.961 16.406 -6.656 1 93 273 SER B CA 1
ATOM 5228 C C . SER B 1 273 ? 8.641 16.406 -5.168 1 93 273 SER B C 1
ATOM 5230 O O . SER B 1 273 ? 8.055 15.453 -4.648 1 93 273 SER B O 1
ATOM 5232 N N . GLY B 1 274 ? 9.008 17.516 -4.531 1 94.19 274 GLY B N 1
ATOM 5233 C CA . GLY B 1 274 ? 8.75 17.672 -3.105 1 94.19 274 GLY B CA 1
ATOM 5234 C C . GLY B 1 274 ? 7.285 17.859 -2.779 1 94.19 274 GLY B C 1
ATOM 5235 O O . GLY B 1 274 ? 6.832 17.5 -1.689 1 94.19 274 GLY B O 1
ATOM 5236 N N . LEU B 1 275 ? 6.543 18.453 -3.707 1 95.12 275 LEU B N 1
ATOM 5237 C CA . LEU B 1 275 ? 5.105 18.594 -3.51 1 95.12 275 LEU B CA 1
ATOM 5238 C C . LEU B 1 275 ? 4.426 17.219 -3.459 1 95.12 275 LEU B C 1
ATOM 5240 O O . LEU B 1 275 ? 3.398 17.062 -2.795 1 95.12 275 LEU B O 1
ATOM 5244 N N . PHE B 1 276 ? 5.016 16.281 -4.059 1 91 276 PHE B N 1
ATOM 5245 C CA . PHE B 1 276 ? 4.438 14.938 -4.062 1 91 276 PHE B CA 1
ATOM 5246 C C . PHE B 1 276 ? 4.969 14.117 -2.898 1 91 276 PHE B C 1
ATOM 5248 O O . PHE B 1 276 ? 4.211 13.406 -2.23 1 91 276 PHE B O 1
ATOM 5255 N N . GLU B 1 277 ? 6.258 14.203 -2.711 1 87.56 277 GLU B N 1
ATOM 5256 C CA . GLU B 1 277 ? 6.934 13.484 -1.635 1 87.56 277 GLU B CA 1
ATOM 5257 C C . GLU B 1 277 ? 8.055 14.32 -1.03 1 87.56 277 GLU B C 1
ATOM 5259 O O . GLU B 1 277 ? 9.133 14.453 -1.624 1 87.56 277 GLU B O 1
ATOM 5264 N N . ILE B 1 278 ? 7.902 14.641 0.192 1 91.75 278 ILE B N 1
ATOM 5265 C CA . ILE B 1 278 ? 8.734 15.648 0.83 1 91.75 278 ILE B CA 1
ATOM 5266 C C . ILE B 1 278 ? 10.18 15.148 0.917 1 91.75 278 ILE B C 1
ATOM 5268 O O . ILE B 1 278 ? 11.117 15.922 0.727 1 91.75 278 ILE B O 1
ATOM 5272 N N . THR B 1 279 ? 10.445 13.906 1.232 1 86.19 279 THR B N 1
ATOM 5273 C CA . THR B 1 279 ? 11.789 13.375 1.425 1 86.19 279 THR B CA 1
ATOM 5274 C C . THR B 1 279 ? 12.586 13.422 0.122 1 86.19 279 THR B C 1
ATOM 5276 O O . THR B 1 279 ? 13.719 13.906 0.097 1 86.19 279 THR B O 1
ATOM 5279 N N . ILE B 1 280 ? 11.969 12.984 -0.9 1 85.88 280 ILE B N 1
ATOM 5280 C CA . ILE B 1 280 ? 12.617 12.984 -2.207 1 85.88 280 ILE B CA 1
ATOM 5281 C C . ILE B 1 280 ? 12.883 14.422 -2.654 1 85.88 280 ILE B C 1
ATOM 5283 O O . ILE B 1 280 ? 13.961 14.734 -3.156 1 85.88 280 ILE B O 1
ATOM 5287 N N . GLY B 1 281 ? 11.906 15.219 -2.514 1 92.38 281 GLY B N 1
ATOM 5288 C CA . GLY B 1 281 ? 12.062 16.625 -2.885 1 92.38 281 GLY B CA 1
ATOM 5289 C C . GLY B 1 281 ? 13.18 17.312 -2.133 1 92.38 281 GLY B C 1
ATOM 5290 O O . GLY B 1 281 ? 14.008 18 -2.734 1 92.38 281 GLY B O 1
ATOM 5291 N N . ALA B 1 282 ? 13.188 17.109 -0.846 1 94.06 282 ALA B N 1
ATOM 5292 C CA . ALA B 1 282 ? 14.211 17.734 -0.018 1 94.06 282 ALA B CA 1
ATOM 5293 C C . ALA B 1 282 ? 15.609 17.266 -0.411 1 94.06 282 ALA B C 1
ATOM 5295 O O . ALA B 1 282 ? 16.547 18.047 -0.448 1 94.06 282 ALA B O 1
ATOM 5296 N N . GLN B 1 283 ? 15.727 16.031 -0.663 1 91.19 283 GLN B N 1
ATOM 5297 C CA . GLN B 1 283 ? 17 15.477 -1.099 1 91.19 283 GLN B CA 1
ATOM 5298 C C . GLN B 1 283 ? 17.453 16.094 -2.42 1 91.19 283 GLN B C 1
ATOM 5300 O O . GLN B 1 283 ? 18.594 16.531 -2.557 1 91.19 283 GLN B O 1
ATOM 5305 N N . LEU B 1 284 ? 16.578 16.172 -3.371 1 92.5 284 LEU B N 1
ATOM 5306 C CA . LEU B 1 284 ? 16.891 16.734 -4.68 1 92.5 284 LEU B CA 1
ATOM 5307 C C . LEU B 1 284 ? 17.266 18.219 -4.562 1 92.5 284 LEU B C 1
ATOM 5309 O O . LEU B 1 284 ? 18.172 18.688 -5.246 1 92.5 284 LEU B O 1
ATOM 5313 N N . ILE B 1 285 ? 16.578 18.906 -3.74 1 96.75 285 ILE B N 1
ATOM 5314 C CA . ILE B 1 285 ? 16.844 20.328 -3.531 1 96.75 285 ILE B CA 1
ATOM 5315 C C . ILE B 1 285 ? 18.25 20.516 -2.982 1 96.75 285 ILE B C 1
ATOM 5317 O O . ILE B 1 285 ? 19 21.375 -3.461 1 96.75 285 ILE B O 1
ATOM 5321 N N . SER B 1 286 ? 18.625 19.719 -2.037 1 94.19 286 SER B N 1
ATOM 5322 C CA . SER B 1 286 ? 19.938 19.812 -1.414 1 94.19 286 SER B CA 1
ATOM 5323 C C . SER B 1 286 ? 21.047 19.484 -2.408 1 94.19 286 SER B C 1
ATOM 5325 O O . SER B 1 286 ? 22.172 19.969 -2.275 1 94.19 286 SER B O 1
ATOM 5327 N N . GLN B 1 287 ? 20.719 18.719 -3.414 1 93.88 287 GLN B N 1
ATOM 5328 C CA . GLN B 1 287 ? 21.719 18.266 -4.379 1 93.88 287 GLN B CA 1
ATOM 5329 C C . GLN B 1 287 ? 21.812 19.219 -5.566 1 93.88 287 GLN B C 1
ATOM 5331 O O . GLN B 1 287 ? 22.703 19.078 -6.414 1 93.88 287 GLN B O 1
ATOM 5336 N N . THR B 1 288 ? 20.875 20.109 -5.605 1 95.25 288 THR B N 1
ATOM 5337 C CA . THR B 1 288 ? 20.922 21.109 -6.672 1 95.25 288 THR B CA 1
ATOM 5338 C C . THR B 1 288 ? 21.906 22.219 -6.336 1 95.25 288 THR B C 1
ATOM 5340 O O . THR B 1 288 ? 21.484 23.312 -5.934 1 95.25 288 THR B O 1
ATOM 5343 N N . THR B 1 289 ? 23.141 22.031 -6.68 1 90.88 289 THR B N 1
ATOM 5344 C CA . THR B 1 289 ? 24.234 22.891 -6.246 1 90.88 289 THR B CA 1
ATOM 5345 C C . THR B 1 289 ? 24.266 24.188 -7.07 1 90.88 289 THR B C 1
ATOM 5347 O O . THR B 1 289 ? 24.859 25.172 -6.652 1 90.88 289 THR B O 1
ATOM 5350 N N . GLU B 1 290 ? 23.641 24.203 -8.18 1 93.56 290 GLU B N 1
ATOM 5351 C CA . GLU B 1 290 ? 23.609 25.391 -9.031 1 93.56 290 GLU B CA 1
ATOM 5352 C C . GLU B 1 290 ? 22.703 26.453 -8.43 1 93.56 290 GLU B C 1
ATOM 5354 O O . GLU B 1 290 ? 22.797 27.641 -8.789 1 93.56 290 GLU B O 1
ATOM 5359 N N . ALA B 1 291 ? 21.906 26.109 -7.5 1 95.25 291 ALA B N 1
ATOM 5360 C CA . ALA B 1 291 ? 20.969 27.047 -6.879 1 95.25 291 ALA B CA 1
ATOM 5361 C C . ALA B 1 291 ? 21.625 27.766 -5.699 1 95.25 291 ALA B C 1
ATOM 5363 O O . ALA B 1 291 ? 22.547 27.25 -5.082 1 95.25 291 ALA B O 1
ATOM 5364 N N . SER B 1 292 ? 21.141 28.984 -5.465 1 93.69 292 SER B N 1
ATOM 5365 C CA . SER B 1 292 ? 21.594 29.688 -4.266 1 93.69 292 SER B CA 1
ATOM 5366 C C . SER B 1 292 ? 21.172 28.938 -3 1 93.69 292 SER B C 1
ATOM 5368 O O . SER B 1 292 ? 20.078 28.359 -2.953 1 93.69 292 SER B O 1
ATOM 5370 N N . PHE B 1 293 ? 21.969 29.078 -2.078 1 93.94 293 PHE B N 1
ATOM 5371 C CA . PHE B 1 293 ? 21.719 28.359 -0.827 1 93.94 293 PHE B CA 1
ATOM 5372 C C . PHE B 1 293 ? 20.438 28.844 -0.169 1 93.94 293 PHE B C 1
ATOM 5374 O O . PHE B 1 293 ? 19.656 28.047 0.349 1 93.94 293 PHE B O 1
ATOM 5381 N N . LEU B 1 294 ? 20.25 30.109 -0.179 1 94.25 294 LEU B N 1
ATOM 5382 C CA . LEU B 1 294 ? 19.031 30.688 0.386 1 94.25 294 LEU B CA 1
ATOM 5383 C C . LEU B 1 294 ? 17.797 30.172 -0.352 1 94.25 294 LEU B C 1
ATOM 5385 O O . LEU B 1 294 ? 16.781 29.859 0.271 1 94.25 294 LEU B O 1
ATOM 5389 N N . SER B 1 295 ? 17.875 30.078 -1.656 1 96.56 295 SER B N 1
ATOM 5390 C CA . SER B 1 295 ? 16.766 29.547 -2.439 1 96.56 295 SER B CA 1
ATOM 5391 C C . SER B 1 295 ? 16.453 28.109 -2.049 1 96.56 295 SER B C 1
ATOM 5393 O O . SER B 1 295 ? 15.281 27.719 -1.983 1 96.56 295 SER B O 1
ATOM 5395 N N . GLN B 1 296 ? 17.453 27.312 -1.83 1 97.38 296 GLN B N 1
ATOM 5396 C CA . GLN B 1 296 ? 17.266 25.938 -1.395 1 97.38 296 GLN B CA 1
ATOM 5397 C C . GLN B 1 296 ? 16.484 25.875 -0.083 1 97.38 296 GLN B C 1
ATOM 5399 O O . GLN B 1 296 ? 15.539 25.094 0.048 1 97.38 296 GLN B O 1
ATOM 5404 N N . LEU B 1 297 ? 16.859 26.766 0.804 1 96.75 297 LEU B N 1
ATOM 5405 C CA . LEU B 1 297 ? 16.25 26.75 2.127 1 96.75 297 LEU B CA 1
ATOM 5406 C C . LEU B 1 297 ? 14.797 27.219 2.061 1 96.75 297 LEU B C 1
ATOM 5408 O O . LEU B 1 297 ? 13.93 26.688 2.764 1 96.75 297 LEU B O 1
ATOM 5412 N N . ILE B 1 298 ? 14.594 28.203 1.268 1 97.69 298 ILE B N 1
ATOM 5413 C CA . ILE B 1 298 ? 13.242 28.719 1.103 1 97.69 298 ILE B CA 1
ATOM 5414 C C . ILE B 1 298 ? 12.328 27.625 0.542 1 97.69 298 ILE B C 1
ATOM 5416 O O . ILE B 1 298 ? 11.234 27.391 1.061 1 97.69 298 ILE B O 1
ATOM 5420 N N . VAL B 1 299 ? 12.797 26.922 -0.446 1 98 299 VAL B N 1
ATOM 5421 C CA . VAL B 1 299 ? 11.992 25.922 -1.14 1 98 299 VAL B CA 1
ATOM 5422 C C . VAL B 1 299 ? 11.773 24.719 -0.234 1 98 299 VAL B C 1
ATOM 5424 O O . VAL B 1 299 ? 10.672 24.172 -0.163 1 98 299 VAL B O 1
ATOM 5427 N N . VAL B 1 300 ? 12.781 24.281 0.444 1 97.56 300 VAL B N 1
ATOM 5428 C CA . VAL B 1 300 ? 12.648 23.156 1.352 1 97.56 300 VAL B CA 1
ATOM 5429 C C . VAL B 1 300 ? 11.68 23.5 2.479 1 97.56 300 VAL B C 1
ATOM 5431 O O . VAL B 1 300 ? 10.867 22.672 2.889 1 97.56 300 VAL B O 1
ATOM 5434 N N . SER B 1 301 ? 11.773 24.719 2.988 1 97.69 301 SER B N 1
ATOM 5435 C CA . SER B 1 301 ? 10.883 25.172 4.055 1 97.69 301 SER B CA 1
ATOM 5436 C C . SER B 1 301 ? 9.43 25.172 3.594 1 97.69 301 SER B C 1
ATOM 5438 O O . SER B 1 301 ? 8.523 24.844 4.363 1 97.69 301 SER B O 1
ATOM 5440 N N . PHE B 1 302 ? 9.242 25.594 2.41 1 98.12 302 PHE B N 1
ATOM 5441 C CA . PHE B 1 302 ? 7.891 25.578 1.868 1 98.12 302 PHE B CA 1
ATOM 5442 C C . PHE B 1 302 ? 7.348 24.141 1.826 1 98.12 302 PHE B C 1
ATOM 5444 O O . PHE B 1 302 ? 6.219 23.891 2.248 1 98.12 302 PHE B O 1
ATOM 5451 N N . ILE B 1 303 ? 8.117 23.266 1.283 1 96.88 303 ILE B N 1
ATOM 5452 C CA . ILE B 1 303 ? 7.66 21.891 1.118 1 96.88 303 ILE B CA 1
ATOM 5453 C C . ILE B 1 303 ? 7.398 21.266 2.486 1 96.88 303 ILE B C 1
ATOM 5455 O O . ILE B 1 303 ? 6.445 20.5 2.656 1 96.88 303 ILE B O 1
ATOM 5459 N N . LEU B 1 304 ? 8.219 21.578 3.432 1 95 304 LEU B N 1
ATOM 5460 C CA . LEU B 1 304 ? 8.031 21.109 4.797 1 95 304 LEU B CA 1
ATOM 5461 C C . LEU B 1 304 ? 6.707 21.609 5.367 1 95 304 LEU B C 1
ATOM 5463 O O . LEU B 1 304 ? 5.984 20.859 6.027 1 95 304 LEU B O 1
ATOM 5467 N N . GLY B 1 305 ? 6.492 22.859 5.172 1 96.12 305 GLY B N 1
ATOM 5468 C CA . GLY B 1 305 ? 5.262 23.453 5.656 1 96.12 305 GLY B CA 1
ATOM 5469 C C . GLY B 1 305 ? 4.027 22.953 4.926 1 96.12 305 GLY B C 1
ATOM 5470 O O . GLY B 1 305 ? 3.004 22.672 5.551 1 96.12 305 GLY B O 1
ATOM 5471 N N . PHE B 1 306 ? 4.145 22.812 3.672 1 96.44 306 PHE B N 1
ATOM 5472 C CA . PHE B 1 306 ? 3.043 22.344 2.84 1 96.44 306 PHE B CA 1
ATOM 5473 C C . PHE B 1 306 ? 2.729 20.875 3.127 1 96.44 306 PHE B C 1
ATOM 5475 O O . PHE B 1 306 ? 1.578 20.453 3.016 1 96.44 306 PHE B O 1
ATOM 5482 N N . GLY B 1 307 ? 3.715 20.078 3.531 1 92.56 307 GLY B N 1
ATOM 5483 C CA . GLY B 1 307 ? 3.547 18.703 3.939 1 92.56 307 GLY B CA 1
ATOM 5484 C C . GLY B 1 307 ? 3.529 17.734 2.771 1 92.56 307 GLY B C 1
ATOM 5485 O O . GLY B 1 307 ? 3.619 16.516 2.963 1 92.56 307 GLY B O 1
ATOM 5486 N N . GLY B 1 308 ? 3.354 18.25 1.518 1 93.12 308 GLY B N 1
ATOM 5487 C CA . GLY B 1 308 ? 3.281 17.391 0.351 1 93.12 308 GLY B CA 1
ATOM 5488 C C . GLY B 1 308 ? 1.927 16.719 0.183 1 93.12 308 GLY B C 1
ATOM 5489 O O . GLY B 1 308 ? 1.167 16.594 1.146 1 93.12 308 GLY B O 1
ATOM 5490 N N . PHE B 1 309 ? 1.706 16.219 -0.928 1 94.88 309 PHE B N 1
ATOM 5491 C CA . PHE B 1 309 ? 0.421 15.602 -1.229 1 94.88 309 PHE B CA 1
ATOM 5492 C C . PHE B 1 309 ? 0.3 14.242 -0.539 1 94.88 309 PHE B C 1
ATOM 5494 O O . PHE B 1 309 ? -0.804 13.805 -0.21 1 94.88 309 PHE B O 1
ATOM 5501 N N . SER B 1 310 ? 1.401 13.562 -0.322 1 93.06 310 SER B N 1
ATOM 5502 C CA . SER B 1 310 ? 1.369 12.297 0.405 1 93.06 310 SER B CA 1
ATOM 5503 C C . SER B 1 310 ? 0.752 12.469 1.789 1 93.06 310 SER B C 1
ATOM 5505 O O . SER B 1 310 ? -0.185 11.75 2.15 1 93.06 310 SER B O 1
ATOM 5507 N N . ILE B 1 311 ? 1.23 13.445 2.533 1 93.88 311 ILE B N 1
ATOM 5508 C CA . ILE B 1 311 ? 0.736 13.711 3.879 1 93.88 311 ILE B CA 1
ATOM 5509 C C . ILE B 1 311 ? -0.698 14.234 3.809 1 93.88 311 ILE B C 1
ATOM 5511 O O . ILE B 1 311 ? -1.544 13.852 4.621 1 93.88 311 ILE B O 1
ATOM 5515 N N . GLN B 1 312 ? -0.924 15.047 2.904 1 95.75 312 GLN B N 1
ATOM 5516 C CA . GLN B 1 312 ? -2.264 15.602 2.766 1 95.75 312 GLN B CA 1
ATOM 5517 C C . GLN B 1 312 ? -3.285 14.516 2.451 1 95.75 312 GLN B C 1
ATOM 5519 O O . GLN B 1 312 ? -4.422 14.57 2.92 1 95.75 312 GLN B O 1
ATOM 5524 N N . ALA B 1 313 ? -2.865 13.609 1.671 1 94.19 313 ALA B N 1
ATOM 5525 C CA . ALA B 1 313 ? -3.76 12.492 1.388 1 94.19 313 ALA B CA 1
ATOM 5526 C C . ALA B 1 313 ? -3.992 11.648 2.637 1 94.19 313 ALA B C 1
ATOM 5528 O O . ALA B 1 313 ? -5.102 11.164 2.869 1 94.19 313 ALA B O 1
ATOM 5529 N N . GLN B 1 314 ? -2.99 11.398 3.371 1 93.44 314 GLN B N 1
ATOM 5530 C CA . GLN B 1 314 ? -3.135 10.711 4.648 1 93.44 314 GLN B CA 1
ATOM 5531 C C . GLN B 1 314 ? -4.152 11.414 5.543 1 93.44 314 GLN B C 1
ATOM 5533 O O . GLN B 1 314 ? -5.055 10.781 6.086 1 93.44 314 GLN B O 1
ATOM 5538 N N . VAL B 1 315 ? -3.973 12.68 5.625 1 95.62 315 VAL B N 1
ATOM 5539 C CA . VAL B 1 315 ? -4.828 13.477 6.496 1 95.62 315 VAL B CA 1
ATOM 5540 C C . VAL B 1 315 ? -6.266 13.453 5.977 1 95.62 315 VAL B C 1
ATOM 5542 O O . VAL B 1 315 ? -7.215 13.367 6.758 1 95.62 315 VAL B O 1
ATOM 5545 N N . ALA B 1 316 ? -6.363 13.562 4.703 1 95 316 ALA B N 1
ATOM 5546 C CA . ALA B 1 316 ? -7.695 13.484 4.113 1 95 316 ALA B CA 1
ATOM 5547 C C . ALA B 1 316 ? -8.383 12.172 4.488 1 95 316 ALA B C 1
ATOM 5549 O O . ALA B 1 316 ? -9.578 12.156 4.793 1 95 316 ALA B O 1
ATOM 5550 N N . SER B 1 317 ? -7.691 11.141 4.434 1 93.19 317 SER B N 1
ATOM 5551 C CA . SER B 1 317 ? -8.219 9.828 4.797 1 93.19 317 SER B CA 1
ATOM 5552 C C . SER B 1 317 ? -8.625 9.781 6.266 1 93.19 317 SER B C 1
ATOM 5554 O O . SER B 1 317 ? -9.656 9.211 6.613 1 93.19 317 SER B O 1
ATOM 5556 N N . ILE B 1 318 ? -7.859 10.359 7.066 1 93.06 318 ILE B N 1
ATOM 5557 C CA . ILE B 1 318 ? -8.102 10.367 8.508 1 93.06 318 ILE B CA 1
ATOM 5558 C C . ILE B 1 318 ? -9.297 11.258 8.828 1 93.06 318 ILE B C 1
ATOM 5560 O O . ILE B 1 318 ? -10.195 10.859 9.578 1 93.06 318 ILE B O 1
ATOM 5564 N N . LEU B 1 319 ? -9.352 12.406 8.219 1 95.38 319 LEU B N 1
ATOM 5565 C CA . LEU B 1 319 ? -10.43 13.352 8.469 1 95.38 319 LEU B CA 1
ATOM 5566 C C . LEU B 1 319 ? -11.766 12.789 8 1 95.38 319 LEU B C 1
ATOM 5568 O O . LEU B 1 319 ? -12.82 13.117 8.562 1 95.38 319 LEU B O 1
ATOM 5572 N N . ALA B 1 320 ? -11.711 11.945 7.039 1 93 320 ALA B N 1
ATOM 5573 C CA . ALA B 1 320 ? -12.922 11.375 6.445 1 93 320 ALA B CA 1
ATOM 5574 C C . ALA B 1 320 ? -13.656 10.492 7.445 1 93 320 ALA B C 1
ATOM 5576 O O . ALA B 1 320 ? -14.836 10.164 7.246 1 93 320 ALA B O 1
ATOM 5577 N N . GLU B 1 321 ? -13.023 10.156 8.484 1 91.38 321 GLU B N 1
ATOM 5578 C CA . GLU B 1 321 ? -13.664 9.375 9.539 1 91.38 321 GLU B CA 1
ATOM 5579 C C . GLU B 1 321 ? -14.57 10.242 10.398 1 91.38 321 GLU B C 1
ATOM 5581 O O . GLU B 1 321 ? -15.289 9.734 11.266 1 91.38 321 GLU B O 1
ATOM 5586 N N . SER B 1 322 ? -14.547 11.477 10.203 1 94.06 322 SER B N 1
ATOM 5587 C CA . SER B 1 322 ? -15.383 12.438 10.906 1 94.06 322 SER B CA 1
ATOM 5588 C C . SER B 1 322 ? -16.016 13.438 9.945 1 94.06 322 SER B C 1
ATOM 5590 O O . SER B 1 322 ? -15.984 13.234 8.727 1 94.06 322 SER B O 1
ATOM 5592 N N . ASP B 1 323 ? -16.688 14.422 10.531 1 94.69 323 ASP B N 1
ATOM 5593 C CA . ASP B 1 323 ? -17.312 15.43 9.688 1 94.69 323 ASP B CA 1
ATOM 5594 C C . ASP B 1 323 ? -16.406 16.641 9.5 1 94.69 323 ASP B C 1
ATOM 5596 O O . ASP B 1 323 ? -16.828 17.672 8.961 1 94.69 323 ASP B O 1
ATOM 5600 N N . ILE B 1 324 ? -15.156 16.516 10 1 95.19 324 ILE B N 1
ATOM 5601 C CA . ILE B 1 324 ? -14.18 17.594 9.781 1 95.19 324 ILE B CA 1
ATOM 5602 C C . ILE B 1 324 ? -13.852 17.688 8.297 1 95.19 324 ILE B C 1
ATOM 5604 O O . ILE B 1 324 ? -13.453 16.703 7.672 1 95.19 324 ILE B O 1
ATOM 5608 N N . ARG B 1 325 ? -14.023 18.922 7.809 1 95.12 325 ARG B N 1
ATOM 5609 C CA . ARG B 1 325 ? -13.836 19.094 6.375 1 95.12 325 ARG B CA 1
ATOM 5610 C C . ARG B 1 325 ? -12.359 19.203 6.027 1 95.12 325 ARG B C 1
ATOM 5612 O O . ARG B 1 325 ? -11.586 19.812 6.777 1 95.12 325 ARG B O 1
ATOM 5619 N N . PHE B 1 326 ? -11.945 18.75 4.816 1 96.31 326 PHE B N 1
ATOM 5620 C CA . PHE B 1 326 ? -10.555 18.719 4.363 1 96.31 326 PHE B CA 1
ATOM 5621 C C . PHE B 1 326 ? -10.125 20.078 3.822 1 96.31 326 PHE B C 1
ATOM 5623 O O . PHE B 1 326 ? -8.961 20.469 3.947 1 96.31 326 PHE B O 1
ATOM 5630 N N . ARG B 1 327 ? -10.938 20.828 3.273 1 95.69 327 ARG B N 1
ATOM 5631 C CA . ARG B 1 327 ? -10.617 22.062 2.555 1 95.69 327 ARG B CA 1
ATOM 5632 C C . ARG B 1 327 ? -9.891 23.047 3.461 1 95.69 327 ARG B C 1
ATOM 5634 O O . ARG B 1 327 ? -8.891 23.641 3.064 1 95.69 327 ARG B O 1
ATOM 5641 N N . PRO B 1 328 ? -10.367 23.234 4.672 1 96.19 328 PRO B N 1
ATOM 5642 C CA . PRO B 1 328 ? -9.625 24.141 5.551 1 96.19 328 PRO B CA 1
ATOM 5643 C C . PRO B 1 328 ? -8.195 23.656 5.82 1 96.19 328 PRO B C 1
ATOM 5645 O O . PRO B 1 328 ? -7.277 24.469 5.938 1 96.19 328 PRO B O 1
ATOM 5648 N N . PHE B 1 329 ? -8.062 22.422 5.922 1 96.5 329 PHE B N 1
ATOM 5649 C CA . PHE B 1 329 ? -6.734 21.859 6.133 1 96.5 329 PHE B CA 1
ATOM 5650 C C . PHE B 1 329 ? -5.812 22.188 4.965 1 96.5 329 PHE B C 1
ATOM 5652 O O . PHE B 1 329 ? -4.664 22.578 5.164 1 96.5 329 PHE B O 1
ATOM 5659 N N . LEU B 1 330 ? -6.336 21.984 3.766 1 96.69 330 LEU B N 1
ATOM 5660 C CA . LEU B 1 330 ? -5.559 22.281 2.566 1 96.69 330 LEU B CA 1
ATOM 5661 C C . LEU B 1 330 ? -5.113 23.734 2.553 1 96.69 330 LEU B C 1
ATOM 5663 O O . LEU B 1 330 ? -3.961 24.031 2.225 1 96.69 330 LEU B O 1
ATOM 5667 N N . LEU B 1 331 ? -5.969 24.562 2.865 1 96.69 331 LEU B N 1
ATOM 5668 C CA . LEU B 1 331 ? -5.652 25.984 2.914 1 96.69 331 LEU B CA 1
ATOM 5669 C C . LEU B 1 331 ? -4.617 26.281 3.994 1 96.69 331 LEU B C 1
ATOM 5671 O O . LEU B 1 331 ? -3.701 27.078 3.781 1 96.69 331 LEU B O 1
ATOM 5675 N N . ALA B 1 332 ? -4.77 25.672 5.082 1 96.88 332 ALA B N 1
ATOM 5676 C CA . ALA B 1 332 ? -3.822 25.859 6.18 1 96.88 332 ALA B CA 1
ATOM 5677 C C . ALA B 1 332 ? -2.42 25.406 5.773 1 96.88 332 ALA B C 1
ATOM 5679 O O . ALA B 1 332 ? -1.432 26.062 6.117 1 96.88 332 ALA B O 1
ATOM 5680 N N . ARG B 1 333 ? -2.371 24.297 5.074 1 96.69 333 ARG B N 1
ATOM 5681 C CA . ARG B 1 333 ? -1.075 23.781 4.652 1 96.69 333 ARG B CA 1
ATOM 5682 C C . ARG B 1 333 ? -0.414 24.719 3.641 1 96.69 333 ARG B C 1
ATOM 5684 O O . ARG B 1 333 ? 0.803 24.906 3.674 1 96.69 333 ARG B O 1
ATOM 5691 N N . PHE B 1 334 ? -1.205 25.234 2.799 1 97.38 334 PHE B N 1
ATOM 5692 C CA . PHE B 1 334 ? -0.685 26.188 1.83 1 97.38 334 PHE B CA 1
ATOM 5693 C C . PHE B 1 334 ? -0.149 27.438 2.529 1 97.38 334 PHE B C 1
ATOM 5695 O O . PHE B 1 334 ? 0.954 27.891 2.23 1 97.38 334 PHE B O 1
ATOM 5702 N N . LEU B 1 335 ? -0.931 27.953 3.441 1 97.44 335 LEU B N 1
ATOM 5703 C CA . LEU B 1 335 ? -0.511 29.125 4.215 1 97.44 335 LEU B CA 1
ATOM 5704 C C . LEU B 1 335 ? 0.741 28.812 5.027 1 97.44 335 LEU B C 1
ATOM 5706 O O . LEU B 1 335 ? 1.641 29.641 5.133 1 97.44 335 LEU B O 1
ATOM 5710 N N . GLN B 1 336 ? 0.75 27.672 5.578 1 97.38 336 GLN B N 1
ATOM 5711 C CA . GLN B 1 336 ? 1.908 27.25 6.355 1 97.38 336 GLN B CA 1
ATOM 5712 C C . GLN B 1 336 ? 3.162 27.188 5.488 1 97.38 336 GLN B C 1
ATOM 5714 O O . GLN B 1 336 ? 4.242 27.594 5.918 1 97.38 336 GLN B O 1
ATOM 5719 N N . GLY B 1 337 ? 3.049 26.609 4.316 1 97.62 337 GLY B N 1
ATOM 5720 C CA . GLY B 1 337 ? 4.176 26.594 3.396 1 97.62 337 GLY B CA 1
ATOM 5721 C C . GLY B 1 337 ? 4.695 27.984 3.059 1 97.62 337 GLY B C 1
ATOM 5722 O O . GLY B 1 337 ? 5.902 28.219 3.104 1 97.62 337 GLY B O 1
ATOM 5723 N N . LEU B 1 338 ? 3.816 28.844 2.799 1 97.62 338 LEU B N 1
ATOM 5724 C CA . LEU B 1 338 ? 4.188 30.203 2.439 1 97.62 338 LEU B CA 1
ATOM 5725 C C . LEU B 1 338 ? 4.809 30.922 3.629 1 97.62 338 LEU B C 1
ATOM 5727 O O . LEU B 1 338 ? 5.828 31.609 3.484 1 97.62 338 LEU B O 1
ATOM 5731 N N . THR B 1 339 ? 4.18 30.797 4.75 1 97.81 339 THR B N 1
ATOM 5732 C CA . THR B 1 339 ? 4.66 31.469 5.945 1 97.81 339 THR B CA 1
ATOM 5733 C C . THR B 1 339 ? 6.043 30.969 6.34 1 97.81 339 THR B C 1
ATOM 5735 O O . THR B 1 339 ? 6.938 31.75 6.66 1 97.81 339 THR B O 1
ATOM 5738 N N . ALA B 1 340 ? 6.211 29.672 6.359 1 97.75 340 ALA B N 1
ATOM 5739 C CA . ALA B 1 340 ? 7.5 29.094 6.719 1 97.75 340 ALA B CA 1
ATOM 5740 C C . ALA B 1 340 ? 8.586 29.516 5.738 1 97.75 340 ALA B C 1
ATOM 5742 O O . ALA B 1 340 ? 9.711 29.812 6.145 1 97.75 340 ALA B O 1
ATOM 5743 N N . ALA B 1 341 ? 8.266 29.5 4.457 1 97.75 341 ALA B N 1
ATOM 5744 C CA . ALA B 1 341 ? 9.211 29.938 3.428 1 97.75 341 ALA B CA 1
ATOM 5745 C C . ALA B 1 341 ? 9.641 31.375 3.646 1 97.75 341 ALA B C 1
ATOM 5747 O O . ALA B 1 341 ? 10.812 31.719 3.5 1 97.75 341 ALA B O 1
ATOM 5748 N N . CYS B 1 342 ? 8.742 32.25 3.977 1 97.56 342 CYS B N 1
ATOM 5749 C CA . CYS B 1 342 ? 9.023 33.656 4.199 1 97.56 342 CYS B CA 1
ATOM 5750 C C . CYS B 1 342 ? 9.844 33.844 5.469 1 97.56 342 CYS B C 1
ATOM 5752 O O . CYS B 1 342 ? 10.734 34.719 5.516 1 97.56 342 CYS B O 1
ATOM 5754 N N . LEU B 1 343 ? 9.57 33.094 6.434 1 97.44 343 LEU B N 1
ATOM 5755 C CA . LEU B 1 343 ? 10.242 33.219 7.719 1 97.44 343 LEU B CA 1
ATOM 5756 C C . LEU B 1 343 ? 11.695 32.812 7.621 1 97.44 343 LEU B C 1
ATOM 5758 O O . LEU B 1 343 ? 12.539 33.281 8.391 1 97.44 343 LEU B O 1
ATOM 5762 N N . VAL B 1 344 ? 11.961 31.922 6.691 1 96.38 344 VAL B N 1
ATOM 5763 C CA . VAL B 1 344 ? 13.336 31.453 6.527 1 96.38 344 VAL B CA 1
ATOM 5764 C C . VAL B 1 344 ? 14.242 32.625 6.152 1 96.38 344 VAL B C 1
ATOM 5766 O O . VAL B 1 344 ? 15.414 32.656 6.531 1 96.38 344 VAL B O 1
ATOM 5769 N N . ILE B 1 345 ? 13.781 33.625 5.438 1 95.38 345 ILE B N 1
ATOM 5770 C CA . ILE B 1 345 ? 14.57 34.719 4.902 1 95.38 345 ILE B CA 1
ATOM 5771 C C . ILE B 1 345 ? 15.156 35.531 6.051 1 95.38 345 ILE B C 1
ATOM 5773 O O . ILE B 1 345 ? 16.375 35.625 6.188 1 95.38 345 ILE B O 1
ATOM 5777 N N . PRO B 1 346 ? 14.367 36.094 6.914 1 95.19 346 PRO B N 1
ATOM 5778 C CA . PRO B 1 346 ? 14.961 36.844 8.031 1 95.19 346 PRO B CA 1
ATOM 5779 C C . PRO B 1 346 ? 15.781 35.938 8.961 1 95.19 346 PRO B C 1
ATOM 5781 O O . PRO B 1 346 ? 16.797 36.375 9.516 1 95.19 346 PRO B O 1
ATOM 5784 N N . LEU B 1 347 ? 15.383 34.719 9.148 1 94.19 347 LEU B N 1
ATOM 5785 C CA . LEU B 1 347 ? 16.109 33.812 10.039 1 94.19 347 LEU B CA 1
ATOM 5786 C C . LEU B 1 347 ? 17.469 33.438 9.461 1 94.19 347 LEU B C 1
ATOM 5788 O O . LEU B 1 347 ? 18.422 33.25 10.211 1 94.19 347 LEU B O 1
ATOM 5792 N N . TYR B 1 348 ? 17.469 33.281 8.141 1 91.88 348 TYR B N 1
ATOM 5793 C CA . TYR B 1 348 ? 18.719 33 7.441 1 91.88 348 TYR B CA 1
ATOM 5794 C C . TYR B 1 348 ? 19.734 34.094 7.664 1 91.88 348 TYR B C 1
ATOM 5796 O O . TYR B 1 348 ? 20.891 33.844 7.973 1 91.88 348 TYR B O 1
ATOM 5804 N N . TYR B 1 349 ? 19.359 35.344 7.539 1 90.06 349 TYR B N 1
ATOM 5805 C CA . TYR B 1 349 ? 20.25 36.469 7.668 1 90.06 349 TYR B CA 1
ATOM 5806 C C . TYR B 1 349 ? 20.594 36.75 9.133 1 90.06 349 TYR B C 1
ATOM 5808 O O . TYR B 1 349 ? 21.688 37.219 9.445 1 90.06 349 TYR B O 1
ATOM 5816 N N . LEU B 1 350 ? 19.719 36.406 9.953 1 87.88 350 LEU B N 1
ATOM 5817 C CA . LEU B 1 350 ? 19.938 36.625 11.383 1 87.88 350 LEU B CA 1
ATOM 5818 C C . LEU B 1 350 ? 20.859 35.562 11.961 1 87.88 350 LEU B C 1
ATOM 5820 O O . LEU B 1 350 ? 21.688 35.844 12.82 1 87.88 350 LEU B O 1
ATOM 5824 N N . PHE B 1 351 ? 20.656 34.344 11.477 1 82.38 351 PHE B N 1
ATOM 5825 C CA . PHE B 1 351 ? 21.312 33.25 12.172 1 82.38 351 PHE B CA 1
ATOM 5826 C C . PHE B 1 351 ? 22.375 32.594 11.297 1 82.38 351 PHE B C 1
ATOM 5828 O O . PHE B 1 351 ? 23.234 31.875 11.789 1 82.38 351 PHE B O 1
ATOM 5835 N N . TYR B 1 352 ? 22.203 32.75 10.008 1 73.38 352 TYR B N 1
ATOM 5836 C CA . TYR B 1 352 ? 23.188 32.094 9.141 1 73.38 352 TYR B CA 1
ATOM 5837 C C . TYR B 1 352 ? 24.25 33.062 8.688 1 73.38 352 TYR B C 1
ATOM 5839 O O . TYR B 1 352 ? 23.953 34.156 8.188 1 73.38 352 TYR B O 1
ATOM 5847 N N . GLU B 1 353 ? 25.5 33 9.133 1 61.41 353 GLU B N 1
ATOM 5848 C CA . GLU B 1 353 ? 26.625 33.781 8.648 1 61.41 353 GLU B CA 1
ATOM 5849 C C . GLU B 1 353 ? 27.422 33 7.602 1 61.41 353 GLU B C 1
ATOM 5851 O O . GLU B 1 353 ? 27.969 31.938 7.895 1 61.41 353 GLU B O 1
ATOM 5856 N N . PRO B 1 354 ? 27.156 33.469 6.266 1 51.16 354 PRO B N 1
ATOM 5857 C CA . PRO B 1 354 ? 27.984 32.781 5.27 1 51.16 354 PRO B CA 1
ATOM 5858 C C . PRO B 1 354 ? 29.453 32.719 5.676 1 51.16 354 PRO B C 1
ATOM 5860 O O . PRO B 1 354 ? 29.953 33.625 6.363 1 51.16 354 PRO B O 1
ATOM 5863 N N . LEU B 1 355 ? 30.031 31.562 5.93 1 43.97 355 LEU B N 1
ATOM 5864 C CA . LEU B 1 355 ? 31.469 31.484 6.188 1 43.97 355 LEU B CA 1
ATOM 5865 C C . LEU B 1 355 ? 32.25 32.375 5.203 1 43.97 355 LEU B C 1
ATOM 5867 O O . LEU B 1 355 ? 32.094 32.219 3.988 1 43.97 355 LEU B O 1
ATOM 5871 N N . THR B 1 356 ? 32.594 33.594 5.379 1 39.16 356 THR B N 1
ATOM 5872 C CA . THR B 1 356 ? 33.719 34.125 4.629 1 39.16 356 THR B CA 1
ATOM 5873 C C . THR B 1 356 ? 34.719 33.031 4.293 1 39.16 356 THR B C 1
ATOM 5875 O O . THR B 1 356 ? 34.719 31.969 4.922 1 39.16 356 THR B O 1
ATOM 5878 N N . ASP B 1 357 ? 35.906 33.219 3.404 1 36.5 357 ASP B N 1
ATOM 5879 C CA . ASP B 1 357 ? 36.969 32.406 2.799 1 36.5 357 ASP B CA 1
ATOM 5880 C C . ASP B 1 357 ? 37.438 31.328 3.768 1 36.5 357 ASP B C 1
ATOM 5882 O O . ASP B 1 357 ? 37.938 30.297 3.344 1 36.5 357 ASP B O 1
ATOM 5886 N N . GLU B 1 358 ? 38.25 31.688 4.871 1 34.38 358 GLU B N 1
ATOM 5887 C CA . GLU B 1 358 ? 39.188 30.719 5.387 1 34.38 358 GLU B CA 1
ATOM 5888 C C . GLU B 1 358 ? 38.5 29.5 5.977 1 34.38 358 GLU B C 1
ATOM 5890 O O . GLU B 1 358 ? 39.062 28.406 6.02 1 34.38 358 GLU B O 1
ATOM 5895 N N . VAL B 1 359 ? 37.75 29.656 7.18 1 36.12 359 VAL B N 1
ATOM 5896 C CA . VAL B 1 359 ? 37.562 28.453 7.977 1 36.12 359 VAL B CA 1
ATOM 5897 C C . VAL B 1 359 ? 36.375 27.672 7.414 1 36.12 359 VAL B C 1
ATOM 5899 O O . VAL B 1 359 ? 35.312 28.234 7.133 1 36.12 359 VAL B O 1
ATOM 5902 N N . SER B 1 360 ? 36.5 26.469 6.816 1 37 360 SER B N 1
ATOM 5903 C CA . SER B 1 360 ? 35.75 25.438 6.129 1 37 360 SER B CA 1
ATOM 5904 C C . SER B 1 360 ? 34.312 25.344 6.672 1 37 360 SER B C 1
ATOM 5906 O O . SER B 1 360 ? 33.406 24.953 5.953 1 37 360 SER B O 1
ATOM 5908 N N . SER B 1 361 ? 34.156 24.797 7.934 1 37.47 361 SER B N 1
ATOM 5909 C CA . SER B 1 361 ? 32.875 24.234 8.406 1 37.47 361 SER B CA 1
ATOM 5910 C C . SER B 1 361 ? 31.875 25.344 8.703 1 37.47 361 SER B C 1
ATOM 5912 O O . SER B 1 361 ? 32.062 26.141 9.617 1 37.47 361 SER B O 1
ATOM 5914 N N . GLY B 1 362 ? 31.328 26.062 7.887 1 38.28 362 GLY B N 1
ATOM 5915 C CA . GLY B 1 362 ? 30.344 27.125 8.016 1 38.28 362 GLY B CA 1
ATOM 5916 C C . GLY B 1 362 ? 29.359 26.891 9.148 1 38.28 362 GLY B C 1
ATOM 5917 O O . GLY B 1 362 ? 28.547 25.953 9.094 1 38.28 362 GLY B O 1
ATOM 5918 N N . GLY B 1 363 ? 29.781 26.938 10.445 1 42.25 363 GLY B N 1
ATOM 5919 C CA . GLY B 1 363 ? 29 26.688 11.641 1 42.25 363 GLY B CA 1
ATOM 5920 C C . GLY B 1 363 ? 27.922 27.719 11.883 1 42.25 363 GLY B C 1
ATOM 5921 O O . GLY B 1 363 ? 28.047 28.859 11.438 1 42.25 363 GLY B O 1
ATOM 5922 N N . VAL B 1 364 ? 26.703 27.484 11.719 1 48.53 364 VAL B N 1
ATOM 5923 C CA . VAL B 1 364 ? 25.594 28.281 12.203 1 48.53 364 VAL B CA 1
ATOM 5924 C C . VAL B 1 364 ? 25.953 28.922 13.547 1 48.53 364 VAL B C 1
ATOM 5926 O O . VAL B 1 364 ? 26.531 28.266 14.422 1 48.53 364 VAL B O 1
ATOM 5929 N N . ARG B 1 365 ? 26.281 30.266 13.664 1 44.12 365 ARG B N 1
ATOM 5930 C CA . ARG B 1 365 ? 26.484 30.953 14.938 1 44.12 365 ARG B CA 1
ATOM 5931 C C . ARG B 1 365 ? 25.25 30.797 15.836 1 44.12 365 ARG B C 1
ATOM 5933 O O . ARG B 1 365 ? 24.406 31.672 15.898 1 44.12 365 ARG B O 1
ATOM 5940 N N . ILE B 1 366 ? 24.656 29.672 15.867 1 45.94 366 ILE B N 1
ATOM 5941 C CA . ILE B 1 366 ? 23.734 29.609 16.984 1 45.94 366 ILE B CA 1
ATOM 5942 C C . ILE B 1 366 ? 24.469 29.891 18.297 1 45.94 366 ILE B C 1
ATOM 5944 O O . ILE B 1 366 ? 25.531 29.312 18.547 1 45.94 366 ILE B O 1
ATOM 5948 N N . PRO B 1 367 ? 24.172 31 18.969 1 44.41 367 PRO B N 1
ATOM 5949 C CA . PRO B 1 367 ? 24.875 31.125 20.25 1 44.41 367 PRO B CA 1
ATOM 5950 C C . PRO B 1 367 ? 25.047 29.781 20.953 1 44.41 367 PRO B C 1
ATOM 5952 O O . PRO B 1 367 ? 24.156 28.938 20.891 1 44.41 367 PRO B O 1
ATOM 5955 N N . ALA B 1 368 ? 26.234 29.344 21.25 1 48.25 368 ALA B N 1
ATOM 5956 C CA . ALA B 1 368 ? 26.578 28.141 22 1 48.25 368 ALA B CA 1
ATOM 5957 C C . ALA B 1 368 ? 25.516 27.828 23.047 1 48.25 368 ALA B C 1
ATOM 5959 O O . ALA B 1 368 ? 25.234 26.656 23.328 1 48.25 368 ALA B O 1
ATOM 5960 N N . SER B 1 369 ? 24.844 28.812 23.422 1 50.69 369 SER B N 1
ATOM 5961 C CA . SER B 1 369 ? 23.844 28.656 24.469 1 50.69 369 SER B CA 1
ATOM 5962 C C . SER B 1 369 ? 22.578 27.984 23.938 1 50.69 369 SER B C 1
ATOM 5964 O O . SER B 1 369 ? 21.984 27.156 24.625 1 50.69 369 SER B O 1
ATOM 5966 N N . ILE B 1 370 ? 22.25 28.281 22.828 1 49.34 370 ILE B N 1
ATOM 5967 C CA . ILE B 1 370 ? 21.031 27.703 22.281 1 49.34 370 ILE B CA 1
ATOM 5968 C C . ILE B 1 370 ? 21.297 26.266 21.844 1 49.34 370 ILE B C 1
ATOM 5970 O O . ILE B 1 370 ? 20.484 25.375 22.062 1 49.34 370 ILE B O 1
ATOM 5974 N N . GLU B 1 371 ? 22.391 26.094 21.297 1 50.97 371 GLU B N 1
ATOM 5975 C CA . GLU B 1 371 ? 22.781 24.734 20.938 1 50.97 371 GLU B CA 1
ATOM 5976 C C . GLU B 1 371 ? 22.906 23.844 22.172 1 50.97 371 GLU B C 1
ATOM 5978 O O . GLU B 1 371 ? 22.453 22.703 22.172 1 50.97 371 GLU B O 1
ATOM 5983 N N . GLN B 1 372 ? 23.609 24.359 23.156 1 53.25 372 GLN B N 1
ATOM 5984 C CA . GLN B 1 372 ? 23.703 23.641 24.422 1 53.25 372 GLN B CA 1
ATOM 5985 C C . GLN B 1 372 ? 22.328 23.422 25.047 1 53.25 372 GLN B C 1
ATOM 5987 O O . GLN B 1 372 ? 22.062 22.359 25.594 1 53.25 372 GLN B O 1
ATOM 5992 N N . GLY B 1 373 ? 21.531 24.344 24.875 1 51.59 373 GLY B N 1
ATOM 5993 C CA . GLY B 1 373 ? 20.188 24.219 25.391 1 51.59 373 GLY B CA 1
ATOM 5994 C C . GLY B 1 373 ? 19.359 23.172 24.672 1 51.59 373 GLY B C 1
ATOM 5995 O O . GLY B 1 373 ? 18.656 22.375 25.297 1 51.59 373 GLY B O 1
ATOM 5996 N N . TRP B 1 374 ? 19.531 23.141 23.484 1 49.5 374 TRP B N 1
ATOM 5997 C CA . TRP B 1 374 ? 18.812 22.156 22.688 1 49.5 374 TRP B CA 1
ATOM 5998 C C . TRP B 1 374 ? 19.344 20.75 22.938 1 49.5 374 TRP B C 1
ATOM 6000 O O . TRP B 1 374 ? 18.578 19.812 23.094 1 49.5 374 TRP B O 1
ATOM 6010 N N . HIS B 1 375 ? 20.641 20.641 22.859 1 54.41 375 HIS B N 1
ATOM 6011 C CA . HIS B 1 375 ? 21.219 19.359 23.234 1 54.41 375 HIS B CA 1
ATOM 6012 C C . HIS B 1 375 ? 20.828 18.953 24.641 1 54.41 375 HIS B C 1
ATOM 6014 O O . HIS B 1 375 ? 20.547 17.781 24.906 1 54.41 375 HIS B O 1
ATOM 6020 N N . TYR B 1 376 ? 20.828 19.938 25.453 1 53.69 376 TYR B N 1
ATOM 6021 C CA . TYR B 1 376 ? 20.359 19.688 26.812 1 53.69 376 TYR B CA 1
ATOM 6022 C C . TYR B 1 376 ? 18.891 19.328 26.812 1 53.69 376 TYR B C 1
ATOM 6024 O O . TYR B 1 376 ? 18.469 18.406 27.516 1 53.69 376 TYR B O 1
ATOM 6032 N N . PHE B 1 377 ? 18.234 19.984 26.047 1 49.31 377 PHE B N 1
ATOM 6033 C CA . PHE B 1 377 ? 16.812 19.672 25.938 1 49.31 377 PHE B CA 1
ATOM 6034 C C . PHE B 1 377 ? 16.594 18.281 25.359 1 49.31 377 PHE B C 1
ATOM 6036 O O . PHE B 1 377 ? 15.797 17.5 25.891 1 49.31 377 PHE B O 1
ATOM 6043 N N . LEU B 1 378 ? 17.297 17.953 24.375 1 53.09 378 LEU B N 1
ATOM 6044 C CA . LEU B 1 378 ? 17.188 16.625 23.781 1 53.09 378 LEU B CA 1
ATOM 6045 C C . LEU B 1 378 ? 17.703 15.562 24.75 1 53.09 378 LEU B C 1
ATOM 6047 O O . LEU B 1 378 ? 17.188 14.445 24.781 1 53.09 378 LEU B O 1
ATOM 6051 N N . HIS B 1 379 ? 18.672 15.961 25.5 1 52.75 379 HIS B N 1
ATOM 6052 C CA . HIS B 1 379 ? 19.219 15.062 26.5 1 52.75 379 HIS B CA 1
ATOM 6053 C C . HIS B 1 379 ? 18.281 14.93 27.688 1 52.75 379 HIS B C 1
ATOM 6055 O O . HIS B 1 379 ? 18.172 13.859 28.297 1 52.75 379 HIS B O 1
ATOM 6061 N N . VAL B 1 380 ? 17.656 16.031 27.984 1 51.81 380 VAL B N 1
ATOM 6062 C CA . VAL B 1 380 ? 16.812 16.047 29.172 1 51.81 380 VAL B CA 1
ATOM 6063 C C . VAL B 1 380 ? 15.383 15.648 28.812 1 51.81 380 VAL B C 1
ATOM 6065 O O . VAL B 1 380 ? 14.625 15.188 29.656 1 51.81 380 VAL B O 1
ATOM 6068 N N . SER B 1 381 ? 15.164 15.711 27.656 1 51.66 381 SER B N 1
ATOM 6069 C CA . SER B 1 381 ? 13.789 15.508 27.234 1 51.66 381 SER B CA 1
ATOM 6070 C C . SER B 1 381 ? 13.305 14.102 27.594 1 51.66 381 SER B C 1
ATOM 6072 O O . SER B 1 381 ? 12.188 13.93 28.078 1 51.66 381 SER B O 1
ATOM 6074 N N . PRO B 1 382 ? 14.109 13.172 27.281 1 52.25 382 PRO B N 1
ATOM 6075 C CA . PRO B 1 382 ? 13.641 11.875 27.797 1 52.25 382 PRO B CA 1
ATOM 6076 C C . PRO B 1 382 ? 13.484 11.852 29.312 1 52.25 382 PRO B C 1
ATOM 6078 O O . PRO B 1 382 ? 12.57 11.211 29.828 1 52.25 382 PRO B O 1
ATOM 6081 N N . TYR B 1 383 ? 14.328 12.57 29.969 1 50.12 383 TYR B N 1
ATOM 6082 C CA . TYR B 1 383 ? 14.227 12.656 31.422 1 50.12 383 TYR B CA 1
ATOM 6083 C C . TYR B 1 383 ? 13.016 13.492 31.828 1 50.12 383 TYR B C 1
ATOM 6085 O O . TYR B 1 383 ? 12.352 13.188 32.844 1 50.12 383 TYR B O 1
ATOM 6093 N N . ILE B 1 384 ? 12.773 14.414 31.141 1 49.84 384 ILE B N 1
ATOM 6094 C CA . ILE B 1 384 ? 11.57 15.195 31.406 1 49.84 384 ILE B CA 1
ATOM 6095 C C . ILE B 1 384 ? 10.328 14.344 31.156 1 49.84 384 ILE B C 1
ATOM 6097 O O . ILE B 1 384 ? 9.414 14.312 31.984 1 49.84 384 ILE B O 1
ATOM 6101 N N . THR B 1 385 ? 10.43 13.68 30.125 1 47.31 385 THR B N 1
ATOM 6102 C CA . THR B 1 385 ? 9.32 12.773 29.844 1 47.31 385 THR B CA 1
ATOM 6103 C C . THR B 1 385 ? 9.234 11.688 30.906 1 47.31 385 THR B C 1
ATOM 6105 O O . THR B 1 385 ? 8.141 11.383 31.406 1 47.31 385 THR B O 1
ATOM 6108 N N . PHE B 1 386 ? 10.398 11.195 31.25 1 50.19 386 PHE B N 1
ATOM 6109 C CA . PHE B 1 386 ? 10.461 10.219 32.344 1 50.19 386 PHE B CA 1
ATOM 6110 C C . PHE B 1 386 ? 10.086 10.852 33.656 1 50.19 386 PHE B C 1
ATOM 6112 O O . PHE B 1 386 ? 9.359 10.25 34.469 1 50.19 386 PHE B O 1
ATOM 6119 N N . SER B 1 387 ? 10.555 12.008 33.969 1 50.03 387 SER B N 1
ATOM 6120 C CA . SER B 1 387 ? 10.195 12.688 35.219 1 50.03 387 SER B CA 1
ATOM 6121 C C . SER B 1 387 ? 8.695 12.992 35.25 1 50.03 387 SER B C 1
ATOM 6123 O O . SER B 1 387 ? 8.062 12.844 36.312 1 50.03 387 SER B O 1
ATOM 6125 N N . PHE B 1 388 ? 8.211 13.297 34.219 1 48.88 388 PHE B N 1
ATOM 6126 C CA . PHE B 1 388 ? 6.773 13.523 34.188 1 48.88 388 PHE B CA 1
ATOM 6127 C C . PHE B 1 388 ? 6.012 12.211 34.344 1 48.88 388 PHE B C 1
ATOM 6129 O O . PHE B 1 388 ? 4.98 12.164 35.031 1 48.88 388 PHE B O 1
ATOM 6136 N N . LEU B 1 389 ? 6.586 11.211 33.812 1 49.09 389 LEU B N 1
ATOM 6137 C CA . LEU B 1 389 ? 6.031 9.875 34 1 49.09 389 LEU B CA 1
ATOM 6138 C C . LEU B 1 389 ? 6.188 9.453 35.469 1 49.09 389 LEU B C 1
ATOM 6140 O O . LEU B 1 389 ? 5.25 8.93 36.062 1 49.09 389 LEU B O 1
ATOM 6144 N N . CYS B 1 390 ? 7.367 9.711 36.031 1 51.16 390 CYS B N 1
ATOM 6145 C CA . CYS B 1 390 ? 7.598 9.398 37.438 1 51.16 390 CYS B CA 1
ATOM 6146 C C . CYS B 1 390 ? 6.738 10.281 38.344 1 51.16 390 CYS B C 1
ATOM 6148 O O . CYS B 1 390 ? 6.156 9.805 39.312 1 51.16 390 CYS B O 1
ATOM 6150 N N . LEU B 1 391 ? 6.691 11.508 38.062 1 49.84 391 LEU B N 1
ATOM 6151 C CA . LEU B 1 391 ? 5.832 12.414 38.812 1 49.84 391 LEU B CA 1
ATOM 6152 C C . LEU B 1 391 ? 4.371 11.984 38.719 1 49.84 391 LEU B C 1
ATOM 6154 O O . LEU B 1 391 ? 3.641 12.031 39.719 1 49.84 391 LEU B O 1
ATOM 6158 N N . PHE B 1 392 ? 4.066 11.492 37.719 1 47.34 392 PHE B N 1
ATOM 6159 C CA . PHE B 1 392 ? 2.727 10.945 37.562 1 47.34 392 PHE B CA 1
ATOM 6160 C C . PHE B 1 392 ? 2.525 9.711 38.406 1 47.34 392 PHE B C 1
ATOM 6162 O O . PHE B 1 392 ? 1.505 9.586 39.094 1 47.34 392 PHE B O 1
ATOM 6169 N N . ILE B 1 393 ? 3.475 8.891 38.406 1 51.41 393 ILE B N 1
ATOM 6170 C CA . ILE B 1 393 ? 3.412 7.707 39.25 1 51.41 393 ILE B CA 1
ATOM 6171 C C . ILE B 1 393 ? 3.418 8.125 40.719 1 51.41 393 ILE B C 1
ATOM 6173 O O . ILE B 1 393 ? 2.637 7.605 41.531 1 51.41 393 ILE B O 1
ATOM 6177 N N . LEU B 1 394 ? 4.207 9.078 41.031 1 51.53 394 LEU B N 1
ATOM 6178 C CA . LEU B 1 394 ? 4.285 9.547 42.406 1 51.53 394 LEU B CA 1
ATOM 6179 C C . LEU B 1 394 ? 2.986 10.227 42.844 1 51.53 394 LEU B C 1
ATOM 6181 O O . LEU B 1 394 ? 2.488 10 43.938 1 51.53 394 LEU B O 1
ATOM 6185 N N . LEU B 1 395 ? 2.484 10.969 42.031 1 48.97 395 LEU B N 1
ATOM 6186 C CA . LEU B 1 395 ? 1.243 11.656 42.375 1 48.97 395 LEU B CA 1
ATOM 6187 C C . LEU B 1 395 ? 0.084 10.672 42.469 1 48.97 395 LEU B C 1
ATOM 6189 O O . LEU B 1 395 ? -0.775 10.797 43.344 1 48.97 395 LEU B O 1
ATOM 6193 N N . LYS B 1 396 ? 0.134 9.672 41.75 1 50.03 396 LYS B N 1
ATOM 6194 C CA . LYS B 1 396 ? -0.856 8.609 41.844 1 50.03 396 LYS B CA 1
ATOM 6195 C C . LYS B 1 396 ? -0.697 7.805 43.125 1 50.03 396 LYS B C 1
ATOM 6197 O O . LYS B 1 396 ? -1.688 7.457 43.781 1 50.03 396 LYS B O 1
ATOM 6202 N N . THR B 1 397 ? 0.497 7.562 43.469 1 51.25 397 THR B N 1
ATOM 6203 C CA . THR B 1 397 ? 0.72 6.824 44.688 1 51.25 397 THR B CA 1
ATOM 6204 C C . THR B 1 397 ? 0.36 7.676 45.906 1 51.25 397 THR B C 1
ATOM 6206 O O . THR B 1 397 ? -0.19 7.172 46.906 1 51.25 397 THR B O 1
ATOM 6209 N N . MET B 1 398 ? 0.545 8.891 45.844 1 50.47 398 MET B N 1
ATOM 6210 C CA . MET B 1 398 ? 0.206 9.766 46.938 1 50.47 398 MET B CA 1
ATOM 6211 C C . MET B 1 398 ? -1.303 9.969 47.031 1 50.47 398 MET B C 1
ATOM 6213 O O . MET B 1 398 ? -1.855 10.031 48.156 1 50.47 398 MET B O 1
ATOM 6217 N N . HIS B 1 399 ? -1.935 10.078 46.031 1 49.03 399 HIS B N 1
ATOM 6218 C CA . HIS B 1 399 ? -3.385 10.227 46.031 1 49.03 399 HIS B CA 1
ATOM 6219 C C . HIS B 1 399 ? -4.07 8.938 46.5 1 49.03 399 HIS B C 1
ATOM 6221 O O . HIS B 1 399 ? -5.059 8.992 47.219 1 49.03 399 HIS B O 1
ATOM 6227 N N . LEU B 1 400 ? -3.613 7.801 46.156 1 49.19 400 LEU B N 1
ATOM 6228 C CA . LEU B 1 400 ? -4.121 6.547 46.688 1 49.19 400 LEU B CA 1
ATOM 6229 C C . LEU B 1 400 ? -3.889 6.473 48.188 1 49.19 400 LEU B C 1
ATOM 6231 O O . LEU B 1 400 ? -4.734 5.965 48.938 1 49.19 400 LEU B O 1
ATOM 6235 N N . ARG B 1 401 ? -2.893 7.043 48.625 1 48.03 401 ARG B N 1
ATOM 6236 C CA . ARG B 1 401 ? -2.645 7.035 50.062 1 48.03 401 ARG B CA 1
ATOM 6237 C C . ARG B 1 401 ? -3.564 8.016 50.781 1 48.03 401 ARG B C 1
ATOM 6239 O O . ARG B 1 401 ? -4.012 7.746 51.875 1 48.03 401 ARG B O 1
ATOM 6246 N N . ARG B 1 402 ? -3.818 9.086 50.188 1 46.88 402 ARG B N 1
ATOM 6247 C CA . ARG B 1 402 ? -4.691 10.031 50.875 1 46.88 402 ARG B CA 1
ATOM 6248 C C . ARG B 1 402 ? -6.129 9.516 50.938 1 46.88 402 ARG B C 1
ATOM 6250 O O . ARG B 1 402 ? -6.832 9.719 51.906 1 46.88 402 ARG B O 1
ATOM 6257 N N . ASN B 1 403 ? -6.594 8.938 49.938 1 46.53 403 ASN B N 1
ATOM 6258 C CA . ASN B 1 403 ? -7.949 8.398 50 1 46.53 403 ASN B CA 1
ATOM 6259 C C . ASN B 1 403 ? -8.023 7.188 50.938 1 46.53 403 ASN B C 1
ATOM 6261 O O . ASN B 1 403 ? -9.109 6.781 51.344 1 46.53 403 ASN B O 1
ATOM 6265 N N . SER B 1 404 ? -6.945 6.52 51.188 1 47.16 404 SER B N 1
ATOM 6266 C CA . SER B 1 404 ? -7.02 5.477 52.219 1 47.16 404 SER B CA 1
ATOM 6267 C C . SER B 1 404 ? -7.113 6.074 53.625 1 47.16 404 SER B C 1
ATOM 6269 O O . SER B 1 404 ? -7.648 5.445 54.531 1 47.16 404 SER B O 1
ATOM 6271 N N . PHE B 1 405 ? -6.613 7.258 53.906 1 44.66 405 PHE B N 1
ATOM 6272 C CA . PHE B 1 405 ? -6.719 7.816 55.25 1 44.66 405 PHE B CA 1
ATOM 6273 C C . PHE B 1 405 ? -8.062 8.508 55.438 1 44.66 405 PHE B C 1
ATOM 6275 O O . PHE B 1 405 ? -8.438 8.844 56.562 1 44.66 405 PHE B O 1
ATOM 6282 N N . SER B 1 406 ? -8.68 9.008 54.406 1 38.88 406 SER B N 1
ATOM 6283 C CA . SER B 1 406 ? -9.961 9.648 54.688 1 38.88 406 SER B CA 1
ATOM 6284 C C . SER B 1 406 ? -11.078 8.617 54.875 1 38.88 406 SER B C 1
ATOM 6286 O O . SER B 1 406 ? -12.242 8.977 55.031 1 38.88 406 SER B O 1
ATOM 6288 N N . ARG B 1 407 ? -10.758 7.227 54.75 1 34.06 407 ARG B N 1
ATOM 6289 C CA . ARG B 1 407 ? -11.703 6.328 55.406 1 34.06 407 ARG B CA 1
ATOM 6290 C C . ARG B 1 407 ? -11.219 5.945 56.812 1 34.06 407 ARG B C 1
ATOM 6292 O O . ARG B 1 407 ? -10.031 5.684 57 1 34.06 407 ARG B O 1
#

Solvent-accessible surface area (backbone atoms only — not comparable to full-atom values): 39557 Å² total; per-residue (Å²): 108,68,65,55,49,46,52,50,50,49,50,50,47,52,52,49,50,54,50,49,52,51,53,49,47,48,70,75,37,49,65,63,37,50,53,26,33,49,50,23,47,49,46,30,63,72,45,49,46,34,53,34,44,56,46,42,26,47,51,42,46,34,53,51,42,8,39,43,48,26,46,12,51,70,29,27,81,53,26,34,76,55,38,61,29,60,12,48,49,45,49,34,36,53,50,2,47,57,49,5,68,57,46,8,37,49,45,29,42,50,38,38,75,72,64,74,42,50,56,60,43,30,31,38,46,32,30,32,13,53,33,67,21,60,62,49,45,35,48,47,43,14,36,59,47,59,66,33,61,53,49,18,58,46,50,47,50,17,43,54,52,17,28,51,51,41,28,46,60,36,41,60,57,61,71,84,48,88,69,72,77,73,81,78,63,77,86,71,80,44,70,64,57,19,49,50,45,10,48,51,42,27,60,66,63,65,64,51,72,30,36,46,53,42,50,21,36,45,53,35,50,53,51,49,51,53,50,40,52,40,45,19,51,31,33,27,48,51,51,50,37,47,75,72,39,50,46,56,56,54,17,55,60,42,19,55,53,28,49,72,75,71,34,44,38,81,42,21,48,26,48,56,46,7,42,36,31,42,69,63,8,42,42,45,35,53,66,43,73,89,36,49,69,66,42,41,50,28,52,44,31,20,29,53,33,38,43,14,48,34,49,48,51,52,39,43,60,50,30,63,76,48,85,38,61,57,65,58,32,54,52,29,21,49,51,16,8,52,44,7,22,56,41,32,54,63,42,42,68,71,37,43,53,76,55,66,90,79,70,79,77,59,58,46,58,56,56,69,60,55,51,44,40,49,50,42,43,62,63,41,39,60,52,48,54,48,45,49,50,46,45,50,51,45,51,48,54,50,49,56,50,49,63,54,63,77,101,109,68,66,58,49,49,52,49,49,51,50,40,48,50,54,33,50,54,45,49,52,50,49,51,46,45,64,73,35,48,67,63,36,32,53,26,14,43,52,22,46,48,48,30,62,72,46,49,45,71,61,34,44,64,47,42,27,49,52,42,46,36,53,50,55,9,48,42,45,26,44,11,52,71,29,27,80,52,28,33,79,56,38,61,28,60,12,48,49,44,47,34,36,55,48,2,48,64,44,4,66,58,45,7,38,49,44,30,41,50,38,39,73,70,64,74,41,51,55,60,41,30,31,37,47,33,29,32,12,52,35,69,21,59,62,50,46,35,48,47,44,14,37,60,47,58,66,34,61,51,50,19,56,46,50,48,50,18,42,55,52,18,28,51,51,40,28,46,60,36,41,60,57,62,71,83,51,88,69,71,77,64,86,77,65,77,85,72,85,44,70,65,58,18,49,51,45,10,53,51,41,27,58,67,62,64,65,51,71,68,54,47,53,51,49,20,49,52,53,33,50,52,51,49,51,43,52,38,41,39,43,19,44,29,33,26,48,49,49,51,36,48,74,71,40,50,48,57,58,54,17,54,60,43,20,54,54,29,48,73,76,71,34,43,38,82,44,21,48,26,47,55,44,8,41,36,34,43,69,62,8,45,42,44,36,53,64,43,71,88,38,52,68,66,40,40,51,27,52,44,29,21,30,53,33,39,45,14,48,36,49,48,46,51,40,32,24,51,30,55,78,47,85,38,59,57,66,58,33,55,52,30,21,51,50,16,10,53,44,8,22,56,42,32,54,62,42,42,68,72,39,44,56,80,55,65,90,78,67,80,78,59,58,43,64,55,58,67,62,55,52,51,45,45,53,44,41,63,63,38,40,60,48,49,54,46,46,52,50,46,49,47,52,49,52,49,54,50,50,55,51,52,61,57,64,76,98

Sequence (814 aa):
MLEARQSSQLKSALFAIATIVFASSLVFFPKEALEASTRGLDMWWNVVFPSLLPFFIVSELLIGFGVVAFLGVLLEPLMRPLFKVPGIGGFVWAMGLAS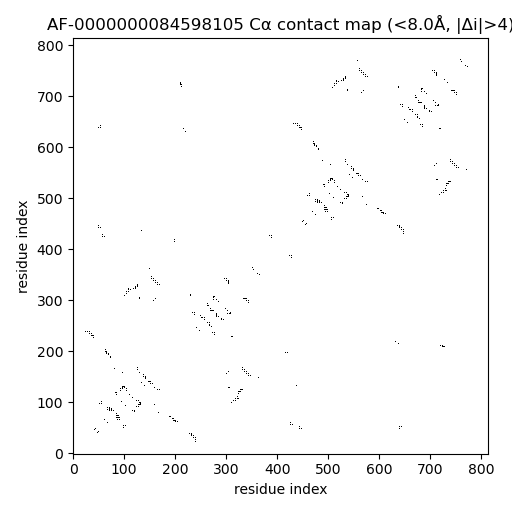GNPAGAKLAVQMRKLGKISQIEGERLAGFTNSSNPLFIFGAIAVGFFHNPALGMILALAHYIGNIVVGFLFRFHGKNMKEVPLTRGPSSLKIIDAFSAMHQERLKDGRTFGKLIGDAVRSSIETLLLIGGFIILFSVLNQLLSLLGILSLIAASISMCFAFIGLSPELAYPFISGLFEITIGAQLISQTTEASFLSQLIVVSFILGFGGFSIQAQVASILAESDIRFRPFLLARFLQGLTAACLVIPLYYLFYEPLTDEVSSGGVRIPASIEQGWHYFLHVSPYITFSFLCLFILLKTMHLRRNSFSRMLEARQSSQLKSALFAIATIVFASSLVFFPKEALEASTRGLDMWWNVVFPSLLPFFIVSELLIGFGVVAFLGVLLEPLMRPLFKVPGIGGFVWAMGLASGNPAGAKLAVQMRKLGKISQIEGERLAGFTNSSNPLFIFGAIAVGFFHNPALGMILALAHYIGNIVVGFLFRFHGKNMKEVPLTRGPSSLKIIDAFSAMHQERLKDGRTFGKLIGDAVRSSIETLLLIGGFIILFSVLNQLLSLLGILSLIAASISMCFAFIGLSPELAYPFISGLFEITIGAQLISQTTEASFLSQLIVVSFILGFGGFSIQAQVASILAESDIRFRPFLLARFLQGLTAACLVIPLYYLFYEPLTDEVSSGGVRIPASIEQGWHYFLHVSPYITFSFLCLFILLKTMHLRRNSFSR

Secondary structure (DSSP, 8-state):
-HHHHHHHHHHHHHHHHHHHHHHHHHHH-HHHHHHHHHHHHHHIIIIIHHHHHHHHHHHHHHHHTTHHHHHHHHHHHHHHHHHSS-THHHHHHHHHHHH-TTHHHHHHHHHHHTTSS-HHHHHHHHHHS----HHIIIIIIIIIIS--THHHHHHHHHHHHHHHHHHHHHTTTTTTS---------SS--HHHHHHHHHHHHHHH---HHHHHHHHHHHHHHHHHHHHHHHHHHHHHHHHHHHTTHHHHHHHHHHHHHHHTT--GGGHHHHHHHHH-HHHHHHHHHH-TTS-HHHHHHHHHHHHHH-HHHHHHHHHHHHTTSS--SHHHHHHHHHHHHHHHHHHHHHHHHH-----SS-SS------HHHHHHHHHHHHHHHHHHHHHHHHHHHHHHHHHHHHHHT-/-HHHHHHHHHHHHHHHHHHHHHHHHHHH-HHHHHHHHHHHHHHIIIIIHHHHHHHHHHHHHHHHTTHHHHHHHHHHHHHHHHHSS-THHHHHHHHHHHH-TTHHHHHHHHHHHTTSS-HHHHHHHHHHS----HIIIIIIIIIIIS--THHHHHHHHHHHHHHHHHHHHHTTTTTTS---------SS--HHHHHHHHHHHHHHH---HHHHHHHHHHHHHHHHHHHHHHHHHHHHHHHHHHHTTHHHHHHHHHHHHHHHTT--GGGHHHHHHHHH-HHHHHHHHHH-TTS-HHHHHHHHHHHHHH-HHHHHHHHHHHHTTSS--SHHHHHHHHHHHHHHHHHHHHHHHHH-----SS-SS------HHHHHHHHHHHHHHHHHHHHHHHHHHHHHHHHHHHHHHT-

Foldseek 3Di:
DVVVVVVVVVVVVVVVVVVVLLVVLCVVPVPLLVVLLVVLLCCLVVPQVVQQQVLLLVLLVCQLLLVLLLQQLVQQVPCCVQQNAGSSLVSLQVSQAARAPPSSLLVLQVCVVVVNTDLLSSLLRNLQSHAGHLCCLQPCQQCNQLVHNLVSVLLSCLQNVLSSVLSNVSSCPCVVPPGPPPPPDDPDSDSVVSVVSSNVSNVVSVDDPVVSSVVSNVVSVVLSVLLSVLSSVLSSVLSSCVVVCVLVVQLVVVLVVCVVVPWHSLLSSLLSSLLSPLSSSSNVLSVSPVTDPLNSSLSSSLSRLLVHVSSLVSSCVSCVVDPRDSVSNNVSSNSSSNSSSVSSVVSCVVFQDDPDPDDPRSHRPPPPVVVVVVVVCVVCVVVVVVVVVVVVVVVVVVVVVVVVVVD/DVVVVVVVVVVVVVVVVVVVLLVVLCVVPVPLLVVLLVVLLCCLVPPQCVLQQVLLLVLLVCQLLLVLLLQQLVQQVPCCVQQNAGSSLVSLQVSLAARAPPSSLLVLQVCVVVVNTDLLNSLLRNLQSHAGHLCCLQPCQQCNQLVHNLVSVLLSCLQNVLSSVLSNVSSCPCVVPPPPPPPPPDPDSDSVVSVVSSNVSNVVSVDDPVVSSVVSNVVSVVLSVLLSVLSSVLSSVLSSCVVVCNLVVQLVVVLVVCVVVPWHSLLSSLLSSLLSPLSSSSNVLSVSPVTDPLNSSLSSSLSRLLVHVSSLVSSVVSCVVDPRDSVSNNVSSNSSSNSSSVSSVVSCVVFQDDPDPDDPNRHRPPPPVVVVVVVVCVVCVVVVVVVVVVVVVVVVVVVVVVVVVVD

Radius of gyration: 30.45 Å; Cα contacts (8 Å, |Δi|>4): 1135; chains: 2; bounding box: 68×81×90 Å